Protein AF-0000000084916498 (afdb_homodimer)

pLDDT: mean 95.45, std 5.77, range [59.56, 98.94]

Nearest PDB structures (foldseek):
  6an0-assembly1_A-2  TM=9.843E-01  e=9.144E-62  Elizabethkingia anophelis NUHP1
  1kah-assembly1_A  TM=9.646E-01  e=1.782E-52  Escherichia coli
  5vlc-assembly2_D  TM=9.430E-01  e=2.969E-53  Medicago truncatula
  5vlc-assembly3_E  TM=9.272E-01  e=1.673E-51  Medicago truncatula
  4g09-assembly1_A-2  TM=9.533E-01  e=2.279E-47  Brucella suis 1330

Solvent-accessible surface area (backbone atoms only — not comparable to full-atom values): 42305 Å² total; per-residue (Å²): 98,47,77,42,77,53,71,55,76,87,48,41,71,65,72,60,59,70,82,71,75,89,60,71,72,54,52,58,56,43,51,52,52,37,53,44,26,68,74,50,24,56,62,38,39,52,51,51,39,30,68,76,46,60,32,87,70,95,63,50,63,66,49,73,66,59,40,55,53,21,45,70,67,46,53,67,70,52,53,53,27,50,50,52,19,47,52,11,30,46,51,46,40,60,63,64,68,77,75,75,42,74,42,70,45,44,76,46,26,39,35,35,40,43,74,37,38,30,48,34,33,31,38,41,40,52,43,68,93,38,49,45,28,53,56,42,47,58,50,35,39,35,32,49,74,43,54,34,73,39,34,36,35,30,26,29,34,40,73,87,63,43,64,60,34,58,40,45,36,37,31,59,74,36,62,52,68,44,47,32,55,32,40,60,48,51,34,50,34,32,34,52,64,25,35,91,82,44,63,54,34,35,32,41,37,68,67,62,57,72,61,33,31,51,31,50,59,54,36,44,79,69,74,25,40,60,72,68,70,62,54,53,56,44,35,33,37,39,34,33,84,78,45,56,37,61,54,52,23,28,43,46,42,31,51,15,49,75,31,54,55,13,38,34,35,39,39,24,63,33,70,69,51,54,59,48,21,53,51,34,35,61,61,55,46,73,72,37,92,53,31,75,34,23,54,50,4,42,59,62,17,39,38,37,32,27,91,44,72,66,60,46,50,52,48,45,39,70,44,4,33,23,29,35,36,42,21,48,95,58,47,66,61,51,62,76,68,61,68,24,39,13,36,38,23,37,40,84,54,21,50,68,48,38,36,56,51,41,50,20,61,56,63,58,48,14,19,82,40,31,14,49,58,38,42,30,60,51,40,64,73,33,40,27,48,27,39,38,34,40,29,37,78,63,13,38,66,71,47,35,64,36,35,34,50,52,27,50,74,30,66,36,54,40,37,21,45,40,43,49,57,56,56,55,71,74,103,98,47,77,41,76,53,71,55,76,86,48,40,72,66,72,59,59,70,81,70,76,88,60,69,73,54,51,57,56,43,51,52,52,38,52,42,26,66,73,50,23,57,62,39,39,51,52,50,39,30,68,76,47,60,32,86,71,94,63,50,64,64,49,73,64,59,41,54,54,21,45,71,67,47,53,68,70,53,52,53,27,51,49,52,18,46,52,12,30,46,53,47,39,59,64,63,68,77,74,74,42,74,42,70,45,44,75,46,26,38,36,33,38,42,74,37,38,30,48,35,32,32,37,39,40,54,43,68,92,39,50,45,30,55,56,42,48,58,49,34,40,34,32,49,73,44,54,34,72,40,36,37,35,29,26,28,34,40,74,86,63,44,66,60,33,56,41,46,37,37,31,58,74,36,62,51,69,44,45,34,55,32,40,59,47,52,36,50,33,32,35,52,63,24,34,91,82,45,63,54,34,34,31,41,37,68,68,61,56,73,61,33,30,50,32,52,59,54,37,44,77,69,74,26,40,60,71,68,69,62,55,52,58,45,37,34,39,40,34,34,84,78,44,54,38,61,55,53,22,28,43,46,42,31,51,15,49,74,31,52,55,13,37,33,34,39,40,24,64,34,72,69,53,54,59,50,21,52,53,36,34,61,60,55,46,73,72,38,93,54,29,74,34,24,55,48,4,40,58,62,17,40,37,37,31,30,90,45,72,68,61,46,49,53,49,44,38,71,45,5,34,22,29,34,35,42,20,48,94,59,47,66,62,52,62,74,66,61,68,25,38,14,35,38,22,36,41,85,54,23,50,67,48,40,35,54,51,42,49,20,61,57,62,59,47,16,19,81,39,32,14,48,58,37,40,30,60,52,38,66,75,34,40,28,49,27,38,39,35,40,29,36,79,63,13,39,65,70,46,36,64,37,34,34,50,51,26,49,73,30,66,35,56,40,37,21,45,40,43,48,57,56,56,56,70,73,103

Foldseek 3Di:
DAEAEADDPVCLVVVLDALDDDLVVLLVVLVVLLVCCLVPPPVSQQVVLCVPQVAHDPFFWQDPVLLVVLLVVDDPVVVVQQVLQLVLQLVQQLVVDDDKAWDDPDVQKIKIKDKAFFAFEEEEFEQPPDRQLLQLSLPLQLLVSRPHNAYEYEYAAHNVLGGRSSNSNSCVVSPHDIYTNGHFSSSLSCCLNPHPRHGHGQEYEYDDDSRVLSSNVVSVVRRHHYQARADQAEEEEEEEPQADLLLLLVLQLVSQLPFLSYEYEYEYQHPVSVVSNVVNNVVPLVPDPSSVSSVSRCVRYYYYHHNDPVVSLVSCQQSQHAEYEYAYPPQVVSVVSHDHYAYYFYHRVTGVVCCSHHNNHRSQTYHDNCSNPHYGDGSCSRMDMDMDMDGDLVRLVVCLVVQLVVCVVVVNVVSNVVSVVSVVVSD/DAEAEADDPVCLVVVLDALDDDLVVLLVVLVVLLVCCLVPPPVSQQVVLCVPQVAHDPFFWQDPVLLVVLLVVDDPVVVVQQVLQLVLQLVQQLVVDDDKAWDDPDVQKIKIKDKAFFAFEEEEFEQPPDRQLLQLSLPLQLLVSRPHNAYEYEYAAHNVLGGRSSNSNSCVVSPHDIYTNGHFSSSLSCCLNPHPRHGHGQEYEYDDDSRVLSSNVVSVVRRHHYQARADQAEEEEEEEPQADLLLLLVLQLVSQLPFLSYEYEYEYQHPVSVVSNVVNNVVVLVPDPSSVSSVSRCVRYYYYHHNDPVVSLVSCQQSQHAEYEYAYPPQVVSVVSHDHYAYYFYHRVTGPVCCSHHNNHRSQTYHDNCSNPHYGDGSCSRMDMDMDMDGDLVRLVVCLVVQLVVCVVVVNVVSNVVSVVSVVVSD

InterPro domains:
  IPR001692 Histidinol dehydrogenase, conserved site [PS00611] (226-258)
  IPR012131 Histidinol dehydrogenase [MF_01024] (1-424)
  IPR012131 Histidinol dehydrogenase [PF00815] (17-423)
  IPR012131 Histidinol dehydrogenase [PR00083] (30-54)
  IPR012131 Histidinol dehydrogenase [PR00083] (131-157)
  IPR012131 Histidinol dehydrogenase [PR00083] (166-192)
  IPR012131 Histidinol dehydrogenase [PR00083] (196-221)
  IPR012131 Histidinol dehydrogenase [PR00083] (226-247)
  IPR012131 Histidinol dehydrogenase [PR00083] (248-267)
  IPR012131 Histidinol dehydrogenase [PR00083] (316-341)
  IPR012131 Histidinol dehydrogenase [PR00083] (357-375)
  IPR012131 Histidinol dehydrogenase [PTHR21256] (7-425)
  IPR012131 Histidinol dehydrogenase [TIGR00069] (30-422)
  IPR012131 Histidinol dehydrogenase [cd06572] (26-415)
  IPR016161 Aldehyde/histidinol dehydrogenase [SSF53720] (9-423)
  IPR022695 Histidinol dehydrogenase, monofunctional [PIRSF000099] (7-424)

Structure (mmCIF, N/CA/C/O backbone):
data_AF-0000000084916498-model_v1
#
loop_
_entity.id
_entity.type
_entity.pdbx_description
1 polymer 'Histidinol dehydrogenase'
#
loop_
_atom_site.group_PDB
_atom_site.id
_atom_site.type_symbol
_atom_site.label_atom_id
_atom_site.label_alt_id
_atom_site.label_comp_id
_atom_site.label_asym_id
_atom_site.label_entity_id
_atom_site.label_seq_id
_atom_site.pdbx_PDB_ins_code
_atom_site.Cartn_x
_atom_site.Cartn_y
_atom_site.Cartn_z
_atom_site.occupancy
_atom_site.B_iso_or_equiv
_atom_site.auth_seq_id
_atom_site.auth_comp_id
_atom_site.auth_asym_id
_atom_site.auth_atom_id
_atom_site.pdbx_PDB_model_num
ATOM 1 N N . MET A 1 1 ? -12.195 -34.188 -2.164 1 85.5 1 MET A N 1
ATOM 2 C CA . MET A 1 1 ? -12.875 -33.094 -2.816 1 85.5 1 MET A CA 1
ATOM 3 C C . MET A 1 1 ? -14.32 -32.969 -2.342 1 85.5 1 MET A C 1
ATOM 5 O O . MET A 1 1 ? -15.062 -33.969 -2.377 1 85.5 1 MET A O 1
ATOM 9 N N . LYS A 1 2 ? -14.75 -31.906 -1.795 1 87.75 2 LYS A N 1
ATOM 10 C CA . LYS A 1 2 ? -16.109 -31.703 -1.299 1 87.75 2 LYS A CA 1
ATOM 11 C C . LYS A 1 2 ? -16.969 -31 -2.336 1 87.75 2 LYS A C 1
ATOM 13 O O . LYS A 1 2 ? -16.562 -29.984 -2.9 1 87.75 2 LYS A O 1
ATOM 18 N N . VAL A 1 3 ? -18.125 -31.594 -2.494 1 92.94 3 VAL A N 1
ATOM 19 C CA . VAL A 1 3 ? -19.047 -31.047 -3.488 1 92.94 3 VAL A CA 1
ATOM 20 C C . VAL A 1 3 ? -20.234 -30.375 -2.789 1 92.94 3 VAL A C 1
ATOM 22 O O . VAL A 1 3 ? -20.828 -30.953 -1.873 1 92.94 3 VAL A O 1
ATOM 25 N N . TYR A 1 4 ? -20.609 -29.219 -3.174 1 94 4 TYR A N 1
ATOM 26 C CA . TYR A 1 4 ? -21.734 -28.453 -2.641 1 94 4 TYR A CA 1
ATOM 27 C C . TYR A 1 4 ? -22.688 -28.047 -3.756 1 94 4 TYR A C 1
ATOM 29 O O . TYR A 1 4 ? -22.281 -27.391 -4.719 1 94 4 TYR A O 1
ATOM 37 N N . LEU A 1 5 ? -23.984 -28.406 -3.52 1 94.44 5 LEU A N 1
ATOM 38 C CA . LEU A 1 5 ? -24.984 -28.094 -4.523 1 94.44 5 LEU A CA 1
ATOM 39 C C . LEU A 1 5 ? -25.859 -26.938 -4.066 1 94.44 5 LEU A C 1
ATOM 41 O O . LEU A 1 5 ? -26.641 -27.078 -3.113 1 94.44 5 LEU A O 1
ATOM 45 N N . ASN A 1 6 ? -25.734 -25.859 -4.645 1 93.06 6 ASN A N 1
ATOM 46 C CA . ASN A 1 6 ? -26.5 -24.625 -4.453 1 93.06 6 ASN A CA 1
ATOM 47 C C . ASN A 1 6 ? -26.578 -24.25 -2.977 1 93.06 6 ASN A C 1
ATOM 49 O O . ASN A 1 6 ? -27.672 -24.047 -2.445 1 93.06 6 ASN A O 1
ATOM 53 N N . PRO A 1 7 ? -25.469 -24.109 -2.371 1 91.5 7 PRO A N 1
ATOM 54 C CA . PRO A 1 7 ? -25.469 -23.766 -0.948 1 91.5 7 PRO A CA 1
ATOM 55 C C . PRO A 1 7 ? -26.109 -22.406 -0.676 1 91.5 7 PRO A C 1
ATOM 57 O O . PRO A 1 7 ? -25.984 -21.484 -1.485 1 91.5 7 PRO A O 1
ATOM 60 N N . SER A 1 8 ? -26.766 -22.297 0.472 1 89.88 8 SER A N 1
ATOM 61 C CA . SER A 1 8 ? -27.344 -21.016 0.871 1 89.88 8 SER A CA 1
ATOM 62 C C . SER A 1 8 ? -26.281 -20.062 1.394 1 89.88 8 SER A C 1
ATOM 64 O O . SER A 1 8 ? -25.188 -20.5 1.765 1 89.88 8 SER A O 1
ATOM 66 N N . GLN A 1 9 ? -26.609 -18.812 1.449 1 88.12 9 GLN A N 1
ATOM 67 C CA . GLN A 1 9 ? -25.656 -17.797 1.901 1 88.12 9 GLN A CA 1
ATOM 68 C C . GLN A 1 9 ? -25.219 -18.047 3.342 1 88.12 9 GLN A C 1
ATOM 70 O O . GLN A 1 9 ? -24.109 -17.719 3.725 1 88.12 9 GLN A O 1
ATOM 75 N N . ASN A 1 10 ? -26.016 -18.594 4.07 1 86.69 10 ASN A N 1
ATOM 76 C CA . ASN A 1 10 ? -25.703 -18.906 5.461 1 86.69 10 ASN A CA 1
ATOM 77 C C . ASN A 1 10 ? -24.562 -19.922 5.566 1 86.69 10 ASN A C 1
ATOM 79 O O . ASN A 1 10 ? -23.891 -20 6.598 1 86.69 10 ASN A O 1
ATOM 83 N N . ASP A 1 11 ? -24.312 -20.641 4.422 1 87.88 11 ASP A N 1
ATOM 84 C CA . ASP A 1 11 ? -23.281 -21.688 4.41 1 87.88 11 ASP A CA 1
ATOM 85 C C . ASP A 1 11 ? -21.953 -21.125 3.945 1 87.88 11 ASP A C 1
ATOM 87 O O . ASP A 1 11 ? -20.922 -21.781 4.051 1 87.88 11 ASP A O 1
ATOM 91 N N . TRP A 1 12 ? -22.016 -19.953 3.533 1 89.25 12 TRP A N 1
ATOM 92 C CA . TRP A 1 12 ? -20.859 -19.422 2.824 1 89.25 12 TRP A CA 1
ATOM 93 C C . TRP A 1 12 ? -19.703 -19.188 3.783 1 89.25 12 TRP A C 1
ATOM 95 O O . TRP A 1 12 ? -18.531 -19.312 3.404 1 89.25 12 TRP A O 1
ATOM 105 N N . SER A 1 13 ? -20.031 -18.844 5.004 1 85.62 13 SER A N 1
ATOM 106 C CA . SER A 1 13 ? -18.969 -18.578 5.973 1 85.62 13 SER A CA 1
ATOM 107 C C . SER A 1 13 ? -18.016 -19.766 6.094 1 85.62 13 SER A C 1
ATOM 109 O O . SER A 1 13 ? -16.812 -19.578 6.211 1 85.62 13 SER A O 1
ATOM 111 N N . GLU A 1 14 ? -18.531 -20.906 5.996 1 85.75 14 GLU A N 1
ATOM 112 C CA . GLU A 1 14 ? -17.719 -22.109 6.062 1 85.75 14 GLU A CA 1
ATOM 113 C C . GLU A 1 14 ? -17.016 -22.391 4.734 1 85.75 14 GLU A C 1
ATOM 115 O O . GLU A 1 14 ? -15.852 -22.781 4.711 1 85.75 14 GLU A O 1
ATOM 120 N N . LEU A 1 15 ? -17.734 -22.172 3.695 1 87.25 15 LEU A N 1
ATOM 121 C CA . LEU A 1 15 ? -17.219 -22.469 2.357 1 87.25 15 LEU A CA 1
ATOM 122 C C . LEU A 1 15 ? -16.078 -21.531 2.002 1 87.25 15 LEU A C 1
ATOM 124 O O . LEU A 1 15 ? -15.219 -21.875 1.183 1 87.25 15 LEU A O 1
ATOM 128 N N . LEU A 1 16 ? -16.078 -20.453 2.652 1 85.5 16 LEU A N 1
ATOM 129 C CA . LEU A 1 16 ? -15.102 -19.422 2.336 1 85.5 16 LEU A CA 1
ATOM 130 C C . LEU A 1 16 ? -13.828 -19.594 3.146 1 85.5 16 LEU A C 1
ATOM 132 O O . LEU A 1 16 ? -12.82 -18.922 2.891 1 85.5 16 LEU A O 1
ATOM 136 N N . LYS A 1 17 ? -13.805 -20.5 4.09 1 82.56 17 LYS A N 1
ATOM 137 C CA . LYS A 1 17 ? -12.648 -20.688 4.965 1 82.56 17 LYS A CA 1
ATOM 138 C C . LYS A 1 17 ? -11.461 -21.25 4.188 1 82.56 17 LYS A C 1
ATOM 140 O O . LYS A 1 17 ? -11.641 -22.047 3.268 1 82.56 17 LYS A O 1
ATOM 145 N N . ARG A 1 18 ? -10.25 -20.797 4.52 1 84 18 ARG A N 1
ATOM 146 C CA . ARG A 1 18 ? -8.992 -21.312 3.988 1 84 18 ARG A CA 1
ATOM 147 C C . ARG A 1 18 ? -8.273 -22.172 5.02 1 84 18 ARG A C 1
ATOM 149 O O . ARG A 1 18 ? -8.531 -22.062 6.219 1 84 18 ARG A O 1
ATOM 156 N N . PRO A 1 19 ? -7.48 -23.094 4.516 1 72.31 19 PRO A N 1
ATOM 157 C CA . PRO A 1 19 ? -6.738 -23.938 5.457 1 72.31 19 PRO A CA 1
ATOM 158 C C . PRO A 1 19 ? -5.602 -23.188 6.148 1 72.31 19 PRO A C 1
ATOM 160 O O . PRO A 1 19 ? -4.59 -22.875 5.516 1 72.31 19 PRO A O 1
ATOM 163 N N . THR A 1 20 ? -5.961 -22.219 7.078 1 66.44 20 THR A N 1
ATOM 164 C CA . THR A 1 20 ? -4.906 -21.422 7.684 1 66.44 20 THR A CA 1
ATOM 165 C C . THR A 1 20 ? -4.469 -22.031 9.016 1 66.44 20 THR A C 1
ATOM 167 O O . THR A 1 20 ? -5.305 -22.438 9.82 1 66.44 20 THR A O 1
ATOM 170 N N . ASP A 1 21 ? -3.127 -22.406 9.094 1 59.59 21 ASP A N 1
ATOM 171 C CA . ASP A 1 21 ? -2.57 -22.891 10.352 1 59.59 21 ASP A CA 1
ATOM 172 C C . ASP A 1 21 ? -2.377 -21.75 11.344 1 59.59 21 ASP A C 1
ATOM 174 O O . ASP A 1 21 ? -2.293 -20.578 10.945 1 59.59 21 ASP A O 1
ATOM 178 N N . SER A 1 22 ? -2.445 -22.094 12.672 1 60.53 22 SER A N 1
ATOM 179 C CA . SER A 1 22 ? -2.256 -21.188 13.797 1 60.53 22 SER A CA 1
ATOM 180 C C . SER A 1 22 ? -0.899 -20.484 13.719 1 60.53 22 SER A C 1
ATOM 182 O O . SER A 1 22 ? 0.137 -21.156 13.625 1 60.53 22 SER A O 1
ATOM 184 N N . ILE A 1 23 ? -0.851 -19.141 13.391 1 63.12 23 ILE A N 1
ATOM 185 C CA . ILE A 1 23 ? 0.307 -18.281 13.18 1 63.12 23 ILE A CA 1
ATOM 186 C C . ILE A 1 23 ? 0.885 -17.859 14.531 1 63.12 23 ILE A C 1
ATOM 188 O O . ILE A 1 23 ? 2.055 -17.484 14.617 1 63.12 23 ILE A O 1
ATOM 192 N N . ALA A 1 24 ? 0.224 -18.016 15.664 1 60.81 24 ALA A N 1
ATOM 193 C CA . ALA A 1 24 ? 0.64 -17.375 16.906 1 60.81 24 ALA A CA 1
ATOM 194 C C . ALA A 1 24 ? 1.978 -17.938 17.391 1 60.81 24 ALA A C 1
ATOM 196 O O . ALA A 1 24 ? 2.855 -17.188 17.812 1 60.81 24 ALA A O 1
ATOM 197 N N . ASP A 1 25 ? 2.229 -19.125 17.281 1 76 25 ASP A N 1
ATOM 198 C CA . ASP A 1 25 ? 3.471 -19.734 17.75 1 76 25 ASP A CA 1
ATOM 199 C C . ASP A 1 25 ? 4.648 -19.328 16.859 1 76 25 ASP A C 1
ATOM 201 O O . ASP A 1 25 ? 5.766 -19.156 17.344 1 76 25 ASP A O 1
ATOM 205 N N . LEU A 1 26 ? 4.402 -18.938 15.711 1 86.75 26 LEU A N 1
ATOM 206 C CA . LEU A 1 26 ? 5.461 -18.578 14.766 1 86.75 26 LEU A CA 1
ATOM 207 C C . LEU A 1 26 ? 5.996 -17.188 15.047 1 86.75 26 LEU A C 1
ATOM 209 O O . LEU A 1 26 ? 7.184 -16.922 14.844 1 86.75 26 LEU A O 1
ATOM 213 N N . GLN A 1 27 ? 5.211 -16.328 15.68 1 87.44 27 GLN A N 1
ATOM 214 C CA . GLN A 1 27 ? 5.574 -14.938 15.922 1 87.44 27 GLN A CA 1
ATOM 215 C C . GLN A 1 27 ? 6.703 -14.828 16.938 1 87.44 27 GLN A C 1
ATOM 217 O O . GLN A 1 27 ? 7.621 -14.023 16.781 1 87.44 27 GLN A O 1
ATOM 222 N N . ASN A 1 28 ? 6.66 -15.609 17.906 1 89.44 28 ASN A N 1
ATOM 223 C CA . ASN A 1 28 ? 7.703 -15.578 18.922 1 89.44 28 ASN A CA 1
ATOM 224 C C . ASN A 1 28 ? 9.055 -15.992 18.359 1 89.44 28 ASN A C 1
ATOM 226 O O . ASN A 1 28 ? 10.07 -15.344 18.625 1 89.44 28 ASN A O 1
ATOM 230 N N . THR A 1 29 ? 8.977 -17.016 17.609 1 93.38 29 THR A N 1
ATOM 231 C CA . THR A 1 29 ? 10.203 -17.5 16.969 1 93.38 29 THR A CA 1
ATOM 232 C C . THR A 1 29 ? 10.805 -16.422 16.078 1 93.38 29 THR A C 1
ATOM 234 O O . THR A 1 29 ? 12 -16.156 16.141 1 93.38 29 THR A O 1
ATOM 237 N N . VAL A 1 30 ? 10.031 -15.812 15.289 1 95.62 30 VAL A N 1
ATOM 238 C CA . VAL A 1 30 ? 10.484 -14.797 14.344 1 95.62 30 VAL A CA 1
ATOM 239 C C . VAL A 1 30 ? 11.031 -13.594 15.102 1 95.62 30 VAL A C 1
ATOM 241 O O . VAL A 1 30 ? 12.109 -13.086 14.773 1 95.62 30 VAL A O 1
ATOM 244 N N . THR A 1 31 ? 10.352 -13.227 16.141 1 94 31 THR A N 1
ATOM 245 C CA . THR A 1 31 ? 10.758 -12.062 16.922 1 94 31 THR A CA 1
ATOM 246 C C . THR A 1 31 ? 12.109 -12.305 17.578 1 94 31 THR A C 1
ATOM 248 O O . THR A 1 31 ? 12.945 -11.398 17.625 1 94 31 THR A O 1
ATOM 251 N N . ASP A 1 32 ? 12.273 -13.484 18.047 1 96.12 32 ASP A N 1
ATOM 252 C CA . ASP A 1 32 ? 13.547 -13.828 18.688 1 96.12 32 ASP A CA 1
ATOM 253 C C . ASP A 1 32 ? 14.703 -13.742 17.688 1 96.12 32 ASP A C 1
ATOM 255 O O . ASP A 1 32 ? 15.766 -13.203 18 1 96.12 32 ASP A O 1
ATOM 259 N N . ILE A 1 33 ? 14.5 -14.273 16.562 1 97.56 33 ILE A N 1
ATOM 260 C CA . ILE A 1 33 ? 15.539 -14.266 15.539 1 97.56 33 ILE A CA 1
ATOM 261 C C . ILE A 1 33 ? 15.797 -12.828 15.078 1 97.56 33 ILE A C 1
ATOM 263 O O . ILE A 1 33 ? 16.953 -12.438 14.867 1 97.56 33 ILE A O 1
ATOM 267 N N . PHE A 1 34 ? 14.766 -12.023 14.945 1 98 34 PHE A N 1
ATOM 268 C CA . PHE A 1 34 ? 14.914 -10.617 14.602 1 98 34 PHE A CA 1
ATOM 269 C C . PHE A 1 34 ? 15.797 -9.898 15.617 1 98 34 PHE A C 1
ATOM 271 O O . PHE A 1 34 ? 16.719 -9.18 15.242 1 98 34 PHE A O 1
ATOM 278 N N . LYS A 1 35 ? 15.539 -10.133 16.859 1 97.25 35 LYS A N 1
ATOM 279 C CA . LYS A 1 35 ? 16.312 -9.492 17.922 1 97.25 35 LYS A CA 1
ATOM 280 C C . LYS A 1 35 ? 17.781 -9.875 17.828 1 97.25 35 LYS A C 1
ATOM 282 O O . LYS A 1 35 ? 18.656 -9.023 18 1 97.25 35 LYS A O 1
ATOM 287 N N . GLU A 1 36 ? 18 -11.078 17.594 1 98.12 36 GLU A N 1
ATOM 288 C CA . GLU A 1 36 ? 19.391 -11.531 17.516 1 98.12 36 GLU A CA 1
ATOM 289 C C . GLU A 1 36 ? 20.109 -10.914 16.312 1 98.12 36 GLU A C 1
ATOM 291 O O . GLU A 1 36 ? 21.266 -10.516 16.422 1 98.12 36 GLU A O 1
ATOM 296 N N . VAL A 1 37 ? 19.469 -10.844 15.164 1 98.44 37 VAL A N 1
ATOM 297 C CA . VAL A 1 37 ? 20.078 -10.25 13.977 1 98.44 37 VAL A CA 1
ATOM 298 C C . VAL A 1 37 ? 20.312 -8.758 14.211 1 98.44 37 VAL A C 1
ATOM 300 O O . VAL A 1 37 ? 21.344 -8.219 13.797 1 98.44 37 VAL A O 1
ATOM 303 N N . GLN A 1 38 ? 19.391 -8.094 14.836 1 97.62 38 GLN A N 1
ATOM 304 C CA . GLN A 1 38 ? 19.531 -6.676 15.156 1 97.62 38 GLN A CA 1
ATOM 305 C C . GLN A 1 38 ? 20.766 -6.438 16.031 1 97.62 38 GLN A C 1
ATOM 307 O O . GLN A 1 38 ? 21.484 -5.465 15.836 1 97.62 38 GLN A O 1
ATOM 312 N N . GLN A 1 39 ? 21.016 -7.363 16.906 1 97.69 39 GLN A N 1
ATOM 313 C CA . GLN A 1 39 ? 22.078 -7.199 17.891 1 97.69 39 GLN A CA 1
ATOM 314 C C . GLN A 1 39 ? 23.422 -7.664 17.344 1 97.69 39 GLN A C 1
ATOM 316 O O . GLN A 1 39 ? 24.453 -7.039 17.594 1 97.69 39 GLN A O 1
ATOM 321 N N . LYS A 1 40 ? 23.375 -8.828 16.578 1 98.19 40 LYS A N 1
ATOM 322 C CA . LYS A 1 40 ? 24.641 -9.5 16.266 1 98.19 40 LYS A CA 1
ATOM 323 C C . LYS A 1 40 ? 24.969 -9.398 14.781 1 98.19 40 LYS A C 1
ATOM 325 O O . LYS A 1 40 ? 26.031 -9.828 14.344 1 98.19 40 LYS A O 1
ATOM 330 N N . GLY A 1 41 ? 24.062 -8.977 13.93 1 97.69 41 GLY A N 1
ATOM 331 C CA . GLY A 1 41 ? 24.297 -8.727 12.523 1 97.69 41 GLY A CA 1
ATOM 332 C C . GLY A 1 41 ? 24.672 -9.977 11.75 1 97.69 41 GLY A C 1
ATOM 333 O O . GLY A 1 41 ? 23.969 -10.992 11.82 1 97.69 41 GLY A O 1
ATOM 334 N N . ASP A 1 42 ? 25.797 -9.961 11.125 1 98 42 ASP A N 1
ATOM 335 C CA . ASP A 1 42 ? 26.234 -11.031 10.242 1 98 42 ASP A CA 1
ATOM 336 C C . ASP A 1 42 ? 26.422 -12.336 11.008 1 98 42 ASP A C 1
ATOM 338 O O . ASP A 1 42 ? 26.156 -13.422 10.484 1 98 42 ASP A O 1
ATOM 342 N N . LYS A 1 43 ? 26.859 -12.203 12.25 1 97.88 43 LYS A N 1
ATOM 343 C CA . LYS A 1 43 ? 27.078 -13.406 13.047 1 97.88 43 LYS A CA 1
ATOM 344 C C . LYS A 1 43 ? 25.781 -14.195 13.227 1 97.88 43 LYS A C 1
ATOM 346 O O . LYS A 1 43 ? 25.781 -15.422 13.125 1 97.88 43 LYS A O 1
ATOM 351 N N . ALA A 1 44 ? 24.719 -13.484 13.469 1 98.25 44 ALA A N 1
ATOM 352 C CA . ALA A 1 44 ? 23.406 -14.133 13.617 1 98.25 44 ALA A CA 1
ATOM 353 C C . ALA A 1 44 ? 22.922 -14.695 12.281 1 98.25 44 ALA A C 1
ATOM 355 O O . ALA A 1 44 ? 22.391 -15.797 12.227 1 98.25 44 ALA A O 1
ATOM 356 N N . VAL A 1 45 ? 23.141 -13.977 11.211 1 98.38 45 VAL A N 1
ATOM 357 C CA . VAL A 1 45 ? 22.734 -14.414 9.883 1 98.38 45 VAL A CA 1
ATOM 358 C C . VAL A 1 45 ? 23.453 -15.719 9.531 1 98.38 45 VAL A C 1
ATOM 360 O O . VAL A 1 45 ? 22.812 -16.672 9.07 1 98.38 45 VAL A O 1
ATOM 363 N N . ASP A 1 46 ? 24.75 -15.773 9.844 1 97.62 46 ASP A N 1
ATOM 364 C CA . ASP A 1 46 ? 25.547 -16.969 9.578 1 97.62 46 ASP A CA 1
ATOM 365 C C . ASP A 1 46 ? 25.047 -18.156 10.398 1 97.62 46 ASP A C 1
ATOM 367 O O . ASP A 1 46 ? 24.906 -19.266 9.883 1 97.62 46 ASP A O 1
ATOM 371 N N . LYS A 1 47 ? 24.75 -17.891 11.617 1 97.62 47 LYS A N 1
ATOM 372 C CA . LYS A 1 47 ? 24.266 -18.922 12.531 1 97.62 47 LYS A CA 1
ATOM 373 C C . LYS A 1 47 ? 22.984 -19.562 11.992 1 97.62 47 LYS A C 1
ATOM 375 O O . LYS A 1 47 ? 22.906 -20.781 11.883 1 97.62 47 LYS A O 1
ATOM 380 N N . TYR A 1 48 ? 22.047 -18.766 11.609 1 97.62 48 TYR A N 1
ATOM 381 C CA . TYR A 1 48 ? 20.734 -19.297 11.227 1 97.62 48 TYR A CA 1
ATOM 382 C C . TYR A 1 48 ? 20.781 -19.859 9.812 1 97.62 48 TYR A C 1
ATOM 384 O O . TYR A 1 48 ? 20.016 -20.766 9.484 1 97.62 48 TYR A O 1
ATOM 392 N N . THR A 1 49 ? 21.688 -19.359 8.945 1 96.88 49 THR A N 1
ATOM 393 C CA . THR A 1 49 ? 21.891 -19.984 7.648 1 96.88 49 THR A CA 1
ATOM 394 C C . THR A 1 49 ? 22.422 -21.406 7.812 1 96.88 49 THR A C 1
ATOM 396 O O . THR A 1 49 ? 21.953 -22.328 7.145 1 96.88 49 THR A O 1
ATOM 399 N N . SER A 1 50 ? 23.391 -21.531 8.703 1 96.25 50 SER A N 1
ATOM 400 C CA . SER A 1 50 ? 23.922 -22.859 8.992 1 96.25 50 SER A CA 1
ATOM 401 C C . SER A 1 50 ? 22.844 -23.766 9.578 1 96.25 50 SER A C 1
ATOM 403 O O . SER A 1 50 ? 22.734 -24.938 9.211 1 96.25 50 SER A O 1
ATOM 405 N N . PHE A 1 51 ? 22.047 -23.234 10.414 1 95.81 51 PHE A N 1
ATOM 406 C CA . PHE A 1 51 ? 21.031 -24 11.125 1 95.81 51 PHE A CA 1
ATOM 407 C C . PHE A 1 51 ? 19.922 -24.422 10.18 1 95.81 51 PHE A C 1
ATOM 409 O O . PHE A 1 51 ? 19.516 -25.594 10.18 1 95.81 51 PHE A O 1
ATOM 416 N N . PHE A 1 52 ? 19.375 -23.547 9.352 1 93.75 52 PHE A N 1
ATOM 417 C CA . PHE A 1 52 ? 18.172 -23.828 8.555 1 93.75 52 PHE A CA 1
ATOM 418 C C . PHE A 1 52 ? 18.562 -24.438 7.211 1 93.75 52 PHE A C 1
ATOM 420 O O . PHE A 1 52 ? 17.844 -25.297 6.688 1 93.75 52 PHE A O 1
ATOM 427 N N . ASP A 1 53 ? 19.703 -24.031 6.641 1 92.62 53 ASP A N 1
ATOM 428 C CA . ASP A 1 53 ? 20.062 -24.453 5.297 1 92.62 53 ASP A CA 1
ATOM 429 C C . ASP A 1 53 ? 21.172 -25.516 5.34 1 92.62 53 ASP A C 1
ATOM 431 O O . ASP A 1 53 ? 21.484 -26.141 4.32 1 92.62 53 ASP A O 1
ATOM 435 N N . GLY A 1 54 ? 21.828 -25.703 6.445 1 93.12 54 GLY A N 1
ATOM 436 C CA . GLY A 1 54 ? 22.781 -26.781 6.656 1 93.12 54 GLY A CA 1
ATOM 437 C C . GLY A 1 54 ? 24.109 -26.547 5.98 1 93.12 54 GLY A C 1
ATOM 438 O O . GLY A 1 54 ? 24.766 -27.5 5.531 1 93.12 54 GLY A O 1
ATOM 439 N N . VAL A 1 55 ? 24.516 -25.312 5.84 1 94.31 55 VAL A N 1
ATOM 440 C CA . VAL A 1 55 ? 25.766 -25.016 5.16 1 94.31 55 VAL A CA 1
ATOM 441 C C . VAL A 1 55 ? 26.484 -23.859 5.867 1 94.31 55 VAL A C 1
ATOM 443 O O . VAL A 1 55 ? 25.828 -22.969 6.402 1 94.31 55 VAL A O 1
ATOM 446 N N . ILE A 1 56 ? 27.75 -23.922 5.961 1 94.56 56 ILE A N 1
ATOM 447 C CA . ILE A 1 56 ? 28.594 -22.828 6.457 1 94.56 56 ILE A CA 1
ATOM 448 C C . ILE A 1 56 ? 29.266 -22.125 5.285 1 94.56 56 ILE A C 1
ATOM 450 O O . ILE A 1 56 ? 29.938 -22.766 4.473 1 94.56 56 ILE A O 1
ATOM 454 N N . LEU A 1 57 ? 29.016 -20.844 5.199 1 94.44 57 LEU A N 1
ATOM 455 C CA . LEU A 1 57 ? 29.516 -20.094 4.062 1 94.44 57 LEU A CA 1
ATOM 456 C C . LEU A 1 57 ? 30.656 -19.172 4.484 1 94.44 57 LEU A C 1
ATOM 458 O O . LEU A 1 57 ? 30.625 -18.578 5.566 1 94.44 57 LEU A O 1
ATOM 462 N N . ASN A 1 58 ? 31.641 -19.078 3.66 1 91.19 58 ASN A N 1
ATOM 463 C CA . ASN A 1 58 ? 32.719 -18.109 3.891 1 91.19 58 ASN A CA 1
ATOM 464 C C . ASN A 1 58 ? 32.25 -16.688 3.584 1 91.19 58 ASN A C 1
ATOM 466 O O . ASN A 1 58 ? 32.719 -15.734 4.223 1 91.19 58 ASN A O 1
ATOM 470 N N . SER A 1 59 ? 31.469 -16.625 2.51 1 93.75 59 SER A N 1
ATOM 471 C CA . SER A 1 59 ? 30.891 -15.344 2.111 1 93.75 59 SER A CA 1
ATOM 472 C C . SER A 1 59 ? 29.438 -15.516 1.65 1 93.75 59 SER A C 1
ATOM 474 O O . SER A 1 59 ? 29.141 -16.422 0.879 1 93.75 59 SER A O 1
ATOM 476 N N . ILE A 1 60 ? 28.641 -14.625 2.137 1 96.38 60 ILE A N 1
ATOM 477 C CA . ILE A 1 60 ? 27.234 -14.75 1.788 1 96.38 60 ILE A CA 1
ATOM 478 C C . ILE A 1 60 ? 26.938 -13.961 0.516 1 96.38 60 ILE A C 1
ATOM 480 O O . ILE A 1 60 ? 25.906 -14.156 -0.122 1 96.38 60 ILE A O 1
ATOM 484 N N . GLU A 1 61 ? 27.75 -13.008 0.165 1 97.75 61 GLU A N 1
ATOM 485 C CA . GLU A 1 61 ? 27.547 -12.219 -1.047 1 97.75 61 GLU A CA 1
ATOM 486 C C . GLU A 1 61 ? 27.953 -13.008 -2.291 1 97.75 61 GLU A C 1
ATOM 488 O O . GLU A 1 61 ? 29.016 -13.633 -2.324 1 97.75 61 GLU A O 1
ATOM 493 N N . VAL A 1 62 ? 27.094 -13.094 -3.279 1 97.75 62 VAL A N 1
ATOM 494 C CA . VAL A 1 62 ? 27.391 -13.766 -4.539 1 97.75 62 VAL A CA 1
ATOM 495 C C . VAL A 1 62 ? 28.359 -12.914 -5.359 1 97.75 62 VAL A C 1
ATOM 497 O O . VAL A 1 62 ? 28.125 -11.727 -5.574 1 97.75 62 VAL A O 1
ATOM 500 N N . THR A 1 63 ? 29.422 -13.453 -5.879 1 96.38 63 THR A N 1
ATOM 501 C CA . THR A 1 63 ? 30.453 -12.727 -6.621 1 96.38 63 THR A CA 1
ATOM 502 C C . THR A 1 63 ? 30.125 -12.703 -8.109 1 96.38 63 THR A C 1
ATOM 504 O O . THR A 1 63 ? 29.281 -13.469 -8.578 1 96.38 63 THR A O 1
ATOM 507 N N . SER A 1 64 ? 30.828 -11.852 -8.797 1 96 64 SER A N 1
ATOM 508 C CA . SER A 1 64 ? 30.672 -11.781 -10.242 1 96 64 SER A CA 1
ATOM 509 C C . SER A 1 64 ? 31.109 -13.078 -10.914 1 96 64 SER A C 1
ATOM 511 O O . SER A 1 64 ? 30.531 -13.477 -11.938 1 96 64 SER A O 1
ATOM 513 N N . VAL A 1 65 ? 32.031 -13.703 -10.336 1 96.56 65 VAL A N 1
ATOM 514 C CA . VAL A 1 65 ? 32.531 -14.961 -10.875 1 96.56 65 VAL A CA 1
ATOM 515 C C . VAL A 1 65 ? 31.438 -16.031 -10.75 1 96.56 65 VAL A C 1
ATOM 517 O O . VAL A 1 65 ? 31.203 -16.797 -11.688 1 96.56 65 VAL A O 1
ATOM 520 N N . GLU A 1 66 ? 30.797 -16.109 -9.594 1 96.06 66 GLU A N 1
ATOM 521 C CA . GLU A 1 66 ? 29.719 -17.062 -9.383 1 96.06 66 GLU A CA 1
ATOM 522 C C . GLU A 1 66 ? 28.578 -16.812 -10.375 1 96.06 66 GLU A C 1
ATOM 524 O O . GLU A 1 66 ? 27.984 -17.766 -10.883 1 96.06 66 GLU A O 1
ATOM 529 N N . ILE A 1 67 ? 28.297 -15.609 -10.656 1 97.06 67 ILE A N 1
ATOM 530 C CA . ILE A 1 67 ? 27.219 -15.242 -11.578 1 97.06 67 ILE A CA 1
ATOM 531 C C . ILE A 1 67 ? 27.578 -15.711 -12.992 1 97.06 67 ILE A C 1
ATOM 533 O O . ILE A 1 67 ? 26.75 -16.328 -13.672 1 97.06 67 ILE A O 1
ATOM 537 N N . GLN A 1 68 ? 28.812 -15.461 -13.406 1 96.75 68 GLN A N 1
ATOM 538 C CA . GLN A 1 68 ? 29.234 -15.859 -14.742 1 96.75 68 GLN A CA 1
ATOM 539 C C . GLN A 1 68 ? 29.203 -17.375 -14.898 1 96.75 68 GLN A C 1
ATOM 541 O O . GLN A 1 68 ? 28.766 -17.891 -15.938 1 96.75 68 GLN A O 1
ATOM 546 N N . GLU A 1 69 ? 29.609 -18.031 -13.898 1 96.75 69 GLU A N 1
ATOM 547 C CA . GLU A 1 69 ? 29.562 -19.5 -13.922 1 96.75 69 GLU A CA 1
ATOM 548 C C . GLU A 1 69 ? 28.125 -20 -14.039 1 96.75 69 GLU A C 1
ATOM 550 O O . GLU A 1 69 ? 27.844 -20.938 -14.781 1 96.75 69 GLU A O 1
ATOM 555 N N . ALA A 1 70 ? 27.25 -19.422 -13.312 1 95 70 ALA A N 1
ATOM 556 C CA . ALA A 1 70 ? 25.828 -19.797 -13.336 1 95 70 ALA A CA 1
ATOM 557 C C . ALA A 1 70 ? 25.234 -19.578 -14.719 1 95 70 ALA A C 1
ATOM 559 O O . ALA A 1 70 ? 24.484 -20.422 -15.227 1 95 70 ALA A O 1
ATOM 560 N N . ILE A 1 71 ? 25.594 -18.516 -15.344 1 96.25 71 ILE A N 1
ATOM 561 C CA . ILE A 1 71 ? 25.078 -18.172 -16.672 1 96.25 71 ILE A CA 1
ATOM 562 C C . ILE A 1 71 ? 25.469 -19.266 -17.672 1 96.25 71 ILE A C 1
ATOM 564 O O . ILE A 1 71 ? 24.656 -19.688 -18.484 1 96.25 71 ILE A O 1
ATOM 568 N N . GLU A 1 72 ? 26.656 -19.719 -17.5 1 97.38 72 GLU A N 1
ATOM 569 C CA . GLU A 1 72 ? 27.156 -20.734 -18.422 1 97.38 72 GLU A CA 1
ATOM 570 C C . GLU A 1 72 ? 26.453 -22.062 -18.203 1 97.38 72 GLU A C 1
ATOM 572 O O . GLU A 1 72 ? 26.375 -22.891 -19.125 1 97.38 72 GLU A O 1
ATOM 577 N N . GLN A 1 73 ? 25.922 -22.281 -17.062 1 97.31 73 GLN A N 1
ATOM 578 C CA . GLN A 1 73 ? 25.297 -23.547 -16.719 1 97.31 73 GLN A CA 1
ATOM 579 C C . GLN A 1 73 ? 23.844 -23.594 -17.188 1 97.31 73 GLN A C 1
ATOM 581 O O . GLN A 1 73 ? 23.25 -24.656 -17.266 1 97.31 73 GLN A O 1
ATOM 586 N N . VAL A 1 74 ? 23.219 -22.531 -17.469 1 97.88 74 VAL A N 1
ATOM 587 C CA . VAL A 1 74 ? 21.812 -22.484 -17.875 1 97.88 74 VAL A CA 1
ATOM 588 C C . VAL A 1 74 ? 21.688 -22.891 -19.344 1 97.88 74 VAL A C 1
ATOM 590 O O . VAL A 1 74 ? 22.344 -22.328 -20.203 1 97.88 74 VAL A O 1
ATOM 593 N N . PRO A 1 75 ? 20.859 -23.891 -19.641 1 98.12 75 PRO A N 1
ATOM 594 C CA . PRO A 1 75 ? 20.672 -24.328 -21.031 1 98.12 75 PRO A CA 1
ATOM 595 C C . PRO A 1 75 ? 20.141 -23.203 -21.922 1 98.12 75 PRO A C 1
ATOM 597 O O . PRO A 1 75 ? 19.344 -22.375 -21.484 1 98.12 75 PRO A O 1
ATOM 600 N N . ILE A 1 76 ? 20.469 -23.234 -23.219 1 98.25 76 ILE A N 1
ATOM 601 C CA . ILE A 1 76 ? 20.125 -22.203 -24.188 1 98.25 76 ILE A CA 1
ATOM 602 C C . ILE A 1 76 ? 18.609 -22.109 -24.328 1 98.25 76 ILE A C 1
ATOM 604 O O . ILE A 1 76 ? 18.062 -21 -24.422 1 98.25 76 ILE A O 1
ATOM 608 N N . GLU A 1 77 ? 17.953 -23.234 -2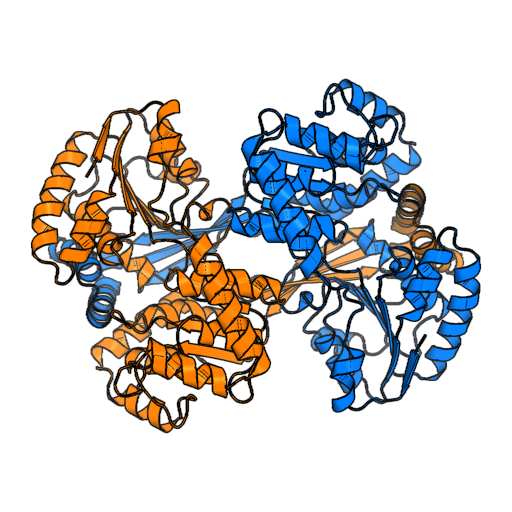4.328 1 98.31 77 GLU A N 1
ATOM 609 C CA . GLU A 1 77 ? 16.5 -23.234 -24.469 1 98.31 77 GLU A CA 1
ATOM 610 C C . GLU A 1 77 ? 15.828 -22.531 -23.312 1 98.31 77 GLU A C 1
ATOM 612 O O . GLU A 1 77 ? 14.836 -21.812 -23.5 1 98.31 77 GLU A O 1
ATOM 617 N N . LEU A 1 78 ? 16.359 -22.734 -22.125 1 98.56 78 LEU A N 1
ATOM 618 C CA . LEU A 1 78 ? 15.812 -22.062 -20.953 1 98.56 78 LEU A CA 1
ATOM 619 C C . LEU A 1 78 ? 16.109 -20.578 -20.984 1 98.56 78 LEU A C 1
ATOM 621 O O . LEU A 1 78 ? 15.242 -19.766 -20.641 1 98.56 78 LEU A O 1
ATOM 625 N N . LYS A 1 79 ? 17.312 -20.188 -21.422 1 98.56 79 LYS A N 1
ATOM 626 C CA . LYS A 1 79 ? 17.641 -18.766 -21.578 1 98.56 79 LYS A CA 1
ATOM 627 C C . LYS A 1 79 ? 16.656 -18.078 -22.516 1 98.56 79 LYS A C 1
ATOM 629 O O . LYS A 1 79 ? 16.141 -17 -22.203 1 98.56 79 LYS A O 1
ATOM 634 N N . GLU A 1 80 ? 16.359 -18.75 -23.609 1 98.56 80 GLU A N 1
ATOM 635 C CA . GLU A 1 80 ? 15.461 -18.188 -24.609 1 98.56 80 GLU A CA 1
ATOM 636 C C . GLU A 1 80 ? 14.047 -18.047 -24.047 1 98.56 80 GLU A C 1
ATOM 638 O O . GLU A 1 80 ? 13.375 -17.031 -24.281 1 98.56 80 GLU A O 1
ATOM 643 N N . ALA A 1 81 ? 13.609 -19.031 -23.312 1 98.81 81 ALA A N 1
ATOM 644 C CA . ALA A 1 81 ? 12.289 -18.984 -22.688 1 98.81 81 ALA A CA 1
ATOM 645 C C . ALA A 1 81 ? 12.195 -17.844 -21.688 1 98.81 81 ALA A C 1
ATOM 647 O O . ALA A 1 81 ? 11.219 -17.094 -21.688 1 98.81 81 ALA A O 1
ATOM 648 N N . ILE A 1 82 ? 13.211 -17.672 -20.875 1 98.75 82 ILE A N 1
ATOM 649 C CA . ILE A 1 82 ? 13.258 -16.625 -19.859 1 98.75 82 ILE A CA 1
ATOM 650 C C . ILE A 1 82 ? 13.266 -15.258 -20.531 1 98.75 82 ILE A C 1
ATOM 652 O O . ILE A 1 82 ? 12.602 -14.328 -20.062 1 98.75 82 ILE A O 1
ATOM 656 N N . GLN A 1 83 ? 13.984 -15.141 -21.625 1 98.62 83 GLN A N 1
ATOM 657 C CA . GLN A 1 83 ? 14.062 -13.867 -22.328 1 98.62 83 GLN A CA 1
ATOM 658 C C . GLN A 1 83 ? 12.711 -13.484 -22.938 1 98.62 83 GLN A C 1
ATOM 660 O O . GLN A 1 83 ? 12.336 -12.312 -22.938 1 98.62 83 GLN A O 1
ATOM 665 N N . LEU A 1 84 ? 12.023 -14.484 -23.453 1 98.69 84 LEU A N 1
ATOM 666 C CA . LEU A 1 84 ? 10.68 -14.219 -23.953 1 98.69 84 LEU A CA 1
ATOM 667 C C . LEU A 1 84 ? 9.766 -13.719 -22.844 1 98.69 84 LEU A C 1
ATOM 669 O O . LEU A 1 84 ? 9.055 -12.727 -23 1 98.69 84 LEU A O 1
ATOM 673 N N . ALA A 1 85 ? 9.781 -14.414 -21.703 1 98.81 85 ALA A N 1
ATOM 674 C CA . ALA A 1 85 ? 8.992 -14.016 -20.547 1 98.81 85 ALA A CA 1
ATOM 675 C C . ALA A 1 85 ? 9.367 -12.609 -20.094 1 98.81 85 ALA A C 1
ATOM 677 O O . ALA A 1 85 ? 8.492 -11.789 -19.812 1 98.81 85 ALA A O 1
ATOM 678 N N . GLN A 1 86 ? 10.695 -12.367 -20.047 1 98.69 86 GLN A N 1
ATOM 679 C CA . GLN A 1 86 ? 11.195 -11.062 -19.656 1 98.69 86 GLN A CA 1
ATOM 680 C C . GLN A 1 86 ? 10.625 -9.961 -20.531 1 98.69 86 GLN A C 1
ATOM 682 O O . GLN A 1 86 ? 10.172 -8.922 -20.047 1 98.69 86 GLN A O 1
ATOM 687 N N . SER A 1 87 ? 10.656 -10.188 -21.812 1 98.69 87 SER A N 1
ATOM 688 C CA . SER A 1 87 ? 10.172 -9.195 -22.781 1 98.69 87 SER A CA 1
ATOM 689 C C . SER A 1 87 ? 8.688 -8.906 -22.562 1 98.69 87 SER A C 1
ATOM 691 O O . SER A 1 87 ? 8.266 -7.75 -22.609 1 98.69 87 SER A O 1
ATOM 693 N N . ASN A 1 88 ? 7.891 -9.922 -22.391 1 98.88 88 ASN A N 1
ATOM 694 C CA . ASN A 1 88 ? 6.457 -9.766 -22.203 1 98.88 88 ASN A CA 1
ATOM 695 C C . ASN A 1 88 ? 6.148 -9.039 -20.891 1 98.88 88 ASN A C 1
ATOM 697 O O . ASN A 1 88 ? 5.305 -8.141 -20.859 1 98.88 88 ASN A O 1
ATOM 701 N N . ILE A 1 89 ? 6.832 -9.406 -19.812 1 98.81 89 ILE A N 1
ATOM 702 C CA . ILE A 1 89 ? 6.637 -8.797 -18.5 1 98.81 89 ILE A CA 1
ATOM 703 C C . ILE A 1 89 ? 7.027 -7.32 -18.562 1 98.81 89 ILE A C 1
ATOM 705 O O . ILE A 1 89 ? 6.316 -6.461 -18.031 1 98.81 89 ILE A O 1
ATOM 709 N N . GLU A 1 90 ? 8.141 -7.051 -19.219 1 98.75 90 GLU A N 1
ATOM 710 C CA . GLU A 1 90 ? 8.602 -5.672 -19.359 1 98.75 90 GLU A CA 1
ATOM 711 C C . GLU A 1 90 ? 7.586 -4.824 -20.125 1 98.75 90 GLU A C 1
ATOM 713 O O . GLU A 1 90 ? 7.273 -3.705 -19.719 1 98.75 90 GLU A O 1
ATOM 718 N N . LYS A 1 91 ? 7.07 -5.371 -21.172 1 98.75 91 LYS A N 1
ATOM 719 C CA . LYS A 1 91 ? 6.102 -4.66 -22.016 1 98.75 91 LYS A CA 1
ATOM 720 C C . LYS A 1 91 ? 4.848 -4.309 -21.219 1 98.75 91 LYS A C 1
ATOM 722 O O . LYS A 1 91 ? 4.367 -3.176 -21.281 1 98.75 91 LYS A O 1
ATOM 727 N N . PHE A 1 92 ? 4.348 -5.211 -20.5 1 98.81 92 PHE A N 1
ATOM 728 C CA . PHE A 1 92 ? 3.123 -5.008 -19.734 1 98.81 92 PHE A CA 1
ATOM 729 C C . PHE A 1 92 ? 3.342 -3.979 -18.625 1 98.81 92 PHE A C 1
ATOM 731 O O . PHE A 1 92 ? 2.523 -3.074 -18.453 1 98.81 92 PHE A O 1
ATOM 738 N N . HIS A 1 93 ? 4.406 -4.043 -17.875 1 98.69 93 HIS A N 1
ATOM 739 C CA . HIS A 1 93 ? 4.637 -3.17 -16.734 1 98.69 93 HIS A CA 1
ATOM 740 C C . HIS A 1 93 ? 5.059 -1.774 -17.172 1 98.69 93 HIS A C 1
ATOM 742 O O . HIS A 1 93 ? 4.738 -0.784 -16.516 1 98.69 93 HIS A O 1
ATOM 748 N N . GLN A 1 94 ? 5.789 -1.697 -18.281 1 98.56 94 GLN A N 1
ATOM 749 C CA . GLN A 1 94 ? 6.141 -0.396 -18.844 1 98.56 94 GLN A CA 1
ATOM 750 C C . GLN A 1 94 ? 4.891 0.407 -19.188 1 98.56 94 GLN A C 1
ATOM 752 O O . GLN A 1 94 ? 4.859 1.626 -19.016 1 98.56 94 GLN A O 1
ATOM 757 N N . ALA A 1 95 ? 3.896 -0.243 -19.672 1 98.25 95 ALA A N 1
ATOM 758 C CA . ALA A 1 95 ? 2.656 0.401 -20.094 1 98.25 95 ALA A CA 1
ATOM 759 C C . ALA A 1 95 ? 1.911 0.994 -18.906 1 98.25 95 ALA A C 1
ATOM 761 O O . ALA A 1 95 ? 1.013 1.821 -19.078 1 98.25 95 ALA A O 1
ATOM 762 N N . GLN A 1 96 ? 2.232 0.61 -17.688 1 97.75 96 GLN A N 1
ATOM 763 C CA . GLN A 1 96 ? 1.531 1.041 -16.484 1 97.75 96 GLN A CA 1
ATOM 764 C C . GLN A 1 96 ? 2.039 2.398 -16.016 1 97.75 96 GLN A C 1
ATOM 766 O O . GLN A 1 96 ? 1.471 2.992 -15.094 1 97.75 96 GLN A O 1
ATOM 771 N N . LYS A 1 97 ? 3.113 2.914 -16.562 1 96.81 97 LYS A N 1
ATOM 772 C CA . LYS A 1 97 ? 3.705 4.18 -16.156 1 96.81 97 LYS A CA 1
ATOM 773 C C . LYS A 1 97 ? 2.701 5.32 -16.266 1 96.81 97 LYS A C 1
ATOM 775 O O . LYS A 1 97 ? 1.983 5.426 -17.266 1 96.81 97 LYS A O 1
ATOM 780 N N . THR A 1 98 ? 2.619 6.113 -15.203 1 94.75 98 THR A N 1
ATOM 781 C CA . THR A 1 98 ? 1.743 7.277 -15.211 1 94.75 98 THR A CA 1
ATOM 782 C C . THR A 1 98 ? 2.559 8.57 -15.203 1 94.75 98 THR A C 1
ATOM 784 O O . THR A 1 98 ? 3.65 8.617 -14.633 1 94.75 98 THR A O 1
ATOM 787 N N . GLU A 1 99 ? 1.986 9.586 -15.789 1 94.06 99 GLU A N 1
ATOM 788 C CA . GLU A 1 99 ? 2.635 10.891 -15.852 1 94.06 99 GLU A CA 1
ATOM 789 C C . GLU A 1 99 ? 2.188 11.789 -14.703 1 94.06 99 GLU A C 1
ATOM 791 O O . GLU A 1 99 ? 1.207 11.484 -14.023 1 94.06 99 GLU A O 1
ATOM 796 N N . LYS A 1 100 ? 2.957 12.898 -14.57 1 95.69 100 LYS A N 1
ATOM 797 C CA . LYS A 1 100 ? 2.6 13.953 -13.625 1 95.69 100 LYS A CA 1
ATOM 798 C C . LYS A 1 100 ? 1.17 14.43 -13.852 1 95.69 100 LYS A C 1
ATOM 800 O O . LYS A 1 100 ? 0.742 14.602 -15 1 95.69 100 LYS A O 1
ATOM 805 N N . VAL A 1 101 ? 0.415 14.586 -12.719 1 96.81 101 VAL A N 1
ATOM 806 C CA . VAL A 1 101 ? -0.928 15.156 -12.75 1 96.81 101 VAL A CA 1
ATOM 807 C C . VAL A 1 101 ? -0.916 16.547 -12.117 1 96.81 101 VAL A C 1
ATOM 809 O O . VAL A 1 101 ? -0.592 16.688 -10.938 1 96.81 101 VAL A O 1
ATOM 812 N N . ALA A 1 102 ? -1.27 17.562 -12.859 1 98 102 ALA A N 1
ATOM 813 C CA . ALA A 1 102 ? -1.246 18.938 -12.375 1 98 102 ALA A CA 1
ATOM 814 C C . ALA A 1 102 ? -2.6 19.609 -12.578 1 98 102 ALA A C 1
ATOM 816 O O . ALA A 1 102 ? -3.242 19.422 -13.617 1 98 102 ALA A O 1
ATOM 817 N N . VAL A 1 103 ? -3.01 20.328 -11.547 1 98.38 103 VAL A N 1
ATOM 818 C CA . VAL A 1 103 ? -4.301 21.016 -11.594 1 98.38 103 VAL A CA 1
ATOM 819 C C . VAL A 1 103 ? -4.191 22.359 -10.898 1 98.38 103 VAL A C 1
ATOM 821 O O . VAL A 1 103 ? -3.482 22.5 -9.898 1 98.38 103 VAL A O 1
ATOM 824 N N . GLU A 1 104 ? -4.816 23.391 -11.477 1 98.88 104 GLU A N 1
ATOM 825 C CA . GLU A 1 104 ? -5.105 24.609 -10.727 1 98.88 104 GLU A CA 1
ATOM 826 C C . GLU A 1 104 ? -6.426 24.5 -9.977 1 98.88 104 GLU A C 1
ATOM 828 O O . GLU A 1 104 ? -7.5 24.641 -10.57 1 98.88 104 GLU A O 1
ATOM 833 N N . THR A 1 105 ? -6.383 24.266 -8.664 1 98.75 105 THR A N 1
ATOM 834 C CA . THR A 1 105 ? -7.58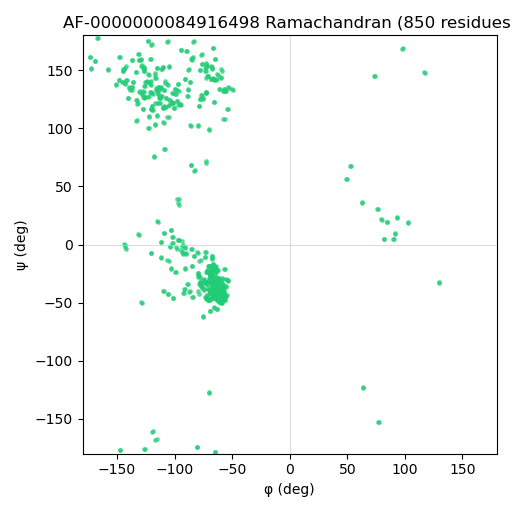2 23.969 -7.891 1 98.75 105 THR A CA 1
ATOM 835 C C . THR A 1 105 ? -8.398 25.234 -7.645 1 98.75 105 THR A C 1
ATOM 837 O O . THR A 1 105 ? -9.633 25.172 -7.582 1 98.75 105 THR A O 1
ATOM 840 N N . ALA A 1 106 ? -7.797 26.312 -7.426 1 98.56 106 ALA A N 1
ATOM 841 C CA . ALA A 1 106 ? -8.312 27.688 -7.387 1 98.56 106 ALA A CA 1
ATOM 842 C C . ALA A 1 106 ? -7.375 28.641 -8.109 1 98.56 106 ALA A C 1
ATOM 844 O O . ALA A 1 106 ? -6.199 28.328 -8.32 1 98.56 106 ALA A O 1
ATOM 845 N N . LYS A 1 107 ? -7.945 29.828 -8.539 1 98.56 107 LYS A N 1
ATOM 846 C CA . LYS A 1 107 ? -7.102 30.766 -9.258 1 98.56 107 LYS A CA 1
ATOM 847 C C . LYS A 1 107 ? -5.844 31.109 -8.461 1 98.56 107 LYS A C 1
ATOM 849 O O . LYS A 1 107 ? -5.93 31.594 -7.332 1 98.56 107 LYS A O 1
ATOM 854 N N . GLY A 1 108 ? -4.676 30.75 -9 1 98.81 108 GLY A N 1
ATOM 855 C CA . GLY A 1 108 ? -3.393 31.031 -8.375 1 98.81 108 GLY A CA 1
ATOM 856 C C . GLY A 1 108 ? -2.92 29.922 -7.457 1 98.81 108 GLY A C 1
ATOM 857 O O . GLY A 1 108 ? -1.907 30.062 -6.766 1 98.81 108 GLY A O 1
ATOM 858 N N . VAL A 1 109 ? -3.619 28.781 -7.355 1 98.88 109 VAL A N 1
ATOM 859 C CA . VAL A 1 109 ? -3.262 27.625 -6.531 1 98.88 109 VAL A CA 1
ATOM 860 C C . VAL A 1 109 ? -3.006 26.422 -7.422 1 98.88 109 VAL A C 1
ATOM 862 O O . VAL A 1 109 ? -3.947 25.781 -7.891 1 98.88 109 VAL A O 1
ATOM 865 N N . ILE A 1 110 ? -1.713 26.094 -7.609 1 98.81 110 ILE A N 1
ATOM 866 C CA . ILE A 1 110 ? -1.336 24.984 -8.469 1 98.81 110 ILE A CA 1
ATOM 867 C C . ILE A 1 110 ? -0.911 23.797 -7.617 1 98.81 110 ILE A C 1
ATOM 869 O O . ILE A 1 110 ? -0.033 23.906 -6.762 1 98.81 110 ILE A O 1
ATOM 873 N N . CYS A 1 111 ? -1.564 22.641 -7.832 1 98.81 111 CYS A N 1
ATOM 874 C CA . CYS A 1 111 ? -1.243 21.391 -7.164 1 98.81 111 CYS A CA 1
ATOM 875 C C . CYS A 1 111 ? -0.891 20.297 -8.18 1 98.81 111 CYS A C 1
ATOM 877 O O . CYS A 1 111 ? -1.489 20.234 -9.25 1 98.81 111 CYS A O 1
ATOM 879 N N . TRP A 1 112 ? 0.086 19.516 -7.863 1 98.56 112 TRP A N 1
ATOM 880 C CA . TRP A 1 112 ? 0.338 18.391 -8.742 1 98.56 112 TRP A CA 1
ATOM 881 C C . TRP A 1 112 ? 0.879 17.188 -7.965 1 98.56 112 TRP A C 1
ATOM 883 O O . TRP A 1 112 ? 1.223 17.328 -6.785 1 98.56 112 TRP A O 1
ATOM 893 N N . GLN A 1 113 ? 0.808 16.031 -8.508 1 98.31 113 GLN A N 1
ATOM 894 C CA . GLN A 1 113 ? 1.285 14.766 -7.965 1 98.31 113 GLN A CA 1
ATOM 895 C C . GLN A 1 113 ? 2.311 14.117 -8.891 1 98.31 113 GLN A C 1
ATOM 897 O O . GLN A 1 113 ? 2.139 14.125 -10.109 1 98.31 113 GLN A O 1
ATOM 902 N N . GLU A 1 114 ? 3.4 13.719 -8.297 1 97.31 114 GLU A N 1
ATOM 903 C CA . GLU A 1 114 ? 4.438 12.969 -9 1 97.31 114 GLU A CA 1
ATOM 904 C C . GLU A 1 114 ? 4.77 11.672 -8.258 1 97.31 114 GLU A C 1
ATOM 906 O O . GLU A 1 114 ? 4.609 11.586 -7.043 1 97.31 114 GLU A O 1
ATOM 911 N N . LYS A 1 115 ? 5.195 10.703 -9.055 1 97.19 115 LYS A N 1
ATOM 912 C CA . LYS A 1 115 ? 5.66 9.461 -8.445 1 97.19 115 LYS A CA 1
ATOM 913 C C . LYS A 1 115 ? 7.184 9.359 -8.5 1 97.19 115 LYS A C 1
ATOM 915 O O . LYS A 1 115 ? 7.801 9.758 -9.492 1 97.19 115 LYS A O 1
ATOM 920 N N . ARG A 1 116 ? 7.773 8.922 -7.43 1 97.75 116 ARG A N 1
ATOM 921 C CA . ARG A 1 116 ? 9.203 8.664 -7.309 1 97.75 116 ARG A CA 1
ATOM 922 C C . ARG A 1 116 ? 9.461 7.211 -6.914 1 97.75 116 ARG A C 1
ATOM 924 O O . ARG A 1 116 ? 8.672 6.613 -6.18 1 97.75 116 ARG A O 1
ATOM 931 N N . PRO A 1 117 ? 10.578 6.621 -7.41 1 98.19 117 PRO A N 1
ATOM 932 C CA . PRO A 1 117 ? 10.883 5.238 -7.031 1 98.19 117 PRO A CA 1
ATOM 933 C C . PRO A 1 117 ? 11.32 5.105 -5.574 1 98.19 117 PRO A C 1
ATOM 935 O O . PRO A 1 117 ? 11.883 6.043 -5.008 1 98.19 117 PRO A O 1
ATOM 938 N N . ILE A 1 118 ? 10.945 4.004 -4.945 1 98.44 118 ILE A N 1
ATOM 939 C CA . ILE A 1 118 ? 11.594 3.605 -3.699 1 98.44 118 ILE A CA 1
ATOM 940 C C . ILE A 1 118 ? 13.055 3.25 -3.969 1 98.44 118 ILE A C 1
ATOM 942 O O . ILE A 1 118 ? 13.344 2.338 -4.746 1 98.44 118 ILE A O 1
ATOM 946 N N . GLN A 1 119 ? 13.969 3.908 -3.303 1 97.81 119 GLN A N 1
ATOM 947 C CA . GLN A 1 119 ? 15.375 3.865 -3.709 1 97.81 119 GLN A CA 1
ATOM 948 C C . GLN A 1 119 ? 15.992 2.502 -3.41 1 97.81 119 GLN A C 1
ATOM 950 O O . GLN A 1 119 ? 16.703 1.945 -4.242 1 97.81 119 GLN A O 1
ATOM 955 N N . LYS A 1 120 ? 15.758 1.913 -2.279 1 98.12 120 LYS A N 1
ATOM 956 C CA . LYS A 1 120 ? 16.359 0.655 -1.85 1 98.12 120 LYS A CA 1
ATOM 957 C C . LYS A 1 120 ? 15.289 -0.4 -1.574 1 98.12 120 LYS A C 1
ATOM 959 O O . LYS A 1 120 ? 14.508 -0.268 -0.63 1 98.12 120 LYS A O 1
ATOM 964 N N . ILE A 1 121 ? 15.266 -1.473 -2.305 1 98.75 121 ILE A N 1
ATOM 965 C CA . ILE A 1 121 ? 14.258 -2.51 -2.086 1 98.75 121 ILE A CA 1
ATOM 966 C C . ILE A 1 121 ? 14.945 -3.863 -1.917 1 98.75 121 ILE A C 1
ATOM 968 O O . ILE A 1 121 ? 16.078 -4.059 -2.377 1 98.75 121 ILE A O 1
ATOM 972 N N . GLY A 1 122 ? 14.289 -4.734 -1.181 1 98.81 122 GLY A N 1
ATOM 973 C CA . GLY A 1 122 ? 14.727 -6.113 -0.999 1 98.81 122 GLY A CA 1
ATOM 974 C C . GLY A 1 122 ? 13.805 -7.121 -1.66 1 98.81 122 GLY A C 1
ATOM 975 O O . GLY A 1 122 ? 12.578 -6.988 -1.589 1 98.81 122 GLY A O 1
ATOM 976 N N . LEU A 1 123 ? 14.406 -8.07 -2.334 1 98.69 123 LEU A N 1
ATOM 977 C CA . LEU A 1 123 ? 13.664 -9.172 -2.953 1 98.69 123 LEU A CA 1
ATOM 978 C C . LEU A 1 123 ? 14 -10.5 -2.281 1 98.69 123 LEU A C 1
ATOM 980 O O . LEU A 1 123 ? 15.164 -10.898 -2.232 1 98.69 123 LEU A O 1
ATOM 984 N N . TYR A 1 124 ? 13.008 -11.141 -1.778 1 97.94 124 TYR A N 1
ATOM 985 C CA . TYR A 1 124 ? 13.172 -12.508 -1.295 1 97.94 124 TYR A CA 1
ATOM 986 C C . TYR A 1 124 ? 12.711 -13.516 -2.344 1 97.94 124 TYR A C 1
ATOM 988 O O . TYR A 1 124 ? 11.555 -13.5 -2.771 1 97.94 124 TYR A O 1
ATOM 996 N N . ILE A 1 125 ? 13.602 -14.398 -2.697 1 97.44 125 ILE A N 1
ATOM 997 C CA . ILE A 1 125 ? 13.328 -15.406 -3.713 1 97.44 125 ILE A CA 1
ATOM 998 C C . ILE A 1 125 ? 13.461 -16.797 -3.107 1 97.44 125 ILE A C 1
ATOM 1000 O O . ILE A 1 125 ? 14.555 -17.219 -2.713 1 97.44 125 ILE A O 1
ATOM 1004 N N . PRO A 1 126 ? 12.414 -17.516 -3.129 1 92.12 126 PRO A N 1
ATOM 1005 C CA . PRO A 1 126 ? 12.508 -18.875 -2.596 1 92.12 126 PRO A CA 1
ATOM 1006 C C . PRO A 1 126 ? 13.461 -19.766 -3.389 1 92.12 126 PRO A C 1
ATOM 1008 O O . PRO A 1 126 ? 13.562 -19.625 -4.609 1 92.12 126 PRO A O 1
ATOM 1011 N N . GLY A 1 127 ? 14.328 -20.734 -2.812 1 85.56 127 GLY A N 1
ATOM 1012 C CA . GLY A 1 127 ? 15.297 -21.625 -3.453 1 85.56 127 GLY A CA 1
ATOM 1013 C C . GLY A 1 127 ? 15.172 -23.062 -3.004 1 85.56 127 GLY A C 1
ATOM 1014 O O . GLY A 1 127 ? 15.977 -23.906 -3.4 1 85.56 127 GLY A O 1
ATOM 1015 N N . GLY A 1 128 ? 14.281 -23.438 -2.33 1 71.88 128 GLY A N 1
ATOM 1016 C CA . GLY A 1 128 ? 14.125 -24.797 -1.829 1 71.88 128 GLY A CA 1
ATOM 1017 C C . GLY A 1 128 ? 13.781 -25.797 -2.914 1 71.88 128 GLY A C 1
ATOM 1018 O O . GLY A 1 128 ? 14.469 -25.875 -3.932 1 71.88 128 GLY A O 1
ATOM 1019 N N . SER A 1 129 ? 12.773 -26.531 -2.74 1 68 129 SER A N 1
ATOM 1020 C CA . SER A 1 129 ? 12.344 -27.609 -3.629 1 68 129 SER A CA 1
ATOM 1021 C C . SER A 1 129 ? 11.992 -27.062 -5.012 1 68 129 SER A C 1
ATOM 1023 O O . SER A 1 129 ? 12.031 -27.812 -5.996 1 68 129 SER A O 1
ATOM 1025 N N . ALA A 1 130 ? 11.695 -25.812 -5.109 1 78.31 130 ALA A N 1
ATOM 1026 C CA . ALA A 1 130 ? 11.422 -25.172 -6.391 1 78.31 130 ALA A CA 1
ATOM 1027 C C . ALA A 1 130 ? 12.172 -23.844 -6.516 1 78.31 130 ALA A C 1
ATOM 1029 O O . ALA A 1 130 ? 11.844 -22.875 -5.836 1 78.31 130 ALA A O 1
ATOM 1030 N N . PRO A 1 131 ? 13.273 -23.891 -7.395 1 89.94 131 PRO A N 1
ATOM 1031 C CA . PRO A 1 131 ? 13.969 -22.625 -7.621 1 89.94 131 PRO A CA 1
ATOM 1032 C C . PRO A 1 131 ? 13.133 -21.641 -8.438 1 89.94 131 PRO A C 1
ATOM 1034 O O . PRO A 1 131 ? 13.211 -21.625 -9.672 1 89.94 131 PRO A O 1
ATOM 1037 N N . LEU A 1 132 ? 12.461 -20.672 -7.844 1 94.31 132 LEU A N 1
ATOM 1038 C CA . LEU A 1 132 ? 11.469 -19.828 -8.5 1 94.31 132 LEU A CA 1
ATOM 1039 C C . LEU A 1 132 ? 12.125 -18.641 -9.18 1 94.31 132 LEU A C 1
ATOM 1041 O O . LEU A 1 132 ? 11.875 -17.484 -8.812 1 94.31 132 LEU A O 1
ATOM 1045 N N . PHE A 1 133 ? 12.914 -18.953 -10.289 1 97.81 133 PHE A N 1
ATOM 1046 C CA . PHE A 1 133 ? 13.547 -17.875 -11.047 1 97.81 133 PHE A CA 1
ATOM 1047 C C . PHE A 1 133 ? 12.5 -17.016 -11.742 1 97.81 133 PHE A C 1
ATOM 1049 O O . PHE A 1 133 ? 12.773 -15.867 -12.094 1 97.81 133 PHE A O 1
ATOM 1056 N N . SER A 1 134 ? 11.25 -17.5 -11.961 1 98.19 134 SER A N 1
ATOM 1057 C CA . SER A 1 134 ? 10.164 -16.703 -12.516 1 98.19 134 SER A CA 1
ATOM 1058 C C . SER A 1 134 ? 9.805 -15.539 -11.594 1 98.19 134 SER A C 1
ATOM 1060 O O . SER A 1 134 ? 9.438 -14.453 -12.062 1 98.19 134 SER A O 1
ATOM 1062 N N . THR A 1 135 ? 9.914 -15.766 -10.273 1 97.56 135 THR A N 1
ATOM 1063 C CA . THR A 1 135 ? 9.625 -14.727 -9.297 1 97.56 135 THR A CA 1
ATOM 1064 C C . THR A 1 135 ? 10.656 -13.602 -9.375 1 97.56 135 THR A C 1
ATOM 1066 O O . THR A 1 135 ? 10.328 -12.438 -9.156 1 97.56 135 THR A O 1
ATOM 1069 N N . VAL A 1 136 ? 11.906 -13.945 -9.734 1 98.44 136 VAL A N 1
ATOM 1070 C CA . VAL A 1 136 ? 12.914 -12.914 -9.953 1 98.44 136 VAL A CA 1
ATOM 1071 C C . VAL A 1 136 ? 12.445 -11.953 -11.047 1 98.44 136 VAL A C 1
ATOM 1073 O O . VAL A 1 136 ? 12.508 -10.734 -10.883 1 98.44 136 VAL A O 1
ATOM 1076 N N . LEU A 1 137 ? 11.953 -12.539 -12.156 1 98.75 137 LEU A N 1
ATOM 1077 C CA . LEU A 1 137 ? 11.477 -11.727 -13.266 1 98.75 137 LEU A CA 1
ATOM 1078 C C . LEU A 1 137 ? 10.328 -10.82 -12.82 1 98.75 137 LEU A C 1
ATOM 1080 O O . LEU A 1 137 ? 10.344 -9.617 -13.086 1 98.75 137 LEU A O 1
ATOM 1084 N N . MET A 1 138 ? 9.383 -11.414 -12.094 1 98.62 138 MET A N 1
ATOM 1085 C CA . MET A 1 138 ? 8.156 -10.734 -11.711 1 98.62 138 MET A CA 1
ATOM 1086 C C . MET A 1 138 ? 8.445 -9.578 -10.758 1 98.62 138 MET A C 1
ATOM 1088 O O . MET A 1 138 ? 7.664 -8.625 -10.672 1 98.62 138 MET A O 1
ATOM 1092 N N . LEU A 1 139 ? 9.555 -9.586 -10.047 1 98.69 139 LEU A N 1
ATOM 1093 C CA . LEU A 1 139 ? 9.836 -8.57 -9.047 1 98.69 139 LEU A CA 1
ATOM 1094 C C . LEU A 1 139 ? 10.898 -7.594 -9.547 1 98.69 139 LEU A C 1
ATOM 1096 O O . LEU A 1 139 ? 10.727 -6.379 -9.438 1 98.69 139 LEU A O 1
ATOM 1100 N N . ALA A 1 140 ? 11.945 -8.062 -10.188 1 98.75 140 ALA A N 1
ATOM 1101 C CA . ALA A 1 140 ? 13.094 -7.23 -10.539 1 98.75 140 ALA A CA 1
ATOM 1102 C C . ALA A 1 140 ? 12.789 -6.371 -11.766 1 98.75 140 ALA A C 1
ATOM 1104 O O . ALA A 1 140 ? 13.281 -5.246 -11.875 1 98.75 140 ALA A O 1
ATOM 1105 N N . ILE A 1 141 ? 11.984 -6.855 -12.672 1 98.81 141 ILE A N 1
ATOM 1106 C CA . ILE A 1 141 ? 11.703 -6.113 -13.898 1 98.81 141 ILE A CA 1
ATOM 1107 C C . ILE A 1 141 ? 10.945 -4.832 -13.562 1 98.81 141 ILE A C 1
ATOM 1109 O O . ILE A 1 141 ? 11.383 -3.734 -13.914 1 98.81 141 ILE A O 1
ATOM 1113 N N . PRO A 1 142 ? 9.805 -4.938 -12.844 1 98.81 142 PRO A N 1
ATOM 1114 C CA . PRO A 1 142 ? 9.133 -3.678 -12.508 1 98.81 142 PRO A CA 1
ATOM 1115 C C . PRO A 1 142 ? 9.977 -2.785 -11.594 1 98.81 142 PRO A C 1
ATOM 1117 O O . PRO A 1 142 ? 9.883 -1.558 -11.672 1 98.81 142 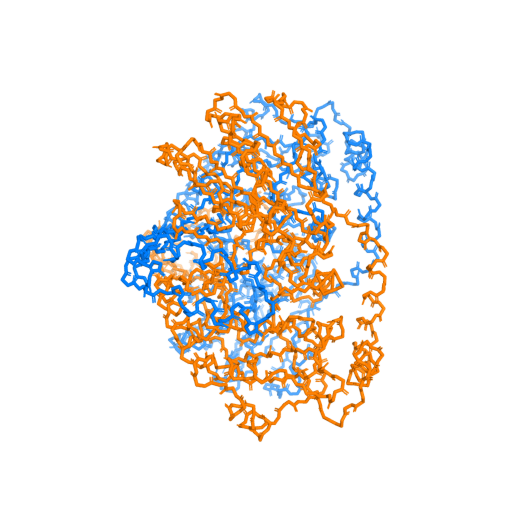PRO A O 1
ATOM 1120 N N . ALA A 1 143 ? 10.789 -3.348 -10.711 1 98.75 143 ALA A N 1
ATOM 1121 C CA . ALA A 1 143 ? 11.68 -2.551 -9.875 1 98.75 143 ALA A CA 1
ATOM 1122 C C . ALA A 1 143 ? 12.633 -1.71 -10.727 1 98.75 143 ALA A C 1
ATOM 1124 O O . ALA A 1 143 ? 12.797 -0.512 -10.484 1 98.75 143 ALA A O 1
ATOM 1125 N N . LYS A 1 144 ? 13.227 -2.371 -11.711 1 98.56 144 LYS A N 1
ATOM 1126 C CA . LYS A 1 144 ? 14.141 -1.683 -12.617 1 98.56 144 LYS A CA 1
ATOM 1127 C C . LYS A 1 144 ? 13.414 -0.608 -13.422 1 98.56 144 LYS A C 1
ATOM 1129 O O . LYS A 1 144 ? 13.891 0.521 -13.531 1 98.56 144 LYS A O 1
ATOM 1134 N N . LEU A 1 145 ? 12.258 -0.958 -13.969 1 98.56 145 LEU A N 1
ATOM 1135 C CA . LEU A 1 145 ? 11.445 -0.023 -14.742 1 98.56 145 LEU A CA 1
ATOM 1136 C C . LEU A 1 145 ? 11.07 1.195 -13.906 1 98.56 145 LEU A C 1
ATOM 1138 O O . LEU A 1 145 ? 11.031 2.316 -14.422 1 98.56 145 LEU A O 1
ATOM 1142 N N . ALA A 1 146 ? 10.766 1.014 -12.625 1 98.25 146 ALA A N 1
ATOM 1143 C CA . ALA A 1 146 ? 10.383 2.098 -11.727 1 98.25 146 ALA A CA 1
ATOM 1144 C C . ALA A 1 146 ? 11.562 3.025 -11.453 1 98.25 146 ALA A C 1
ATOM 1146 O O . ALA A 1 146 ? 11.367 4.199 -11.125 1 98.25 146 ALA A O 1
ATOM 1147 N N . GLY A 1 147 ? 12.789 2.496 -11.492 1 98.06 147 GLY A N 1
ATOM 1148 C CA . GLY A 1 147 ? 13.984 3.291 -11.258 1 98.06 147 GLY A CA 1
ATOM 1149 C C . GLY A 1 147 ? 14.57 3.08 -9.875 1 98.06 147 GLY A C 1
ATOM 1150 O O . GLY A 1 147 ? 15.281 3.947 -9.352 1 98.06 147 GLY A O 1
ATOM 1151 N N . CYS A 1 148 ? 14.234 1.985 -9.203 1 98.44 148 CYS A N 1
ATOM 1152 C CA . CYS A 1 148 ? 14.867 1.677 -7.93 1 98.44 148 CYS A CA 1
ATOM 1153 C C . CYS A 1 148 ? 16.375 1.599 -8.078 1 98.44 148 CYS A C 1
ATOM 1155 O O . CYS A 1 148 ? 16.891 0.913 -8.969 1 98.44 148 CYS A O 1
ATOM 1157 N N . LYS A 1 149 ? 17.062 2.209 -7.207 1 97.56 149 LYS A N 1
ATOM 1158 C CA . LYS A 1 149 ? 18.516 2.346 -7.359 1 97.56 149 LYS A CA 1
ATOM 1159 C C . LYS A 1 149 ? 19.25 1.11 -6.836 1 97.56 149 LYS A C 1
ATOM 1161 O O . LYS A 1 149 ? 20.188 0.626 -7.465 1 97.56 149 LYS A O 1
ATOM 1166 N N . GLU A 1 150 ? 18.844 0.653 -5.684 1 98.31 150 GLU A N 1
ATOM 1167 C CA . GLU A 1 150 ? 19.438 -0.524 -5.062 1 98.31 150 GLU A CA 1
ATOM 1168 C C . GLU A 1 150 ? 18.422 -1.661 -4.945 1 98.31 150 GLU A C 1
ATOM 1170 O O . GLU A 1 150 ? 17.469 -1.573 -4.164 1 98.31 150 GLU A O 1
ATOM 1175 N N . ILE A 1 151 ? 18.625 -2.703 -5.699 1 98.75 151 ILE A N 1
ATOM 1176 C CA . ILE A 1 151 ? 17.781 -3.895 -5.684 1 98.75 151 ILE A CA 1
ATOM 1177 C C . ILE A 1 151 ? 18.562 -5.062 -5.07 1 98.75 151 ILE A C 1
ATOM 1179 O O . ILE A 1 151 ? 19.438 -5.641 -5.715 1 98.75 151 ILE A O 1
ATOM 1183 N N . VAL A 1 152 ? 18.234 -5.434 -3.811 1 98.88 152 VAL A N 1
ATOM 1184 C CA . VAL A 1 152 ? 18.938 -6.453 -3.039 1 98.88 152 VAL A CA 1
ATOM 1185 C C . VAL A 1 152 ? 18.141 -7.754 -3.049 1 98.88 152 VAL A C 1
ATOM 1187 O O . VAL A 1 152 ? 16.984 -7.785 -2.623 1 98.88 152 VAL A O 1
ATOM 1190 N N . LEU A 1 153 ? 18.797 -8.797 -3.539 1 98.81 153 LEU A N 1
ATOM 1191 C CA . LEU A 1 153 ? 18.109 -10.078 -3.639 1 98.81 153 LEU A CA 1
ATOM 1192 C C . LEU A 1 153 ? 18.688 -11.086 -2.648 1 98.81 153 LEU A C 1
ATOM 1194 O O . LEU A 1 153 ? 19.906 -11.242 -2.568 1 98.81 153 LEU A O 1
ATOM 1198 N N . CYS A 1 154 ? 17.812 -11.688 -1.846 1 98.5 154 CYS A N 1
ATOM 1199 C CA . CYS A 1 154 ? 18.203 -12.781 -0.956 1 98.5 154 CYS A CA 1
ATOM 1200 C C . CYS A 1 154 ? 17.531 -14.086 -1.378 1 98.5 154 CYS A C 1
ATOM 1202 O O . CYS A 1 154 ? 16.344 -14.109 -1.703 1 98.5 154 CYS A O 1
ATOM 1204 N N . SER A 1 155 ? 18.266 -15.141 -1.439 1 97.94 155 SER A N 1
ATOM 1205 C CA . SER A 1 155 ? 17.797 -16.5 -1.717 1 97.94 155 SER A CA 1
ATOM 1206 C C . SER A 1 155 ? 18.594 -17.531 -0.936 1 97.94 155 SER A C 1
ATOM 1208 O O . SER A 1 155 ? 19.812 -17.391 -0.801 1 97.94 155 SER A O 1
ATOM 1210 N N . PRO A 1 156 ? 17.922 -18.547 -0.415 1 96.56 156 PRO A N 1
ATOM 1211 C CA . PRO A 1 156 ? 18.672 -19.547 0.36 1 96.56 156 PRO A CA 1
ATOM 1212 C C . PRO A 1 156 ? 19.656 -20.328 -0.489 1 96.56 156 PRO A C 1
ATOM 1214 O O . PRO A 1 156 ? 19.375 -20.656 -1.645 1 96.56 156 PRO A O 1
ATOM 1217 N N . PRO A 1 157 ? 20.859 -20.641 0.082 1 95.69 157 PRO A N 1
ATOM 1218 C CA . PRO A 1 157 ? 21.797 -21.531 -0.595 1 95.69 157 PRO A CA 1
ATOM 1219 C C . PRO A 1 157 ? 21.375 -23 -0.5 1 95.69 157 PRO A C 1
ATOM 1221 O O . PRO A 1 157 ? 20.609 -23.375 0.392 1 95.69 157 PRO A O 1
ATOM 1224 N N . ASN A 1 158 ? 21.859 -23.75 -1.498 1 93 158 ASN A N 1
ATOM 1225 C CA . ASN A 1 158 ? 21.703 -25.188 -1.367 1 93 158 ASN A CA 1
ATOM 1226 C C . ASN A 1 158 ? 22.766 -25.797 -0.457 1 93 158 ASN A C 1
ATOM 1228 O O . ASN A 1 158 ? 23.516 -25.062 0.193 1 93 158 ASN A O 1
ATOM 1232 N N . LYS A 1 159 ? 22.781 -27.125 -0.371 1 90.56 159 LYS A N 1
ATOM 1233 C CA . LYS A 1 159 ? 23.688 -27.828 0.538 1 90.56 159 LYS A CA 1
ATOM 1234 C C . LYS A 1 159 ? 25.156 -27.594 0.151 1 90.56 159 LYS A C 1
ATOM 1236 O O . LYS A 1 159 ? 26.047 -27.766 0.976 1 90.56 159 LYS A O 1
ATOM 1241 N N . GLU A 1 160 ? 25.375 -27.219 -1.073 1 92.19 160 GLU A N 1
ATOM 1242 C CA . GLU A 1 160 ? 26.734 -26.938 -1.543 1 92.19 160 GLU A CA 1
ATOM 1243 C C . GLU A 1 160 ? 27.078 -25.453 -1.391 1 92.19 160 GLU A C 1
ATOM 1245 O O . GLU A 1 160 ? 28.172 -25.031 -1.778 1 92.19 160 GLU A O 1
ATOM 1250 N N . GLY A 1 161 ? 26.125 -24.672 -0.89 1 93.94 161 GLY A N 1
ATOM 1251 C CA . GLY A 1 161 ? 26.359 -23.266 -0.663 1 93.94 161 GLY A CA 1
ATOM 1252 C C . GLY A 1 161 ? 26.141 -22.406 -1.903 1 93.94 161 GLY A C 1
ATOM 1253 O O . GLY A 1 161 ? 26.672 -21.297 -2 1 93.94 161 GLY A O 1
ATOM 1254 N N . LYS A 1 162 ? 25.438 -22.969 -2.809 1 94.12 162 LYS A N 1
ATOM 1255 C CA . LYS A 1 162 ? 25.234 -22.266 -4.074 1 94.12 162 LYS A CA 1
ATOM 1256 C C . LYS A 1 162 ? 23.766 -21.906 -4.273 1 94.12 162 LYS A C 1
ATOM 1258 O O . LYS A 1 162 ? 22.875 -22.547 -3.717 1 94.12 162 LYS A O 1
ATOM 1263 N N . ILE A 1 163 ? 23.5 -20.844 -5.004 1 95.88 163 ILE A N 1
ATOM 1264 C CA . ILE A 1 163 ? 22.172 -20.484 -5.477 1 95.88 163 ILE A CA 1
ATOM 1265 C C . ILE A 1 163 ? 21.922 -21.109 -6.852 1 95.88 163 ILE A C 1
ATOM 1267 O O . ILE A 1 163 ? 22.859 -21.219 -7.656 1 95.88 163 ILE A O 1
ATOM 1271 N N . ASN A 1 164 ? 20.734 -21.547 -7.094 1 96 164 ASN A N 1
ATOM 1272 C CA . ASN A 1 164 ? 20.375 -22.125 -8.383 1 96 164 ASN A CA 1
ATOM 1273 C C . ASN A 1 164 ? 20.812 -21.234 -9.539 1 96 164 ASN A C 1
ATOM 1275 O O . ASN A 1 164 ? 20.562 -20.016 -9.523 1 96 164 ASN A O 1
ATOM 1279 N N . PRO A 1 165 ? 21.438 -21.797 -10.562 1 96.94 165 PRO A N 1
ATOM 1280 C CA . PRO A 1 165 ? 21.969 -21.016 -11.672 1 96.94 165 PRO A CA 1
ATOM 1281 C C . PRO A 1 165 ? 20.906 -20.188 -12.383 1 96.94 165 PRO A C 1
ATOM 1283 O O . PRO A 1 165 ? 21.156 -19.047 -12.797 1 96.94 165 PRO A O 1
ATOM 1286 N N . ALA A 1 166 ? 19.719 -20.719 -12.547 1 97.62 166 ALA A N 1
ATOM 1287 C CA . ALA A 1 166 ? 18.641 -20.016 -13.242 1 97.62 166 ALA A CA 1
ATOM 1288 C C . ALA A 1 166 ? 18.25 -18.75 -12.484 1 97.62 166 ALA A C 1
ATOM 1290 O O . ALA A 1 166 ? 17.891 -17.734 -13.094 1 97.62 166 ALA A O 1
ATOM 1291 N N . ILE A 1 167 ? 18.297 -18.766 -11.133 1 98.06 167 ILE A N 1
ATOM 1292 C CA . ILE A 1 167 ? 18 -17.594 -10.312 1 98.06 167 ILE A CA 1
ATOM 1293 C C . ILE A 1 167 ? 19.062 -16.516 -10.539 1 98.06 167 ILE A C 1
ATOM 1295 O O . ILE A 1 167 ? 18.734 -15.352 -10.75 1 98.06 167 ILE A O 1
ATOM 1299 N N . LEU A 1 168 ? 20.312 -16.922 -10.547 1 98.12 168 LEU A N 1
ATOM 1300 C CA . LEU A 1 168 ? 21.406 -15.977 -10.758 1 98.12 168 LEU A CA 1
ATOM 1301 C C . LEU A 1 168 ? 21.359 -15.383 -12.156 1 98.12 168 LEU A C 1
ATOM 1303 O O . LEU A 1 168 ? 21.562 -14.188 -12.336 1 98.12 168 LEU A O 1
ATOM 1307 N N . TYR A 1 169 ? 21.047 -16.25 -13.172 1 98.31 169 TYR A N 1
ATOM 1308 C CA . TYR A 1 169 ? 20.906 -15.773 -14.539 1 98.31 169 TYR A CA 1
ATOM 1309 C C . TYR A 1 169 ? 19.797 -14.734 -14.648 1 98.31 169 TYR A C 1
ATOM 1311 O O . TYR A 1 169 ? 20.016 -13.641 -15.188 1 98.31 169 TYR A O 1
ATOM 1319 N N . ALA A 1 170 ? 18.594 -15.055 -14.078 1 98.44 170 ALA A N 1
ATOM 1320 C CA . ALA A 1 170 ? 17.453 -14.148 -14.125 1 98.44 170 ALA A CA 1
ATOM 1321 C C . ALA A 1 170 ? 17.75 -12.844 -13.391 1 98.44 170 ALA A C 1
ATOM 1323 O O . ALA A 1 170 ? 17.391 -11.758 -13.859 1 98.44 170 ALA A O 1
ATOM 1324 N N . ALA A 1 171 ? 18.438 -12.922 -12.234 1 98.25 171 ALA A N 1
ATOM 1325 C CA . ALA A 1 171 ? 18.781 -11.75 -11.438 1 98.25 171 ALA A CA 1
ATOM 1326 C C . ALA A 1 171 ? 19.688 -10.797 -12.219 1 98.25 171 ALA A C 1
ATOM 1328 O O . ALA A 1 171 ? 19.453 -9.586 -12.242 1 98.25 171 ALA A O 1
ATOM 1329 N N . GLN A 1 172 ? 20.656 -11.352 -12.836 1 97.31 172 GLN A N 1
ATOM 1330 C CA . GLN A 1 172 ? 21.578 -10.547 -13.641 1 97.31 172 GLN A CA 1
ATOM 1331 C C . GLN A 1 172 ? 20.844 -9.906 -14.82 1 97.31 172 GLN A C 1
ATOM 1333 O O . GLN A 1 172 ? 21.031 -8.727 -15.102 1 97.31 172 GLN A O 1
ATOM 1338 N N . LEU A 1 173 ? 20.047 -10.727 -15.469 1 97.44 173 LEU A N 1
ATOM 1339 C CA . LEU A 1 173 ? 19.297 -10.281 -16.641 1 97.44 173 LEU A CA 1
ATOM 1340 C C . LEU A 1 173 ? 18.406 -9.094 -16.297 1 97.44 173 LEU A C 1
ATOM 1342 O O . LEU A 1 173 ? 18.234 -8.188 -17.109 1 97.44 173 LEU A O 1
ATOM 1346 N N . CYS A 1 174 ? 17.891 -9.078 -15.078 1 97.88 174 CYS A N 1
ATOM 1347 C CA . CYS A 1 174 ? 16.828 -8.133 -14.727 1 97.88 174 CYS A CA 1
ATOM 1348 C C . CYS A 1 174 ? 17.391 -6.961 -13.922 1 97.88 174 CYS A C 1
ATOM 1350 O O . CYS A 1 174 ? 16.625 -6.098 -13.477 1 97.88 174 CYS A O 1
ATOM 1352 N N . GLY A 1 175 ? 18.641 -6.891 -13.656 1 96.19 175 GLY A N 1
ATOM 1353 C CA . GLY A 1 175 ? 19.281 -5.699 -13.117 1 96.19 175 GLY A CA 1
ATOM 1354 C C . GLY A 1 175 ? 19.359 -5.699 -11.602 1 96.19 175 GLY A C 1
ATOM 1355 O O . GLY A 1 175 ? 19.422 -4.641 -10.977 1 96.19 175 GLY A O 1
ATOM 1356 N N . VAL A 1 176 ? 19.328 -6.836 -10.953 1 98.44 176 VAL A N 1
ATOM 1357 C CA . VAL A 1 176 ? 19.562 -6.938 -9.523 1 98.44 176 VAL A CA 1
ATOM 1358 C C . VAL A 1 176 ? 20.969 -6.449 -9.188 1 98.44 176 VAL A C 1
ATOM 1360 O O . VAL A 1 176 ? 21.938 -6.82 -9.859 1 98.44 176 VAL A O 1
ATOM 1363 N N . THR A 1 177 ? 21.094 -5.617 -8.148 1 97.94 177 THR A N 1
ATOM 1364 C CA . THR A 1 177 ? 22.375 -4.961 -7.902 1 97.94 177 THR A CA 1
ATOM 1365 C C . THR A 1 177 ? 23.234 -5.793 -6.953 1 97.94 177 THR A C 1
ATOM 1367 O O . THR A 1 177 ? 24.453 -5.789 -7.062 1 97.94 177 THR A O 1
ATOM 1370 N N . LYS A 1 178 ? 22.625 -6.422 -5.949 1 98.25 178 LYS A N 1
ATOM 1371 C CA . LYS A 1 178 ? 23.328 -7.277 -4.988 1 98.25 178 LYS A CA 1
ATOM 1372 C C . LYS A 1 178 ? 22.531 -8.562 -4.73 1 98.25 178 LYS A C 1
ATOM 1374 O O . LYS A 1 178 ? 21.312 -8.539 -4.664 1 98.25 178 LYS A O 1
ATOM 1379 N N . ILE A 1 179 ? 23.266 -9.633 -4.633 1 98.62 179 ILE A N 1
ATOM 1380 C CA . ILE A 1 179 ? 22.641 -10.93 -4.371 1 98.62 179 ILE A CA 1
ATOM 1381 C C . ILE A 1 179 ? 23.312 -11.586 -3.166 1 98.62 179 ILE A C 1
ATOM 1383 O O . ILE A 1 179 ? 24.531 -11.648 -3.088 1 98.62 179 ILE A O 1
ATOM 1387 N N . PHE A 1 180 ? 22.484 -12.078 -2.242 1 98.62 180 PHE A N 1
ATOM 1388 C CA . PHE A 1 180 ? 23.016 -12.719 -1.043 1 98.62 180 PHE A CA 1
ATOM 1389 C C . PHE A 1 180 ? 22.438 -14.125 -0.886 1 98.62 180 PHE A C 1
ATOM 1391 O O . PHE A 1 180 ? 21.25 -14.344 -1.122 1 98.62 180 PHE A O 1
ATOM 1398 N N . LYS A 1 181 ? 23.375 -15.109 -0.444 1 97.69 181 LYS A N 1
ATOM 1399 C CA . LYS A 1 181 ? 23.016 -16.5 -0.201 1 97.69 181 LYS A CA 1
ATOM 1400 C C . LYS A 1 181 ? 22.406 -16.688 1.191 1 97.69 181 LYS A C 1
ATOM 1402 O O . LYS A 1 181 ? 22.969 -17.406 2.023 1 97.69 181 LYS A O 1
ATOM 1407 N N . VAL A 1 182 ? 21.234 -16.031 1.427 1 97.5 182 VAL A N 1
ATOM 1408 C CA . VAL A 1 182 ? 20.547 -16.078 2.715 1 97.5 182 VAL A CA 1
ATOM 1409 C C . VAL A 1 182 ? 19.047 -16.25 2.496 1 97.5 182 VAL A C 1
ATOM 1411 O O . VAL A 1 182 ? 18.469 -15.602 1.623 1 97.5 182 VAL A O 1
ATOM 1414 N N . GLY A 1 183 ? 18.438 -17.188 3.248 1 96.12 183 GLY A N 1
ATOM 1415 C CA . GLY A 1 183 ? 17 -17.391 3.178 1 96.12 183 GLY A CA 1
ATOM 1416 C C . GLY A 1 183 ? 16.312 -17.25 4.523 1 96.12 183 GLY A C 1
ATOM 1417 O O . GLY A 1 183 ? 16.938 -16.859 5.508 1 96.12 183 GLY A O 1
ATOM 1418 N N . GLY A 1 184 ? 15.008 -17.328 4.492 1 95.19 184 GLY A N 1
ATOM 1419 C CA . GLY A 1 184 ? 14.227 -17.484 5.707 1 95.19 184 GLY A CA 1
ATOM 1420 C C . GLY A 1 184 ? 14.078 -16.203 6.496 1 95.19 184 GLY A C 1
ATOM 1421 O O . GLY A 1 184 ? 14.094 -15.109 5.926 1 95.19 184 GLY A O 1
ATOM 1422 N N . ILE A 1 185 ? 13.898 -16.406 7.812 1 97.44 185 ILE A N 1
ATOM 1423 C CA . ILE A 1 185 ? 13.641 -15.32 8.75 1 97.44 185 ILE A CA 1
ATOM 1424 C C . ILE A 1 185 ? 14.867 -14.406 8.82 1 97.44 185 ILE A C 1
ATOM 1426 O O . ILE A 1 185 ? 14.727 -13.18 8.852 1 97.44 185 ILE A O 1
ATOM 1430 N N . GLN A 1 186 ? 16.016 -14.984 8.82 1 98.19 186 GLN A N 1
ATOM 1431 C CA . GLN A 1 186 ? 17.25 -14.219 8.977 1 98.19 186 GLN A CA 1
ATOM 1432 C C . GLN A 1 186 ? 17.484 -13.305 7.777 1 98.19 186 GLN A C 1
ATOM 1434 O O . GLN A 1 186 ? 18.078 -12.234 7.914 1 98.19 186 GLN A O 1
ATOM 1439 N N . ALA A 1 187 ? 17.094 -13.719 6.574 1 98.44 187 ALA A N 1
ATOM 1440 C CA . ALA A 1 187 ? 17.203 -12.852 5.41 1 98.44 187 ALA A CA 1
ATOM 1441 C C . ALA A 1 187 ? 16.312 -11.609 5.574 1 98.44 187 ALA A C 1
ATOM 1443 O O . ALA A 1 187 ? 16.781 -10.484 5.355 1 98.44 187 ALA A O 1
ATOM 1444 N N . ILE A 1 188 ? 15.078 -11.844 5.965 1 98.5 188 ILE A N 1
ATOM 1445 C CA . ILE A 1 188 ? 14.133 -10.75 6.141 1 98.5 188 ILE A CA 1
ATOM 1446 C C . ILE A 1 188 ? 14.625 -9.812 7.242 1 98.5 188 ILE A C 1
ATOM 1448 O O . ILE A 1 188 ? 14.562 -8.586 7.102 1 98.5 188 ILE A O 1
ATOM 1452 N N . ALA A 1 189 ? 15.109 -10.367 8.305 1 98.75 189 ALA A N 1
ATOM 1453 C CA . ALA A 1 189 ? 15.633 -9.578 9.414 1 98.75 189 ALA A CA 1
ATOM 1454 C C . ALA A 1 189 ? 16.828 -8.734 8.969 1 98.75 189 ALA A C 1
ATOM 1456 O O . ALA A 1 189 ? 16.922 -7.555 9.32 1 98.75 189 ALA A O 1
ATOM 1457 N N . ALA A 1 190 ? 17.719 -9.344 8.258 1 98.81 190 ALA A N 1
ATOM 1458 C CA . ALA A 1 190 ? 18.906 -8.641 7.781 1 98.81 190 ALA A CA 1
ATOM 1459 C C . ALA A 1 190 ? 18.531 -7.488 6.855 1 98.81 190 ALA A C 1
ATOM 1461 O O . ALA A 1 190 ? 19.094 -6.398 6.941 1 98.81 190 ALA A O 1
ATOM 1462 N N . LEU A 1 191 ? 17.562 -7.723 5.965 1 98.75 191 LEU A N 1
ATOM 1463 C CA . LEU A 1 191 ? 17.078 -6.672 5.082 1 98.75 191 LEU A CA 1
ATOM 1464 C C . LEU A 1 191 ? 16.406 -5.559 5.879 1 98.75 191 LEU A C 1
ATOM 1466 O O . LEU A 1 191 ? 16.422 -4.398 5.465 1 98.75 191 LEU A O 1
ATOM 1470 N N . THR A 1 192 ? 15.82 -5.879 6.98 1 98.38 192 THR A N 1
ATOM 1471 C CA . THR A 1 192 ? 15.078 -4.949 7.824 1 98.38 192 THR A CA 1
ATOM 1472 C C . THR A 1 192 ? 16.031 -4.02 8.578 1 98.38 192 THR A C 1
ATOM 1474 O O . THR A 1 192 ? 15.852 -2.801 8.562 1 98.38 192 THR A O 1
ATOM 1477 N N . PHE A 1 193 ? 17.094 -4.594 9.148 1 97.75 193 PHE A N 1
ATOM 1478 C CA . PHE A 1 193 ? 17.922 -3.832 10.07 1 97.75 193 PHE A CA 1
ATOM 1479 C C . PHE A 1 193 ? 19.219 -3.402 9.383 1 97.75 193 PHE A C 1
ATOM 1481 O O . PHE A 1 193 ? 19.891 -2.482 9.852 1 97.75 193 PHE A O 1
ATOM 1488 N N . GLY A 1 194 ? 19.547 -4.105 8.328 1 97.94 194 GLY A N 1
ATOM 1489 C CA . GLY A 1 194 ? 20.891 -3.992 7.816 1 97.94 194 GLY A CA 1
ATOM 1490 C C . GLY A 1 194 ? 21.922 -4.699 8.68 1 97.94 194 GLY A C 1
ATOM 1491 O O . GLY A 1 194 ? 21.719 -4.867 9.883 1 97.94 194 GLY A O 1
ATOM 1492 N N . THR A 1 195 ? 22.906 -5.242 8.055 1 97.88 195 THR A N 1
ATOM 1493 C CA . THR A 1 195 ? 24.109 -5.754 8.703 1 97.88 195 THR A CA 1
ATOM 1494 C C . THR A 1 195 ? 25.359 -5.141 8.078 1 97.88 195 THR A C 1
ATOM 1496 O O . THR A 1 195 ? 25.266 -4.195 7.289 1 97.88 195 THR A O 1
ATOM 1499 N N . LYS A 1 196 ? 26.484 -5.59 8.531 1 97.19 196 LYS A N 1
ATOM 1500 C CA . LYS A 1 196 ? 27.703 -5.105 7.895 1 97.19 196 LYS A CA 1
ATOM 1501 C C . LYS A 1 196 ? 27.719 -5.453 6.406 1 97.19 196 LYS A C 1
ATOM 1503 O O . LYS A 1 196 ? 28.203 -4.672 5.586 1 97.19 196 LYS A O 1
ATOM 1508 N N . THR A 1 197 ? 27.141 -6.574 6.027 1 97.94 197 THR A N 1
ATOM 1509 C CA . THR A 1 197 ? 27.219 -7.094 4.664 1 97.94 197 THR A CA 1
ATOM 1510 C C . THR A 1 197 ? 25.938 -6.789 3.896 1 97.94 197 THR A C 1
ATOM 1512 O O . THR A 1 197 ? 25.984 -6.359 2.742 1 97.94 197 THR A O 1
ATOM 1515 N N . ILE A 1 198 ? 24.797 -7.027 4.484 1 98.44 198 ILE A N 1
ATOM 1516 C CA . ILE A 1 198 ? 23.516 -6.852 3.832 1 98.44 198 ILE A CA 1
ATOM 1517 C C . ILE A 1 198 ? 22.938 -5.477 4.168 1 98.44 198 ILE A C 1
ATOM 1519 O O . ILE A 1 198 ? 22.719 -5.156 5.34 1 98.44 198 ILE A O 1
ATOM 1523 N N . PRO A 1 199 ? 22.688 -4.656 3.205 1 98.12 199 PRO A N 1
ATOM 1524 C CA . PRO A 1 199 ? 22.156 -3.32 3.486 1 98.12 199 PRO A CA 1
ATOM 1525 C C . PRO A 1 199 ? 20.688 -3.344 3.916 1 98.12 199 PRO A C 1
ATOM 1527 O O . PRO A 1 199 ? 19.938 -4.207 3.473 1 98.12 199 PRO A O 1
ATOM 1530 N N . GLN A 1 200 ? 20.359 -2.344 4.777 1 97.56 200 GLN A N 1
ATOM 1531 C CA . GLN A 1 200 ? 18.953 -2.105 5.086 1 97.56 200 GLN A CA 1
ATOM 1532 C C . GLN A 1 200 ? 18.203 -1.61 3.859 1 97.56 200 GLN A C 1
ATOM 1534 O O . GLN A 1 200 ? 18.734 -0.841 3.061 1 97.56 200 GLN A O 1
ATOM 1539 N N . VAL A 1 201 ? 16.984 -2.033 3.707 1 98.44 201 VAL A N 1
ATOM 1540 C CA . VAL A 1 201 ? 16.156 -1.586 2.59 1 98.44 201 VAL A CA 1
ATOM 1541 C C . VAL A 1 201 ? 14.906 -0.893 3.121 1 98.44 201 VAL A C 1
ATOM 1543 O O . VAL A 1 201 ? 14.672 -0.861 4.332 1 98.44 201 VAL A O 1
ATOM 1546 N N . SER A 1 202 ? 14.133 -0.275 2.217 1 97.94 202 SER A N 1
ATOM 1547 C CA . SER A 1 202 ? 12.945 0.468 2.617 1 97.94 202 SER A CA 1
ATOM 1548 C C . SER A 1 202 ? 11.68 -0.364 2.426 1 97.94 202 SER A C 1
ATOM 1550 O O . SER A 1 202 ? 10.664 -0.114 3.072 1 97.94 202 SER A O 1
ATOM 1552 N N . LYS A 1 203 ? 11.719 -1.309 1.577 1 98.38 203 LYS A N 1
ATOM 1553 C CA . LYS A 1 203 ? 10.562 -2.152 1.284 1 98.38 203 LYS A CA 1
ATOM 1554 C C . LYS A 1 203 ? 11 -3.547 0.84 1 98.38 203 LYS A C 1
ATOM 1556 O O . LYS A 1 203 ? 11.938 -3.686 0.05 1 98.38 203 LYS A O 1
ATOM 1561 N N . ILE A 1 204 ? 10.32 -4.594 1.335 1 98.56 204 ILE A N 1
ATOM 1562 C CA . ILE A 1 204 ? 10.672 -5.973 1.026 1 98.56 204 ILE A CA 1
ATOM 1563 C C . ILE A 1 204 ? 9.562 -6.617 0.201 1 98.56 204 ILE A C 1
ATOM 1565 O O . ILE A 1 204 ? 8.375 -6.438 0.497 1 98.56 204 ILE A O 1
ATOM 1569 N N . PHE A 1 205 ? 9.945 -7.352 -0.853 1 98.12 205 PHE A N 1
ATOM 1570 C CA . PHE A 1 205 ? 9.039 -8.055 -1.756 1 98.12 205 PHE A CA 1
ATOM 1571 C C . PHE A 1 205 ? 9.344 -9.547 -1.771 1 98.12 205 PHE A C 1
ATOM 1573 O O . PHE A 1 205 ? 10.469 -9.961 -1.493 1 98.12 205 PHE A O 1
ATOM 1580 N N . GLY A 1 206 ? 8.312 -10.273 -2.213 1 95.69 206 GLY A N 1
ATOM 1581 C CA . GLY A 1 206 ? 8.555 -11.672 -2.531 1 95.69 206 GLY A CA 1
ATOM 1582 C C . GLY A 1 206 ? 7.773 -12.633 -1.654 1 95.69 206 GLY A C 1
ATOM 1583 O O . GLY A 1 206 ? 7.566 -12.367 -0.468 1 95.69 206 GLY A O 1
ATOM 1584 N N . PRO A 1 207 ? 7.43 -13.742 -2.215 1 90.75 207 PRO A N 1
ATOM 1585 C CA . PRO A 1 207 ? 6.719 -14.781 -1.459 1 90.75 207 PRO A CA 1
ATOM 1586 C C . PRO A 1 207 ? 7.664 -15.695 -0.68 1 90.75 207 PRO A C 1
ATOM 1588 O O . PRO A 1 207 ? 8.875 -15.672 -0.91 1 90.75 207 PRO A O 1
ATOM 1591 N N . GLY A 1 208 ? 7.102 -16.375 0.316 1 87.12 208 GLY A N 1
ATOM 1592 C CA . GLY A 1 208 ? 7.82 -17.375 1.092 1 87.12 208 GLY A CA 1
ATOM 1593 C C . GLY A 1 208 ? 6.906 -18.234 1.943 1 87.12 208 GLY A C 1
ATOM 1594 O O . GLY A 1 208 ? 5.684 -18.156 1.834 1 87.12 208 GLY A O 1
ATOM 1595 N N . ASN A 1 209 ? 7.562 -19.172 2.607 1 84.5 209 ASN A N 1
ATOM 1596 C CA . ASN A 1 209 ? 6.781 -20 3.514 1 84.5 209 ASN A CA 1
ATOM 1597 C C . ASN A 1 209 ? 6.207 -19.188 4.668 1 84.5 209 ASN A C 1
ATOM 1599 O O . ASN A 1 209 ? 6.34 -17.953 4.695 1 84.5 209 ASN A O 1
ATOM 1603 N N . GLN A 1 210 ? 5.527 -19.828 5.527 1 85.5 210 GLN A N 1
ATOM 1604 C CA . GLN A 1 210 ? 4.82 -19.156 6.613 1 85.5 210 GLN A CA 1
ATOM 1605 C C . GLN A 1 210 ? 5.781 -18.328 7.469 1 85.5 210 GLN A C 1
ATOM 1607 O O . GLN A 1 210 ? 5.418 -17.266 7.969 1 85.5 210 GLN A O 1
ATOM 1612 N N . TYR A 1 211 ? 6.996 -18.828 7.648 1 90.62 211 TYR A N 1
ATOM 1613 C CA . TYR A 1 211 ? 7.984 -18.109 8.453 1 90.62 211 TYR A CA 1
ATOM 1614 C C . TYR A 1 211 ? 8.383 -16.797 7.801 1 90.62 211 TYR A C 1
ATOM 1616 O O . TYR A 1 211 ? 8.477 -15.766 8.469 1 90.62 211 TYR A O 1
ATOM 1624 N N . VAL A 1 212 ? 8.594 -16.844 6.508 1 93.12 212 VAL A N 1
ATOM 1625 C CA . VAL A 1 212 ? 8.961 -15.641 5.754 1 93.12 212 VAL A CA 1
ATOM 1626 C C . VAL A 1 212 ? 7.793 -14.656 5.773 1 93.12 212 VAL A C 1
ATOM 1628 O O . VAL A 1 212 ? 8 -13.445 5.93 1 93.12 212 VAL A O 1
ATOM 1631 N N . THR A 1 213 ? 6.605 -15.195 5.633 1 90.31 213 THR A N 1
ATOM 1632 C CA . THR A 1 213 ? 5.414 -14.352 5.641 1 90.31 213 THR A CA 1
ATOM 1633 C C . THR A 1 213 ? 5.289 -13.602 6.965 1 90.31 213 THR A C 1
ATOM 1635 O O . THR A 1 213 ? 5.105 -12.383 6.977 1 90.31 213 THR A O 1
ATOM 1638 N N . VAL A 1 214 ? 5.41 -14.297 8.039 1 91.06 214 VAL A N 1
ATOM 1639 C CA . VAL A 1 214 ? 5.312 -13.68 9.359 1 91.06 214 VAL A CA 1
ATOM 1640 C C . VAL A 1 214 ? 6.473 -12.703 9.562 1 91.06 214 VAL A C 1
ATOM 1642 O O . VAL A 1 214 ? 6.289 -11.625 10.125 1 91.06 214 VAL A O 1
ATOM 1645 N N . ALA A 1 215 ? 7.625 -13.117 9.125 1 95.56 215 ALA A N 1
ATOM 1646 C CA . ALA A 1 215 ? 8.797 -12.242 9.234 1 95.56 215 ALA A CA 1
ATOM 1647 C C . ALA A 1 215 ? 8.555 -10.914 8.523 1 95.56 215 ALA A C 1
ATOM 1649 O O . ALA A 1 215 ? 8.891 -9.852 9.055 1 95.56 215 ALA A O 1
ATOM 1650 N N . LYS A 1 216 ? 8.039 -10.977 7.324 1 94.94 216 LYS A N 1
ATOM 1651 C CA . LYS A 1 216 ? 7.723 -9.758 6.582 1 94.94 216 LYS A CA 1
ATOM 1652 C C . LYS A 1 216 ? 6.711 -8.898 7.336 1 94.94 216 LYS A C 1
ATOM 1654 O O . LYS A 1 216 ? 6.84 -7.676 7.383 1 94.94 216 LYS A O 1
ATOM 1659 N N . GLN A 1 217 ? 5.738 -9.477 7.914 1 90.69 217 GLN A N 1
ATOM 1660 C CA . GLN A 1 217 ? 4.75 -8.734 8.695 1 90.69 217 GLN A CA 1
ATOM 1661 C C . GLN A 1 217 ? 5.395 -8.047 9.891 1 90.69 217 GLN A C 1
ATOM 1663 O O . GLN A 1 217 ? 5.098 -6.883 10.18 1 90.69 217 GLN A O 1
ATOM 1668 N N . ILE A 1 218 ? 6.285 -8.766 10.531 1 91.88 218 ILE A N 1
ATOM 1669 C CA . ILE A 1 218 ? 6.957 -8.211 11.703 1 91.88 218 ILE A CA 1
ATOM 1670 C C . ILE A 1 218 ? 7.883 -7.07 11.273 1 91.88 218 ILE A C 1
ATOM 1672 O O . ILE A 1 218 ? 8.016 -6.074 11.992 1 91.88 218 ILE A O 1
ATOM 1676 N N . ALA A 1 219 ? 8.484 -7.199 10.117 1 95 219 ALA A N 1
ATOM 1677 C CA . ALA A 1 219 ? 9.383 -6.164 9.602 1 95 219 ALA A CA 1
ATOM 1678 C C . ALA A 1 219 ? 8.68 -4.809 9.547 1 95 219 ALA A C 1
ATOM 1680 O O . ALA A 1 219 ? 9.312 -3.77 9.742 1 95 219 ALA A O 1
ATOM 1681 N N . THR A 1 220 ? 7.352 -4.809 9.344 1 90.81 220 THR A N 1
ATOM 1682 C CA . THR A 1 220 ? 6.598 -3.564 9.219 1 90.81 220 THR A CA 1
ATOM 1683 C C . THR A 1 220 ? 6.598 -2.803 10.547 1 90.81 220 THR A C 1
ATOM 1685 O O . THR A 1 220 ? 6.398 -1.586 10.562 1 90.81 220 THR A O 1
ATOM 1688 N N . ASN A 1 221 ? 6.832 -3.492 11.625 1 85.94 221 ASN A N 1
ATOM 1689 C CA . ASN A 1 221 ? 6.902 -2.855 12.93 1 85.94 221 ASN A CA 1
ATOM 1690 C C . ASN A 1 221 ? 8.188 -2.053 13.102 1 85.94 221 ASN A C 1
ATOM 1692 O O . ASN A 1 221 ? 8.328 -1.279 14.047 1 85.94 221 ASN A O 1
ATOM 1696 N N . TYR A 1 222 ? 9.07 -2.242 12.188 1 89.94 222 TYR A N 1
ATOM 1697 C CA . TYR A 1 222 ? 10.375 -1.588 12.289 1 89.94 222 TYR A CA 1
ATOM 1698 C C . TYR A 1 222 ? 10.57 -0.576 11.172 1 89.94 222 TYR A C 1
ATOM 1700 O O . TYR A 1 222 ? 11.703 -0.28 10.781 1 89.94 222 TYR A O 1
ATOM 1708 N N . GLY A 1 223 ? 9.555 -0.132 10.555 1 88 223 GLY A N 1
ATOM 1709 C CA . GLY A 1 223 ? 9.609 0.955 9.586 1 88 223 GLY A CA 1
ATOM 1710 C C . GLY A 1 223 ? 9.82 0.48 8.164 1 88 223 GLY A C 1
ATOM 1711 O O . GLY A 1 223 ? 10.07 1.287 7.266 1 88 223 GLY A O 1
ATOM 1712 N N . ILE A 1 224 ? 9.734 -0.795 7.965 1 94.5 224 ILE A N 1
ATOM 1713 C CA . ILE A 1 224 ? 9.914 -1.375 6.637 1 94.5 224 ILE A CA 1
ATOM 1714 C C . ILE A 1 224 ? 8.547 -1.665 6.012 1 94.5 224 ILE A C 1
ATOM 1716 O O . ILE A 1 224 ? 7.645 -2.166 6.684 1 94.5 224 ILE A O 1
ATOM 1720 N N . ALA A 1 225 ? 8.375 -1.274 4.742 1 95.69 225 ALA A N 1
ATOM 1721 C CA . ALA A 1 225 ? 7.172 -1.662 4.016 1 95.69 225 ALA A CA 1
ATOM 1722 C C . ALA A 1 225 ? 7.328 -3.045 3.389 1 95.69 225 ALA A C 1
ATOM 1724 O O . ALA A 1 225 ? 8.445 -3.547 3.252 1 95.69 225 ALA A O 1
ATOM 1725 N N . ILE A 1 226 ? 6.223 -3.664 3.096 1 95.69 226 ILE A N 1
ATOM 1726 C CA . ILE A 1 226 ? 6.223 -4.926 2.363 1 95.69 226 ILE A CA 1
ATOM 1727 C C . ILE A 1 226 ? 5.223 -4.855 1.213 1 95.69 226 ILE A C 1
ATOM 1729 O O . ILE A 1 226 ? 4.383 -3.953 1.164 1 95.69 226 ILE A O 1
ATOM 1733 N N . ASP A 1 227 ? 5.348 -5.766 0.289 1 94.12 227 ASP A N 1
ATOM 1734 C CA . ASP A 1 227 ? 4.426 -5.797 -0.842 1 94.12 227 ASP A CA 1
ATOM 1735 C C . ASP A 1 227 ? 3.025 -6.211 -0.397 1 94.12 227 ASP A C 1
ATOM 1737 O O . ASP A 1 227 ? 2.059 -5.48 -0.622 1 94.12 227 ASP A O 1
ATOM 1741 N N . MET A 1 228 ? 2.859 -7.281 0.183 1 89.38 228 MET A N 1
ATOM 1742 C CA . MET A 1 228 ? 1.585 -7.77 0.701 1 89.38 228 MET A CA 1
ATOM 1743 C C . MET A 1 228 ? 1.789 -8.992 1.585 1 89.38 228 MET A C 1
ATOM 1745 O O . MET A 1 228 ? 2.824 -9.656 1.504 1 89.38 228 MET A O 1
ATOM 1749 N N . PRO A 1 229 ? 0.788 -9.164 2.418 1 82.31 229 PRO A N 1
ATOM 1750 C CA . PRO A 1 229 ? 0.857 -10.438 3.148 1 82.31 229 PRO A CA 1
ATOM 1751 C C . PRO A 1 229 ? 0.547 -11.641 2.266 1 82.31 229 PRO A C 1
ATOM 1753 O O . PRO A 1 229 ? -0.201 -11.523 1.291 1 82.31 229 PRO A O 1
ATOM 1756 N N . ALA A 1 230 ? 1.32 -12.703 2.654 1 74.38 230 ALA A N 1
ATOM 1757 C CA . ALA A 1 230 ? 1.11 -13.883 1.825 1 74.38 230 ALA A CA 1
ATOM 1758 C C . ALA A 1 230 ? 0.526 -15.031 2.646 1 74.38 230 ALA A C 1
ATOM 1760 O O . ALA A 1 230 ? 0.825 -15.164 3.834 1 74.38 230 ALA A O 1
ATOM 1761 N N . GLY A 1 231 ? -0.473 -15.695 2.139 1 75.56 231 GLY A N 1
ATOM 1762 C CA . GLY A 1 231 ? -0.977 -16.969 2.615 1 75.56 231 GLY A CA 1
ATOM 1763 C C . GLY A 1 231 ? -0.838 -18.094 1.594 1 75.56 231 GLY A C 1
ATOM 1764 O O . GLY A 1 231 ? -0.021 -18 0.675 1 75.56 231 GLY A O 1
ATOM 1765 N N . PRO A 1 232 ? -1.444 -19.109 1.857 1 80.44 232 PRO A N 1
ATOM 1766 C CA . PRO A 1 232 ? -1.388 -20.203 0.884 1 80.44 232 PRO A CA 1
ATOM 1767 C C . PRO A 1 232 ? -1.941 -19.812 -0.482 1 80.44 232 PRO A C 1
ATOM 1769 O O . PRO A 1 232 ? -2.871 -19 -0.565 1 80.44 232 PRO A O 1
ATOM 1772 N N . SER A 1 233 ? -1.33 -20.344 -1.456 1 87.19 233 SER A N 1
ATOM 1773 C CA . SER A 1 233 ? -1.763 -20.031 -2.814 1 87.19 233 SER A CA 1
ATOM 1774 C C . SER A 1 233 ? -3.145 -20.609 -3.1 1 87.19 233 SER A C 1
ATOM 1776 O O . SER A 1 233 ? -3.527 -21.625 -2.525 1 87.19 233 SER A O 1
ATOM 1778 N N . GLU A 1 234 ? -3.857 -19.938 -4.02 1 93.12 234 GLU A N 1
ATOM 1779 C CA . GLU A 1 234 ? -5.23 -20.328 -4.316 1 93.12 234 GLU A CA 1
ATOM 1780 C C . GLU A 1 234 ? -5.559 -20.125 -5.793 1 93.12 234 GLU A C 1
ATOM 1782 O O . GLU A 1 234 ? -4.98 -19.266 -6.449 1 93.12 234 GLU A O 1
ATOM 1787 N N . LEU A 1 235 ? -6.445 -20.984 -6.223 1 97.56 235 LEU A N 1
ATOM 1788 C CA . LEU A 1 235 ? -7.023 -20.844 -7.555 1 97.56 235 LEU A CA 1
ATOM 1789 C C . LEU A 1 235 ? -8.508 -21.188 -7.543 1 97.56 235 LEU A C 1
ATOM 1791 O O . LEU A 1 235 ? -8.906 -22.219 -6.988 1 97.56 235 LEU A O 1
ATOM 1795 N N . LEU A 1 236 ? -9.305 -20.281 -8.039 1 98.5 236 LEU A N 1
ATOM 1796 C CA . LEU A 1 236 ? -10.719 -20.531 -8.258 1 98.5 236 LEU A CA 1
ATOM 1797 C C . LEU A 1 236 ? -11.047 -20.547 -9.75 1 98.5 236 LEU A C 1
ATOM 1799 O O . LEU A 1 236 ? -10.656 -19.625 -10.477 1 98.5 236 LEU A O 1
ATOM 1803 N N . VAL A 1 237 ? -11.672 -21.625 -10.203 1 98.81 237 VAL A N 1
ATOM 1804 C CA . VAL A 1 237 ? -12.164 -21.703 -11.57 1 98.81 237 VAL A CA 1
ATOM 1805 C C . VAL A 1 237 ? -13.688 -21.547 -11.586 1 98.81 237 VAL A C 1
ATOM 1807 O O . VAL A 1 237 ? -14.398 -22.281 -10.906 1 98.81 237 VAL A O 1
ATOM 1810 N N . LEU A 1 238 ? -14.125 -20.531 -12.273 1 98.88 238 LEU A N 1
ATOM 1811 C CA . LEU A 1 238 ? -15.547 -20.344 -12.562 1 98.88 238 LEU A CA 1
ATOM 1812 C C . LEU A 1 238 ? -15.867 -20.797 -13.984 1 98.88 238 LEU A C 1
ATOM 1814 O O . LEU A 1 238 ? -15.352 -20.219 -14.953 1 98.88 238 LEU A O 1
ATOM 1818 N N . ALA A 1 239 ? -16.703 -21.797 -14.125 1 98.62 239 ALA A N 1
ATOM 1819 C CA . ALA A 1 239 ? -16.875 -22.391 -15.453 1 98.62 239 ALA A CA 1
ATOM 1820 C C . ALA A 1 239 ? -18.328 -22.812 -15.688 1 98.62 239 ALA A C 1
ATOM 1822 O O . ALA A 1 239 ? -19.047 -23.125 -14.734 1 98.62 239 ALA A O 1
ATOM 1823 N N . ASP A 1 240 ? -18.766 -22.797 -16.984 1 98.06 240 ASP A N 1
ATOM 1824 C CA . ASP A 1 240 ? -20.047 -23.375 -17.391 1 98.06 240 ASP A CA 1
ATOM 1825 C C . ASP A 1 240 ? -19.828 -24.5 -18.406 1 98.06 240 ASP A C 1
ATOM 1827 O O . ASP A 1 240 ? -18.766 -25.094 -18.453 1 98.06 240 ASP A O 1
ATOM 1831 N N . GLU A 1 241 ? -20.828 -24.828 -19.109 1 96.69 241 GLU A N 1
ATOM 1832 C CA . GLU A 1 241 ? -20.828 -26.016 -19.969 1 96.69 241 GLU A CA 1
ATOM 1833 C C . GLU A 1 241 ? -19.844 -25.844 -21.125 1 96.69 241 GLU A C 1
ATOM 1835 O O . GLU A 1 241 ? -19.516 -26.812 -21.812 1 96.69 241 GLU A O 1
ATOM 1840 N N . THR A 1 242 ? -19.359 -24.688 -21.359 1 97.94 242 THR A N 1
ATOM 1841 C CA . THR A 1 242 ? -18.469 -24.438 -22.484 1 97.94 242 THR A CA 1
ATOM 1842 C C . THR A 1 242 ? -17.016 -24.766 -22.109 1 97.94 242 THR A C 1
ATOM 1844 O O . THR A 1 242 ? -16.141 -24.766 -22.969 1 97.94 242 THR A O 1
ATOM 1847 N N . ALA A 1 243 ? -16.734 -25.141 -20.844 1 98.19 243 ALA A N 1
ATOM 1848 C CA . ALA A 1 243 ? -15.383 -25.375 -20.359 1 98.19 243 ALA A CA 1
ATOM 1849 C C . ALA A 1 243 ? -14.945 -26.812 -20.641 1 98.19 243 ALA A C 1
ATOM 1851 O O . ALA A 1 243 ? -15.758 -27.734 -20.578 1 98.19 243 ALA A O 1
ATOM 1852 N N . ASN A 1 244 ? -13.688 -26.969 -21.047 1 98.44 244 ASN A N 1
ATOM 1853 C CA . ASN A 1 244 ? -13.078 -28.281 -21.188 1 98.44 244 ASN A CA 1
ATOM 1854 C C . ASN A 1 244 ? -12.641 -28.844 -19.828 1 98.44 244 ASN A C 1
ATOM 1856 O O . ASN A 1 244 ? -11.758 -28.297 -19.172 1 98.44 244 ASN A O 1
ATOM 1860 N N . ALA A 1 245 ? -13.195 -29.969 -19.438 1 98.56 245 ALA A N 1
ATOM 1861 C CA . ALA A 1 245 ? -12.977 -30.562 -18.125 1 98.56 245 ALA A CA 1
ATOM 1862 C C . ALA A 1 245 ? -11.5 -30.891 -17.906 1 98.56 245 ALA A C 1
ATOM 1864 O O . ALA A 1 245 ? -10.977 -30.734 -16.797 1 98.56 245 ALA A O 1
ATOM 1865 N N . SER A 1 246 ? -10.875 -31.359 -18.969 1 98.62 246 SER A N 1
ATOM 1866 C CA . SER A 1 246 ? -9.461 -31.703 -18.859 1 98.62 246 SER A CA 1
ATOM 1867 C C . SER A 1 246 ? -8.609 -30.469 -18.578 1 98.62 246 SER A C 1
ATOM 1869 O O . SER A 1 246 ? -7.652 -30.531 -17.797 1 98.62 246 SER A O 1
ATOM 1871 N N . TYR A 1 247 ? -8.961 -29.344 -19.203 1 98.75 247 TYR A N 1
ATOM 1872 C CA . TYR A 1 247 ? -8.258 -28.078 -18.969 1 98.75 247 TYR A CA 1
ATOM 1873 C C . TYR A 1 247 ? -8.453 -27.625 -17.531 1 98.75 247 TYR A C 1
ATOM 1875 O O . TYR A 1 247 ? -7.484 -27.266 -16.844 1 98.75 247 TYR A O 1
ATOM 1883 N N . ILE A 1 248 ? -9.68 -27.672 -17.031 1 98.69 248 ILE A N 1
ATOM 1884 C CA . ILE A 1 248 ? -9.992 -27.234 -15.664 1 98.69 248 ILE A CA 1
ATOM 1885 C C . ILE A 1 248 ? -9.211 -28.094 -14.664 1 98.69 248 ILE A C 1
ATOM 1887 O O . ILE A 1 248 ? -8.602 -27.547 -13.734 1 98.69 248 ILE A O 1
ATOM 1891 N N . ALA A 1 249 ? -9.211 -29.391 -14.891 1 98.56 249 ALA A N 1
ATOM 1892 C CA . ALA A 1 249 ? -8.5 -30.297 -13.992 1 98.56 249 ALA A CA 1
ATOM 1893 C C . ALA A 1 249 ? -7.016 -29.953 -13.93 1 98.56 249 ALA A C 1
ATOM 1895 O O . ALA A 1 249 ? -6.426 -29.922 -12.844 1 98.56 249 ALA A O 1
ATOM 1896 N N . SER A 1 250 ? -6.445 -29.766 -15.078 1 98.62 250 SER A N 1
ATOM 1897 C CA . SER A 1 250 ? -5.023 -29.453 -15.125 1 98.62 250 SER A CA 1
ATOM 1898 C C . SER A 1 250 ? -4.727 -28.125 -14.43 1 98.62 250 SER A C 1
ATOM 1900 O O . SER A 1 250 ? -3.691 -27.969 -13.781 1 98.62 250 SER A O 1
ATOM 1902 N N . ASP A 1 251 ? -5.594 -27.141 -14.594 1 98.62 251 ASP A N 1
ATOM 1903 C CA . ASP A 1 251 ? -5.426 -25.859 -13.922 1 98.62 251 ASP A CA 1
ATOM 1904 C C . ASP A 1 251 ? -5.5 -26.016 -12.406 1 98.62 251 ASP A C 1
ATOM 1906 O O . ASP A 1 251 ? -4.672 -25.469 -11.672 1 98.62 251 ASP A O 1
ATOM 1910 N N . LEU A 1 252 ? -6.492 -26.734 -11.914 1 98.31 252 LEU A N 1
ATOM 1911 C CA . LEU A 1 252 ? -6.625 -26.969 -10.484 1 98.31 252 LEU A CA 1
ATOM 1912 C C . LEU A 1 252 ? -5.383 -27.672 -9.938 1 98.31 252 LEU A C 1
ATOM 1914 O O . LEU A 1 252 ? -4.859 -27.281 -8.891 1 98.31 252 LEU A O 1
ATOM 1918 N N . LEU A 1 253 ? -4.855 -28.594 -10.672 1 98.12 253 LEU A N 1
ATOM 1919 C CA . LEU A 1 253 ? -3.693 -29.375 -10.234 1 98.12 253 LEU A CA 1
ATOM 1920 C C . LEU A 1 253 ? -2.434 -28.516 -10.266 1 98.12 253 LEU A C 1
ATOM 1922 O O . LEU A 1 253 ? -1.528 -28.703 -9.445 1 98.12 253 LEU A O 1
ATOM 1926 N N . SER A 1 254 ? -2.346 -27.562 -11.211 1 97.69 254 SER A N 1
ATOM 1927 C CA . SER A 1 254 ? -1.195 -26.672 -11.273 1 97.69 254 SER A CA 1
ATOM 1928 C C . SER A 1 254 ? -1.034 -25.891 -9.969 1 97.69 254 SER A C 1
ATOM 1930 O O . SER A 1 254 ? 0.082 -25.734 -9.469 1 97.69 254 SER A O 1
ATOM 1932 N N . GLN A 1 255 ? -2.127 -25.453 -9.375 1 96 255 GLN A N 1
ATOM 1933 C CA . GLN A 1 255 ? -2.051 -24.734 -8.102 1 96 255 GLN A CA 1
ATOM 1934 C C . GLN A 1 255 ? -1.851 -25.703 -6.941 1 96 255 GLN A C 1
ATOM 1936 O O . GLN A 1 255 ? -1.116 -25.406 -5.996 1 96 255 GLN A O 1
ATOM 1941 N N . ALA A 1 256 ? -2.404 -26.844 -7.031 1 94.94 256 ALA A N 1
ATOM 1942 C CA . ALA A 1 256 ? -2.373 -27.828 -5.949 1 94.94 256 ALA A CA 1
ATOM 1943 C C . ALA A 1 256 ? -0.958 -28.359 -5.73 1 94.94 256 ALA A C 1
ATOM 1945 O O . ALA A 1 256 ? -0.624 -28.812 -4.633 1 94.94 256 ALA A O 1
ATOM 1946 N N . GLU A 1 257 ? -0.146 -28.312 -6.723 1 94.44 257 GLU A N 1
ATOM 1947 C CA . GLU A 1 257 ? 1.181 -28.906 -6.59 1 94.44 257 GLU A CA 1
ATOM 1948 C C . GLU A 1 257 ? 2.127 -27.984 -5.828 1 94.44 257 GLU A C 1
ATOM 1950 O O . GLU A 1 257 ? 3.254 -28.359 -5.504 1 94.44 257 GLU A O 1
ATOM 1955 N N . HIS A 1 258 ? 1.688 -26.75 -5.523 1 89.69 258 HIS A N 1
ATOM 1956 C CA . HIS A 1 258 ? 2.539 -25.797 -4.832 1 89.69 258 HIS A CA 1
ATOM 1957 C C . HIS A 1 258 ? 2.791 -26.219 -3.389 1 89.69 258 HIS A C 1
ATOM 1959 O O . HIS A 1 258 ? 3.9 -26.062 -2.875 1 89.69 258 HIS A O 1
ATOM 1965 N N . GLY A 1 259 ? 1.79 -26.672 -2.783 1 87.5 259 GLY A N 1
ATOM 1966 C CA . GLY A 1 259 ? 1.881 -27.062 -1.384 1 87.5 259 GLY A CA 1
ATOM 1967 C C . GLY A 1 259 ? 0.628 -27.734 -0.869 1 87.5 259 GLY A C 1
ATOM 1968 O O . GLY A 1 259 ? -0.459 -27.547 -1.417 1 87.5 259 GLY A O 1
ATOM 1969 N N . ALA A 1 260 ? 0.838 -28.422 0.22 1 87.56 260 ALA A N 1
ATOM 1970 C CA . ALA A 1 260 ? -0.27 -29.172 0.801 1 87.56 260 ALA A CA 1
ATOM 1971 C C . ALA A 1 260 ? -1.348 -28.234 1.339 1 87.56 260 ALA A C 1
ATOM 1973 O O . ALA A 1 260 ? -2.508 -28.625 1.479 1 87.56 260 ALA A O 1
ATOM 1974 N N . ASP A 1 261 ? -0.985 -27 1.562 1 86.31 261 ASP A N 1
ATOM 1975 C CA . ASP A 1 261 ? -1.923 -26.047 2.141 1 86.31 261 ASP A CA 1
ATOM 1976 C C . ASP A 1 261 ? -2.588 -25.203 1.055 1 86.31 261 ASP A C 1
ATOM 1978 O O . ASP A 1 261 ? -3.404 -24.328 1.354 1 86.31 261 ASP A O 1
ATOM 1982 N N . SER A 1 262 ? -2.309 -25.469 -0.18 1 89.81 262 SER A N 1
ATOM 1983 C CA . SER A 1 262 ? -2.969 -24.766 -1.269 1 89.81 262 SER A CA 1
ATOM 1984 C C . SER A 1 262 ? -4.449 -25.109 -1.342 1 89.81 262 SER A C 1
ATOM 1986 O O . SER A 1 262 ? -4.855 -26.203 -0.923 1 89.81 262 SER A O 1
ATOM 1988 N N . GLN A 1 263 ? -5.23 -24.234 -1.829 1 92.25 263 GLN A N 1
ATOM 1989 C CA . GLN A 1 263 ? -6.66 -24.484 -1.973 1 92.25 263 GLN A CA 1
ATOM 1990 C C . GLN A 1 263 ? -7.129 -24.188 -3.395 1 92.25 263 GLN A C 1
ATOM 1992 O O . GLN A 1 263 ? -6.836 -23.125 -3.947 1 92.25 263 GLN A O 1
ATOM 1997 N N . VAL A 1 264 ? -7.816 -25.141 -3.918 1 96.31 264 VAL A N 1
ATOM 1998 C CA . VAL A 1 264 ? -8.391 -24.969 -5.25 1 96.31 264 VAL A CA 1
ATOM 1999 C C . VAL A 1 264 ? -9.906 -25.141 -5.184 1 96.31 264 VAL A C 1
ATOM 2001 O O . VAL A 1 264 ? -10.414 -25.984 -4.434 1 96.31 264 VAL A O 1
ATOM 2004 N N . VAL A 1 265 ? -10.633 -24.266 -5.898 1 97.44 265 VAL A N 1
ATOM 2005 C CA . VAL A 1 265 ? -12.094 -24.219 -5.859 1 97.44 265 VAL A CA 1
ATOM 2006 C C . VAL A 1 265 ? -12.648 -24.203 -7.281 1 97.44 265 VAL A C 1
ATOM 2008 O O . VAL A 1 265 ? -12.125 -23.5 -8.156 1 97.44 265 VAL A O 1
ATOM 2011 N N . LEU A 1 266 ? -13.609 -25.047 -7.555 1 98.44 266 LEU A N 1
ATOM 2012 C CA . LEU A 1 266 ? -14.391 -25 -8.789 1 98.44 266 LEU A CA 1
ATOM 2013 C C . LEU A 1 266 ? -15.805 -24.5 -8.523 1 98.44 266 LEU A C 1
ATOM 2015 O O . LEU A 1 266 ? -16.516 -25.062 -7.695 1 98.44 266 LEU A O 1
ATOM 2019 N N . VAL A 1 267 ? -16.172 -23.406 -9.109 1 98.5 267 VAL A N 1
ATOM 2020 C CA . VAL A 1 267 ? -17.531 -22.875 -9.117 1 98.5 267 VAL A CA 1
ATOM 2021 C C . VAL A 1 267 ? -18.141 -23.047 -10.508 1 98.5 267 VAL A C 1
ATOM 2023 O O . VAL A 1 267 ? -17.562 -22.625 -11.5 1 98.5 267 VAL A O 1
ATOM 2026 N N . THR A 1 268 ? -19.312 -23.672 -10.594 1 98.38 268 THR A N 1
ATOM 2027 C CA . THR A 1 268 ? -19.891 -23.953 -11.914 1 98.38 268 THR A CA 1
ATOM 2028 C C . THR A 1 268 ? -21.406 -23.797 -11.891 1 98.38 268 THR A C 1
ATOM 2030 O O . THR A 1 268 ? -22.031 -23.906 -10.836 1 98.38 268 THR A O 1
ATOM 2033 N N . THR A 1 269 ? -21.938 -23.453 -13.07 1 97.44 269 THR A N 1
ATOM 2034 C CA . THR A 1 269 ? -23.391 -23.422 -13.266 1 97.44 269 THR A CA 1
ATOM 2035 C C . THR A 1 269 ? -23.844 -24.672 -14.016 1 97.44 269 THR A C 1
ATOM 2037 O O . THR A 1 269 ? -25 -24.75 -14.445 1 97.44 269 THR A O 1
ATOM 2040 N N . ASP A 1 270 ? -22.984 -25.609 -14.258 1 96.5 270 ASP A N 1
ATOM 2041 C CA . ASP A 1 270 ? -23.266 -26.906 -14.859 1 96.5 270 ASP A CA 1
ATOM 2042 C C . ASP A 1 270 ? -22.828 -28.047 -13.938 1 96.5 270 ASP A C 1
ATOM 2044 O O . ASP A 1 270 ? -21.641 -28.391 -13.891 1 96.5 270 ASP A O 1
ATOM 2048 N N . SER A 1 271 ? -23.781 -28.734 -13.398 1 95.06 271 SER A N 1
ATOM 2049 C CA . SER A 1 271 ? -23.484 -29.766 -12.406 1 95.06 271 SER A CA 1
ATOM 2050 C C . SER A 1 271 ? -22.75 -30.953 -13.039 1 95.06 271 SER A C 1
ATOM 2052 O O . SER A 1 271 ? -21.984 -31.641 -12.367 1 95.06 271 SER A O 1
ATOM 2054 N N . ASN A 1 272 ? -22.906 -31.219 -14.281 1 96.25 272 ASN A N 1
ATOM 2055 C CA . ASN A 1 272 ? -22.25 -32.344 -14.969 1 96.25 272 ASN A CA 1
ATOM 2056 C C . ASN A 1 272 ? -20.734 -32.094 -15.07 1 96.25 272 ASN A C 1
ATOM 2058 O O . ASN A 1 272 ? -19.969 -33.062 -15.164 1 96.25 272 ASN A O 1
ATOM 2062 N N . LEU A 1 273 ? -20.406 -30.891 -15.109 1 97.38 273 LEU A N 1
ATOM 2063 C CA . LEU A 1 273 ? -19 -30.547 -15.219 1 97.38 273 LEU A CA 1
ATOM 2064 C C . LEU A 1 273 ? -18.219 -31.047 -14.008 1 97.38 273 LEU A C 1
ATOM 2066 O O . LEU A 1 273 ? -17.031 -31.375 -14.109 1 97.38 273 LEU A O 1
ATOM 2070 N N . ILE A 1 274 ? -18.812 -31.094 -12.844 1 97.56 274 ILE A N 1
ATOM 2071 C CA . ILE A 1 274 ? -18.141 -31.469 -11.602 1 97.56 274 ILE A CA 1
ATOM 2072 C C . ILE A 1 274 ? -17.594 -32.875 -11.711 1 97.56 274 ILE A C 1
ATOM 2074 O O . ILE A 1 274 ? -16.406 -33.125 -11.477 1 97.56 274 ILE A O 1
ATOM 2078 N N . SER A 1 275 ? -18.438 -33.781 -12.141 1 97 275 SER A N 1
ATOM 2079 C CA . SER A 1 275 ? -18.016 -35.188 -12.258 1 97 275 SER A CA 1
ATOM 2080 C C . SER A 1 275 ? -16.938 -35.344 -13.312 1 97 275 SER A C 1
ATOM 2082 O O . SER A 1 275 ? -15.992 -36.125 -13.133 1 97 275 SER A O 1
ATOM 2084 N N . ALA A 1 276 ? -17.141 -34.688 -14.414 1 97.94 276 ALA A N 1
ATOM 2085 C CA . ALA A 1 276 ? -16.156 -34.75 -15.484 1 97.94 276 ALA A CA 1
ATOM 2086 C C . ALA A 1 276 ? -14.797 -34.25 -15.008 1 97.94 276 ALA A C 1
ATOM 2088 O O . ALA A 1 276 ? -13.766 -34.875 -15.305 1 97.94 276 ALA A O 1
ATOM 2089 N N . VAL A 1 277 ? -14.75 -33.188 -14.281 1 98.31 277 VAL A N 1
ATOM 2090 C CA . VAL A 1 277 ? -13.508 -32.594 -13.781 1 98.31 277 VAL A CA 1
ATOM 2091 C C . VAL A 1 277 ? -12.883 -33.531 -12.75 1 98.31 277 VAL A C 1
ATOM 2093 O O . VAL A 1 277 ? -11.672 -33.75 -12.75 1 98.31 277 VAL A O 1
ATOM 2096 N N . GLN A 1 278 ? -13.695 -34.125 -11.859 1 97.44 278 GLN A N 1
ATOM 2097 C CA . GLN A 1 278 ? -13.203 -35.062 -10.859 1 97.44 278 GLN A CA 1
ATOM 2098 C C . GLN A 1 278 ? -12.5 -36.25 -11.508 1 97.44 278 GLN A C 1
ATOM 2100 O O . GLN A 1 278 ? -11.438 -36.656 -11.055 1 97.44 278 GLN A O 1
ATOM 2105 N N . GLN A 1 279 ? -13.078 -36.75 -12.547 1 97.81 279 GLN A N 1
ATOM 2106 C CA . GLN A 1 279 ? -12.484 -37.875 -13.266 1 97.81 279 GLN A CA 1
ATOM 2107 C C . GLN A 1 279 ? -11.141 -37.5 -13.875 1 97.81 279 GLN A C 1
ATOM 2109 O O . GLN A 1 279 ? -10.18 -38.25 -13.797 1 97.81 279 GLN A O 1
ATOM 2114 N N . GLU A 1 280 ? -11.133 -36.375 -14.477 1 98.31 280 GLU A N 1
ATOM 2115 C CA . GLU A 1 280 ? -9.898 -35.875 -15.086 1 98.31 280 GLU A CA 1
ATOM 2116 C C . GLU A 1 280 ? -8.82 -35.656 -14.031 1 98.31 280 GLU A C 1
ATOM 2118 O O . GLU A 1 280 ? -7.637 -35.906 -14.281 1 98.31 280 GLU A O 1
ATOM 2123 N N . ILE A 1 281 ? -9.156 -35.125 -12.836 1 98.06 281 ILE A N 1
ATOM 2124 C CA . ILE A 1 281 ? -8.203 -34.906 -11.758 1 98.06 281 ILE A CA 1
ATOM 2125 C C . ILE A 1 281 ? -7.574 -36.25 -11.359 1 98.06 281 ILE A C 1
ATOM 2127 O O . ILE A 1 281 ? -6.352 -36.344 -11.211 1 98.06 281 ILE A O 1
ATOM 2131 N N . GLU A 1 282 ? -8.375 -37.25 -11.25 1 96.94 282 GLU A N 1
ATOM 2132 C CA . GLU A 1 282 ? -7.887 -38.594 -10.867 1 96.94 282 GLU A CA 1
ATOM 2133 C C . GLU A 1 282 ? -6.895 -39.125 -11.891 1 96.94 282 GLU A C 1
ATOM 2135 O O . GLU A 1 282 ? -5.887 -39.75 -11.523 1 96.94 282 GLU A O 1
ATOM 2140 N N . LEU A 1 283 ? -7.176 -38.906 -13.086 1 97.75 283 LEU A N 1
ATOM 2141 C CA . LEU A 1 283 ? -6.328 -39.375 -14.172 1 97.75 283 LEU A CA 1
ATOM 2142 C C . LEU A 1 283 ? -5.008 -38.625 -14.211 1 97.75 283 LEU A C 1
ATOM 2144 O O . LEU A 1 283 ? -3.938 -39.219 -14.297 1 97.75 283 LEU A O 1
ATOM 2148 N N . GLN A 1 284 ? -5.047 -37.344 -14.141 1 98.12 284 GLN A N 1
ATOM 2149 C CA . GLN A 1 284 ? -3.891 -36.5 -14.352 1 98.12 284 GLN A CA 1
ATOM 2150 C C . GLN A 1 284 ? -2.98 -36.5 -13.125 1 98.12 284 GLN A C 1
ATOM 2152 O O . GLN A 1 284 ? -1.757 -36.406 -13.258 1 98.12 284 GLN A O 1
ATOM 2157 N N . ILE A 1 285 ? -3.545 -36.562 -11.906 1 97.69 285 ILE A N 1
ATOM 2158 C CA . ILE A 1 285 ? -2.777 -36.406 -10.672 1 97.69 285 ILE A CA 1
ATOM 2159 C C . ILE A 1 285 ? -1.794 -37.594 -10.547 1 97.69 285 ILE A C 1
ATOM 2161 O O . ILE A 1 285 ? -0.695 -37.406 -10.016 1 97.69 285 ILE A O 1
ATOM 2165 N N . LYS A 1 286 ? -2.102 -38.75 -11.102 1 96.75 286 LYS A N 1
ATOM 2166 C CA . LYS A 1 286 ? -1.292 -39.938 -11.008 1 96.75 286 LYS A CA 1
ATOM 2167 C C . LYS A 1 286 ? 0.023 -39.781 -11.766 1 96.75 286 LYS A C 1
ATOM 2169 O O . LYS A 1 286 ? 1 -40.5 -11.477 1 96.75 286 LYS A O 1
ATOM 2174 N N . LYS A 1 287 ? 0.088 -38.875 -12.625 1 96.44 287 LYS A N 1
ATOM 2175 C CA . LYS A 1 287 ? 1.248 -38.719 -13.5 1 96.44 287 LYS A CA 1
ATOM 2176 C C . LYS A 1 287 ? 2.186 -37.625 -12.969 1 96.44 287 LYS A C 1
ATOM 2178 O O . LYS A 1 287 ? 3.268 -37.438 -13.516 1 96.44 287 LYS A O 1
ATOM 2183 N N . LEU A 1 288 ? 1.84 -37 -11.914 1 96.5 288 LEU A N 1
ATOM 2184 C CA . LEU A 1 288 ? 2.607 -35.875 -11.422 1 96.5 288 LEU A CA 1
ATOM 2185 C C . LEU A 1 288 ? 3.715 -36.312 -10.477 1 96.5 288 LEU A C 1
ATOM 2187 O O . LEU A 1 288 ? 3.482 -37.156 -9.602 1 96.5 288 LEU A O 1
ATOM 2191 N N . PRO A 1 289 ? 4.953 -35.781 -10.672 1 94.44 289 PRO A N 1
ATOM 2192 C CA . PRO A 1 289 ? 6.023 -36.062 -9.719 1 94.44 289 PRO A CA 1
ATOM 2193 C C . PRO A 1 289 ? 5.68 -35.656 -8.297 1 94.44 289 PRO A C 1
ATOM 2195 O O . PRO A 1 289 ? 6.078 -36.312 -7.336 1 94.44 289 PRO A O 1
ATOM 2198 N N . ARG A 1 290 ? 4.938 -34.531 -8.109 1 93.38 290 ARG A N 1
ATOM 2199 C CA . ARG A 1 290 ? 4.574 -34 -6.797 1 93.38 290 ARG A CA 1
ATOM 2200 C C . ARG A 1 290 ? 3.174 -34.469 -6.398 1 93.38 290 ARG A C 1
ATOM 2202 O O . ARG A 1 290 ? 2.438 -33.719 -5.754 1 93.38 290 ARG A O 1
ATOM 2209 N N . LYS A 1 291 ? 2.85 -35.594 -6.777 1 94.88 291 LYS A N 1
ATOM 2210 C CA . LYS A 1 291 ? 1.511 -36.156 -6.566 1 94.88 291 LYS A CA 1
ATOM 2211 C C . LYS A 1 291 ? 1.157 -36.188 -5.082 1 94.88 291 LYS A C 1
ATOM 2213 O O . LYS A 1 291 ? 0.017 -35.906 -4.703 1 94.88 291 LYS A O 1
ATOM 2218 N N . SER A 1 292 ? 2.084 -36.5 -4.219 1 95 292 SER A N 1
ATOM 2219 C CA . SER A 1 292 ? 1.802 -36.594 -2.791 1 95 292 SER A CA 1
ATOM 2220 C C . SER A 1 292 ? 1.342 -35.25 -2.23 1 95 292 SER A C 1
ATOM 2222 O O . SER A 1 292 ? 0.427 -35.188 -1.405 1 95 292 SER A O 1
ATOM 2224 N N . ILE A 1 293 ? 1.942 -34.219 -2.713 1 92.81 293 ILE A N 1
ATOM 2225 C CA . ILE A 1 293 ? 1.586 -32.875 -2.287 1 92.81 293 ILE A CA 1
ATOM 2226 C C . ILE A 1 293 ? 0.232 -32.469 -2.877 1 92.81 293 ILE A C 1
ATOM 2228 O O . ILE A 1 293 ? -0.654 -32 -2.16 1 92.81 293 ILE A O 1
ATOM 2232 N N . ALA A 1 294 ? 0.073 -32.719 -4.125 1 95.25 294 ALA A N 1
ATOM 2233 C CA . ALA A 1 294 ? -1.152 -32.344 -4.824 1 95.25 294 ALA A CA 1
ATOM 2234 C C . ALA A 1 294 ? -2.359 -33.062 -4.258 1 95.25 294 ALA A C 1
ATOM 2236 O O . ALA A 1 294 ? -3.443 -32.5 -4.125 1 95.25 294 ALA A O 1
ATOM 2237 N N . GLU A 1 295 ? -2.123 -34.344 -3.898 1 95.88 295 GLU A N 1
ATOM 2238 C CA . GLU A 1 295 ? -3.205 -35.156 -3.34 1 95.88 295 GLU A CA 1
ATOM 2239 C C . GLU A 1 295 ? -3.678 -34.594 -2.004 1 95.88 295 GLU A C 1
ATOM 2241 O O . GLU A 1 295 ? -4.879 -34.594 -1.716 1 95.88 295 GLU A O 1
ATOM 2246 N N . LYS A 1 296 ? -2.773 -34.156 -1.245 1 93.44 296 LYS A N 1
ATOM 2247 C CA . LYS A 1 296 ? -3.129 -33.531 0.034 1 93.44 296 LYS A CA 1
ATOM 2248 C C . LYS A 1 296 ? -3.881 -32.219 -0.172 1 93.44 296 LYS A C 1
ATOM 2250 O O . LYS A 1 296 ? -4.871 -31.953 0.513 1 93.44 296 LYS A O 1
ATOM 2255 N N . ALA A 1 297 ? -3.438 -31.422 -1.11 1 92 297 ALA A N 1
ATOM 2256 C CA . ALA A 1 297 ? -4.074 -30.141 -1.397 1 92 297 ALA A CA 1
ATOM 2257 C C . ALA A 1 297 ? -5.5 -30.344 -1.903 1 92 297 ALA A C 1
ATOM 2259 O O . ALA A 1 297 ? -6.402 -29.578 -1.548 1 92 297 ALA A O 1
ATOM 2260 N N . ILE A 1 298 ? -5.684 -31.328 -2.67 1 93.75 298 ILE A N 1
ATOM 2261 C CA . ILE A 1 298 ? -6.965 -31.578 -3.316 1 93.75 298 ILE A CA 1
ATOM 2262 C C . ILE A 1 298 ? -8 -31.969 -2.268 1 93.75 298 ILE A C 1
ATOM 2264 O O . ILE A 1 298 ? -9.203 -31.766 -2.461 1 93.75 298 ILE A O 1
ATOM 2268 N N . LEU A 1 299 ? -7.543 -32.5 -1.122 1 89.19 299 LEU A N 1
ATOM 2269 C CA . LEU A 1 299 ? -8.453 -32.844 -0.037 1 89.19 299 LEU A CA 1
ATOM 2270 C C . LEU A 1 299 ? -9.141 -31.594 0.504 1 89.19 299 LEU A C 1
ATOM 2272 O O . LEU A 1 299 ? -10.242 -31.672 1.06 1 89.19 299 LEU A O 1
ATOM 2276 N N . ASN A 1 300 ? -8.547 -30.469 0.304 1 85.62 300 ASN A N 1
ATOM 2277 C CA . ASN A 1 300 ? -9.086 -29.203 0.761 1 85.62 300 ASN A CA 1
ATOM 2278 C C . ASN A 1 300 ? -9.867 -28.5 -0.343 1 85.62 300 ASN A C 1
ATOM 2280 O O . ASN A 1 300 ? -10.328 -27.375 -0.159 1 85.62 300 ASN A O 1
ATOM 2284 N N . SER A 1 301 ? -10.016 -29.109 -1.476 1 91.75 301 SER A N 1
ATOM 2285 C CA . SER A 1 301 ? -10.672 -28.484 -2.623 1 91.75 301 SER A CA 1
ATOM 2286 C C . SER A 1 301 ? -12.188 -28.5 -2.467 1 91.75 301 SER A C 1
ATOM 2288 O O . SER A 1 301 ? -12.734 -29.344 -1.761 1 91.75 301 SER A O 1
ATOM 2290 N N . ARG A 1 302 ? -12.844 -27.516 -3.035 1 95 302 ARG A N 1
ATOM 2291 C CA . ARG A 1 302 ? -14.289 -27.375 -3.012 1 95 302 ARG A CA 1
ATOM 2292 C C . ARG A 1 302 ? -14.852 -27.219 -4.422 1 95 302 ARG A C 1
ATOM 2294 O O . ARG A 1 302 ? -14.359 -26.391 -5.199 1 95 302 ARG A O 1
ATOM 2301 N N . PHE A 1 303 ? -15.789 -28.062 -4.727 1 97.25 303 PHE A N 1
ATOM 2302 C CA . PHE A 1 303 ? -16.531 -27.953 -5.977 1 97.25 303 PHE A CA 1
ATOM 2303 C C . PHE A 1 303 ? -17.969 -27.516 -5.711 1 97.25 303 PHE A C 1
ATOM 2305 O O . PHE A 1 303 ? -18.734 -28.25 -5.07 1 97.25 303 PHE A O 1
ATOM 2312 N N . ILE A 1 304 ? -18.328 -26.375 -6.215 1 97.81 304 ILE A N 1
ATOM 2313 C CA . ILE A 1 304 ? -19.594 -25.75 -5.84 1 97.81 304 ILE A CA 1
ATOM 2314 C C . ILE A 1 304 ? -20.438 -25.5 -7.09 1 97.81 304 ILE A C 1
ATOM 2316 O O . ILE A 1 304 ? -19.969 -24.891 -8.047 1 97.81 304 ILE A O 1
ATOM 2320 N N . TYR A 1 305 ? -21.656 -25.969 -7.074 1 97.75 305 TYR A N 1
ATOM 2321 C CA . TYR A 1 305 ? -22.641 -25.719 -8.125 1 97.75 305 TYR A CA 1
ATOM 2322 C C . TYR A 1 305 ? -23.625 -24.641 -7.691 1 97.75 305 TYR A C 1
ATOM 2324 O O . TYR A 1 305 ? -24.156 -24.688 -6.574 1 97.75 305 TYR A O 1
ATOM 2332 N N . PHE A 1 306 ? -23.828 -23.656 -8.539 1 97.38 306 PHE A N 1
ATOM 2333 C CA . PHE A 1 306 ? -24.891 -22.672 -8.367 1 97.38 306 PHE A CA 1
ATOM 2334 C C . PHE A 1 306 ? -25.875 -22.75 -9.516 1 97.38 306 PHE A C 1
ATOM 2336 O O . PHE A 1 306 ? -25.484 -22.906 -10.672 1 97.38 306 PHE A O 1
ATOM 2343 N N . LYS A 1 307 ? -27.188 -22.469 -9.258 1 95.75 307 LYS A N 1
ATOM 2344 C CA . LYS A 1 307 ? -28.234 -22.531 -10.273 1 95.75 307 LYS A CA 1
ATOM 2345 C C . LYS A 1 307 ? -28.172 -21.312 -11.195 1 95.75 307 LYS A C 1
ATOM 2347 O O . LYS A 1 307 ? -28.547 -21.406 -12.367 1 95.75 307 LYS A O 1
ATOM 2352 N N . ASP A 1 308 ? -27.734 -20.188 -10.672 1 95.56 308 ASP A N 1
ATOM 2353 C CA . ASP A 1 308 ? -27.719 -18.969 -11.469 1 95.56 308 ASP A CA 1
ATOM 2354 C C . ASP A 1 308 ? -26.344 -18.297 -11.406 1 95.56 308 ASP A C 1
ATOM 2356 O O . ASP A 1 308 ? -25.625 -18.438 -10.422 1 95.56 308 ASP A O 1
ATOM 2360 N N . LYS A 1 309 ? -26.062 -17.516 -12.516 1 97.38 309 LYS A N 1
ATOM 2361 C CA . LYS A 1 309 ? -24.75 -16.859 -12.648 1 97.38 309 LYS A CA 1
ATOM 2362 C C . LYS A 1 309 ? -24.594 -15.742 -11.617 1 97.38 309 LYS A C 1
ATOM 2364 O O . LYS A 1 309 ? -23.469 -15.422 -11.219 1 97.38 309 LYS A O 1
ATOM 2369 N N . GLU A 1 310 ? -25.656 -15.102 -11.141 1 97.69 310 GLU A N 1
ATOM 2370 C CA . GLU A 1 310 ? -25.594 -14.031 -10.156 1 97.69 310 GLU A CA 1
ATOM 2371 C C . GLU A 1 310 ? -25.047 -14.547 -8.82 1 97.69 310 GLU A C 1
ATOM 2373 O O . GLU A 1 310 ? -24.172 -13.922 -8.227 1 97.69 310 GLU A O 1
ATOM 2378 N N . SER A 1 311 ? -25.531 -15.711 -8.367 1 97.25 311 SER A N 1
ATOM 2379 C CA . SER A 1 311 ? -25.062 -16.312 -7.121 1 97.25 311 SER A CA 1
ATOM 2380 C C . SER A 1 311 ? -23.609 -16.734 -7.223 1 97.25 311 SER A C 1
ATOM 2382 O O . SER A 1 311 ? -22.828 -16.562 -6.277 1 97.25 311 SER A O 1
ATOM 2384 N N . ALA A 1 312 ? -23.266 -17.328 -8.352 1 97.69 312 ALA A N 1
ATOM 2385 C CA . ALA A 1 312 ? -21.875 -17.719 -8.586 1 97.69 312 ALA A CA 1
ATOM 2386 C C . ALA A 1 312 ? -20.938 -16.516 -8.477 1 97.69 312 ALA A C 1
ATOM 2388 O O . ALA A 1 312 ? -19.906 -16.578 -7.809 1 97.69 312 ALA A O 1
ATOM 2389 N N . MET A 1 313 ? -21.344 -15.398 -9.141 1 97.94 313 MET A N 1
ATOM 2390 C CA . MET A 1 313 ? -20.516 -14.188 -9.148 1 97.94 313 MET A CA 1
ATOM 2391 C C . MET A 1 313 ? -20.406 -13.609 -7.742 1 97.94 313 MET A C 1
ATOM 2393 O O . MET A 1 313 ? -19.328 -13.148 -7.348 1 97.94 313 MET A O 1
ATOM 2397 N N . GLU A 1 314 ? -21.484 -13.594 -6.996 1 97.31 314 GLU A N 1
ATOM 2398 C CA . GLU A 1 314 ? -21.469 -13.102 -5.621 1 97.31 314 GLU A CA 1
ATOM 2399 C C . GLU A 1 314 ? -20.5 -13.914 -4.766 1 97.31 314 GLU A C 1
ATOM 2401 O O . GLU A 1 314 ? -19.75 -13.352 -3.965 1 97.31 314 GLU A O 1
ATOM 2406 N N . PHE A 1 315 ? -20.531 -15.211 -4.941 1 97.31 315 PHE A N 1
ATOM 2407 C CA . PHE A 1 315 ? -19.641 -16.094 -4.195 1 97.31 315 PHE A CA 1
ATOM 2408 C C . PHE A 1 315 ? -18.188 -15.797 -4.531 1 97.31 315 PHE A C 1
ATOM 2410 O O . PHE A 1 315 ? -17.344 -15.719 -3.637 1 97.31 315 PHE A O 1
ATOM 2417 N N . VAL A 1 316 ? -17.906 -15.664 -5.789 1 98 316 VAL A N 1
ATOM 2418 C CA . VAL A 1 316 ? -16.547 -15.375 -6.238 1 98 316 VAL A CA 1
ATOM 2419 C C . VAL A 1 316 ? -16.062 -14.07 -5.613 1 98 316 VAL A C 1
ATOM 2421 O O . VAL A 1 316 ? -14.938 -14.008 -5.105 1 98 316 VAL A O 1
ATOM 2424 N N . ASN A 1 317 ? -16.875 -13.062 -5.645 1 97.75 317 ASN A N 1
ATOM 2425 C CA . ASN A 1 317 ? -16.5 -11.773 -5.074 1 97.75 317 ASN A CA 1
ATOM 2426 C C . ASN A 1 317 ? -16.25 -11.875 -3.574 1 97.75 317 ASN A C 1
ATOM 2428 O O . ASN A 1 317 ? -15.352 -11.211 -3.049 1 97.75 317 ASN A O 1
ATOM 2432 N N . GLU A 1 318 ? -17.031 -12.688 -2.914 1 96.06 318 GLU A N 1
ATOM 2433 C CA . GLU A 1 318 ? -16.828 -12.875 -1.48 1 96.06 318 GLU A CA 1
ATOM 2434 C C . GLU A 1 318 ? -15.562 -13.664 -1.198 1 96.06 318 GLU A C 1
ATOM 2436 O O . GLU A 1 318 ? -14.852 -13.383 -0.23 1 96.06 318 GLU A O 1
ATOM 2441 N N . TYR A 1 319 ? -15.281 -14.641 -2.029 1 96.12 319 TYR A N 1
ATOM 2442 C CA . TYR A 1 319 ? -14.078 -15.453 -1.882 1 96.12 319 TYR A CA 1
ATOM 2443 C C . TYR A 1 319 ? -12.82 -14.633 -2.143 1 96.12 319 TYR A C 1
ATOM 2445 O O . TYR A 1 319 ? -11.797 -14.836 -1.494 1 96.12 319 TYR A O 1
ATOM 2453 N N . ALA A 1 320 ? -12.891 -13.672 -3.131 1 96.62 320 ALA A N 1
ATOM 2454 C CA . ALA A 1 320 ? -11.781 -12.797 -3.494 1 96.62 320 ALA A CA 1
ATOM 2455 C C . ALA A 1 320 ? -10.516 -13.609 -3.791 1 96.62 320 ALA A C 1
ATOM 2457 O O . ALA A 1 320 ? -9.508 -13.469 -3.105 1 96.62 320 ALA A O 1
ATOM 2458 N N . PRO A 1 321 ? -10.578 -14.344 -4.852 1 97 321 PRO A N 1
ATOM 2459 C CA . PRO A 1 321 ? -9.484 -15.289 -5.117 1 97 321 PRO A CA 1
ATOM 2460 C C . PRO A 1 321 ? -8.195 -14.594 -5.539 1 97 321 PRO A C 1
ATOM 2462 O O . PRO A 1 321 ? -8.234 -13.5 -6.105 1 97 321 PRO A O 1
ATOM 2465 N N . GLU A 1 322 ? -7.016 -15.289 -5.262 1 96.62 322 GLU A N 1
ATOM 2466 C CA . GLU A 1 322 ? -5.715 -14.898 -5.793 1 96.62 322 GLU A CA 1
ATOM 2467 C C . GLU A 1 322 ? -5.688 -15 -7.316 1 96.62 322 GLU A C 1
ATOM 2469 O O . GLU A 1 322 ? -5.41 -14.016 -8 1 96.62 322 GLU A O 1
ATOM 2474 N N . HIS A 1 323 ? -6.016 -16.172 -7.762 1 98.25 323 HIS A N 1
ATOM 2475 C CA . HIS A 1 323 ? -6.168 -16.453 -9.18 1 98.25 323 HIS A CA 1
ATOM 2476 C C . HIS A 1 323 ? -7.609 -16.828 -9.516 1 98.25 323 HIS A C 1
ATOM 2478 O O . HIS A 1 323 ? -8.211 -17.672 -8.844 1 98.25 323 HIS A O 1
ATOM 2484 N N . LEU A 1 324 ? -8.164 -16.234 -10.586 1 98.81 324 LEU A N 1
ATOM 2485 C CA . LEU A 1 324 ? -9.508 -16.547 -11.055 1 98.81 324 LEU A CA 1
ATOM 2486 C C . LEU A 1 324 ? -9.508 -16.891 -12.539 1 98.81 324 LEU A C 1
ATOM 2488 O O . LEU A 1 324 ? -9.125 -16.047 -13.367 1 98.81 324 LEU A O 1
ATOM 2492 N N . ILE A 1 325 ? -9.867 -18.094 -12.859 1 98.94 325 ILE A N 1
ATOM 2493 C CA . ILE A 1 325 ? -10.102 -18.469 -14.25 1 98.94 325 ILE A CA 1
ATOM 2494 C C . ILE A 1 325 ? -11.594 -18.438 -14.547 1 98.94 325 ILE A C 1
ATOM 2496 O O . ILE A 1 325 ? -12.391 -19.016 -13.805 1 98.94 325 ILE A O 1
ATOM 2500 N N . ILE A 1 326 ? -11.969 -17.766 -15.617 1 98.88 326 ILE A N 1
ATOM 2501 C CA . ILE A 1 326 ? -13.367 -17.719 -16.031 1 98.88 326 ILE A CA 1
ATOM 2502 C C . ILE A 1 326 ? -13.5 -18.328 -17.438 1 98.88 326 ILE A C 1
ATOM 2504 O O . ILE A 1 326 ? -12.93 -17.812 -18.391 1 98.88 326 ILE A O 1
ATOM 2508 N N . VAL A 1 327 ? -14.211 -19.406 -17.516 1 98.69 327 VAL A N 1
ATOM 2509 C CA . VAL A 1 327 ? -14.57 -20.016 -18.797 1 98.69 327 VAL A CA 1
ATOM 2510 C C . VAL A 1 327 ? -16.094 -20.125 -18.906 1 98.69 327 VAL A C 1
ATOM 2512 O O . VAL A 1 327 ? -16.688 -21.078 -18.391 1 98.69 327 VAL A O 1
ATOM 2515 N N . SER A 1 328 ? -16.672 -19.203 -19.625 1 98.19 328 SER A N 1
ATOM 2516 C CA . SER A 1 328 ? -18.125 -19.125 -19.703 1 98.19 328 SER A CA 1
ATOM 2517 C C . SER A 1 328 ? -18.578 -18.391 -20.953 1 98.19 328 SER A C 1
ATOM 2519 O O . SER A 1 328 ? -17.891 -17.5 -21.453 1 98.19 328 SER A O 1
ATOM 2521 N N . LYS A 1 329 ? -19.781 -18.766 -21.453 1 97.25 329 LYS A N 1
ATOM 2522 C CA . LYS A 1 329 ? -20.406 -18.016 -22.547 1 97.25 329 LYS A CA 1
ATOM 2523 C C . LYS A 1 329 ? -20.875 -16.641 -22.094 1 97.25 329 LYS A C 1
ATOM 2525 O O . LYS A 1 329 ? -21.109 -15.75 -22.906 1 97.25 329 LYS A O 1
ATOM 2530 N N . GLU A 1 330 ? -21.031 -16.453 -20.703 1 97.12 330 GLU A N 1
ATOM 2531 C CA . GLU A 1 330 ? -21.453 -15.188 -20.094 1 97.12 330 GLU A CA 1
ATOM 2532 C C . GLU A 1 330 ? -20.25 -14.367 -19.625 1 97.12 330 GLU A C 1
ATOM 2534 O O . GLU A 1 330 ? -20.281 -13.781 -18.531 1 97.12 330 GLU A O 1
ATOM 2539 N N . GLU A 1 331 ? -19.203 -14.375 -20.391 1 97.56 331 GLU A N 1
ATOM 2540 C CA . GLU A 1 331 ? -17.938 -13.75 -20 1 97.56 331 GLU A CA 1
ATOM 2541 C C . GLU A 1 331 ? -18.141 -12.273 -19.656 1 97.56 331 GLU A C 1
ATOM 2543 O O . GLU A 1 331 ? -17.641 -11.797 -18.625 1 97.56 331 GLU A O 1
ATOM 2548 N N . ASP A 1 332 ? -18.906 -11.531 -20.438 1 97.69 332 ASP A N 1
ATOM 2549 C CA . ASP A 1 332 ? -19.109 -10.102 -20.234 1 97.69 332 ASP A CA 1
ATOM 2550 C C . ASP A 1 332 ? -19.812 -9.836 -18.891 1 97.69 332 ASP A C 1
ATOM 2552 O O . ASP A 1 332 ? -19.469 -8.875 -18.188 1 97.69 332 ASP A O 1
ATOM 2556 N N . PHE A 1 333 ? -20.812 -10.672 -18.594 1 97.94 333 PHE A N 1
ATOM 2557 C CA . PHE A 1 333 ? -21.516 -10.523 -17.328 1 97.94 333 PHE A CA 1
ATOM 2558 C C . PHE A 1 333 ? -20.547 -10.617 -16.156 1 97.94 333 PHE A C 1
ATOM 2560 O O . PHE A 1 333 ? -20.578 -9.789 -15.242 1 97.94 333 PHE A O 1
ATOM 2567 N N . TYR A 1 334 ? -19.703 -11.609 -16.172 1 98.25 334 TYR A N 1
ATOM 2568 C CA . TYR A 1 334 ? -18.797 -11.844 -15.055 1 98.25 334 TYR A CA 1
ATOM 2569 C C . TYR A 1 334 ? -17.75 -10.734 -14.953 1 98.25 334 TYR A C 1
ATOM 2571 O O . TYR A 1 334 ? -17.422 -10.273 -13.859 1 98.25 334 TYR A O 1
ATOM 2579 N N . LEU A 1 335 ? -17.25 -10.273 -16.094 1 97.69 335 LEU A N 1
ATOM 2580 C CA . LEU A 1 335 ? -16.266 -9.195 -16.109 1 97.69 335 LEU A CA 1
ATOM 2581 C C . LEU A 1 335 ? -16.859 -7.906 -15.547 1 97.69 335 LEU A C 1
ATOM 2583 O O . LEU A 1 335 ? -16.219 -7.203 -14.766 1 97.69 335 LEU A O 1
ATOM 2587 N N . ASP A 1 336 ? -18.094 -7.605 -15.922 1 96.75 336 ASP A N 1
ATOM 2588 C CA . ASP A 1 336 ? -18.75 -6.363 -15.531 1 96.75 336 ASP A CA 1
ATOM 2589 C C . ASP A 1 336 ? -19.094 -6.363 -14.047 1 96.75 336 ASP A C 1
ATOM 2591 O O . ASP A 1 336 ? -19.203 -5.305 -13.43 1 96.75 336 ASP A O 1
ATOM 2595 N N . ASN A 1 337 ? -19.219 -7.559 -13.477 1 97.88 337 ASN A N 1
ATOM 2596 C CA . ASN A 1 337 ? -19.688 -7.641 -12.102 1 97.88 337 ASN A CA 1
ATOM 2597 C C . ASN A 1 337 ? -18.594 -8.117 -11.156 1 97.88 337 ASN A C 1
ATOM 2599 O O . ASN A 1 337 ? -18.844 -8.32 -9.961 1 97.88 337 ASN A O 1
ATOM 2603 N N . LEU A 1 338 ? -17.422 -8.328 -11.68 1 98.25 338 LEU A N 1
ATOM 2604 C CA . LEU A 1 338 ? -16.297 -8.758 -10.859 1 98.25 338 LEU A CA 1
ATOM 2605 C C . LEU A 1 338 ? -15.742 -7.602 -10.031 1 98.25 338 LEU A C 1
ATOM 2607 O O . LEU A 1 338 ? -15.391 -6.555 -10.578 1 98.25 338 LEU A O 1
ATOM 2611 N N . GLN A 1 339 ? -15.656 -7.809 -8.688 1 97.56 339 GLN A N 1
ATOM 2612 C CA . GLN A 1 339 ? -15.172 -6.781 -7.773 1 97.56 339 GLN A CA 1
ATOM 2613 C C . GLN A 1 339 ? -13.805 -7.148 -7.211 1 97.56 339 GLN A C 1
ATOM 2615 O O . GLN A 1 339 ? -12.938 -6.281 -7.055 1 97.56 339 GLN A O 1
ATOM 2620 N N . ASN A 1 340 ? -13.617 -8.414 -6.898 1 97.75 340 ASN A N 1
ATOM 2621 C CA . ASN A 1 340 ? -12.43 -8.82 -6.152 1 97.75 340 ASN A CA 1
ATOM 2622 C C . ASN A 1 340 ? -11.75 -10.023 -6.789 1 97.75 340 ASN A C 1
ATOM 2624 O O . ASN A 1 340 ? -12.336 -11.109 -6.859 1 97.75 340 ASN A O 1
ATOM 2628 N N . ALA A 1 341 ? -10.531 -9.898 -7.156 1 97.94 341 ALA A N 1
ATOM 2629 C CA . ALA A 1 341 ? -9.617 -10.938 -7.617 1 97.94 341 ALA A CA 1
ATOM 2630 C C . ALA A 1 341 ? -8.203 -10.391 -7.789 1 97.94 341 ALA A C 1
ATOM 2632 O O . ALA A 1 341 ? -8.016 -9.18 -7.957 1 97.94 341 ALA A O 1
ATOM 2633 N N . GLY A 1 342 ? -7.215 -11.234 -7.625 1 97.12 342 GLY A N 1
ATOM 2634 C CA . GLY A 1 342 ? -5.855 -10.812 -7.914 1 97.12 342 GLY A CA 1
ATOM 2635 C C . GLY A 1 342 ? -5.555 -10.727 -9.398 1 97.12 342 GLY A C 1
ATOM 2636 O O . GLY A 1 342 ? -5.281 -9.648 -9.922 1 97.12 342 GLY A O 1
ATOM 2637 N N . SER A 1 343 ? -5.648 -11.836 -10.055 1 98.44 343 SER A N 1
ATOM 2638 C CA . SER A 1 343 ? -5.441 -11.945 -11.492 1 98.44 343 SER A CA 1
ATOM 2639 C C . SER A 1 343 ? -6.504 -12.836 -12.141 1 98.44 343 SER A C 1
ATOM 2641 O O . SER A 1 343 ? -6.844 -13.891 -11.609 1 98.44 343 SER A O 1
ATOM 2643 N N . VAL A 1 344 ? -7.031 -12.352 -13.297 1 98.81 344 VAL A N 1
ATOM 2644 C CA . VAL A 1 344 ? -8.156 -13.023 -13.945 1 98.81 344 VAL A CA 1
ATOM 2645 C C . VAL A 1 344 ? -7.711 -13.578 -15.297 1 98.81 344 VAL A C 1
ATOM 2647 O O . VAL A 1 344 ? -7.105 -12.867 -16.094 1 98.81 344 VAL A O 1
ATOM 2650 N N . PHE A 1 345 ? -7.988 -14.812 -15.547 1 98.94 345 PHE A N 1
ATOM 2651 C CA . PHE A 1 345 ? -7.676 -15.531 -16.766 1 98.94 345 PHE A CA 1
ATOM 2652 C C . PHE A 1 345 ? -8.953 -15.906 -17.516 1 98.94 345 PHE A C 1
ATOM 2654 O O . PHE A 1 345 ? -9.812 -16.594 -16.969 1 98.94 345 PHE A O 1
ATOM 2661 N N . LEU A 1 346 ? -9.023 -15.516 -18.812 1 98.81 346 LEU A N 1
ATOM 2662 C CA . LEU A 1 346 ? -10.305 -15.609 -19.5 1 98.81 346 LEU A CA 1
ATOM 2663 C C . LEU A 1 346 ? -10.242 -16.609 -20.641 1 98.81 346 LEU A C 1
ATOM 2665 O O . LEU A 1 346 ? -9.406 -16.484 -21.547 1 98.81 346 LEU A O 1
ATOM 2669 N N . GLY A 1 347 ? -11.125 -17.641 -20.594 1 98.56 347 GLY A N 1
ATOM 2670 C CA . GLY A 1 347 ? -11.289 -18.547 -21.703 1 98.56 347 GLY A CA 1
ATOM 2671 C C . GLY A 1 347 ? -10.5 -19.844 -21.531 1 98.56 347 GLY A C 1
ATOM 2672 O O . GLY A 1 347 ? -9.609 -19.922 -20.688 1 98.56 347 GLY A O 1
ATOM 2673 N N . ASN A 1 348 ? -10.781 -20.797 -22.391 1 98.56 348 ASN A N 1
ATOM 2674 C CA . ASN A 1 348 ? -10.219 -22.141 -22.312 1 98.56 348 ASN A CA 1
ATOM 2675 C C . ASN A 1 348 ? -8.711 -22.125 -22.562 1 98.56 348 ASN A C 1
ATOM 2677 O O . ASN A 1 348 ? -7.988 -22.969 -22.016 1 98.56 348 ASN A O 1
ATOM 2681 N N . TYR A 1 349 ? -8.172 -21.188 -23.219 1 98.69 349 TYR A N 1
ATOM 2682 C CA . TYR A 1 349 ? -6.777 -21.234 -23.641 1 98.69 349 TYR A CA 1
ATOM 2683 C C . TYR A 1 349 ? -5.91 -20.344 -22.75 1 98.69 349 TYR A C 1
ATOM 2685 O O . TYR A 1 349 ? -4.781 -20.016 -23.125 1 98.69 349 TYR A O 1
ATOM 2693 N N . THR A 1 350 ? -6.461 -19.906 -21.656 1 98.75 350 THR A N 1
ATOM 2694 C CA . THR A 1 350 ? -5.742 -18.984 -20.766 1 98.75 350 THR A CA 1
ATOM 2695 C C . THR A 1 350 ? -5.539 -19.625 -19.391 1 98.75 350 THR A C 1
ATOM 2697 O O . THR A 1 350 ? -6.145 -19.188 -18.406 1 98.75 350 THR A O 1
ATOM 2700 N N . PRO A 1 351 ? -4.594 -20.562 -19.281 1 98.69 351 PRO A N 1
ATOM 2701 C CA . PRO A 1 351 ? -4.32 -21.188 -17.984 1 98.69 351 PRO A CA 1
ATOM 2702 C C . PRO A 1 351 ? -3.586 -20.234 -17.031 1 98.69 351 PRO A C 1
ATOM 2704 O O . PRO A 1 351 ? -2.916 -19.297 -17.469 1 98.69 351 PRO A O 1
ATOM 2707 N N . GLU A 1 352 ? -3.727 -20.453 -15.711 1 98.44 352 GLU A N 1
ATOM 2708 C CA . GLU A 1 352 ? -2.992 -19.703 -14.703 1 98.44 352 GLU A CA 1
ATOM 2709 C C . GLU A 1 352 ? -1.489 -19.75 -14.969 1 98.44 352 GLU A C 1
ATOM 2711 O O . GLU A 1 352 ? -0.783 -18.766 -14.719 1 98.44 352 GLU A O 1
ATOM 2716 N N . SER A 1 353 ? -0.958 -20.828 -15.555 1 98.62 353 SER A N 1
ATOM 2717 C CA . SER A 1 353 ? 0.458 -21 -15.859 1 98.62 353 SER A CA 1
ATOM 2718 C C . SER A 1 353 ? 0.963 -19.922 -16.797 1 98.62 353 SER A C 1
ATOM 2720 O O . SER A 1 353 ? 2.143 -19.562 -16.766 1 98.62 353 SER A O 1
ATOM 2722 N N . ALA A 1 354 ? 0.102 -19.453 -17.625 1 98.75 354 ALA A N 1
ATOM 2723 C CA . ALA A 1 354 ? 0.518 -18.391 -18.516 1 98.75 354 ALA A CA 1
ATOM 2724 C C . ALA A 1 354 ? 0.883 -17.125 -17.734 1 98.75 354 ALA A C 1
ATOM 2726 O O . ALA A 1 354 ? 1.902 -16.484 -18.016 1 98.75 354 ALA A O 1
ATOM 2727 N N . GLY A 1 355 ? 0.096 -16.781 -16.75 1 98.31 355 GLY A N 1
ATOM 2728 C CA . GLY A 1 355 ? 0.377 -15.633 -15.898 1 98.31 355 GLY A CA 1
ATOM 2729 C C . GLY A 1 355 ? 1.573 -15.836 -14.992 1 98.31 355 GLY A C 1
ATOM 2730 O O . GLY A 1 355 ? 2.293 -14.883 -14.68 1 98.31 355 GLY A O 1
ATOM 2731 N N . ASP A 1 356 ? 1.812 -17.016 -14.633 1 97.81 356 ASP A N 1
ATOM 2732 C CA . ASP A 1 356 ? 2.92 -17.344 -13.742 1 97.81 356 ASP A CA 1
ATOM 2733 C C . ASP A 1 356 ? 4.262 -17.188 -14.453 1 97.81 356 ASP A C 1
ATOM 2735 O O . ASP A 1 356 ? 5.285 -16.938 -13.812 1 97.81 356 ASP A O 1
ATOM 2739 N N . TYR A 1 357 ? 4.176 -17.281 -15.805 1 98.44 357 TYR A N 1
ATOM 2740 C CA . TYR A 1 357 ? 5.48 -17.406 -16.453 1 98.44 357 TYR A CA 1
ATOM 2741 C C . TYR A 1 357 ? 5.641 -16.391 -17.562 1 98.44 357 TYR A C 1
ATOM 2743 O O . TYR A 1 357 ? 6.629 -15.648 -17.609 1 98.44 357 TYR A O 1
ATOM 2751 N N . ALA A 1 358 ? 4.594 -16.312 -18.5 1 98.44 358 ALA A N 1
ATOM 2752 C CA . ALA A 1 358 ? 5.113 -15.727 -19.734 1 98.44 358 ALA A CA 1
ATOM 2753 C C . ALA A 1 358 ? 4.082 -14.797 -20.375 1 98.44 358 ALA A C 1
ATOM 2755 O O . ALA A 1 358 ? 4.355 -14.18 -21.406 1 98.44 358 ALA A O 1
ATOM 2756 N N . SER A 1 359 ? 2.863 -14.672 -19.844 1 98.62 359 SER A N 1
ATOM 2757 C CA . SER A 1 359 ? 1.869 -13.828 -20.5 1 98.62 359 SER A CA 1
ATOM 2758 C C . SER A 1 359 ? 2.211 -12.352 -20.344 1 98.62 359 SER A C 1
ATOM 2760 O O . SER A 1 359 ? 1.904 -11.539 -21.219 1 98.62 359 SER A O 1
ATOM 2762 N N . GLY A 1 360 ? 2.775 -12 -19.234 1 98.56 360 GLY A N 1
ATOM 2763 C CA . GLY A 1 360 ? 3.135 -10.617 -18.984 1 98.56 360 GLY A CA 1
ATOM 2764 C C . GLY A 1 360 ? 2.645 -10.109 -17.656 1 98.56 360 GLY A C 1
ATOM 2765 O O . GLY A 1 360 ? 3.281 -9.242 -17.031 1 98.56 360 GLY A O 1
ATOM 2766 N N . THR A 1 361 ? 1.532 -10.578 -17.188 1 98.44 361 THR A N 1
ATOM 2767 C CA . THR A 1 361 ? 0.992 -10.148 -15.914 1 98.44 361 THR A CA 1
ATOM 2768 C C . THR A 1 361 ? 1.89 -10.602 -14.766 1 98.44 361 THR A C 1
ATOM 2770 O O . THR A 1 361 ? 2.852 -11.344 -14.977 1 98.44 361 THR A O 1
ATOM 2773 N N . ASN A 1 362 ? 1.652 -10.102 -13.594 1 98.38 362 ASN A N 1
ATOM 2774 C CA . ASN A 1 362 ? 2.469 -10.422 -12.422 1 98.38 362 ASN A CA 1
ATOM 2775 C C . ASN A 1 362 ? 1.844 -11.531 -11.586 1 98.38 362 ASN A C 1
ATOM 2777 O O . ASN A 1 362 ? 0.63 -11.547 -11.383 1 98.38 362 ASN A O 1
ATOM 2781 N N . HIS A 1 363 ? 2.67 -12.445 -11.117 1 97 363 HIS A N 1
ATOM 2782 C CA . HIS A 1 363 ? 2.082 -13.586 -10.422 1 97 363 HIS A CA 1
ATOM 2783 C C . HIS A 1 363 ? 2.25 -13.453 -8.914 1 97 363 HIS A C 1
ATOM 2785 O O . HIS A 1 363 ? 1.949 -14.391 -8.164 1 97 363 HIS A O 1
ATOM 2791 N N . THR A 1 364 ? 2.918 -12.375 -8.414 1 95.81 364 THR A N 1
ATOM 2792 C CA . THR A 1 364 ? 2.916 -12.062 -6.988 1 95.81 364 THR A CA 1
ATOM 2793 C C . THR A 1 364 ? 1.622 -11.352 -6.594 1 95.81 364 THR A C 1
ATOM 2795 O O . THR A 1 364 ? 1.476 -10.148 -6.809 1 95.81 364 THR A O 1
ATOM 2798 N N . LEU A 1 365 ? 0.724 -12.078 -5.977 1 96.06 365 LEU A N 1
ATOM 2799 C CA . LEU A 1 365 ? -0.664 -11.664 -5.809 1 96.06 365 LEU A CA 1
ATOM 2800 C C . LEU A 1 365 ? -1.111 -11.836 -4.363 1 96.06 365 LEU A C 1
ATOM 2802 O O . LEU A 1 365 ? -0.498 -12.586 -3.602 1 96.06 365 LEU A O 1
ATOM 2806 N N . PRO A 1 366 ? -2.166 -11.094 -4.016 1 92.94 366 PRO A N 1
ATOM 2807 C CA . PRO A 1 366 ? -2.709 -11.258 -2.666 1 92.94 366 PRO A CA 1
ATOM 2808 C C . PRO A 1 366 ? -3.467 -12.57 -2.49 1 92.94 366 PRO A C 1
ATOM 2810 O O . PRO A 1 366 ? -4.355 -12.891 -3.287 1 92.94 366 PRO A O 1
ATOM 2813 N N . THR A 1 367 ? -3.16 -13.289 -1.461 1 90.56 367 THR A N 1
ATOM 2814 C CA . THR A 1 367 ? -3.826 -14.547 -1.125 1 90.56 367 THR A CA 1
ATOM 2815 C C . THR A 1 367 ? -4.766 -14.359 0.062 1 90.56 367 THR A C 1
ATOM 2817 O O . THR A 1 367 ? -4.914 -13.242 0.573 1 90.56 367 THR A O 1
ATOM 2820 N N . ASN A 1 368 ? -5.508 -15.352 0.421 1 88.5 368 ASN A N 1
ATOM 2821 C CA . ASN A 1 368 ? -6.27 -15.414 1.663 1 88.5 368 ASN A CA 1
ATOM 2822 C C . ASN A 1 368 ? -7.328 -14.312 1.722 1 88.5 368 ASN A C 1
ATOM 2824 O O . ASN A 1 368 ? -7.539 -13.703 2.771 1 88.5 368 ASN A O 1
ATOM 2828 N N . GLY A 1 369 ? -7.914 -14.008 0.587 1 91.81 369 GLY A N 1
ATOM 2829 C CA . GLY A 1 369 ? -8.977 -13.023 0.545 1 91.81 369 GLY A CA 1
ATOM 2830 C C . GLY A 1 369 ? -8.461 -11.594 0.509 1 91.81 369 GLY A C 1
ATOM 2831 O O . GLY A 1 369 ? -9.25 -10.648 0.446 1 91.81 369 GLY A O 1
ATOM 2832 N N . TYR A 1 370 ? -7.129 -11.422 0.423 1 92.56 370 TYR A N 1
ATOM 2833 C CA . TYR A 1 370 ? -6.512 -10.102 0.477 1 92.56 370 TYR A CA 1
ATOM 2834 C C . TYR A 1 370 ? -6.754 -9.328 -0.817 1 92.56 370 TYR A C 1
ATOM 2836 O O . TYR A 1 370 ? -6.523 -8.117 -0.879 1 92.56 370 TYR A O 1
ATOM 2844 N N . ALA A 1 371 ? -7.324 -9.992 -1.771 1 94.94 371 ALA A N 1
ATOM 2845 C CA . ALA A 1 371 ? -7.684 -9.297 -3.002 1 94.94 371 ALA A CA 1
ATOM 2846 C C . ALA A 1 371 ? -8.797 -8.289 -2.754 1 94.94 371 ALA A C 1
ATOM 2848 O O . ALA A 1 371 ? -9.094 -7.453 -3.615 1 94.94 371 ALA A O 1
ATOM 2849 N N . LYS A 1 372 ? -9.398 -8.305 -1.605 1 96 372 LYS A N 1
ATOM 2850 C CA . LYS A 1 372 ? -10.406 -7.32 -1.235 1 96 372 LYS A CA 1
ATOM 2851 C C . LYS A 1 372 ? -9.773 -5.965 -0.949 1 96 372 LYS A C 1
ATOM 2853 O O . LYS A 1 372 ? -10.438 -4.93 -1.043 1 96 372 LYS A O 1
ATOM 2858 N N . ASN A 1 373 ? -8.477 -6.043 -0.604 1 95.88 373 ASN A N 1
ATOM 2859 C CA . ASN A 1 373 ? -7.957 -4.781 -0.094 1 95.88 373 ASN A CA 1
ATOM 2860 C C . ASN A 1 373 ? -6.508 -4.559 -0.518 1 95.88 373 ASN A C 1
ATOM 2862 O O . ASN A 1 373 ? -5.91 -3.533 -0.188 1 95.88 373 ASN A O 1
ATOM 2866 N N . TYR A 1 374 ? -5.898 -5.488 -1.271 1 95.31 374 TYR A N 1
ATOM 2867 C CA . TYR A 1 374 ? -4.535 -5.34 -1.774 1 95.31 374 TYR A CA 1
ATOM 2868 C C . TYR A 1 374 ? -4.488 -5.551 -3.283 1 95.31 374 TYR A C 1
ATOM 2870 O O . TYR A 1 374 ? -5.262 -6.336 -3.832 1 95.31 374 TYR A O 1
ATOM 2878 N N . SER A 1 375 ? -3.574 -4.871 -3.873 1 96.19 375 SER A N 1
ATOM 2879 C CA . SER A 1 375 ? -3.232 -5.109 -5.273 1 96.19 375 SER A CA 1
ATOM 2880 C C . SER A 1 375 ? -2.172 -6.195 -5.402 1 96.19 375 SER A C 1
ATOM 2882 O O . SER A 1 375 ? -1.362 -6.395 -4.492 1 96.19 375 SER A O 1
ATOM 2884 N N . GLY A 1 376 ? -2.23 -6.875 -6.508 1 96 376 GLY A N 1
ATOM 2885 C CA . GLY A 1 376 ? -1.023 -7.602 -6.875 1 96 376 GLY A CA 1
ATOM 2886 C C . GLY A 1 376 ? 0.149 -6.688 -7.184 1 96 376 GLY A C 1
ATOM 2887 O O . GLY A 1 376 ? -0.035 -5.5 -7.449 1 96 376 GLY A O 1
ATOM 2888 N N . VAL A 1 377 ? 1.333 -7.27 -7.109 1 97.75 377 VAL A N 1
ATOM 2889 C CA . VAL A 1 377 ? 2.518 -6.484 -7.438 1 97.75 377 VAL A CA 1
ATOM 2890 C C . VAL A 1 377 ? 2.377 -5.895 -8.844 1 97.75 377 VAL A C 1
ATOM 2892 O O . VAL A 1 377 ? 1.931 -6.582 -9.766 1 97.75 377 VAL A O 1
ATOM 2895 N N . ASN A 1 378 ? 2.627 -4.66 -9.039 1 97.88 378 ASN A N 1
ATOM 2896 C CA . ASN A 1 378 ? 2.635 -3.889 -10.273 1 97.88 378 ASN A CA 1
ATOM 2897 C C . ASN A 1 378 ? 3.682 -2.779 -10.234 1 97.88 378 ASN A C 1
ATOM 2899 O O . ASN A 1 378 ? 4.492 -2.717 -9.312 1 97.88 378 ASN A O 1
ATOM 2903 N N . LEU A 1 379 ? 3.76 -1.954 -11.25 1 98.44 379 LEU A N 1
ATOM 2904 C CA . LEU A 1 379 ? 4.801 -0.938 -11.336 1 98.44 379 LEU A CA 1
ATOM 2905 C C . LEU A 1 379 ? 4.746 -0.001 -10.133 1 98.44 379 LEU A C 1
ATOM 2907 O O . LEU A 1 379 ? 5.781 0.337 -9.555 1 98.44 379 LEU A O 1
ATOM 2911 N N . ASP A 1 380 ? 3.57 0.395 -9.695 1 97.44 380 ASP A N 1
ATOM 2912 C CA . ASP A 1 380 ? 3.393 1.354 -8.609 1 97.44 380 ASP A CA 1
ATOM 2913 C C . ASP A 1 380 ? 3.844 0.764 -7.273 1 97.44 380 ASP A C 1
ATOM 2915 O O . ASP A 1 380 ? 4.105 1.5 -6.32 1 97.44 380 ASP A O 1
ATOM 2919 N N . SER A 1 381 ? 3.9 -0.569 -7.199 1 97.94 381 SER A N 1
ATOM 2920 C CA . SER A 1 381 ? 4.387 -1.21 -5.98 1 97.94 381 SER A CA 1
ATOM 2921 C C . SER A 1 381 ? 5.789 -0.728 -5.621 1 97.94 381 SER A C 1
ATOM 2923 O O . SER A 1 381 ? 6.191 -0.789 -4.461 1 97.94 381 SER A O 1
ATOM 2925 N N . PHE A 1 382 ? 6.508 -0.192 -6.605 1 98.56 382 PHE A N 1
ATOM 2926 C CA . PHE A 1 382 ? 7.906 0.18 -6.43 1 98.56 382 PHE A CA 1
ATOM 2927 C C . PHE A 1 382 ? 8.07 1.695 -6.414 1 98.56 382 PHE A C 1
ATOM 2929 O O . PHE A 1 382 ? 9.188 2.207 -6.465 1 98.56 382 PHE A O 1
ATOM 2936 N N . MET A 1 383 ? 6.98 2.41 -6.352 1 98 383 MET A N 1
ATOM 2937 C CA . MET A 1 383 ? 6.98 3.867 -6.43 1 98 383 MET A CA 1
ATOM 2938 C C . MET A 1 383 ? 6.18 4.477 -5.281 1 98 383 MET A C 1
ATOM 2940 O O . MET A 1 383 ? 5.395 3.781 -4.633 1 98 383 MET A O 1
ATOM 2944 N N . LYS A 1 384 ? 6.438 5.727 -4.992 1 96.94 384 LYS A N 1
ATOM 2945 C CA . LYS A 1 384 ? 5.645 6.508 -4.047 1 96.94 384 LYS A CA 1
ATOM 2946 C C . LYS A 1 384 ? 5.109 7.781 -4.699 1 96.94 384 LYS A C 1
ATOM 2948 O O . LYS A 1 384 ? 5.805 8.422 -5.492 1 96.94 384 LYS A O 1
ATOM 2953 N N . ALA A 1 385 ? 3.891 8.094 -4.363 1 97.06 385 ALA A N 1
ATOM 2954 C CA . ALA A 1 385 ? 3.281 9.328 -4.844 1 97.06 385 ALA A CA 1
ATOM 2955 C C . ALA A 1 385 ? 3.568 10.484 -3.891 1 97.06 385 ALA A C 1
ATOM 2957 O O . ALA A 1 385 ? 3.379 10.367 -2.678 1 97.06 385 ALA A O 1
ATOM 2958 N N . MET A 1 386 ? 4.066 11.547 -4.434 1 97.38 386 MET A N 1
ATOM 2959 C CA . MET A 1 386 ? 4.352 12.789 -3.725 1 97.38 386 MET A CA 1
ATOM 2960 C C . MET A 1 386 ? 3.5 13.93 -4.266 1 97.38 386 MET A C 1
ATOM 2962 O O . MET A 1 386 ? 3.254 14.016 -5.473 1 97.38 386 MET A O 1
ATOM 2966 N N . THR A 1 387 ? 3.078 14.789 -3.371 1 98.31 387 THR A N 1
ATOM 2967 C CA . THR A 1 387 ? 2.291 15.93 -3.838 1 98.31 387 THR A CA 1
ATOM 2968 C C . THR A 1 387 ? 3.086 17.219 -3.709 1 98.31 387 THR A C 1
ATOM 2970 O O . THR A 1 387 ? 3.979 17.328 -2.865 1 98.31 387 THR A O 1
ATOM 2973 N N . PHE A 1 388 ? 2.738 18.109 -4.555 1 98.69 388 PHE A N 1
ATOM 2974 C CA . PHE A 1 388 ? 3.332 19.438 -4.617 1 98.69 388 PHE A CA 1
ATOM 2975 C C . PHE A 1 388 ? 2.254 20.516 -4.727 1 98.69 388 PHE A C 1
ATOM 2977 O O . PHE A 1 388 ? 1.19 20.266 -5.301 1 98.69 388 PHE A O 1
ATOM 2984 N N . GLN A 1 389 ? 2.553 21.625 -4.172 1 98.75 389 GLN A N 1
ATOM 2985 C CA . GLN A 1 389 ? 1.686 22.781 -4.367 1 98.75 389 GLN A CA 1
ATOM 2986 C C . GLN A 1 389 ? 2.486 24.078 -4.352 1 98.75 389 GLN A C 1
ATOM 2988 O O . GLN A 1 389 ? 3.482 24.188 -3.631 1 98.75 389 GLN A O 1
ATOM 2993 N N . LYS A 1 390 ? 2.123 24.953 -5.176 1 98.75 390 LYS A N 1
ATOM 2994 C CA . LYS A 1 390 ? 2.68 26.297 -5.301 1 98.75 390 LYS A CA 1
ATOM 2995 C C . LYS A 1 390 ? 1.572 27.344 -5.395 1 98.75 390 LYS A C 1
ATOM 2997 O O . LYS A 1 390 ? 0.727 27.281 -6.289 1 98.75 390 LYS A O 1
ATOM 3002 N N . ILE A 1 391 ? 1.626 28.312 -4.484 1 98.88 391 ILE A N 1
ATOM 3003 C CA . ILE A 1 391 ? 0.562 29.297 -4.371 1 98.88 391 ILE A CA 1
ATOM 3004 C C . ILE A 1 391 ? 1.13 30.688 -4.613 1 98.88 391 ILE A C 1
ATOM 3006 O O . ILE A 1 391 ? 2.139 31.078 -4.012 1 98.88 391 ILE A O 1
ATOM 3010 N N . SER A 1 392 ? 0.479 31.453 -5.5 1 98.56 392 SER A N 1
ATOM 3011 C CA . SER A 1 392 ? 0.851 32.844 -5.785 1 98.56 392 SER A CA 1
ATOM 3012 C C . SER A 1 392 ? 0.239 33.781 -4.766 1 98.56 392 SER A C 1
ATOM 3014 O O . SER A 1 392 ? -0.532 33.375 -3.9 1 98.56 392 SER A O 1
ATOM 3016 N N . LYS A 1 393 ? 0.632 35.094 -4.895 1 98.38 393 LYS A N 1
ATOM 3017 C CA . LYS A 1 393 ? -0.001 36.125 -4.082 1 98.38 393 LYS A CA 1
ATOM 3018 C C . LYS A 1 393 ? -1.516 36.125 -4.27 1 98.38 393 LYS A C 1
ATOM 3020 O O . LYS A 1 393 ? -2.268 36.156 -3.291 1 98.38 393 LYS A O 1
ATOM 3025 N N . GLU A 1 394 ? -1.927 36 -5.496 1 98.31 394 GLU A N 1
ATOM 3026 C CA . GLU A 1 394 ? -3.355 35.938 -5.793 1 98.31 394 GLU A CA 1
ATOM 3027 C C . GLU A 1 394 ? -3.982 34.656 -5.207 1 98.31 394 GLU A C 1
ATOM 3029 O O . GLU A 1 394 ? -5.098 34.719 -4.688 1 98.31 394 GLU A O 1
ATOM 3034 N N . GLY A 1 395 ? -3.289 33.594 -5.293 1 98.62 395 GLY A N 1
ATOM 3035 C CA . GLY A 1 395 ? -3.791 32.312 -4.789 1 98.62 395 GLY A CA 1
ATOM 3036 C C . GLY A 1 395 ? -4.074 32.344 -3.301 1 98.62 395 GLY A C 1
ATOM 3037 O O . GLY A 1 395 ? -5.133 31.875 -2.859 1 98.62 395 GLY A O 1
ATOM 3038 N N . ILE A 1 396 ? -3.117 32.844 -2.527 1 98.56 396 ILE A N 1
ATOM 3039 C CA . ILE A 1 396 ? -3.295 32.844 -1.079 1 98.56 396 ILE A CA 1
ATOM 3040 C C . ILE A 1 396 ? -4.418 33.812 -0.689 1 98.56 396 ILE A C 1
ATOM 3042 O O . ILE A 1 396 ? -5.117 33.562 0.302 1 98.56 396 ILE A O 1
ATOM 3046 N N . GLN A 1 397 ? -4.652 34.812 -1.463 1 98.25 397 GLN A N 1
ATOM 3047 C CA . GLN A 1 397 ? -5.785 35.719 -1.232 1 98.25 397 GLN A CA 1
ATOM 3048 C C . GLN A 1 397 ? -7.109 35 -1.496 1 98.25 397 GLN A C 1
ATOM 3050 O O . GLN A 1 397 ? -8.109 35.281 -0.834 1 98.25 397 GLN A O 1
ATOM 3055 N N . ASN A 1 398 ? -7.113 34.094 -2.418 1 98.25 398 ASN A N 1
ATOM 3056 C CA . ASN A 1 398 ? -8.336 33.438 -2.84 1 98.25 398 ASN A CA 1
ATOM 3057 C C . ASN A 1 398 ? -8.742 32.344 -1.854 1 98.25 398 ASN A C 1
ATOM 3059 O O . ASN A 1 398 ? -9.93 32.062 -1.678 1 98.25 398 ASN A O 1
ATOM 3063 N N . ILE A 1 399 ? -7.758 31.703 -1.107 1 98.69 399 ILE A N 1
ATOM 3064 C CA . ILE A 1 399 ? -8.148 30.578 -0.278 1 98.69 399 ILE A CA 1
ATOM 3065 C C . ILE A 1 399 ? -7.816 30.859 1.184 1 98.69 399 ILE A C 1
ATOM 3067 O O . ILE A 1 399 ? -8.219 30.109 2.078 1 98.69 399 ILE A O 1
ATOM 3071 N N . GLY A 1 400 ? -7.121 31.969 1.449 1 98.69 400 GLY A N 1
ATOM 3072 C CA . GLY A 1 400 ? -6.582 32.25 2.77 1 98.69 400 GLY A CA 1
ATOM 3073 C C . GLY A 1 400 ? -7.656 32.406 3.834 1 98.69 400 GLY A C 1
ATOM 3074 O O . GLY A 1 400 ? -7.543 31.812 4.914 1 98.69 400 GLY A O 1
ATOM 3075 N N . LYS A 1 401 ? -8.711 33.125 3.549 1 98.44 401 LYS A N 1
ATOM 3076 C CA . LYS A 1 401 ? -9.781 33.344 4.52 1 98.44 401 LYS A CA 1
ATOM 3077 C C . LYS A 1 401 ? -10.43 32.031 4.922 1 98.44 401 LYS A C 1
ATOM 3079 O O . LYS A 1 401 ? -10.75 31.828 6.094 1 98.44 401 LYS A O 1
ATOM 3084 N N . ALA A 1 402 ? -10.641 31.203 3.961 1 98.69 402 ALA A N 1
ATOM 3085 C CA . ALA A 1 402 ? -11.211 29.891 4.25 1 98.69 402 ALA A CA 1
ATOM 3086 C C . ALA A 1 402 ? -10.312 29.094 5.195 1 98.69 402 ALA A C 1
ATOM 3088 O O . ALA A 1 402 ? -10.797 28.469 6.137 1 98.69 402 ALA A O 1
ATOM 3089 N N . ILE A 1 403 ? -9.008 29.141 4.957 1 98.81 403 ILE A N 1
ATOM 3090 C CA . ILE A 1 403 ? -8.039 28.438 5.797 1 98.81 403 ILE A CA 1
ATOM 3091 C C . ILE A 1 403 ? -8.094 28.984 7.219 1 98.81 403 ILE A C 1
ATOM 3093 O O . ILE A 1 403 ? -8.125 28.219 8.188 1 98.81 403 ILE A O 1
ATOM 3097 N N . GLU A 1 404 ? -8.164 30.297 7.328 1 98.75 404 GLU A N 1
ATOM 3098 C CA . GLU A 1 404 ? -8.227 30.922 8.641 1 98.75 404 GLU A CA 1
ATOM 3099 C C . GLU A 1 404 ? -9.453 30.469 9.422 1 98.75 404 GLU A C 1
ATOM 3101 O O . GLU A 1 404 ? -9.352 30.109 10.602 1 98.75 404 GLU A O 1
ATOM 3106 N N . ILE A 1 405 ? -10.586 30.453 8.766 1 98.69 405 ILE A N 1
ATOM 3107 C CA . ILE A 1 405 ? -11.852 30.078 9.398 1 98.69 405 ILE A CA 1
ATOM 3108 C C . ILE A 1 405 ? -11.797 28.625 9.852 1 98.69 405 ILE A C 1
ATOM 3110 O O . ILE A 1 405 ? -12.164 28.312 10.984 1 98.69 405 ILE A O 1
ATOM 3114 N N . MET A 1 406 ? -11.32 27.766 9.023 1 98.62 406 MET A N 1
ATOM 3115 C CA . MET A 1 406 ? -11.281 26.328 9.328 1 98.62 406 MET A CA 1
ATOM 3116 C C . MET A 1 406 ? -10.266 26.047 10.438 1 98.62 406 MET A C 1
ATOM 3118 O O . MET A 1 406 ? -10.555 25.281 11.359 1 98.62 406 MET A O 1
ATOM 3122 N N . ALA A 1 407 ? -9.062 26.625 10.336 1 98.25 407 ALA A N 1
ATOM 3123 C CA . ALA A 1 407 ? -8.039 26.422 11.359 1 98.25 407 ALA A CA 1
ATOM 3124 C C . ALA A 1 407 ? -8.531 26.891 12.727 1 98.25 407 ALA A C 1
ATOM 3126 O O . ALA A 1 407 ? -8.312 26.219 13.734 1 98.25 407 ALA A O 1
ATOM 3127 N N . GLU A 1 408 ? -9.203 28.031 12.734 1 97 408 GLU A N 1
ATOM 3128 C CA . GLU A 1 408 ? -9.766 28.547 13.977 1 97 408 GLU A CA 1
ATOM 3129 C C . GLU A 1 408 ? -10.812 27.594 14.555 1 97 408 GLU A C 1
ATOM 3131 O O . GLU A 1 408 ? -10.852 27.375 15.766 1 97 408 GLU A O 1
ATOM 3136 N N . ALA A 1 409 ? -11.625 27.094 13.719 1 96.44 409 ALA A N 1
ATOM 3137 C CA . ALA A 1 409 ? -12.688 26.188 14.148 1 96.44 409 ALA A CA 1
ATOM 3138 C C . ALA A 1 409 ? -12.109 24.906 14.742 1 96.44 409 ALA A C 1
ATOM 3140 O O . ALA A 1 409 ? -12.727 24.281 15.602 1 96.44 409 ALA A O 1
ATOM 3141 N N . GLU A 1 410 ? -10.914 24.5 14.32 1 96.38 410 GLU A N 1
ATOM 3142 C CA . GLU A 1 410 ? -10.273 23.297 14.844 1 96.38 410 GLU A CA 1
ATOM 3143 C C . GLU A 1 410 ? -9.383 23.625 16.047 1 96.38 410 GLU A C 1
ATOM 3145 O O . GLU A 1 410 ? -8.727 22.75 16.594 1 96.38 410 GLU A O 1
ATOM 3150 N N . GLY A 1 411 ? -9.297 24.922 16.375 1 94.56 411 GLY A N 1
ATOM 3151 C CA . GLY A 1 411 ? -8.508 25.344 17.516 1 94.56 411 GLY A CA 1
ATOM 3152 C C . GLY A 1 411 ? -7.016 25.406 17.234 1 94.56 411 GLY A C 1
ATOM 3153 O O . GLY A 1 411 ? -6.195 25.312 18.141 1 94.56 411 GLY A O 1
ATOM 3154 N N . LEU A 1 412 ? -6.637 25.516 16.016 1 96.19 412 LEU A N 1
ATOM 3155 C CA . LEU A 1 412 ? -5.23 25.547 15.609 1 96.19 412 LEU A CA 1
ATOM 3156 C C . LEU A 1 412 ? -4.828 26.938 15.148 1 96.19 412 LEU A C 1
ATOM 3158 O O . LEU A 1 412 ? -4.672 27.172 13.945 1 96.19 412 LEU A O 1
ATOM 3162 N N . GLN A 1 413 ? -4.527 27.75 16.125 1 97.38 413 GLN A N 1
ATOM 3163 C CA . GLN A 1 413 ? -4.332 29.188 15.898 1 97.38 413 GLN A CA 1
ATOM 3164 C C . GLN A 1 413 ? -2.998 29.453 15.203 1 97.38 413 GLN A C 1
ATOM 3166 O O . GLN A 1 413 ? -2.867 30.406 14.445 1 97.38 413 GLN A O 1
ATOM 3171 N N . ALA A 1 414 ? -1.987 28.578 15.461 1 97.81 414 ALA A N 1
ATOM 3172 C CA . ALA A 1 414 ? -0.728 28.766 14.742 1 97.81 414 ALA A CA 1
ATOM 3173 C C . ALA A 1 414 ? -0.906 28.531 13.25 1 97.81 414 ALA A C 1
ATOM 3175 O O . ALA A 1 414 ? -0.3 29.219 12.43 1 97.81 414 ALA A O 1
ATOM 3176 N N . HIS A 1 415 ? -1.715 27.562 12.906 1 98.19 415 HIS A N 1
ATOM 3177 C CA . HIS A 1 415 ? -2.059 27.359 11.5 1 98.19 415 HIS A CA 1
ATOM 3178 C C . HIS A 1 415 ? -2.734 28.594 10.914 1 98.19 415 HIS A C 1
ATOM 3180 O O . HIS A 1 415 ? -2.398 29.016 9.805 1 98.19 415 HIS A O 1
ATOM 3186 N N . LYS A 1 416 ? -3.689 29.141 11.641 1 98.56 416 LYS A N 1
ATOM 3187 C CA . LYS A 1 416 ? -4.355 30.375 11.211 1 98.56 416 LYS A CA 1
ATOM 3188 C C . LYS A 1 416 ? -3.35 31.5 11.016 1 98.56 416 LYS A C 1
ATOM 3190 O O . LYS A 1 416 ? -3.375 32.188 10 1 98.56 416 LYS A O 1
ATOM 3195 N N . ASN A 1 417 ? -2.477 31.641 11.945 1 98.5 417 ASN A N 1
ATOM 3196 C CA . ASN A 1 417 ? -1.513 32.75 11.938 1 98.5 417 ASN A CA 1
ATOM 3197 C C . ASN A 1 417 ? -0.58 32.656 10.727 1 98.5 417 ASN A C 1
ATOM 3199 O O . ASN A 1 417 ? -0.156 33.688 10.195 1 98.5 417 ASN A O 1
ATOM 3203 N N . ALA A 1 418 ? -0.21 31.422 10.297 1 98.56 418 ALA A N 1
ATOM 3204 C CA . ALA A 1 418 ? 0.667 31.219 9.148 1 98.56 418 ALA A CA 1
ATOM 3205 C C . ALA A 1 418 ? 0.077 31.844 7.891 1 98.56 418 ALA A C 1
ATOM 3207 O O . ALA A 1 418 ? 0.813 32.312 7.012 1 98.56 418 ALA A O 1
ATOM 3208 N N . VAL A 1 419 ? -1.2 31.922 7.824 1 98.69 419 VAL A N 1
ATOM 3209 C CA . VAL A 1 419 ? -1.886 32.5 6.68 1 98.69 419 VAL A CA 1
ATOM 3210 C C . VAL A 1 419 ? -2.141 34 6.93 1 98.69 419 VAL A C 1
ATOM 3212 O O . VAL A 1 419 ? -1.919 34.812 6.047 1 98.69 419 VAL A O 1
ATOM 3215 N N . THR A 1 420 ? -2.531 34.312 8.141 1 98.44 420 THR A N 1
ATOM 3216 C CA . THR A 1 420 ? -2.855 35.688 8.5 1 98.44 420 THR A CA 1
ATOM 3217 C C . THR A 1 420 ? -1.673 36.594 8.234 1 98.44 420 THR A C 1
ATOM 3219 O O . THR A 1 420 ? -1.846 37.719 7.699 1 98.44 420 THR A O 1
ATOM 3222 N N . LEU A 1 421 ? -0.498 36.219 8.633 1 98.06 421 LEU A N 1
ATOM 3223 C CA . LEU A 1 421 ? 0.706 37.031 8.438 1 98.06 421 LEU A CA 1
ATOM 3224 C C . LEU A 1 421 ? 0.912 37.344 6.965 1 98.06 421 LEU A C 1
ATOM 3226 O O . LEU A 1 421 ? 1.235 38.5 6.621 1 98.06 421 LEU A O 1
ATOM 3230 N N . ARG A 1 422 ? 0.753 36.375 6.129 1 98.44 422 ARG A N 1
ATOM 3231 C CA . ARG A 1 422 ? 0.966 36.531 4.695 1 98.44 422 ARG A CA 1
ATOM 3232 C C . ARG A 1 422 ? -0.096 37.438 4.09 1 98.44 422 ARG A C 1
ATOM 3234 O O . ARG A 1 422 ? 0.213 38.312 3.256 1 98.44 422 ARG A O 1
ATOM 3241 N N . LEU A 1 423 ? -1.341 37.281 4.484 1 98.25 423 LEU A N 1
ATOM 3242 C CA . LEU A 1 423 ? -2.414 38.125 3.984 1 98.25 423 LEU A CA 1
ATOM 3243 C C . LEU A 1 423 ? -2.207 39.562 4.414 1 98.25 423 LEU A C 1
ATOM 3245 O O . LEU A 1 423 ? -2.449 40.5 3.637 1 98.25 423 LEU A O 1
ATOM 3249 N N . LYS A 1 424 ? -1.783 39.781 5.621 1 97.75 424 LYS A N 1
ATOM 3250 C CA . LYS A 1 424 ? -1.525 41.125 6.137 1 97.75 424 LYS A CA 1
ATOM 3251 C C . LYS A 1 424 ? -0.444 41.844 5.324 1 97.75 424 LYS A C 1
ATOM 3253 O O . LYS A 1 424 ? -0.519 43.031 5.098 1 97.75 424 LYS A O 1
ATOM 3258 N N . ASP A 1 425 ? 0.52 41.062 4.93 1 96.94 425 ASP A N 1
ATOM 3259 C CA . ASP A 1 425 ? 1.641 41.625 4.18 1 96.94 425 ASP A CA 1
ATOM 3260 C C . ASP A 1 425 ? 1.211 42.031 2.771 1 96.94 425 ASP A C 1
ATOM 3262 O O . ASP A 1 425 ? 1.928 42.75 2.086 1 96.94 425 ASP A O 1
ATOM 3266 N N . LEU A 1 426 ? 0.104 41.531 2.287 1 95.56 426 LEU A N 1
ATOM 3267 C CA . LEU A 1 426 ? -0.361 41.812 0.933 1 95.56 426 LEU A CA 1
ATOM 3268 C C . LEU A 1 426 ? -1.342 42.969 0.929 1 95.56 426 LEU A C 1
ATOM 3270 O O . LEU A 1 426 ? -1.706 43.5 -0.135 1 95.56 426 LEU A O 1
ATOM 3274 N N . VAL A 1 427 ? -1.78 43.562 1.992 1 88 427 VAL A N 1
ATOM 3275 C CA . VAL A 1 427 ? -2.611 44.75 2.082 1 88 427 VAL A CA 1
ATOM 3276 C C . VAL A 1 427 ? -1.734 45.969 2.373 1 88 427 VAL A C 1
ATOM 3278 O O . VAL A 1 427 ? -0.735 45.875 3.09 1 88 427 VAL A O 1
ATOM 3281 N N . MET B 1 1 ? 15.75 24.938 21.125 1 85.75 1 MET B N 1
ATOM 3282 C CA . MET B 1 1 ? 16.094 24.797 19.719 1 85.75 1 MET B CA 1
ATOM 3283 C C . MET B 1 1 ? 17.578 24.547 19.531 1 85.75 1 MET B C 1
ATOM 3285 O O . MET B 1 1 ? 18.406 25.312 20.062 1 85.75 1 MET B O 1
ATOM 3289 N N . LYS B 1 2 ? 18 23.5 18.906 1 87.94 2 LYS B N 1
ATOM 3290 C CA . LYS B 1 2 ? 19.406 23.172 18.703 1 87.94 2 LYS B CA 1
ATOM 3291 C C . LYS B 1 2 ? 19.859 23.609 17.312 1 87.94 2 LYS B C 1
ATOM 3293 O O . LYS B 1 2 ? 19.188 23.328 16.312 1 87.94 2 LYS B O 1
ATOM 3298 N N . VAL B 1 3 ? 21 24.25 17.359 1 93.06 3 VAL B N 1
ATOM 3299 C CA . VAL B 1 3 ? 21.547 24.766 16.109 1 93.06 3 VAL B CA 1
ATOM 3300 C C . VAL B 1 3 ? 22.781 23.953 15.703 1 93.06 3 VAL B C 1
ATOM 3302 O O . VAL B 1 3 ? 23.656 23.719 16.531 1 93.06 3 VAL B O 1
ATOM 3305 N N . TYR B 1 4 ? 22.875 23.547 14.5 1 94.12 4 TYR B N 1
ATOM 3306 C CA . TYR B 1 4 ? 24 22.812 13.953 1 94.12 4 TYR B CA 1
ATOM 3307 C C . TYR B 1 4 ? 24.562 23.5 12.719 1 94.12 4 TYR B C 1
ATOM 3309 O O . TYR B 1 4 ? 23.844 23.75 11.75 1 94.12 4 TYR B O 1
ATOM 3317 N N . LEU B 1 5 ? 25.906 23.734 12.789 1 94.5 5 LEU B N 1
ATOM 3318 C CA . LEU B 1 5 ? 26.562 24.406 11.68 1 94.5 5 LEU B CA 1
ATOM 3319 C C . LEU B 1 5 ? 27.375 23.438 10.844 1 94.5 5 LEU B C 1
ATOM 3321 O O . LEU B 1 5 ? 28.375 22.906 11.305 1 94.5 5 LEU B O 1
ATOM 3325 N N . ASN B 1 6 ? 26.969 23.172 9.719 1 93.19 6 ASN B N 1
ATOM 3326 C CA . ASN B 1 6 ? 27.578 22.328 8.695 1 93.19 6 ASN B CA 1
ATOM 3327 C C . ASN B 1 6 ? 28.016 20.969 9.266 1 93.19 6 ASN B C 1
ATOM 3329 O O . ASN B 1 6 ? 29.172 20.594 9.148 1 93.19 6 ASN B O 1
ATOM 3333 N N . PRO B 1 7 ? 27.109 20.297 9.82 1 91.69 7 PRO B N 1
ATOM 3334 C CA . PRO B 1 7 ? 27.453 19 10.406 1 91.69 7 PRO B CA 1
ATOM 3335 C C . PRO B 1 7 ? 27.953 18 9.375 1 91.69 7 PRO B C 1
ATOM 3337 O O . PRO B 1 7 ? 27.5 18 8.227 1 91.69 7 PRO B O 1
ATOM 3340 N N . SER B 1 8 ? 28.891 17.141 9.805 1 90.12 8 SER B N 1
ATOM 3341 C CA . SER B 1 8 ? 29.375 16.094 8.922 1 90.12 8 SER B CA 1
ATOM 3342 C C . SER B 1 8 ? 28.375 14.953 8.805 1 90.12 8 SER B C 1
ATOM 3344 O O . SER B 1 8 ? 27.469 14.82 9.641 1 90.12 8 SER B O 1
ATOM 3346 N N . GLN B 1 9 ? 28.547 14.141 7.809 1 88.44 9 GLN B N 1
ATOM 3347 C CA . GLN B 1 9 ? 27.641 13.031 7.562 1 88.44 9 GLN B CA 1
ATOM 3348 C C . GLN B 1 9 ? 27.641 12.055 8.734 1 88.44 9 GLN B C 1
ATOM 3350 O O . GLN B 1 9 ? 26.625 11.406 9.008 1 88.44 9 GLN B O 1
ATOM 3355 N N . ASN B 1 10 ? 28.641 11.961 9.383 1 87 10 ASN B N 1
ATOM 3356 C CA . ASN B 1 10 ? 28.75 11.07 10.531 1 87 10 ASN B CA 1
ATOM 3357 C C . ASN B 1 10 ? 27.812 11.492 11.656 1 87 10 ASN B C 1
ATOM 3359 O O . ASN B 1 10 ? 27.469 10.68 12.516 1 87 10 ASN B O 1
ATOM 3363 N N . ASP B 1 11 ? 27.375 12.789 11.586 1 88.06 11 ASP B N 1
ATOM 3364 C CA . ASP B 1 11 ? 26.531 13.336 12.641 1 88.06 11 ASP B CA 1
ATOM 3365 C C . ASP B 1 11 ? 25.047 13.156 12.289 1 88.06 11 ASP B C 1
ATOM 3367 O O . ASP B 1 11 ? 24.172 13.375 13.133 1 88.06 11 ASP B O 1
ATOM 3371 N N . TRP B 1 12 ? 24.859 12.734 11.141 1 89.56 12 TRP B N 1
ATOM 3372 C CA . TRP B 1 12 ? 23.5 12.781 10.633 1 89.56 12 TRP B CA 1
ATOM 3373 C C . TRP B 1 12 ? 22.609 11.75 11.328 1 89.56 12 TRP B C 1
ATOM 3375 O O . TRP B 1 12 ? 21.422 11.977 11.508 1 89.56 12 TRP B O 1
ATOM 3385 N N . SER B 1 13 ? 23.219 10.656 11.719 1 85.94 13 SER B N 1
ATOM 3386 C CA . SER B 1 13 ? 22.438 9.617 12.383 1 85.94 13 SER B CA 1
ATOM 3387 C C . SER B 1 13 ? 21.703 10.172 13.602 1 85.94 13 SER B C 1
ATOM 3389 O O . SER B 1 13 ? 20.547 9.805 13.859 1 85.94 13 SER B O 1
ATOM 3391 N N . GLU B 1 14 ? 22.297 11.039 14.266 1 86 14 GLU B N 1
ATOM 3392 C CA . GLU B 1 14 ? 21.703 11.672 15.438 1 86 14 GLU B CA 1
ATOM 3393 C C . GLU B 1 14 ? 20.703 12.758 15.031 1 86 14 GLU B C 1
ATOM 3395 O O . GLU B 1 14 ? 19.641 12.883 15.633 1 86 14 GLU B O 1
ATOM 3400 N N . LEU B 1 15 ? 21.078 13.5 14.07 1 87.44 15 LEU B N 1
ATOM 3401 C CA . LEU B 1 15 ? 20.266 14.625 13.625 1 87.44 15 LEU B CA 1
ATOM 3402 C C . LEU B 1 15 ? 18.953 14.148 13.008 1 87.44 15 LEU B C 1
ATOM 3404 O O . LEU B 1 15 ? 17.969 14.883 13.016 1 87.44 15 LEU B O 1
ATOM 3408 N N . LEU B 1 16 ? 19 12.969 12.594 1 85.69 16 LEU B N 1
ATOM 3409 C CA . LEU B 1 16 ? 17.859 12.414 11.875 1 85.69 16 LEU B CA 1
ATOM 3410 C C . LEU B 1 16 ? 16.875 11.75 12.836 1 85.69 16 LEU B C 1
ATOM 3412 O O . LEU B 1 16 ? 15.773 11.383 12.438 1 85.69 16 LEU B O 1
ATOM 3416 N N . LYS B 1 17 ? 17.219 11.609 14.086 1 82.75 17 LYS B N 1
ATOM 3417 C CA . LYS B 1 17 ? 16.375 10.922 15.062 1 82.75 17 LYS B CA 1
ATOM 3418 C C . LYS B 1 17 ? 15.109 11.719 15.336 1 82.75 17 LYS B C 1
ATOM 3420 O O . LYS B 1 17 ? 15.133 12.953 15.344 1 82.75 17 LYS B O 1
ATOM 3425 N N . ARG B 1 18 ? 13.984 11.023 15.508 1 84.25 18 ARG B N 1
ATOM 3426 C CA . ARG B 1 18 ? 12.703 11.602 15.914 1 84.25 18 ARG B CA 1
ATOM 3427 C C . ARG B 1 18 ? 12.398 11.281 17.375 1 84.25 18 ARG B C 1
ATOM 3429 O O . ARG B 1 18 ? 12.945 10.336 17.938 1 84.25 18 ARG B O 1
ATOM 3436 N N . PRO B 1 19 ? 11.609 12.172 17.969 1 72.62 19 PRO B N 1
ATOM 3437 C CA . PRO B 1 19 ? 11.25 11.906 19.359 1 72.62 19 PRO B CA 1
ATOM 3438 C C . PRO B 1 19 ? 10.25 10.758 19.5 1 72.62 19 PRO B C 1
ATOM 3440 O O . PRO B 1 19 ? 9.078 10.906 19.141 1 72.62 19 PRO B O 1
ATOM 3443 N N . THR B 1 20 ? 10.727 9.484 19.266 1 67.06 20 THR B N 1
ATOM 3444 C CA . THR B 1 20 ? 9.773 8.375 19.312 1 67.06 20 THR B CA 1
ATOM 3445 C C . THR B 1 20 ? 9.805 7.695 20.672 1 67.06 20 THR B C 1
ATOM 3447 O O . THR B 1 20 ? 10.875 7.465 21.234 1 67.06 20 THR B O 1
ATOM 3450 N N . ASP B 1 21 ? 8.602 7.707 21.375 1 59.56 21 ASP B N 1
ATOM 3451 C CA . ASP B 1 21 ? 8.484 6.984 22.641 1 59.56 21 ASP B CA 1
ATOM 3452 C C . ASP B 1 21 ? 8.43 5.477 22.406 1 59.56 21 ASP B C 1
ATOM 3454 O O . ASP B 1 21 ? 8.102 5.023 21.312 1 59.56 21 ASP B O 1
ATOM 3458 N N . SER B 1 22 ? 8.898 4.699 23.453 1 60.72 22 SER B N 1
ATOM 3459 C CA . SER B 1 22 ? 8.914 3.24 23.469 1 60.72 22 SER B CA 1
ATOM 3460 C C . SER B 1 22 ? 7.52 2.668 23.266 1 60.72 22 SER B C 1
ATOM 3462 O O . SER B 1 22 ? 6.586 3.012 24 1 60.72 22 SER B O 1
ATOM 3464 N N . ILE B 1 23 ? 7.211 2.059 22.047 1 63.12 23 ILE B N 1
ATOM 3465 C CA . ILE B 1 23 ? 5.945 1.509 21.578 1 63.12 23 ILE B CA 1
ATOM 3466 C C . ILE B 1 23 ? 5.703 0.145 22.219 1 63.12 23 ILE B C 1
ATOM 3468 O O . ILE B 1 23 ? 4.566 -0.32 22.297 1 63.12 23 ILE B O 1
ATOM 3472 N N . ALA B 1 24 ? 6.648 -0.509 22.859 1 60.72 24 ALA B N 1
ATOM 3473 C CA . ALA B 1 24 ? 6.508 -1.913 23.234 1 60.72 24 ALA B CA 1
ATOM 3474 C C . ALA B 1 24 ? 5.43 -2.09 24.297 1 60.72 24 ALA B C 1
ATOM 3476 O O . ALA B 1 24 ? 4.613 -3.01 24.219 1 60.72 24 ALA B O 1
ATOM 3477 N N . ASP B 1 25 ? 5.332 -1.281 25.188 1 75.94 25 ASP B N 1
ATOM 3478 C CA . ASP B 1 25 ? 4.348 -1.401 26.266 1 75.94 25 ASP B CA 1
ATOM 3479 C C . ASP B 1 25 ? 2.938 -1.138 25.734 1 75.94 25 ASP B C 1
ATOM 3481 O O . ASP B 1 25 ? 1.975 -1.755 26.203 1 75.94 25 ASP B O 1
ATOM 3485 N N . LEU B 1 26 ? 2.803 -0.491 24.688 1 86.62 26 LEU B N 1
ATOM 3486 C CA . LEU B 1 26 ? 1.498 -0.139 24.141 1 86.62 26 LEU B CA 1
ATOM 3487 C C . LEU B 1 26 ? 0.883 -1.323 23.406 1 86.62 26 LEU B C 1
ATOM 3489 O O . LEU B 1 26 ? -0.338 -1.495 23.406 1 86.62 26 LEU B O 1
ATOM 3493 N N . GLN B 1 27 ? 1.692 -2.248 22.922 1 87.44 27 GLN B N 1
ATOM 3494 C CA . GLN B 1 27 ? 1.231 -3.373 22.109 1 87.44 27 GLN B CA 1
ATOM 3495 C C . GLN B 1 27 ? 0.416 -4.355 22.953 1 87.44 27 GLN B C 1
ATOM 3497 O O . GLN B 1 27 ? -0.605 -4.871 22.484 1 87.44 27 GLN B O 1
ATOM 3502 N N . ASN B 1 28 ? 0.808 -4.582 24.094 1 89.44 28 ASN B N 1
ATOM 3503 C CA . ASN B 1 28 ? 0.083 -5.508 24.969 1 89.44 28 ASN B CA 1
ATOM 3504 C C . ASN B 1 28 ? -1.311 -4.984 25.297 1 89.44 28 ASN B C 1
ATOM 3506 O O . ASN B 1 28 ? -2.287 -5.734 25.25 1 89.44 28 ASN B O 1
ATOM 3510 N N . THR B 1 29 ? -1.304 -3.752 25.609 1 93.38 29 THR B N 1
ATOM 3511 C CA . THR B 1 29 ? -2.58 -3.121 25.938 1 93.38 29 THR B CA 1
ATOM 3512 C C . THR B 1 29 ? -3.535 -3.201 24.75 1 93.38 29 THR B C 1
ATOM 3514 O O . THR B 1 29 ? -4.695 -3.586 24.906 1 93.38 29 THR B O 1
ATOM 3517 N N . VAL B 1 30 ? -3.086 -2.895 23.609 1 95.69 30 VAL B N 1
ATOM 3518 C CA . VAL B 1 30 ? -3.902 -2.887 22.406 1 95.69 30 VAL B CA 1
ATOM 3519 C C . VAL B 1 30 ? -4.379 -4.305 22.094 1 95.69 30 VAL B C 1
ATOM 3521 O O . VAL B 1 30 ? -5.555 -4.52 21.797 1 95.69 30 VAL B O 1
ATOM 3524 N N . THR B 1 31 ? -3.492 -5.23 22.234 1 94.06 31 THR B N 1
ATOM 3525 C CA . THR B 1 31 ? -3.818 -6.621 21.938 1 94.06 31 THR B CA 1
ATOM 3526 C C . THR B 1 31 ? -4.902 -7.141 22.875 1 94.06 31 THR B C 1
ATOM 3528 O O . THR B 1 31 ? -5.805 -7.863 22.438 1 94.06 31 THR B O 1
ATOM 3531 N N . ASP B 1 32 ? -4.789 -6.766 24.094 1 96.12 32 ASP B N 1
ATOM 3532 C CA . ASP B 1 32 ? -5.789 -7.188 25.078 1 96.12 32 ASP B CA 1
ATOM 3533 C C . ASP B 1 32 ? -7.168 -6.633 24.719 1 96.12 32 ASP B C 1
ATOM 3535 O O . ASP B 1 32 ? -8.164 -7.352 24.797 1 96.12 32 ASP B O 1
ATOM 3539 N N . ILE B 1 33 ? -7.211 -5.418 24.406 1 97.62 33 ILE B N 1
ATOM 3540 C CA . ILE B 1 33 ? -8.477 -4.777 24.062 1 97.62 33 ILE B CA 1
ATOM 3541 C C . ILE B 1 33 ? -9.031 -5.387 22.781 1 97.62 33 ILE B C 1
ATOM 3543 O O . ILE B 1 33 ? -10.234 -5.621 22.672 1 97.62 33 ILE B O 1
ATOM 3547 N N . PHE B 1 34 ? -8.188 -5.664 21.812 1 98 34 PHE B N 1
ATOM 3548 C CA . PHE B 1 34 ? -8.602 -6.328 20.578 1 98 34 PHE B CA 1
ATOM 3549 C C . PHE B 1 34 ? -9.266 -7.664 20.875 1 98 34 PHE B C 1
ATOM 3551 O O . PHE B 1 34 ? -10.344 -7.961 20.359 1 98 34 PHE B O 1
ATOM 3558 N N . LYS B 1 35 ? -8.648 -8.422 21.719 1 97.25 35 LYS B N 1
ATOM 3559 C CA . LYS B 1 35 ? -9.18 -9.734 22.078 1 97.25 35 LYS B CA 1
ATOM 3560 C C . LYS B 1 35 ? -10.57 -9.609 22.703 1 97.25 35 LYS B C 1
ATOM 3562 O O . LYS B 1 35 ? -11.461 -10.398 22.406 1 97.25 35 LYS B O 1
ATOM 3567 N N . GLU B 1 36 ? -10.68 -8.695 23.531 1 98.12 36 GLU B N 1
ATOM 3568 C CA . GLU B 1 36 ? -11.969 -8.523 24.203 1 98.12 36 GLU B CA 1
ATOM 3569 C C . GLU B 1 36 ? -13.047 -8.102 23.219 1 98.12 36 GLU B C 1
ATOM 3571 O O . GLU B 1 36 ? -14.18 -8.586 23.281 1 98.12 36 GLU B O 1
ATOM 3576 N N . VAL B 1 37 ? -12.766 -7.191 22.312 1 98.44 37 VAL B N 1
ATOM 3577 C CA . VAL B 1 37 ? -13.742 -6.754 21.312 1 98.44 37 VAL B CA 1
ATOM 3578 C C . VAL B 1 37 ? -14.102 -7.918 20.391 1 98.44 37 VAL B C 1
ATOM 3580 O O . VAL B 1 37 ? -15.258 -8.086 20.016 1 98.44 37 VAL B O 1
ATOM 3583 N N . GLN B 1 38 ? -13.125 -8.695 20 1 97.62 38 GLN B N 1
ATOM 3584 C CA . GLN B 1 38 ? -13.359 -9.867 19.172 1 97.62 38 GLN B CA 1
ATOM 3585 C C . GLN B 1 38 ? -14.328 -10.844 19.844 1 97.62 38 GLN B C 1
ATOM 3587 O O . GLN B 1 38 ? -15.195 -11.414 19.188 1 97.62 38 GLN B O 1
ATOM 3592 N N . GLN B 1 39 ? -14.211 -10.945 21.125 1 97.69 39 GLN B N 1
ATOM 3593 C CA . GLN B 1 39 ? -14.984 -11.938 21.875 1 97.69 39 GLN B CA 1
ATOM 3594 C C . GLN B 1 39 ? -16.359 -11.383 22.266 1 97.69 39 GLN B C 1
ATOM 3596 O O . GLN B 1 39 ? -17.359 -12.109 22.219 1 97.69 39 GLN B O 1
ATOM 3601 N N . LYS B 1 40 ? -16.375 -10.055 22.688 1 98.19 40 LYS B N 1
ATOM 3602 C CA . LYS B 1 40 ? -17.578 -9.555 23.344 1 98.19 40 LYS B CA 1
ATOM 3603 C C . LYS B 1 40 ? -18.297 -8.531 22.469 1 98.19 40 LYS B C 1
ATOM 3605 O O . LYS B 1 40 ? -19.391 -8.07 22.828 1 98.19 40 LYS B O 1
ATOM 3610 N N . GLY B 1 41 ? -17.719 -8.055 21.406 1 97.69 41 GLY B N 1
ATOM 3611 C CA . GLY B 1 41 ? -18.359 -7.176 20.438 1 97.69 41 GLY B CA 1
ATOM 3612 C C . GLY B 1 41 ? -18.766 -5.836 21.031 1 97.69 41 GLY B C 1
ATOM 3613 O O . GLY B 1 41 ? -17.953 -5.152 21.641 1 97.69 41 GLY B O 1
ATOM 3614 N N . ASP B 1 42 ? -20 -5.512 20.938 1 98 42 ASP B N 1
ATOM 3615 C CA . ASP B 1 42 ? -20.531 -4.215 21.344 1 98 42 ASP B CA 1
ATOM 3616 C C . ASP B 1 42 ? -20.328 -3.982 22.844 1 98 42 ASP B C 1
ATOM 3618 O O . ASP B 1 42 ? -20.078 -2.855 23.266 1 98 42 ASP B O 1
ATOM 3622 N N . LYS B 1 43 ? -20.438 -5.059 23.594 1 97.88 43 LYS B N 1
ATOM 3623 C CA . LYS B 1 43 ? -20.266 -4.918 25.047 1 97.88 43 LYS B CA 1
ATOM 3624 C C . LYS B 1 43 ? -18.891 -4.387 25.391 1 97.88 43 LYS B C 1
ATOM 3626 O O . LYS B 1 43 ? -18.75 -3.523 26.266 1 97.88 43 LYS B O 1
ATOM 3631 N N . ALA B 1 44 ? -17.891 -4.891 24.719 1 98.25 44 ALA B N 1
ATOM 3632 C CA . ALA B 1 44 ? -16.531 -4.422 24.938 1 98.25 44 ALA B CA 1
ATOM 3633 C C . ALA B 1 44 ? -16.359 -2.99 24.438 1 98.25 44 ALA B C 1
ATOM 3635 O O . ALA B 1 44 ? -15.711 -2.172 25.094 1 98.25 44 ALA B O 1
ATOM 3636 N N . VAL B 1 45 ? -16.953 -2.666 23.312 1 98.38 45 VAL B N 1
ATOM 3637 C CA . VAL B 1 45 ? -16.859 -1.326 22.75 1 98.38 45 VAL B CA 1
ATOM 3638 C C . VAL B 1 45 ? -17.469 -0.314 23.719 1 98.38 45 VAL B C 1
ATOM 3640 O O . VAL B 1 45 ? -16.875 0.728 24 1 98.38 45 VAL B O 1
ATOM 3643 N N . ASP B 1 46 ? -18.609 -0.675 24.312 1 97.62 46 ASP B N 1
ATOM 3644 C CA . ASP B 1 46 ? -19.281 0.196 25.266 1 97.62 46 ASP B CA 1
ATOM 3645 C C . ASP B 1 46 ? -18.438 0.397 26.516 1 97.62 46 ASP B C 1
ATOM 3647 O O . ASP B 1 46 ? -18.312 1.518 27.016 1 97.62 46 ASP B O 1
ATOM 3651 N N . LYS B 1 47 ? -17.859 -0.667 26.953 1 97.56 47 LYS B N 1
ATOM 3652 C CA . LYS B 1 47 ? -17.016 -0.63 28.141 1 97.56 47 LYS B CA 1
ATOM 3653 C C . LYS B 1 47 ? -15.867 0.348 27.969 1 97.56 47 LYS B C 1
ATOM 3655 O O . LYS B 1 47 ? -15.656 1.229 28.797 1 97.56 47 LYS B O 1
ATOM 3660 N N . TYR B 1 48 ? -15.164 0.244 26.891 1 97.56 48 TYR B N 1
ATOM 3661 C CA . TYR B 1 48 ? -13.953 1.04 26.703 1 97.56 48 TYR B CA 1
ATOM 3662 C C . TYR B 1 48 ? -14.297 2.471 26.297 1 97.56 48 TYR B C 1
ATOM 3664 O O . TYR B 1 48 ? -13.539 3.4 26.594 1 97.56 48 TYR B O 1
ATOM 3672 N N . THR B 1 49 ? -15.477 2.684 25.641 1 96.88 49 THR B N 1
ATOM 3673 C CA . THR B 1 49 ? -15.938 4.047 25.406 1 96.88 49 THR B CA 1
ATOM 3674 C C . THR B 1 49 ? -16.219 4.762 26.719 1 96.88 49 THR B C 1
ATOM 3676 O O . THR B 1 49 ? -15.844 5.922 26.891 1 96.88 49 THR B O 1
ATOM 3679 N N . SER B 1 50 ? -16.875 4.047 27.609 1 96.25 50 SER B N 1
ATOM 3680 C CA . SER B 1 50 ? -17.125 4.613 28.922 1 96.25 50 SER B CA 1
ATOM 3681 C C . SER B 1 50 ? -15.828 4.891 29.672 1 96.25 50 SER B C 1
ATOM 3683 O O . SER B 1 50 ? -15.688 5.934 30.312 1 96.25 50 SER B O 1
ATOM 3685 N N . PHE B 1 51 ? -14.922 4.027 29.547 1 95.81 51 PHE B N 1
ATOM 3686 C CA . PHE B 1 51 ? -13.664 4.109 30.266 1 95.81 51 PHE B CA 1
ATOM 3687 C C . PHE B 1 51 ? -12.797 5.242 29.734 1 95.81 51 PHE B C 1
ATOM 3689 O O . PHE B 1 51 ? -12.266 6.047 30.5 1 95.81 51 PHE B O 1
ATOM 3696 N N . PHE B 1 52 ? -12.609 5.371 28.422 1 93.69 52 PHE B N 1
ATOM 3697 C CA . PHE B 1 52 ? -11.656 6.301 27.828 1 93.69 52 PHE B CA 1
ATOM 3698 C C . PHE B 1 52 ? -12.297 7.66 27.594 1 93.69 52 PHE B C 1
ATOM 3700 O O . PHE B 1 52 ? -11.648 8.695 27.734 1 93.69 52 PHE B O 1
ATOM 3707 N N . ASP B 1 53 ? -13.609 7.684 27.266 1 92.56 53 ASP B N 1
ATOM 3708 C CA . ASP B 1 53 ? -14.258 8.938 26.891 1 92.56 53 ASP B CA 1
ATOM 3709 C C . ASP B 1 53 ? -15.172 9.438 28 1 92.56 53 ASP B C 1
ATOM 3711 O O . ASP B 1 53 ? -15.664 10.562 27.953 1 92.56 53 ASP B O 1
ATOM 3715 N N . GLY B 1 54 ? -15.477 8.641 28.969 1 93.12 54 GLY B N 1
ATOM 3716 C CA . GLY B 1 54 ? -16.188 9.055 30.172 1 93.12 54 GLY B CA 1
ATOM 3717 C C . GLY B 1 54 ? -17.672 9.242 29.938 1 93.12 54 GLY B C 1
ATOM 3718 O O . GLY B 1 54 ? -18.297 10.102 30.562 1 93.12 54 GLY B O 1
ATOM 3719 N N . VAL B 1 55 ? -18.25 8.5 29.031 1 94.25 55 VAL B N 1
ATOM 3720 C CA . VAL B 1 55 ? -19.672 8.664 28.75 1 94.25 55 VAL B CA 1
ATOM 3721 C C . VAL B 1 55 ? -20.297 7.297 28.484 1 94.25 55 VAL B C 1
ATOM 3723 O O . VAL B 1 55 ? -19.656 6.398 27.938 1 94.25 55 VAL B O 1
ATOM 3726 N N . ILE B 1 56 ? -21.469 7.102 28.938 1 94.56 56 ILE B N 1
ATOM 3727 C CA . ILE B 1 56 ? -22.281 5.922 28.641 1 94.56 56 ILE B CA 1
ATOM 3728 C C . ILE B 1 56 ? -23.328 6.262 27.578 1 94.56 56 ILE B C 1
ATOM 3730 O O . ILE B 1 56 ? -24.125 7.191 27.766 1 94.56 56 ILE B O 1
ATOM 3734 N N . LEU B 1 57 ? -23.281 5.543 26.5 1 94.44 57 LEU B N 1
ATOM 3735 C CA . LEU B 1 57 ? -24.156 5.852 25.375 1 94.44 57 LEU B CA 1
ATOM 3736 C C . LEU B 1 57 ? -25.25 4.793 25.234 1 94.44 57 LEU B C 1
ATOM 3738 O O . LEU B 1 57 ? -25 3.602 25.422 1 94.44 57 LEU B O 1
ATOM 3742 N N . ASN B 1 58 ? -26.422 5.234 24.953 1 91.19 58 ASN B N 1
ATOM 3743 C CA . ASN B 1 58 ? -27.5 4.301 24.656 1 91.19 58 ASN B CA 1
ATOM 3744 C C . ASN B 1 58 ? -27.344 3.684 23.266 1 91.19 58 ASN B C 1
ATOM 3746 O O . ASN B 1 58 ? -27.719 2.535 23.047 1 91.19 58 ASN B O 1
ATOM 3750 N N . SER B 1 59 ? -26.891 4.555 22.359 1 93.75 59 SER B N 1
ATOM 3751 C CA . SER B 1 59 ? -26.609 4.117 21 1 93.75 59 SER B CA 1
ATOM 3752 C C . SER B 1 59 ? -25.328 4.762 20.469 1 93.75 59 SER B C 1
ATOM 3754 O O . SER B 1 59 ? -25.125 5.969 20.625 1 93.75 59 SER B O 1
ATOM 3756 N N . ILE B 1 60 ? -24.547 3.924 19.859 1 96.38 60 ILE B N 1
ATOM 3757 C CA . ILE B 1 60 ? -23.281 4.449 19.375 1 96.38 60 ILE B CA 1
ATOM 3758 C C . ILE B 1 60 ? -23.453 4.938 17.938 1 96.38 60 ILE B C 1
ATOM 3760 O O . ILE B 1 60 ? -22.609 5.68 17.422 1 96.38 60 ILE B O 1
ATOM 3764 N N . GLU B 1 61 ? -24.453 4.492 17.219 1 97.75 61 GLU B N 1
ATOM 3765 C CA . GLU B 1 61 ? -24.672 4.926 15.852 1 97.75 61 GLU B CA 1
ATOM 3766 C C . GLU B 1 61 ? -25.297 6.324 15.812 1 97.75 61 GLU B C 1
ATOM 3768 O O . GLU B 1 61 ? -26.234 6.617 16.547 1 97.75 61 GLU B O 1
ATOM 3773 N N . VAL B 1 62 ? -24.734 7.234 15.055 1 97.75 62 VAL B N 1
ATOM 3774 C CA . VAL B 1 62 ? -25.266 8.578 14.883 1 97.75 62 VAL B CA 1
ATOM 3775 C C . VAL B 1 62 ? -26.516 8.531 14.016 1 97.75 62 VAL B C 1
ATOM 3777 O O . VAL B 1 62 ? -26.5 7.961 12.922 1 97.75 62 VAL B O 1
ATOM 3780 N N . THR B 1 63 ? -27.594 9.133 14.406 1 96.44 63 THR B N 1
ATOM 3781 C CA . THR B 1 63 ? -28.875 9.102 13.695 1 96.44 63 THR B CA 1
ATOM 3782 C C . THR B 1 63 ? -28.969 10.242 12.688 1 96.44 63 THR B C 1
ATOM 3784 O O . THR B 1 63 ? -28.188 11.203 12.758 1 96.44 63 THR B O 1
ATOM 3787 N N . SER B 1 64 ? -29.938 10.125 11.828 1 96 64 SER B N 1
ATOM 3788 C CA . SER B 1 64 ? -30.188 11.195 10.859 1 96 64 SER B CA 1
ATOM 3789 C C . SER B 1 64 ? -30.609 12.484 11.555 1 96 64 SER B C 1
ATOM 3791 O O . SER B 1 64 ? -30.297 13.578 11.094 1 96 64 SER B O 1
ATOM 3793 N N . VAL B 1 65 ? -31.25 12.336 12.617 1 96.56 65 VAL B N 1
ATOM 3794 C CA . VAL B 1 65 ? -31.703 13.492 13.383 1 96.56 65 VAL B CA 1
ATOM 3795 C C . VAL B 1 65 ? -30.5 14.227 13.977 1 96.56 65 VAL B C 1
ATOM 3797 O O . VAL B 1 65 ? -30.422 15.453 13.922 1 96.56 65 VAL B O 1
ATOM 3800 N N . GLU B 1 66 ? -29.578 13.469 14.555 1 96.06 66 GLU B N 1
ATOM 3801 C CA . GLU B 1 66 ? -28.359 14.062 15.102 1 96.06 66 GLU B CA 1
ATOM 3802 C C . GLU B 1 66 ? -27.578 14.797 14.023 1 96.06 66 GLU B C 1
ATOM 3804 O O . GLU B 1 66 ? -27.016 15.867 14.281 1 96.06 66 GLU B O 1
ATOM 3809 N N . ILE B 1 67 ? -27.531 14.266 12.859 1 97.12 67 ILE B N 1
ATOM 3810 C CA . ILE B 1 67 ? -26.797 14.867 11.75 1 97.12 67 ILE B CA 1
ATOM 3811 C C . ILE B 1 67 ? -27.469 16.188 11.352 1 97.12 67 ILE B C 1
ATOM 3813 O O . ILE B 1 67 ? -26.781 17.203 11.188 1 97.12 67 ILE B O 1
ATOM 3817 N N . GLN B 1 68 ? -28.781 16.172 11.242 1 96.81 68 GLN B N 1
ATOM 3818 C CA . GLN B 1 68 ? -29.5 17.391 10.867 1 96.81 68 GLN B CA 1
ATOM 3819 C C . GLN B 1 68 ? -29.312 18.484 11.906 1 96.81 68 GLN B C 1
ATOM 3821 O O . GLN B 1 68 ? -29.125 19.656 11.547 1 96.81 68 GLN B O 1
ATOM 3826 N N . GLU B 1 69 ? -29.359 18.125 13.117 1 96.75 69 GLU B N 1
ATOM 3827 C CA . GLU B 1 69 ? -29.125 19.078 14.188 1 96.75 69 GLU B CA 1
ATOM 3828 C C . GLU B 1 69 ? -27.719 19.672 14.109 1 96.75 69 GLU B C 1
ATOM 3830 O O . GLU B 1 69 ? -27.531 20.875 14.305 1 96.75 69 GLU B O 1
ATOM 3835 N N . ALA B 1 70 ? -26.766 18.859 13.875 1 95 70 ALA B N 1
ATOM 3836 C CA . ALA B 1 70 ? -25.375 19.297 13.766 1 95 70 ALA B CA 1
ATOM 3837 C C . ALA B 1 70 ? -25.203 20.281 12.609 1 95 70 ALA B C 1
ATOM 3839 O O . ALA B 1 70 ? -24.516 21.297 12.75 1 95 70 ALA B O 1
ATOM 3840 N N . ILE B 1 71 ? -25.844 20.016 11.523 1 96.25 71 ILE B N 1
ATOM 3841 C CA . ILE B 1 71 ? -25.75 20.875 10.344 1 96.25 71 ILE B CA 1
ATOM 3842 C C . ILE B 1 71 ? -26.266 22.266 10.672 1 96.25 71 ILE B C 1
ATOM 3844 O O . ILE B 1 71 ? -25.641 23.266 10.281 1 96.25 71 ILE B O 1
ATOM 3848 N N . GLU B 1 72 ? -27.281 22.297 11.414 1 97.38 72 GLU B N 1
ATOM 3849 C CA . GLU B 1 72 ? -27.891 23.578 11.773 1 97.38 72 GLU B CA 1
ATOM 3850 C C . GLU B 1 72 ? -26.984 24.359 12.719 1 97.38 72 GLU B C 1
ATOM 3852 O O . GLU B 1 72 ? -27.047 25.594 12.773 1 97.38 72 GLU B O 1
ATOM 3857 N N . GLN B 1 73 ? -26.156 23.703 13.422 1 97.31 73 GLN B N 1
ATOM 3858 C CA . GLN B 1 73 ? -25.297 24.344 14.422 1 97.31 73 GLN B CA 1
ATOM 3859 C C . GLN B 1 73 ? -24.031 24.906 13.789 1 97.31 73 GLN B C 1
ATOM 3861 O O . GLN B 1 73 ? -23.359 25.734 14.391 1 97.31 73 GLN B O 1
ATOM 3866 N N . VAL B 1 74 ? -23.641 24.516 12.656 1 97.88 74 VAL B N 1
ATOM 3867 C CA . VAL B 1 74 ? -22.406 24.969 12.008 1 97.88 74 VAL B CA 1
ATOM 3868 C C . VAL B 1 74 ? -22.625 26.359 11.406 1 97.88 74 VAL B C 1
ATOM 3870 O O . VAL B 1 74 ? -23.562 26.562 10.633 1 97.88 74 VAL B O 1
ATOM 3873 N N . PRO B 1 75 ? -21.797 27.328 11.758 1 98.19 75 PRO B N 1
ATOM 3874 C CA . PRO B 1 75 ? -21.922 28.672 11.203 1 98.19 75 PRO B CA 1
ATOM 3875 C C . PRO B 1 75 ? -21.797 28.703 9.688 1 98.19 75 PRO B C 1
ATOM 3877 O O . PRO B 1 75 ? -21.016 27.938 9.109 1 98.19 75 PRO B O 1
ATOM 3880 N N . ILE B 1 76 ? -22.469 29.656 9.023 1 98.25 76 ILE B N 1
ATOM 3881 C CA . ILE B 1 76 ? -22.531 29.766 7.574 1 98.25 76 ILE B CA 1
ATOM 3882 C C . ILE B 1 76 ? -21.141 30 7.008 1 98.25 76 ILE B C 1
ATOM 3884 O O . ILE B 1 76 ? -20.766 29.438 5.973 1 98.25 76 ILE B O 1
ATOM 3888 N N . GLU B 1 77 ? -20.359 30.828 7.688 1 98.31 77 GLU B N 1
ATOM 3889 C CA . GLU B 1 77 ? -19.016 31.125 7.211 1 98.31 77 GLU B CA 1
ATOM 3890 C C . GLU B 1 77 ? -18.141 29.859 7.184 1 98.31 77 GLU B C 1
ATOM 3892 O O . GLU B 1 77 ? -17.344 29.688 6.27 1 98.31 77 GLU B O 1
ATOM 3897 N N . LEU B 1 78 ? -18.312 29.031 8.195 1 98.56 78 LEU B N 1
ATOM 3898 C CA . LEU B 1 78 ? -17.562 27.781 8.242 1 98.56 78 LEU B CA 1
ATOM 3899 C C . LEU B 1 78 ? -18.031 26.812 7.164 1 98.56 78 LEU B C 1
ATOM 3901 O O . LEU B 1 78 ? -17.234 26.141 6.527 1 98.56 78 LEU B O 1
ATOM 3905 N N . LYS B 1 79 ? -19.359 26.75 6.934 1 98.56 79 LYS B N 1
ATOM 3906 C CA . LYS B 1 79 ? -19.891 25.922 5.863 1 98.56 79 LYS B CA 1
ATOM 3907 C C . LYS B 1 79 ? -19.297 26.312 4.516 1 98.56 79 LYS B C 1
ATOM 3909 O O . LYS B 1 79 ? -18.859 25.438 3.746 1 98.56 79 LYS B O 1
ATOM 3914 N N . GLU B 1 80 ? -19.219 27.594 4.293 1 98.56 80 GLU B N 1
ATOM 3915 C CA . GLU B 1 80 ? -18.703 28.094 3.027 1 98.56 80 GLU B CA 1
ATOM 3916 C C . GLU B 1 80 ? -17.219 27.766 2.875 1 98.56 80 GLU B C 1
ATOM 3918 O O . GLU B 1 80 ? -16.766 27.391 1.791 1 98.56 80 GLU B O 1
ATOM 3923 N N . ALA B 1 81 ? -16.484 27.906 3.945 1 98.81 81 ALA B N 1
ATOM 3924 C CA . ALA B 1 81 ? -15.055 27.578 3.93 1 98.81 81 ALA B CA 1
ATOM 3925 C C . ALA B 1 81 ? -14.844 26.094 3.637 1 98.81 81 ALA B C 1
ATOM 3927 O O . ALA B 1 81 ? -14 25.734 2.807 1 98.81 81 ALA B O 1
ATOM 3928 N N . ILE B 1 82 ? -15.617 25.234 4.27 1 98.75 82 ILE B N 1
ATOM 3929 C CA . ILE B 1 82 ? -15.523 23.797 4.102 1 98.75 82 ILE B CA 1
ATOM 3930 C C . ILE B 1 82 ? -15.891 23.422 2.666 1 98.75 82 ILE B C 1
ATOM 3932 O O . ILE B 1 82 ? -15.242 22.562 2.062 1 98.75 82 ILE B O 1
ATOM 3936 N N . GLN B 1 83 ? -16.875 24.078 2.111 1 98.62 83 GLN B N 1
ATOM 3937 C CA . GLN B 1 83 ? -17.312 23.797 0.749 1 98.62 83 GLN B CA 1
ATOM 3938 C C . GLN B 1 83 ? -16.234 24.172 -0.261 1 98.62 83 GLN B C 1
ATOM 3940 O O . GLN B 1 83 ? -16.016 23.469 -1.252 1 98.62 83 GLN B O 1
ATOM 3945 N N . LEU B 1 84 ? -15.578 25.297 -0.003 1 98.69 84 LEU B N 1
ATOM 3946 C CA . LEU B 1 84 ? -14.461 25.672 -0.864 1 98.69 84 LEU B CA 1
ATOM 3947 C C . LEU B 1 84 ? -13.359 24.625 -0.813 1 98.69 84 LEU B C 1
ATOM 3949 O O . LEU B 1 84 ? -12.844 24.203 -1.854 1 98.69 84 LEU B O 1
ATOM 3953 N N . ALA B 1 85 ? -12.977 24.219 0.384 1 98.81 85 ALA B N 1
ATOM 3954 C CA . ALA B 1 85 ? -11.961 23.188 0.564 1 98.81 85 ALA B CA 1
ATOM 3955 C C . ALA B 1 85 ? -12.375 21.891 -0.125 1 98.81 85 ALA B C 1
ATOM 3957 O O . ALA B 1 85 ? -11.57 21.25 -0.813 1 98.81 85 ALA B O 1
ATOM 3958 N N . GLN B 1 86 ? -13.664 21.531 0.076 1 98.69 86 GLN B N 1
ATOM 3959 C CA . GLN B 1 86 ? -14.203 20.328 -0.541 1 98.69 86 GLN B CA 1
ATOM 3960 C C . GLN B 1 86 ? -14.031 20.359 -2.057 1 98.69 86 GLN B C 1
ATOM 3962 O O . GLN B 1 86 ? -13.602 19.375 -2.662 1 98.69 86 GLN B O 1
ATOM 3967 N N . SER B 1 87 ? -14.391 21.469 -2.641 1 98.69 87 SER B N 1
ATOM 3968 C CA . SER B 1 87 ? -14.305 21.609 -4.09 1 98.69 87 SER B CA 1
ATOM 3969 C C . SER B 1 87 ? -12.867 21.469 -4.578 1 98.69 87 SER B C 1
ATOM 3971 O O . SER B 1 87 ? -12.617 20.797 -5.59 1 98.69 87 SER B O 1
ATOM 3973 N N . ASN B 1 88 ? -11.93 22.094 -3.924 1 98.88 88 ASN B N 1
ATOM 3974 C CA . ASN B 1 88 ? -10.523 22.016 -4.309 1 98.88 88 ASN B CA 1
ATOM 3975 C C . ASN B 1 88 ? -9.969 20.609 -4.16 1 98.88 88 ASN B C 1
ATOM 3977 O O . ASN B 1 88 ? -9.273 20.109 -5.047 1 98.88 88 ASN B O 1
ATOM 3981 N N . ILE B 1 89 ? -10.289 19.938 -3.059 1 98.81 89 ILE B N 1
ATOM 3982 C CA . ILE B 1 89 ? -9.828 18.578 -2.789 1 98.81 89 ILE B CA 1
ATOM 3983 C C . ILE B 1 89 ? -10.406 17.625 -3.83 1 98.81 89 ILE B C 1
ATOM 3985 O O . ILE B 1 89 ? -9.688 16.766 -4.355 1 98.81 89 ILE B O 1
ATOM 3989 N N . GLU B 1 90 ? -11.68 17.812 -4.129 1 98.75 90 GLU B N 1
ATOM 3990 C CA . GLU B 1 90 ? -12.328 16.969 -5.133 1 98.75 90 GLU B CA 1
ATOM 3991 C C . GLU B 1 90 ? -11.672 17.141 -6.5 1 98.75 90 GLU B C 1
ATOM 3993 O O . GLU B 1 90 ? -11.406 16.141 -7.188 1 98.75 90 GLU B O 1
ATOM 3998 N N . LYS B 1 91 ? -11.398 18.344 -6.859 1 98.81 91 LYS B N 1
ATOM 3999 C CA . LYS B 1 91 ? -10.789 18.641 -8.156 1 98.81 91 LYS B CA 1
ATOM 4000 C C . LYS B 1 91 ? -9.422 17.984 -8.281 1 98.81 91 LYS B C 1
ATOM 4002 O O . LYS B 1 91 ? -9.117 17.359 -9.305 1 98.81 91 LYS B O 1
ATOM 4007 N N . PHE B 1 92 ? -8.633 18.078 -7.305 1 98.81 92 PHE B N 1
ATOM 4008 C CA . PHE B 1 92 ? -7.285 17.531 -7.324 1 98.81 92 PHE B CA 1
ATOM 4009 C C . PHE B 1 92 ? -7.328 16 -7.387 1 98.81 92 PHE B C 1
ATOM 4011 O O . PHE B 1 92 ? -6.617 15.391 -8.18 1 98.81 92 PHE B O 1
ATOM 4018 N N . HIS B 1 93 ? -8.133 15.336 -6.605 1 98.75 93 HIS B N 1
ATOM 4019 C CA . HIS B 1 93 ? -8.156 13.883 -6.516 1 98.75 93 HIS B CA 1
ATOM 4020 C C . HIS B 1 93 ? -8.852 13.266 -7.727 1 98.75 93 HIS B C 1
ATOM 4022 O O . HIS B 1 93 ? -8.492 12.172 -8.164 1 98.75 93 HIS B O 1
ATOM 4028 N N . GLN B 1 94 ? -9.859 13.961 -8.242 1 98.56 94 GLN B N 1
ATOM 4029 C CA . GLN B 1 94 ? -10.508 13.5 -9.461 1 98.56 94 GLN B CA 1
ATOM 4030 C C . GLN B 1 94 ? -9.516 13.406 -10.617 1 98.56 94 GLN B C 1
ATOM 4032 O O . GLN B 1 94 ? -9.594 12.492 -11.438 1 98.56 94 GLN B O 1
ATOM 4037 N N . ALA B 1 95 ? -8.617 14.32 -10.68 1 98.25 95 ALA B N 1
ATOM 4038 C CA . ALA B 1 95 ? -7.629 14.383 -11.758 1 98.25 95 ALA B CA 1
ATOM 4039 C C . ALA B 1 95 ? -6.672 13.195 -11.688 1 98.25 95 ALA B C 1
ATOM 4041 O O . ALA B 1 95 ? -5.969 12.906 -12.656 1 98.25 95 ALA B O 1
ATOM 4042 N N . GLN B 1 96 ? -6.594 12.484 -10.586 1 97.75 96 GLN B N 1
ATOM 4043 C CA . GLN B 1 96 ? -5.656 11.383 -10.375 1 97.75 96 GLN B CA 1
ATOM 4044 C C . GLN B 1 96 ? -6.184 10.086 -10.977 1 97.75 96 GLN B C 1
ATOM 4046 O O . GLN B 1 96 ? -5.469 9.086 -11.031 1 97.75 96 GLN B O 1
ATOM 4051 N N . LYS B 1 97 ? -7.426 10.039 -11.406 1 96.88 97 LYS B N 1
ATOM 4052 C CA . LYS B 1 97 ? -8.039 8.828 -11.953 1 96.88 97 LYS B CA 1
ATOM 4053 C C . LYS B 1 97 ? -7.262 8.312 -13.156 1 96.88 97 LYS B C 1
ATOM 4055 O O . LYS B 1 97 ? -6.871 9.086 -14.031 1 96.88 97 LYS B O 1
ATOM 4060 N N . THR B 1 98 ? -6.988 7.012 -13.141 1 94.75 98 THR B N 1
ATOM 4061 C CA . THR B 1 98 ? -6.301 6.379 -14.258 1 94.75 98 THR B CA 1
ATOM 4062 C C . THR B 1 98 ? -7.242 5.445 -15.008 1 94.75 98 THR B C 1
ATOM 4064 O O . THR B 1 98 ? -8.133 4.84 -14.414 1 94.75 98 THR B O 1
ATOM 4067 N N . GLU B 1 99 ? -6.984 5.297 -16.281 1 94.06 99 GLU B N 1
ATOM 4068 C CA . GLU B 1 99 ? -7.789 4.426 -17.141 1 94.06 99 GLU B CA 1
ATOM 4069 C C . GLU B 1 99 ? -7.168 3.037 -17.25 1 94.06 99 GLU B C 1
ATOM 4071 O O . GLU B 1 99 ? -6.012 2.838 -16.875 1 94.06 99 GLU B O 1
ATOM 4076 N N . LYS B 1 100 ? -8.008 2.125 -17.797 1 95.75 100 LYS B N 1
ATOM 4077 C CA . LYS B 1 100 ? -7.551 0.781 -18.141 1 95.75 100 LYS B CA 1
ATOM 4078 C C . LYS B 1 100 ? -6.305 0.829 -19.016 1 95.75 100 LYS B C 1
ATOM 4080 O O . LYS B 1 100 ? -6.223 1.644 -19.938 1 95.75 100 LYS B O 1
ATOM 4085 N N . VAL B 1 101 ? -5.301 -0.026 -18.672 1 96.88 101 VAL B N 1
ATOM 4086 C CA . VAL B 1 101 ? -4.098 -0.195 -19.484 1 96.88 101 VAL B CA 1
ATOM 4087 C C . VAL B 1 101 ? -4.109 -1.568 -20.141 1 96.88 101 VAL B C 1
ATOM 4089 O O . VAL B 1 101 ? -4.113 -2.596 -19.469 1 96.88 101 VAL B O 1
ATOM 4092 N N . ALA B 1 102 ? -4.117 -1.614 -21.438 1 98 102 ALA B N 1
ATOM 4093 C CA . ALA B 1 102 ? -4.18 -2.865 -22.188 1 98 102 ALA B CA 1
ATOM 4094 C C . ALA B 1 102 ? -3.025 -2.973 -23.188 1 98 102 ALA B C 1
ATOM 4096 O O . ALA B 1 102 ? -2.67 -1.989 -23.844 1 98 102 ALA B O 1
ATOM 4097 N N . VAL B 1 103 ? -2.443 -4.156 -23.234 1 98.38 103 VAL B N 1
ATOM 4098 C CA . VAL B 1 103 ? -1.31 -4.398 -24.109 1 98.38 103 VAL B CA 1
ATOM 4099 C C . VAL B 1 103 ? -1.398 -5.809 -24.688 1 98.38 103 VAL B C 1
ATOM 4101 O O . VAL B 1 103 ? -1.823 -6.742 -24.016 1 98.38 103 VAL B O 1
ATOM 4104 N N . GLU B 1 104 ? -1.09 -5.957 -25.984 1 98.88 104 GLU B N 1
ATOM 4105 C CA . GLU B 1 104 ? -0.77 -7.27 -26.547 1 98.88 104 GLU B CA 1
ATOM 4106 C C . GLU B 1 104 ? 0.709 -7.598 -26.359 1 98.88 104 GLU B C 1
ATOM 4108 O O . GLU B 1 104 ? 1.557 -7.098 -27.109 1 98.88 104 GLU B O 1
ATOM 4113 N N . THR B 1 105 ? 1.046 -8.43 -25.391 1 98.75 105 THR B N 1
ATOM 4114 C CA . THR B 1 105 ? 2.436 -8.672 -25.016 1 98.75 105 THR B CA 1
ATOM 4115 C C . THR B 1 105 ? 3.123 -9.57 -26.047 1 98.75 105 THR B C 1
ATOM 4117 O O . THR B 1 105 ? 4.32 -9.422 -26.297 1 98.75 105 THR B O 1
ATOM 4120 N N . ALA B 1 106 ? 2.465 -10.508 -26.578 1 98.56 106 ALA B N 1
ATOM 4121 C CA . ALA B 1 106 ? 2.793 -11.352 -27.734 1 98.56 106 ALA B CA 1
ATOM 4122 C C . ALA B 1 106 ? 1.582 -11.531 -28.641 1 98.56 106 ALA B C 1
ATOM 4124 O O . ALA B 1 106 ? 0.442 -11.328 -28.219 1 98.56 106 ALA B O 1
ATOM 4125 N N . LYS B 1 107 ? 1.877 -11.898 -29.938 1 98.5 107 LYS B N 1
ATOM 4126 C CA . LYS B 1 107 ? 0.759 -12.07 -30.859 1 98.5 107 LYS B CA 1
ATOM 4127 C C . LYS B 1 107 ? -0.27 -13.047 -30.297 1 98.5 107 LYS B C 1
ATOM 4129 O O . LYS B 1 107 ? 0.055 -14.203 -30.016 1 98.5 107 LYS B O 1
ATOM 4134 N N . GLY B 1 108 ? -1.489 -12.578 -30.047 1 98.81 108 GLY B N 1
ATOM 4135 C CA . GLY B 1 108 ? -2.58 -13.391 -29.531 1 98.81 108 GLY B CA 1
ATOM 4136 C C . GLY B 1 108 ? -2.646 -13.438 -28.016 1 98.81 108 GLY B C 1
ATOM 4137 O O . GLY B 1 108 ? -3.443 -14.18 -27.453 1 98.81 108 GLY B O 1
ATOM 4138 N N . VAL B 1 109 ? -1.811 -12.688 -27.281 1 98.88 109 VAL B N 1
ATOM 4139 C CA . VAL B 1 109 ? -1.783 -12.617 -25.828 1 98.88 109 VAL B CA 1
ATOM 4140 C C . VAL B 1 109 ? -2.113 -11.195 -25.375 1 98.88 109 VAL B C 1
ATOM 4142 O O . VAL B 1 109 ? -1.259 -10.305 -25.422 1 98.88 109 VAL B O 1
ATOM 4145 N N . ILE B 1 110 ? -3.354 -11.016 -24.906 1 98.81 110 ILE B N 1
ATOM 4146 C CA . ILE B 1 110 ? -3.805 -9.695 -24.469 1 98.81 110 ILE B CA 1
ATOM 4147 C C . ILE B 1 110 ? -3.832 -9.633 -22.953 1 98.81 110 ILE B C 1
ATOM 4149 O O . ILE B 1 110 ? -4.457 -10.469 -22.297 1 98.81 110 ILE B O 1
ATOM 4153 N N . CYS B 1 111 ? -3.119 -8.656 -22.375 1 98.81 111 CYS B N 1
ATOM 4154 C CA . CYS B 1 111 ? -3.09 -8.391 -20.938 1 98.81 111 CYS B CA 1
ATOM 4155 C C . CYS B 1 111 ? -3.562 -6.977 -20.641 1 98.81 111 CYS B C 1
ATOM 4157 O O . CYS B 1 111 ? -3.268 -6.043 -21.391 1 98.81 111 CYS B O 1
ATOM 4159 N N . TRP B 1 112 ? -4.312 -6.828 -19.594 1 98.56 112 TRP B N 1
ATOM 4160 C CA . TRP B 1 112 ? -4.645 -5.465 -19.203 1 98.56 112 TRP B CA 1
ATOM 4161 C C . TRP B 1 112 ? -4.805 -5.359 -17.688 1 98.56 112 TRP B C 1
ATOM 4163 O O . TRP B 1 112 ? -4.836 -6.375 -16.984 1 98.56 112 TRP B O 1
ATOM 4173 N N . GLN B 1 113 ? -4.734 -4.195 -17.141 1 98.25 113 GLN B N 1
ATOM 4174 C CA . GLN B 1 113 ? -4.883 -3.852 -15.734 1 98.25 113 GLN B CA 1
ATOM 4175 C C . GLN B 1 113 ? -6.031 -2.867 -15.531 1 98.25 113 GLN B C 1
ATOM 4177 O O . GLN B 1 113 ? -6.195 -1.927 -16.312 1 98.25 113 GLN B O 1
ATOM 4182 N N . GLU B 1 114 ? -6.855 -3.195 -14.586 1 97.31 114 GLU B N 1
ATOM 4183 C CA . GLU B 1 114 ? -7.941 -2.316 -14.156 1 97.31 114 GLU B CA 1
ATOM 4184 C C . GLU B 1 114 ? -7.898 -2.084 -12.648 1 97.31 114 GLU B C 1
ATOM 4186 O O . GLU B 1 114 ? -7.402 -2.928 -11.898 1 97.31 114 GLU B O 1
ATOM 4191 N N . LYS B 1 115 ? -8.406 -0.929 -12.266 1 97.12 115 LYS B N 1
ATOM 4192 C CA . LYS B 1 115 ? -8.531 -0.647 -10.836 1 97.12 115 LYS B CA 1
ATOM 4193 C C . LYS B 1 115 ? -9.984 -0.725 -10.383 1 97.12 115 LYS B C 1
ATOM 4195 O O . LYS B 1 115 ? -10.891 -0.307 -11.109 1 97.12 115 LYS B O 1
ATOM 4200 N N . ARG B 1 116 ? -10.195 -1.311 -9.25 1 97.75 116 ARG B N 1
ATOM 4201 C CA . ARG B 1 116 ? -11.5 -1.414 -8.602 1 97.75 116 ARG B CA 1
ATOM 4202 C C . ARG B 1 116 ? -11.453 -0.82 -7.195 1 97.75 116 ARG B C 1
ATOM 4204 O O . ARG B 1 116 ? -10.43 -0.889 -6.52 1 97.75 116 ARG B O 1
ATOM 4211 N N . PRO B 1 117 ? -12.578 -0.21 -6.75 1 98.19 117 PRO B N 1
ATOM 4212 C CA . PRO B 1 117 ? -12.594 0.357 -5.398 1 98.19 117 PRO B CA 1
ATOM 4213 C C . PRO B 1 117 ? -12.602 -0.713 -4.312 1 98.19 117 PRO B C 1
ATOM 4215 O O . PRO B 1 117 ? -13.125 -1.812 -4.527 1 98.19 117 PRO B O 1
ATOM 4218 N N . ILE B 1 118 ? -11.938 -0.442 -3.205 1 98.44 118 ILE B N 1
ATOM 4219 C CA . ILE B 1 118 ? -12.172 -1.207 -1.985 1 98.44 118 ILE B CA 1
ATOM 4220 C C . ILE B 1 118 ? -13.594 -0.957 -1.483 1 98.44 118 ILE B C 1
ATOM 4222 O O . ILE B 1 118 ? -13.961 0.181 -1.177 1 98.44 118 ILE B O 1
ATOM 4226 N N . GLN B 1 119 ? -14.375 -1.983 -1.34 1 97.75 119 GLN B N 1
ATOM 4227 C CA . GLN B 1 119 ? -15.812 -1.825 -1.173 1 97.75 119 GLN B CA 1
ATOM 4228 C C . GLN B 1 119 ? -16.156 -1.256 0.203 1 97.75 119 GLN B C 1
ATOM 4230 O O . GLN B 1 119 ? -16.984 -0.363 0.322 1 97.75 119 GLN B O 1
ATOM 4235 N N . LYS B 1 120 ? -15.547 -1.712 1.261 1 98.12 120 LYS B N 1
ATOM 4236 C CA . LYS B 1 120 ? -15.852 -1.308 2.631 1 98.12 120 LYS B CA 1
ATOM 4237 C C . LYS B 1 120 ? -14.617 -0.704 3.307 1 98.12 120 LYS B C 1
ATOM 4239 O O . LYS B 1 120 ? -13.633 -1.401 3.553 1 98.12 120 LYS B O 1
ATOM 4244 N N . ILE B 1 121 ? -14.656 0.545 3.672 1 98.75 121 ILE B N 1
ATOM 4245 C CA . ILE B 1 121 ? -13.508 1.171 4.32 1 98.75 121 ILE B CA 1
ATOM 4246 C C . ILE B 1 121 ? -13.945 1.823 5.629 1 98.75 121 ILE B C 1
ATOM 4248 O O . ILE B 1 121 ? -15.117 2.152 5.805 1 98.75 121 ILE B O 1
ATOM 4252 N N . GLY B 1 122 ? -13.008 1.909 6.551 1 98.81 122 GLY B N 1
ATOM 4253 C CA . GLY B 1 122 ? -13.195 2.6 7.816 1 98.81 122 GLY B CA 1
ATOM 4254 C C . GLY B 1 122 ? -12.367 3.863 7.938 1 98.81 122 GLY B C 1
ATOM 4255 O O . GLY B 1 122 ? -11.195 3.883 7.551 1 98.81 122 GLY B O 1
ATOM 4256 N N . LEU B 1 123 ? -13 4.906 8.414 1 98.69 123 LEU B N 1
ATOM 4257 C CA . LEU B 1 123 ? -12.32 6.172 8.68 1 98.69 123 LEU B CA 1
ATOM 4258 C C . LEU B 1 123 ? -12.281 6.473 10.172 1 98.69 123 LEU B C 1
ATOM 4260 O O . LEU B 1 123 ? -13.328 6.539 10.82 1 98.69 123 LEU B O 1
ATOM 4264 N N . TYR B 1 124 ? -11.117 6.637 10.695 1 97.94 124 TYR B N 1
ATOM 4265 C CA . TYR B 1 124 ? -10.969 7.129 12.062 1 97.94 124 TYR B CA 1
ATOM 4266 C C . TYR B 1 124 ? -10.688 8.625 12.078 1 97.94 124 TYR B C 1
ATOM 4268 O O . TYR B 1 124 ? -9.695 9.086 11.5 1 97.94 124 TYR B O 1
ATOM 4276 N N . ILE B 1 125 ? -11.523 9.344 12.766 1 97.44 125 ILE B N 1
ATOM 4277 C CA . ILE B 1 125 ? -11.398 10.797 12.844 1 97.44 125 ILE B CA 1
ATOM 4278 C C . ILE B 1 125 ? -11.188 11.219 14.297 1 97.44 125 ILE B C 1
ATOM 4280 O O . ILE B 1 125 ? -12.078 11.047 15.133 1 97.44 125 ILE B O 1
ATOM 4284 N N . PRO B 1 126 ? -10.102 11.82 14.547 1 92 126 PRO B N 1
ATOM 4285 C CA . PRO B 1 126 ? -9.867 12.281 15.922 1 92 126 PRO B CA 1
ATOM 4286 C C . PRO B 1 126 ? -10.883 13.328 16.375 1 92 126 PRO B C 1
ATOM 4288 O O . PRO B 1 126 ? -11.32 14.156 15.57 1 92 126 PRO B O 1
ATOM 4291 N N . GLY B 1 127 ? -11.422 13.414 17.672 1 85.38 127 GLY B N 1
ATOM 4292 C CA . GLY B 1 127 ? -12.398 14.344 18.219 1 85.38 127 GLY B CA 1
ATOM 4293 C C . GLY B 1 127 ? -11.977 14.945 19.547 1 85.38 127 GLY B C 1
ATOM 4294 O O . GLY B 1 127 ? -12.742 15.68 20.172 1 85.38 127 GLY B O 1
ATOM 4295 N N . GLY B 1 128 ? -10.898 14.789 19.984 1 71.75 128 GLY B N 1
ATOM 4296 C CA . GLY B 1 128 ? -10.445 15.297 21.281 1 71.75 128 GLY B CA 1
ATOM 4297 C C . GLY B 1 128 ? -10.289 16.812 21.297 1 71.75 128 GLY B C 1
ATOM 4298 O O . GLY B 1 128 ? -11.219 17.531 20.938 1 71.75 128 GLY B O 1
ATOM 4299 N N . SER B 1 129 ? -9.188 17.281 21.672 1 67.88 129 SER B N 1
ATOM 4300 C CA . SER B 1 129 ? -8.898 18.703 21.844 1 67.88 129 SER B CA 1
ATOM 4301 C C . SER B 1 129 ? -9.008 19.453 20.516 1 67.88 129 SER B C 1
ATOM 4303 O O . SER B 1 129 ? -9.219 20.672 20.5 1 67.88 129 SER B O 1
ATOM 4305 N N . ALA B 1 130 ? -8.898 18.766 19.438 1 78.44 130 ALA B N 1
ATOM 4306 C CA . ALA B 1 130 ? -9.07 19.359 18.109 1 78.44 130 ALA B CA 1
ATOM 4307 C C . ALA B 1 130 ? -9.992 18.5 17.234 1 78.44 130 ALA B C 1
ATOM 4309 O O . ALA B 1 130 ? -9.617 17.406 16.828 1 78.44 130 ALA B O 1
ATOM 4310 N N . PRO B 1 131 ? -11.281 19.062 17.031 1 90 131 PRO B N 1
ATOM 4311 C CA . PRO B 1 131 ? -12.164 18.328 16.125 1 90 131 PRO B CA 1
ATOM 4312 C C . PRO B 1 131 ? -11.711 18.406 14.672 1 90 131 PRO B C 1
ATOM 4314 O O . PRO B 1 131 ? -12.133 19.297 13.938 1 90 131 PRO B O 1
ATOM 4317 N N . LEU B 1 132 ? -11.023 17.422 14.125 1 94.31 132 LEU B N 1
ATOM 4318 C CA . LEU B 1 132 ? -10.352 17.5 12.828 1 94.31 132 LEU B CA 1
ATOM 4319 C C . LEU B 1 132 ? -11.312 17.156 11.703 1 94.31 132 LEU B C 1
ATOM 4321 O O . LEU B 1 132 ? -11.125 16.172 10.984 1 94.31 132 LEU B O 1
ATOM 4325 N N . PHE B 1 133 ? -12.328 18.094 11.484 1 97.81 133 PHE B N 1
ATOM 4326 C CA . PHE B 1 133 ? -13.266 17.906 10.391 1 97.81 133 PHE B CA 1
ATOM 4327 C C . PHE B 1 133 ? -12.562 18 9.039 1 97.81 133 PHE B C 1
ATOM 4329 O O . PHE B 1 133 ? -13.062 17.5 8.031 1 97.81 133 PHE B O 1
ATOM 4336 N N . SER B 1 134 ? -11.367 18.641 8.938 1 98.19 134 SER B N 1
ATOM 4337 C CA . SER B 1 134 ? -10.578 18.688 7.707 1 98.19 134 SER B CA 1
ATOM 4338 C C . SER B 1 134 ? -10.133 17.281 7.285 1 98.19 134 SER B C 1
ATOM 4340 O O . SER B 1 134 ? -10.047 16.984 6.09 1 98.19 134 SER B O 1
ATOM 4342 N N . THR B 1 135 ? -9.859 16.422 8.281 1 97.56 135 THR B N 1
ATOM 4343 C CA . THR B 1 135 ? -9.453 15.055 8 1 97.56 135 THR B CA 1
ATOM 4344 C C . THR B 1 135 ? -10.602 14.258 7.383 1 97.56 135 THR B C 1
ATOM 4346 O O . THR B 1 135 ? -10.375 13.383 6.543 1 97.56 135 THR B O 1
ATOM 4349 N N . VAL B 1 136 ? -11.852 14.594 7.77 1 98.44 136 VAL B N 1
ATOM 4350 C CA . VAL B 1 136 ? -13 13.961 7.129 1 98.44 136 VAL B CA 1
ATOM 4351 C C . VAL B 1 136 ? -12.969 14.234 5.625 1 98.44 136 VAL B C 1
ATOM 4353 O O . VAL B 1 136 ? -13.133 13.32 4.82 1 98.44 136 VAL B O 1
ATOM 4356 N N . LEU B 1 137 ? -12.719 15.508 5.273 1 98.75 137 LEU B N 1
ATOM 4357 C CA . LEU B 1 137 ? -12.664 15.891 3.863 1 98.75 137 LEU B CA 1
ATOM 4358 C C . LEU B 1 137 ? -11.57 15.117 3.135 1 98.75 137 LEU B C 1
ATOM 4360 O O . LEU B 1 137 ? -11.812 14.539 2.074 1 98.75 137 LEU B O 1
ATOM 4364 N N . MET B 1 138 ? -10.406 15.07 3.76 1 98.62 138 MET B N 1
ATOM 4365 C CA . MET B 1 138 ? -9.211 14.5 3.143 1 98.62 138 MET B CA 1
ATOM 4366 C C . MET B 1 138 ? -9.383 13 2.918 1 98.62 138 MET B C 1
ATOM 4368 O O . MET B 1 138 ? -8.727 12.422 2.049 1 98.62 138 MET B O 1
ATOM 4372 N N . LEU B 1 139 ? -10.25 12.336 3.645 1 98.69 139 LEU B N 1
ATOM 4373 C CA . LEU B 1 139 ? -10.375 10.883 3.551 1 98.69 139 LEU B CA 1
ATOM 4374 C C . LEU B 1 139 ? -11.648 10.5 2.797 1 98.69 139 LEU B C 1
ATOM 4376 O O . LEU B 1 139 ? -11.609 9.664 1.893 1 98.69 139 LEU B O 1
ATOM 4380 N N . ALA B 1 140 ? -12.766 11.156 3.059 1 98.81 140 ALA B N 1
ATOM 4381 C CA . ALA B 1 140 ? -14.062 10.734 2.525 1 98.81 140 ALA B CA 1
ATOM 4382 C C . ALA B 1 140 ? -14.211 11.148 1.064 1 98.81 140 ALA B C 1
ATOM 4384 O O . ALA B 1 140 ? -14.852 10.453 0.277 1 98.81 140 ALA B O 1
ATOM 4385 N N . ILE B 1 141 ? -13.625 12.25 0.666 1 98.81 141 ILE B N 1
ATOM 4386 C CA . ILE B 1 141 ? -13.781 12.734 -0.702 1 98.81 141 ILE B CA 1
ATOM 4387 C C . ILE B 1 141 ? -13.125 11.758 -1.672 1 98.81 141 ILE B C 1
ATOM 4389 O O . ILE B 1 141 ? -13.773 11.258 -2.598 1 98.81 141 ILE B O 1
ATOM 4393 N N . PRO B 1 142 ? -11.828 11.422 -1.472 1 98.81 142 PRO B N 1
ATOM 4394 C CA . PRO B 1 142 ? -11.258 10.438 -2.402 1 98.81 142 PRO B CA 1
ATOM 4395 C C . PRO B 1 142 ? -11.93 9.07 -2.305 1 98.81 142 PRO B C 1
ATOM 4397 O O . PRO B 1 142 ? -12.016 8.352 -3.301 1 98.81 142 PRO B O 1
ATOM 4400 N N . ALA B 1 143 ? -12.398 8.664 -1.132 1 98.75 143 ALA B N 1
ATOM 4401 C CA . ALA B 1 143 ? -13.125 7.406 -0.995 1 98.75 143 ALA B CA 1
ATOM 4402 C C . ALA B 1 143 ? -14.367 7.387 -1.883 1 98.75 143 ALA B C 1
ATOM 4404 O O . ALA B 1 143 ? -14.609 6.414 -2.6 1 98.75 143 ALA B O 1
ATOM 4405 N N . LYS B 1 144 ? -15.117 8.484 -1.812 1 98.56 144 LYS B N 1
ATOM 4406 C CA . LYS B 1 144 ? -16.328 8.609 -2.629 1 98.56 144 LYS B CA 1
ATOM 4407 C C . LYS B 1 144 ? -15.977 8.609 -4.117 1 98.56 144 LYS B C 1
ATOM 4409 O O . LYS B 1 144 ? -16.609 7.914 -4.906 1 98.56 144 LYS B O 1
ATOM 4414 N N . LEU B 1 145 ? -14.977 9.398 -4.492 1 98.56 145 LEU B N 1
ATOM 4415 C CA . LEU B 1 145 ? -14.531 9.484 -5.879 1 98.56 145 LEU B CA 1
ATOM 4416 C C . LEU B 1 145 ? -14.102 8.117 -6.398 1 98.56 145 LEU B C 1
ATOM 4418 O O . LEU B 1 145 ? -14.344 7.789 -7.562 1 98.56 145 LEU B O 1
ATOM 4422 N N . ALA B 1 146 ? -13.445 7.309 -5.582 1 98.25 146 ALA B N 1
ATOM 4423 C CA . ALA B 1 146 ? -12.977 5.98 -5.965 1 98.25 146 ALA B CA 1
ATOM 4424 C C . ALA B 1 146 ? -14.148 5.023 -6.184 1 98.25 146 ALA B C 1
ATOM 4426 O O . ALA B 1 146 ? -14.031 4.047 -6.926 1 98.25 146 ALA B O 1
ATOM 4427 N N . GLY B 1 147 ? -15.258 5.25 -5.484 1 98.06 147 GLY B N 1
ATOM 4428 C CA . GLY B 1 147 ? -16.438 4.406 -5.621 1 98.06 147 GLY B CA 1
ATOM 4429 C C . GLY B 1 147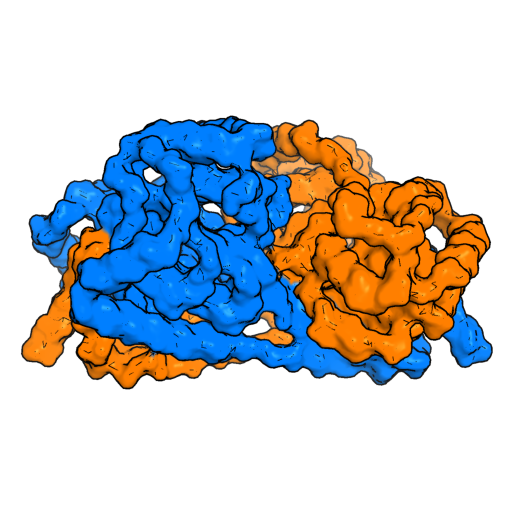 ? -16.609 3.426 -4.477 1 98.06 147 GLY B C 1
ATOM 4430 O O . GLY B 1 147 ? -17.25 2.389 -4.633 1 98.06 147 GLY B O 1
ATOM 4431 N N . CYS B 1 148 ? -15.961 3.662 -3.346 1 98.44 148 CYS B N 1
ATOM 4432 C CA . CYS B 1 148 ? -16.188 2.818 -2.178 1 98.44 148 CYS B CA 1
ATOM 4433 C C . CYS B 1 148 ? -17.672 2.791 -1.803 1 98.44 148 CYS B C 1
ATOM 4435 O O . CYS B 1 148 ? -18.297 3.842 -1.682 1 98.44 148 CYS B O 1
ATOM 4437 N N . LYS B 1 149 ? -18.156 1.662 -1.561 1 97.56 149 LYS B N 1
ATOM 4438 C CA . LYS B 1 149 ? -19.594 1.508 -1.367 1 97.56 149 LYS B CA 1
ATOM 4439 C C . LYS B 1 149 ? -20 1.81 0.076 1 97.56 149 LYS B C 1
ATOM 4441 O O . LYS B 1 149 ? -21 2.473 0.323 1 97.56 149 LYS B O 1
ATOM 4446 N N . GLU B 1 150 ? -19.25 1.274 1.006 1 98.31 150 GLU B N 1
ATOM 4447 C CA . GLU B 1 150 ? -19.5 1.482 2.428 1 98.31 150 GLU B CA 1
ATOM 4448 C C . GLU B 1 150 ? -18.359 2.252 3.086 1 98.31 150 GLU B C 1
ATOM 4450 O O . GLU B 1 150 ? -17.25 1.727 3.232 1 98.31 150 GLU B O 1
ATOM 4455 N N . ILE B 1 151 ? -18.609 3.471 3.473 1 98.75 151 ILE B N 1
ATOM 4456 C CA . ILE B 1 151 ? -17.656 4.332 4.156 1 98.75 151 ILE B CA 1
ATOM 4457 C C . ILE B 1 151 ? -18.078 4.52 5.613 1 98.75 151 ILE B C 1
ATOM 4459 O O . ILE B 1 151 ? -19.016 5.266 5.902 1 98.75 151 ILE B O 1
ATOM 4463 N N . VAL B 1 152 ? -17.391 3.85 6.566 1 98.88 152 VAL B N 1
ATOM 4464 C CA . VAL B 1 152 ? -17.719 3.828 7.988 1 98.88 152 VAL B CA 1
ATOM 4465 C C . VAL B 1 152 ? -16.797 4.773 8.75 1 98.88 152 VAL B C 1
ATOM 4467 O O . VAL B 1 152 ? -15.578 4.621 8.719 1 98.88 152 VAL B O 1
ATOM 4470 N N . LEU B 1 153 ? -17.422 5.727 9.422 1 98.81 153 LEU B N 1
ATOM 4471 C CA . LEU B 1 153 ? -16.625 6.715 10.148 1 98.81 153 LEU B CA 1
ATOM 4472 C C . LEU B 1 153 ? -16.797 6.535 11.656 1 98.81 153 LEU B C 1
ATOM 4474 O O . LEU B 1 153 ? -17.922 6.422 12.148 1 98.81 153 LEU B O 1
ATOM 4478 N N . CYS B 1 154 ? -15.664 6.426 12.359 1 98.5 154 CYS B N 1
ATOM 4479 C CA . CYS B 1 154 ? -15.648 6.406 13.82 1 98.5 154 CYS B CA 1
ATOM 4480 C C . CYS B 1 154 ? -14.961 7.648 14.375 1 98.5 154 CYS B C 1
ATOM 4482 O O . CYS B 1 154 ? -13.914 8.062 13.875 1 98.5 154 CYS B O 1
ATOM 4484 N N . SER B 1 155 ? -15.531 8.281 15.328 1 97.94 155 SER B N 1
ATOM 4485 C CA . SER B 1 155 ? -14.984 9.414 16.062 1 97.94 155 SER B CA 1
ATOM 4486 C C . SER B 1 155 ? -15.414 9.391 17.531 1 97.94 155 SER B C 1
ATOM 4488 O O . SER B 1 155 ? -16.562 9.047 17.844 1 97.94 155 SER B O 1
ATOM 4490 N N . PRO B 1 156 ? -14.508 9.734 18.422 1 96.56 156 PRO B N 1
ATOM 4491 C CA . PRO B 1 156 ? -14.875 9.695 19.844 1 96.56 156 PRO B CA 1
ATOM 4492 C C . PRO B 1 156 ? -15.953 10.719 20.203 1 96.56 156 PRO B C 1
ATOM 4494 O O . PRO B 1 156 ? -15.953 11.836 19.672 1 96.56 156 PRO B O 1
ATOM 4497 N N . PRO B 1 157 ? -16.906 10.328 21.094 1 95.69 157 PRO B N 1
ATOM 4498 C CA . PRO B 1 157 ? -17.859 11.297 21.609 1 95.69 157 PRO B CA 1
ATOM 4499 C C . PRO B 1 157 ? -17.25 12.227 22.672 1 95.69 157 PRO B C 1
ATOM 4501 O O . PRO B 1 157 ? -16.234 11.883 23.281 1 95.69 157 PRO B O 1
ATOM 4504 N N . ASN B 1 158 ? -17.891 13.398 22.766 1 92.94 158 ASN B N 1
ATOM 4505 C CA . ASN B 1 158 ? -17.531 14.25 23.891 1 92.94 158 ASN B CA 1
ATOM 4506 C C . ASN B 1 158 ? -18.219 13.812 25.172 1 92.94 158 ASN B C 1
ATOM 4508 O O . ASN B 1 158 ? -18.859 12.75 25.219 1 92.94 158 ASN B O 1
ATOM 4512 N N . LYS B 1 159 ? -18.047 14.602 26.234 1 90.56 159 LYS B N 1
ATOM 4513 C CA . LYS B 1 159 ? -18.578 14.242 27.562 1 90.56 159 LYS B CA 1
ATOM 4514 C C . LYS B 1 159 ? -20.094 14.203 27.547 1 90.56 159 LYS B C 1
ATOM 4516 O O . LYS B 1 159 ? -20.719 13.578 28.406 1 90.56 159 LYS B O 1
ATOM 4521 N N . GLU B 1 160 ? -20.703 14.844 26.578 1 92.19 160 GLU B N 1
ATOM 4522 C CA . GLU B 1 160 ? -22.156 14.844 26.453 1 92.19 160 GLU B CA 1
ATOM 4523 C C . GLU B 1 160 ? -22.641 13.734 25.531 1 92.19 160 GLU B C 1
ATOM 4525 O O . GLU B 1 160 ? -23.828 13.609 25.266 1 92.19 160 GLU B O 1
ATOM 4530 N N . GLY B 1 161 ? -21.672 12.977 24.969 1 93.94 161 GLY B N 1
ATOM 4531 C CA . GLY B 1 161 ? -22.016 11.867 24.094 1 93.94 161 GLY B CA 1
ATOM 4532 C C . GLY B 1 161 ? -22.25 12.289 22.656 1 93.94 161 GLY B C 1
ATOM 4533 O O . GLY B 1 161 ? -22.922 11.578 21.906 1 93.94 161 GLY B O 1
ATOM 4534 N N . LYS B 1 162 ? -21.75 13.43 22.344 1 94.19 162 LYS B N 1
ATOM 4535 C CA . LYS B 1 162 ? -22 13.961 21.016 1 94.19 162 LYS B CA 1
ATOM 4536 C C . LYS B 1 162 ? -20.688 14.07 20.219 1 94.19 162 LYS B C 1
ATOM 4538 O O . LYS B 1 162 ? -19.609 14.172 20.797 1 94.19 162 LYS B O 1
ATOM 4543 N N . ILE B 1 163 ? -20.781 13.969 18.906 1 95.88 163 ILE B N 1
ATOM 4544 C CA . ILE B 1 163 ? -19.688 14.266 18 1 95.88 163 ILE B CA 1
ATOM 4545 C C . ILE B 1 163 ? -19.75 15.734 17.578 1 95.88 163 ILE B C 1
ATOM 4547 O O . ILE B 1 163 ? -20.828 16.312 17.453 1 95.88 163 ILE B O 1
ATOM 4551 N N . ASN B 1 164 ? -18.609 16.359 17.438 1 96 164 ASN B N 1
ATOM 4552 C CA . ASN B 1 164 ? -18.547 17.75 17.016 1 96 164 ASN B CA 1
ATOM 4553 C C . ASN B 1 164 ? -19.391 17.984 15.758 1 96 164 ASN B C 1
ATOM 4555 O O . ASN B 1 164 ? -19.297 17.234 14.789 1 96 164 ASN B O 1
ATOM 4559 N N . PRO B 1 165 ? -20.188 19.047 15.758 1 96.94 165 PRO B N 1
ATOM 4560 C CA . PRO B 1 165 ? -21.094 19.312 14.633 1 96.94 165 PRO B CA 1
ATOM 4561 C C . PRO B 1 165 ? -20.359 19.453 13.305 1 96.94 165 PRO B C 1
ATOM 4563 O O . PRO B 1 165 ? -20.859 19.016 12.266 1 96.94 165 PRO B O 1
ATOM 4566 N N . ALA B 1 166 ? -19.203 20.078 13.297 1 97.62 166 ALA B N 1
ATOM 4567 C CA . ALA B 1 166 ? -18.469 20.281 12.062 1 97.62 166 ALA B CA 1
ATOM 4568 C C . ALA B 1 166 ? -18.047 18.938 11.445 1 97.62 166 ALA B C 1
ATOM 4570 O O . ALA B 1 166 ? -17.984 18.812 10.227 1 97.62 166 ALA B O 1
ATOM 4571 N N . ILE B 1 167 ? -17.719 17.938 12.281 1 98.06 167 ILE B N 1
ATOM 4572 C CA . ILE B 1 167 ? -17.375 16.609 11.805 1 98.06 167 ILE B CA 1
ATOM 4573 C C . ILE B 1 167 ? -18.578 15.945 11.148 1 98.06 167 ILE B C 1
ATOM 4575 O O . ILE B 1 167 ? -18.469 15.398 10.047 1 98.06 167 ILE B O 1
ATOM 4579 N N . LEU B 1 168 ? -19.719 16.047 11.781 1 98.12 168 LEU B N 1
ATOM 4580 C CA . LEU B 1 168 ? -20.938 15.461 11.234 1 98.12 168 LEU B CA 1
ATOM 4581 C C . LEU B 1 168 ? -21.344 16.141 9.938 1 98.12 168 LEU B C 1
ATOM 4583 O O . LEU B 1 168 ? -21.75 15.484 8.977 1 98.12 168 LEU B O 1
ATOM 4587 N N . TYR B 1 169 ? -21.219 17.5 9.906 1 98.31 169 TYR B N 1
ATOM 4588 C CA . TYR B 1 169 ? -21.516 18.25 8.688 1 98.31 169 TYR B CA 1
ATOM 4589 C C . TYR B 1 169 ? -20.609 17.797 7.539 1 98.31 169 TYR B C 1
ATOM 4591 O O . TYR B 1 169 ? -21.094 17.484 6.449 1 98.31 169 TYR B O 1
ATOM 4599 N N . ALA B 1 170 ? -19.25 17.75 7.793 1 98.44 170 ALA B N 1
ATOM 4600 C CA . ALA B 1 170 ? -18.297 17.344 6.773 1 98.44 170 ALA B CA 1
ATOM 4601 C C . ALA B 1 170 ? -18.562 15.906 6.309 1 98.44 170 ALA B C 1
ATOM 4603 O O . ALA B 1 170 ? -18.469 15.609 5.113 1 98.44 170 ALA B O 1
ATOM 4604 N N . ALA B 1 171 ? -18.891 15 7.246 1 98.25 171 ALA B N 1
ATOM 4605 C CA . ALA B 1 171 ? -19.156 13.594 6.926 1 98.25 171 ALA B CA 1
ATOM 4606 C C . ALA B 1 171 ? -20.344 13.469 5.984 1 98.25 171 ALA B C 1
ATOM 4608 O O . ALA B 1 171 ? -20.281 12.734 4.992 1 98.25 171 ALA B O 1
ATOM 4609 N N . GLN B 1 172 ? -21.375 14.164 6.293 1 97.31 172 GLN B N 1
ATOM 4610 C CA . GLN B 1 172 ? -22.562 14.141 5.449 1 97.31 172 GLN B CA 1
ATOM 4611 C C . GLN B 1 172 ? -22.266 14.711 4.066 1 97.31 172 GLN B C 1
ATOM 4613 O O . GLN B 1 172 ? -22.672 14.141 3.053 1 97.31 172 GLN B O 1
ATOM 4618 N N . LEU B 1 173 ? -21.578 15.828 4.082 1 97.44 173 LEU B N 1
ATOM 4619 C CA . LEU B 1 173 ? -21.234 16.516 2.846 1 97.44 173 LEU B CA 1
ATOM 4620 C C . LEU B 1 173 ? -20.438 15.602 1.919 1 97.44 173 LEU B C 1
ATOM 4622 O O . LEU B 1 173 ? -20.594 15.656 0.697 1 97.44 173 LEU B O 1
ATOM 4626 N N . CYS B 1 174 ? -19.609 14.742 2.488 1 97.88 174 CYS B N 1
ATOM 4627 C CA . CYS B 1 174 ? -18.641 14.008 1.698 1 97.88 174 CYS B CA 1
ATOM 4628 C C . CYS B 1 174 ? -19.109 12.578 1.447 1 97.88 174 CYS B C 1
ATOM 4630 O O . CYS B 1 174 ? -18.375 11.773 0.861 1 97.88 174 CYS B O 1
ATOM 4632 N N . GLY B 1 175 ? -20.25 12.18 1.893 1 96.19 175 GLY B N 1
ATOM 4633 C CA . GLY B 1 175 ? -20.859 10.922 1.487 1 96.19 175 GLY B CA 1
ATOM 4634 C C . GLY B 1 175 ? -20.531 9.766 2.412 1 96.19 175 GLY B C 1
ATOM 4635 O O . GLY B 1 175 ? -20.562 8.609 2 1 96.19 175 GLY B O 1
ATOM 4636 N N . VAL B 1 176 ? -20.172 10.016 3.648 1 98.38 176 VAL B N 1
ATOM 4637 C CA . VAL B 1 176 ? -20 8.961 4.645 1 98.38 176 VAL B CA 1
ATOM 4638 C C . VAL B 1 176 ? -21.312 8.219 4.855 1 98.38 176 VAL B C 1
ATOM 4640 O O . VAL B 1 176 ? -22.375 8.844 5 1 98.38 176 VAL B O 1
ATOM 4643 N N . THR B 1 177 ? -21.25 6.883 4.879 1 97.94 177 THR B N 1
ATOM 4644 C CA . THR B 1 177 ? -22.484 6.105 4.875 1 97.94 177 THR B CA 1
ATOM 4645 C C . THR B 1 177 ? -22.953 5.816 6.301 1 97.94 177 THR B C 1
ATOM 4647 O O . THR B 1 177 ? -24.156 5.75 6.57 1 97.94 177 THR B O 1
ATOM 4650 N N . LYS B 1 178 ? -22.031 5.535 7.215 1 98.25 178 LYS B N 1
ATOM 4651 C CA . LYS B 1 178 ? -22.328 5.27 8.617 1 98.25 178 LYS B CA 1
ATOM 4652 C C . LYS B 1 178 ? -21.344 6 9.531 1 98.25 178 LYS B C 1
ATOM 4654 O O . LYS B 1 178 ? -20.141 6.094 9.227 1 98.25 178 LYS B O 1
ATOM 4659 N N . ILE B 1 179 ? -21.875 6.523 10.602 1 98.62 179 ILE B N 1
ATOM 4660 C CA . ILE B 1 179 ? -21.047 7.234 11.57 1 98.62 179 ILE B CA 1
ATOM 4661 C C . ILE B 1 179 ? -21.266 6.664 12.961 1 98.62 179 ILE B C 1
ATOM 4663 O O . ILE B 1 179 ? -22.422 6.488 13.383 1 98.62 179 ILE B O 1
ATOM 4667 N N . PHE B 1 180 ? -20.172 6.375 13.664 1 98.62 180 PHE B N 1
ATOM 4668 C CA . PHE B 1 180 ? -20.281 5.816 15.008 1 98.62 180 PHE B CA 1
ATOM 4669 C C . PHE B 1 180 ? -19.5 6.672 16.016 1 98.62 180 PHE B C 1
ATOM 4671 O O . PHE B 1 180 ? -18.406 7.141 15.719 1 98.62 180 PHE B O 1
ATOM 4678 N N . LYS B 1 181 ? -20.156 6.852 17.266 1 97.69 181 LYS B N 1
ATOM 4679 C CA . LYS B 1 181 ? -19.562 7.609 18.375 1 97.69 181 LYS B CA 1
ATOM 4680 C C . LYS B 1 181 ? -18.594 6.746 19.172 1 97.69 181 LYS B C 1
ATOM 4682 O O . LYS B 1 181 ? -18.812 6.5 20.359 1 97.69 181 LYS B O 1
ATOM 4687 N N . VAL B 1 182 ? -17.484 6.301 18.516 1 97.5 182 VAL B N 1
ATOM 4688 C CA . VAL B 1 182 ? -16.484 5.445 19.141 1 97.5 182 VAL B CA 1
ATOM 4689 C C . VAL B 1 182 ? -15.086 5.91 18.734 1 97.5 182 VAL B C 1
ATOM 4691 O O . VAL B 1 182 ? -14.852 6.238 17.562 1 97.5 182 VAL B O 1
ATOM 4694 N N . GLY B 1 183 ? -14.18 6.027 19.734 1 96.06 183 GLY B N 1
ATOM 4695 C CA . GLY B 1 183 ? -12.797 6.391 19.453 1 96.06 183 GLY B CA 1
ATOM 4696 C C . GLY B 1 183 ? -11.797 5.367 19.969 1 96.06 183 GLY B C 1
ATOM 4697 O O . GLY B 1 183 ? -12.188 4.293 20.438 1 96.06 183 GLY B O 1
ATOM 4698 N N . GLY B 1 184 ? -10.547 5.609 19.656 1 95.12 184 GLY B N 1
ATOM 4699 C CA . GLY B 1 184 ? -9.461 4.891 20.281 1 95.12 184 GLY B CA 1
ATOM 4700 C C . GLY B 1 184 ? -9.266 3.488 19.75 1 95.12 184 GLY B C 1
ATOM 4701 O O . GLY B 1 184 ? -9.578 3.219 18.578 1 95.12 184 GLY B O 1
ATOM 4702 N N . ILE B 1 185 ? -8.711 2.643 20.625 1 97.38 185 ILE B N 1
ATOM 4703 C CA . ILE B 1 185 ? -8.359 1.269 20.297 1 97.38 185 ILE B CA 1
ATOM 4704 C C . ILE B 1 185 ? -9.625 0.474 19.984 1 97.38 185 ILE B C 1
ATOM 4706 O O . ILE B 1 185 ? -9.648 -0.314 19.031 1 97.38 185 ILE B O 1
ATOM 4710 N N . GLN B 1 186 ? -10.648 0.708 20.734 1 98.19 186 GLN B N 1
ATOM 4711 C CA . GLN B 1 186 ? -11.883 -0.061 20.578 1 98.19 186 GLN B CA 1
ATOM 4712 C C . GLN B 1 186 ? -12.539 0.228 19.234 1 98.19 186 GLN B C 1
ATOM 4714 O O . GLN B 1 186 ? -13.211 -0.636 18.656 1 98.19 186 GLN B O 1
ATOM 4719 N N . ALA B 1 187 ? -12.445 1.455 18.734 1 98.44 187 ALA B N 1
ATOM 4720 C CA . ALA B 1 187 ? -12.969 1.765 17.406 1 98.44 187 ALA B CA 1
ATOM 4721 C C . ALA B 1 187 ? -12.242 0.957 16.328 1 98.44 187 ALA B C 1
ATOM 4723 O O . ALA B 1 187 ? -12.883 0.34 15.469 1 98.44 187 ALA B O 1
ATOM 4724 N N . ILE B 1 188 ? -10.93 0.962 16.391 1 98.5 188 ILE B N 1
ATOM 4725 C CA . ILE B 1 188 ? -10.117 0.246 15.414 1 98.5 188 ILE B CA 1
ATOM 4726 C C . ILE B 1 188 ? -10.414 -1.251 15.5 1 98.5 188 ILE B C 1
ATOM 4728 O O . ILE B 1 188 ? -10.539 -1.923 14.477 1 98.5 188 ILE B O 1
ATOM 4732 N N . ALA B 1 189 ? -10.508 -1.753 16.688 1 98.75 189 ALA B N 1
ATOM 4733 C CA . ALA B 1 189 ? -10.812 -3.168 16.891 1 98.75 189 ALA B CA 1
ATOM 4734 C C . ALA B 1 189 ? -12.18 -3.523 16.312 1 98.75 189 ALA B C 1
ATOM 4736 O O . ALA B 1 189 ? -12.336 -4.555 15.656 1 98.75 189 ALA B O 1
ATOM 4737 N N . ALA B 1 190 ? -13.156 -2.705 16.594 1 98.81 190 ALA B N 1
ATOM 4738 C CA . ALA B 1 190 ? -14.508 -2.947 16.094 1 98.81 190 ALA B CA 1
ATOM 4739 C C . ALA B 1 190 ? -14.531 -2.938 14.57 1 98.81 190 ALA B C 1
ATOM 4741 O O . ALA B 1 190 ? -15.195 -3.777 13.953 1 98.81 190 ALA B O 1
ATOM 4742 N N . LEU B 1 191 ? -13.844 -1.994 13.953 1 98.81 191 LEU B N 1
ATOM 4743 C CA . LEU B 1 191 ? -13.742 -1.938 12.5 1 98.81 191 LEU B CA 1
ATOM 4744 C C . LEU B 1 191 ? -13.031 -3.174 11.953 1 98.81 191 LEU B C 1
ATOM 4746 O O . LEU B 1 191 ? -13.312 -3.611 10.836 1 98.81 191 LEU B O 1
ATOM 4750 N N . THR B 1 192 ? -12.117 -3.721 12.695 1 98.38 192 THR B N 1
ATOM 4751 C CA . THR B 1 192 ? -11.305 -4.859 12.297 1 98.38 192 THR B CA 1
ATOM 4752 C C . THR B 1 192 ? -12.125 -6.145 12.297 1 98.38 192 THR B C 1
ATOM 4754 O O . THR B 1 192 ? -12.117 -6.895 11.32 1 98.38 192 THR B O 1
ATOM 4757 N N . PHE B 1 193 ? -12.914 -6.344 13.359 1 97.75 193 PHE B N 1
ATOM 4758 C CA . PHE B 1 193 ? -13.562 -7.633 13.555 1 97.75 193 PHE B CA 1
ATOM 4759 C C . PHE B 1 193 ? -15.039 -7.562 13.172 1 97.75 193 PHE B C 1
ATOM 4761 O O . PHE B 1 193 ? -15.672 -8.586 12.945 1 97.75 193 PHE B O 1
ATOM 4768 N N . GLY B 1 194 ? -15.539 -6.355 13.156 1 97.94 194 GLY B N 1
ATOM 4769 C CA . GLY B 1 194 ? -16.984 -6.215 13.133 1 97.94 194 GLY B CA 1
ATOM 4770 C C . GLY B 1 194 ? -17.641 -6.547 14.453 1 97.94 194 GLY B C 1
ATOM 4771 O O . GLY B 1 194 ? -17.109 -7.32 15.25 1 97.94 194 GLY B O 1
ATOM 4772 N N . THR B 1 195 ? -18.672 -5.844 14.758 1 97.88 195 THR B N 1
ATOM 4773 C CA . THR B 1 195 ? -19.578 -6.16 15.859 1 97.88 195 THR B CA 1
ATOM 4774 C C . THR B 1 195 ? -21.016 -6.242 15.359 1 97.88 195 THR B C 1
ATOM 4776 O O . THR B 1 195 ? -21.266 -6.25 14.148 1 97.88 195 THR B O 1
ATOM 4779 N N . LYS B 1 196 ? -21.922 -6.445 16.281 1 97.19 196 LYS B N 1
ATOM 4780 C CA . LYS B 1 196 ? -23.328 -6.426 15.859 1 97.19 196 LYS B CA 1
ATOM 4781 C C . LYS B 1 196 ? -23.703 -5.086 15.242 1 97.19 196 LYS B C 1
ATOM 4783 O O . LYS B 1 196 ? -24.484 -5.031 14.289 1 97.19 196 LYS B O 1
ATOM 4788 N N . THR B 1 197 ? -23.094 -3.996 15.703 1 97.94 197 THR B N 1
ATOM 4789 C CA . THR B 1 197 ? -23.469 -2.645 15.305 1 97.94 197 THR B CA 1
ATOM 4790 C C . THR B 1 197 ? -22.5 -2.098 14.266 1 97.94 197 THR B C 1
ATOM 4792 O O . THR B 1 197 ? -22.906 -1.506 13.266 1 97.94 197 THR B O 1
ATOM 4795 N N . ILE B 1 198 ? -21.234 -2.252 14.492 1 98.44 198 ILE B N 1
ATOM 4796 C CA . ILE B 1 198 ? -20.188 -1.703 13.617 1 98.44 198 ILE B CA 1
ATOM 4797 C C . ILE B 1 198 ? -19.734 -2.768 12.625 1 98.44 198 ILE B C 1
ATOM 4799 O O . ILE B 1 198 ? -19.25 -3.832 13.023 1 98.44 198 ILE B O 1
ATOM 4803 N N . PRO B 1 199 ? -19.859 -2.52 11.359 1 98.12 199 PRO B N 1
ATOM 4804 C CA . PRO B 1 199 ? -19.453 -3.521 10.375 1 98.12 199 PRO B CA 1
ATOM 4805 C C . PRO B 1 199 ? -17.938 -3.648 10.258 1 98.12 199 PRO B C 1
ATOM 4807 O O . PRO B 1 199 ? -17.219 -2.666 10.445 1 98.12 199 PRO B O 1
ATOM 4810 N N . GLN B 1 200 ? -17.516 -4.906 9.922 1 97.56 200 GLN B N 1
ATOM 4811 C CA . GLN B 1 200 ? -16.125 -5.117 9.555 1 97.56 200 GLN B CA 1
ATOM 4812 C C . GLN B 1 200 ? -15.781 -4.41 8.242 1 97.56 200 GLN B C 1
ATOM 4814 O O . GLN B 1 200 ? -16.609 -4.363 7.328 1 97.56 200 GLN B O 1
ATOM 4819 N N . VAL B 1 201 ? -14.617 -3.869 8.141 1 98.44 201 VAL B N 1
ATOM 4820 C CA . VAL B 1 201 ? -14.188 -3.207 6.918 1 98.44 201 VAL B CA 1
ATOM 4821 C C . VAL B 1 201 ? -12.938 -3.895 6.371 1 98.44 201 VAL B C 1
ATOM 4823 O O . VAL B 1 201 ? -12.391 -4.801 7.008 1 98.44 201 VAL B O 1
ATOM 4826 N N . SER B 1 202 ? -12.508 -3.508 5.164 1 97.94 202 SER B N 1
ATOM 4827 C CA . SER B 1 202 ? -11.359 -4.137 4.523 1 97.94 202 SER B CA 1
ATOM 4828 C C . SER B 1 202 ? -10.102 -3.297 4.699 1 97.94 202 SER B C 1
ATOM 4830 O O . SER B 1 202 ? -8.984 -3.816 4.625 1 97.94 202 SER B O 1
ATOM 4832 N N . LYS B 1 203 ? -10.242 -2.059 4.914 1 98.38 203 LYS B N 1
ATOM 4833 C CA . LYS B 1 203 ? -9.109 -1.146 5.07 1 98.38 203 LYS B CA 1
ATOM 4834 C C . LYS B 1 203 ? -9.469 0.027 5.977 1 98.38 203 LYS B C 1
ATOM 4836 O O . LYS B 1 203 ? -10.562 0.593 5.863 1 98.38 203 LYS B O 1
ATOM 4841 N N . ILE B 1 204 ? -8.562 0.419 6.875 1 98.56 204 ILE B N 1
ATOM 4842 C CA . ILE B 1 204 ? -8.805 1.494 7.832 1 98.56 204 ILE B CA 1
ATOM 4843 C C . ILE B 1 204 ? -7.879 2.672 7.531 1 98.56 204 ILE B C 1
ATOM 4845 O O . ILE B 1 204 ? -6.691 2.484 7.254 1 98.56 204 ILE B O 1
ATOM 4849 N N . PHE B 1 205 ? -8.438 3.893 7.551 1 98.12 205 PHE B N 1
ATOM 4850 C CA . PHE B 1 205 ? -7.723 5.141 7.301 1 98.12 205 PHE B CA 1
ATOM 4851 C C . PHE B 1 205 ? -7.824 6.074 8.5 1 98.12 205 PHE B C 1
ATOM 4853 O O . PHE B 1 205 ? -8.773 5.984 9.281 1 98.12 205 PHE B O 1
ATOM 4860 N N . GLY B 1 206 ? -6.863 7.004 8.508 1 95.69 206 GLY B N 1
ATOM 4861 C CA . GLY B 1 206 ? -7.012 8.109 9.445 1 95.69 206 GLY B CA 1
ATOM 4862 C C . GLY B 1 206 ? -5.906 8.164 10.484 1 95.69 206 GLY B C 1
ATOM 4863 O O . GLY B 1 206 ? -5.43 7.121 10.945 1 95.69 206 GLY B O 1
ATOM 4864 N N . PRO B 1 207 ? -5.574 9.352 10.891 1 90.69 207 PRO B N 1
ATOM 4865 C CA . PRO B 1 207 ? -4.562 9.531 11.938 1 90.69 207 PRO B CA 1
ATOM 4866 C C . PRO B 1 207 ? -5.141 9.406 13.344 1 90.69 207 PRO B C 1
ATOM 4868 O O . PRO B 1 207 ? -6.363 9.414 13.516 1 90.69 207 PRO B O 1
ATOM 4871 N N . GLY B 1 208 ? -4.258 9.164 14.305 1 87.06 208 GLY B N 1
ATOM 4872 C CA . GLY B 1 208 ? -4.609 9.125 15.719 1 87.06 208 GLY B CA 1
ATOM 4873 C C . GLY B 1 208 ? -3.398 9.141 16.641 1 87.06 208 GLY B C 1
ATOM 4874 O O . GLY B 1 208 ? -2.27 9.328 16.172 1 87.06 208 GLY B O 1
ATOM 4875 N N . ASN B 1 209 ? -3.717 9.156 17.906 1 84.44 209 ASN B N 1
ATOM 4876 C CA . ASN B 1 209 ? -2.619 9.102 18.859 1 84.44 209 ASN B CA 1
ATOM 4877 C C . ASN B 1 209 ? -1.863 7.777 18.781 1 84.44 209 ASN B C 1
ATOM 4879 O O . ASN B 1 209 ? -2.139 6.957 17.906 1 84.44 209 ASN B O 1
ATOM 4883 N N . GLN B 1 210 ? -0.903 7.617 19.594 1 85.5 210 GLN B N 1
ATOM 4884 C CA . GLN B 1 210 ? -0.025 6.453 19.531 1 85.5 210 GLN B CA 1
ATOM 4885 C C . GLN B 1 210 ? -0.818 5.16 19.688 1 85.5 210 GLN B C 1
ATOM 4887 O O . GLN B 1 210 ? -0.47 4.141 19.094 1 85.5 210 GLN B O 1
ATOM 4892 N N . TYR B 1 211 ? -1.862 5.191 20.5 1 90.56 211 TYR B N 1
ATOM 4893 C CA . TYR B 1 211 ? -2.678 4 20.719 1 90.56 211 TYR B CA 1
ATOM 4894 C C . TYR B 1 211 ? -3.402 3.602 19.438 1 90.56 211 TYR B C 1
ATOM 4896 O O . TYR B 1 211 ? -3.449 2.422 19.078 1 90.56 211 TYR B O 1
ATOM 4904 N N . VAL B 1 212 ? -3.951 4.574 18.75 1 93.06 212 VAL B N 1
ATOM 4905 C CA . VAL B 1 212 ? -4.652 4.328 17.5 1 93.06 212 VAL B CA 1
ATOM 4906 C C . VAL B 1 212 ? -3.666 3.828 16.438 1 93.06 212 VAL B C 1
ATOM 4908 O O . VAL B 1 212 ? -3.977 2.91 15.68 1 93.06 212 VAL B O 1
ATOM 4911 N N . THR B 1 213 ? -2.496 4.43 16.453 1 90.25 213 THR B N 1
ATOM 4912 C CA . THR B 1 213 ? -1.47 4.035 15.492 1 90.25 213 THR B CA 1
ATOM 4913 C C . THR B 1 213 ? -1.092 2.566 15.68 1 90.25 213 THR B C 1
ATOM 4915 O O . THR B 1 213 ? -1.071 1.797 14.719 1 90.25 213 THR B O 1
ATOM 4918 N N . VAL B 1 214 ? -0.822 2.189 16.875 1 91.06 214 VAL B N 1
ATOM 4919 C CA . VAL B 1 214 ? -0.454 0.809 17.172 1 91.06 214 VAL B CA 1
ATOM 4920 C C . VAL B 1 214 ? -1.629 -0.117 16.875 1 91.06 214 VAL B C 1
ATOM 4922 O O . VAL B 1 214 ? -1.442 -1.216 16.344 1 91.06 214 VAL B O 1
ATOM 4925 N N . ALA B 1 215 ? -2.799 0.323 17.234 1 95.5 215 ALA B N 1
ATOM 4926 C CA . ALA B 1 215 ? -3.994 -0.467 16.953 1 95.5 215 ALA B CA 1
ATOM 4927 C C . ALA B 1 215 ? -4.129 -0.751 15.461 1 95.5 215 ALA B C 1
ATOM 4929 O O . ALA B 1 215 ? -4.445 -1.875 15.062 1 95.5 215 ALA B O 1
ATOM 4930 N N . LYS B 1 216 ? -3.949 0.264 14.648 1 94.88 216 LYS B N 1
ATOM 4931 C CA . LYS B 1 216 ? -4.004 0.083 13.203 1 94.88 216 LYS B CA 1
ATOM 4932 C C . LYS B 1 216 ? -2.947 -0.91 12.734 1 94.88 216 LYS B C 1
ATOM 4934 O O . LYS B 1 216 ? -3.215 -1.747 11.867 1 94.88 216 LYS B O 1
ATOM 4939 N N . GLN B 1 217 ? -1.79 -0.854 13.25 1 90.69 217 GLN B N 1
ATOM 4940 C CA . GLN B 1 217 ? -0.732 -1.792 12.891 1 90.69 217 GLN B CA 1
ATOM 4941 C C . GLN B 1 217 ? -1.119 -3.223 13.258 1 90.69 217 GLN B C 1
ATOM 4943 O O . GLN B 1 217 ? -0.908 -4.148 12.469 1 90.69 217 GLN B O 1
ATOM 4948 N N . ILE B 1 218 ? -1.696 -3.355 14.422 1 91.94 218 ILE B N 1
ATOM 4949 C CA . ILE B 1 218 ? -2.098 -4.68 14.883 1 91.94 218 ILE B CA 1
ATOM 4950 C C . ILE B 1 218 ? -3.238 -5.207 14.016 1 91.94 218 ILE B C 1
ATOM 4952 O O . ILE B 1 218 ? -3.305 -6.402 13.727 1 91.94 218 ILE B O 1
ATOM 4956 N N . ALA B 1 219 ? -4.117 -4.324 13.586 1 95 219 ALA B N 1
ATOM 4957 C CA . ALA B 1 219 ? -5.242 -4.711 12.734 1 95 219 ALA B CA 1
ATOM 4958 C C . ALA B 1 219 ? -4.762 -5.449 11.492 1 95 219 ALA B C 1
ATOM 4960 O O . ALA B 1 219 ? -5.445 -6.348 10.992 1 95 219 ALA B O 1
ATOM 4961 N N . THR B 1 220 ? -3.553 -5.133 11.008 1 90.75 220 THR B N 1
ATOM 4962 C CA . THR B 1 220 ? -3.023 -5.742 9.797 1 90.75 220 THR B CA 1
ATOM 4963 C C . THR B 1 220 ? -2.766 -7.234 10.008 1 90.75 220 THR B C 1
ATOM 4965 O O . THR B 1 220 ? -2.729 -8.008 9.047 1 90.75 220 THR B O 1
ATOM 4968 N N . ASN B 1 221 ? -2.609 -7.625 11.242 1 86 221 ASN B N 1
ATOM 4969 C CA . ASN B 1 221 ? -2.408 -9.039 11.555 1 86 221 ASN B CA 1
ATOM 4970 C C . ASN B 1 221 ? -3.695 -9.836 11.398 1 86 221 ASN B C 1
ATOM 4972 O O . ASN B 1 221 ? -3.672 -11.07 11.414 1 86 221 ASN B O 1
ATOM 4976 N N . TYR B 1 222 ? -4.758 -9.148 11.234 1 89.94 222 TYR B N 1
ATOM 4977 C CA . TYR B 1 222 ? -6.055 -9.812 11.156 1 89.94 222 TYR B CA 1
ATOM 4978 C C . TYR B 1 222 ? -6.676 -9.633 9.781 1 89.94 222 TYR B C 1
ATOM 4980 O O . TYR B 1 222 ? -7.902 -9.664 9.633 1 89.94 222 TYR B O 1
ATOM 4988 N N . GLY B 1 223 ? -5.93 -9.328 8.797 1 88.06 223 GLY B N 1
ATOM 4989 C CA . GLY B 1 223 ? -6.383 -9.305 7.414 1 88.06 223 GLY B CA 1
ATOM 4990 C C . GLY B 1 223 ? -6.902 -7.953 6.98 1 88.06 223 GLY B C 1
ATOM 4991 O O . GLY B 1 223 ? -7.484 -7.82 5.898 1 88.06 223 GLY B O 1
ATOM 4992 N N . ILE B 1 224 ? -6.703 -6.965 7.797 1 94.5 224 ILE B N 1
ATOM 4993 C CA . ILE B 1 224 ? -7.152 -5.613 7.488 1 94.5 224 ILE B CA 1
ATOM 4994 C C . ILE B 1 224 ? -5.984 -4.785 6.969 1 94.5 224 ILE B C 1
ATOM 4996 O O . ILE B 1 224 ? -4.875 -4.859 7.504 1 94.5 224 ILE B O 1
ATOM 5000 N N . ALA B 1 225 ? -6.215 -4.047 5.875 1 95.69 225 ALA B N 1
ATOM 5001 C CA . ALA B 1 225 ? -5.207 -3.1 5.414 1 95.69 225 ALA B CA 1
ATOM 5002 C C . ALA B 1 225 ? -5.348 -1.758 6.125 1 95.69 225 ALA B C 1
ATOM 5004 O O . ALA B 1 225 ? -6.387 -1.472 6.727 1 95.69 225 ALA B O 1
ATOM 5005 N N . ILE B 1 226 ? -4.297 -0.991 6.117 1 95.69 226 ILE B N 1
ATOM 5006 C CA . ILE B 1 226 ? -4.336 0.372 6.637 1 95.69 226 ILE B CA 1
ATOM 5007 C C . ILE B 1 226 ? -3.695 1.326 5.633 1 95.69 226 ILE B C 1
ATOM 5009 O O . ILE B 1 226 ? -3.02 0.891 4.695 1 95.69 226 ILE B O 1
ATOM 5013 N N . ASP B 1 227 ? -3.941 2.594 5.801 1 94.19 227 ASP B N 1
ATOM 5014 C CA . ASP B 1 227 ? -3.355 3.586 4.906 1 94.19 227 ASP B CA 1
ATOM 5015 C C . ASP B 1 227 ? -1.847 3.691 5.113 1 94.19 227 ASP B C 1
ATOM 5017 O O . ASP B 1 227 ? -1.071 3.508 4.176 1 94.19 227 ASP B O 1
ATOM 5021 N N . MET B 1 228 ? -1.409 3.967 6.234 1 89.38 228 MET B N 1
ATOM 5022 C CA . MET B 1 228 ? 0.008 4.051 6.578 1 89.38 228 MET B CA 1
ATOM 5023 C C . MET B 1 228 ? 0.199 4.152 8.086 1 89.38 228 MET B C 1
ATOM 5025 O O . MET B 1 228 ? -0.729 4.512 8.812 1 89.38 228 MET B O 1
ATOM 5029 N N . PRO B 1 229 ? 1.4 3.77 8.453 1 82.38 229 PRO B N 1
ATOM 5030 C CA . PRO B 1 229 ? 1.686 4.027 9.867 1 82.38 229 PRO B CA 1
ATOM 5031 C C . PRO B 1 229 ? 1.904 5.512 10.164 1 82.38 229 PRO B C 1
ATOM 5033 O O . PRO B 1 229 ? 2.361 6.254 9.297 1 82.38 229 PRO B O 1
ATOM 5036 N N . ALA B 1 230 ? 1.382 5.805 11.383 1 74.44 230 ALA B N 1
ATOM 5037 C CA . ALA B 1 230 ? 1.518 7.219 11.719 1 74.44 230 ALA B CA 1
ATOM 5038 C C . ALA B 1 230 ? 2.428 7.41 12.93 1 74.44 230 ALA B C 1
ATOM 5040 O O . ALA B 1 230 ? 2.441 6.582 13.844 1 74.44 230 ALA B O 1
ATOM 5041 N N . GLY B 1 231 ? 3.357 8.328 12.859 1 75.38 231 GLY B N 1
ATOM 5042 C CA . GLY B 1 231 ? 4.125 8.852 13.977 1 75.38 231 GLY B CA 1
ATOM 5043 C C . GLY B 1 231 ? 3.867 10.32 14.242 1 75.38 231 GLY B C 1
ATOM 5044 O O . GLY B 1 231 ? 2.828 10.852 13.852 1 75.38 231 GLY B O 1
ATOM 5045 N N . PRO B 1 232 ? 4.656 10.859 15.008 1 80.12 232 PRO B N 1
ATOM 5046 C CA . PRO B 1 232 ? 4.488 12.297 15.266 1 80.12 232 PRO B CA 1
ATOM 5047 C C . PRO B 1 232 ? 4.594 13.141 14 1 80.12 232 PRO B C 1
ATOM 5049 O O . PRO B 1 232 ? 5.352 12.797 13.086 1 80.12 232 PRO B O 1
ATOM 5052 N N . SER B 1 233 ? 3.805 14.141 13.984 1 87.25 233 SER B N 1
ATOM 5053 C CA . SER B 1 233 ? 3.812 15.023 12.82 1 87.25 233 SER B CA 1
ATOM 5054 C C . SER B 1 233 ? 5.129 15.789 12.711 1 87.25 233 SER B C 1
ATOM 5056 O O . SER B 1 233 ? 5.777 16.062 13.727 1 87.25 233 SER B O 1
ATOM 5058 N N . GLU B 1 234 ? 5.488 16.125 11.469 1 93.25 234 GLU B N 1
ATOM 5059 C CA . GLU B 1 234 ? 6.77 16.781 11.227 1 93.25 234 GLU B CA 1
ATOM 5060 C C . GLU B 1 234 ? 6.664 17.797 10.102 1 93.25 234 GLU B C 1
ATOM 5062 O O . GLU B 1 234 ? 5.82 17.672 9.211 1 93.25 234 GLU B O 1
ATOM 5067 N N . LEU B 1 235 ? 7.5 18.797 10.258 1 97.62 235 LEU B N 1
ATOM 5068 C CA . LEU B 1 235 ? 7.676 19.781 9.203 1 97.62 235 LEU B CA 1
ATOM 5069 C C . LEU B 1 235 ? 9.141 20.188 9.07 1 97.62 235 LEU B C 1
ATOM 5071 O O . LEU B 1 235 ? 9.805 20.469 10.07 1 97.62 235 LEU B O 1
ATOM 5075 N N . LEU B 1 236 ? 9.664 20.078 7.871 1 98.5 236 LEU B N 1
ATOM 5076 C CA . LEU B 1 236 ? 10.992 20.578 7.551 1 98.5 236 LEU B CA 1
ATOM 5077 C C . LEU B 1 236 ? 10.898 21.75 6.578 1 98.5 236 LEU B C 1
ATOM 5079 O O . LEU B 1 236 ? 10.219 21.672 5.555 1 98.5 236 LEU B O 1
ATOM 5083 N N . VAL B 1 237 ? 11.508 22.859 6.953 1 98.81 237 VAL B N 1
ATOM 5084 C CA . VAL B 1 237 ? 11.617 24.016 6.062 1 98.81 237 VAL B CA 1
ATOM 5085 C C . VAL B 1 237 ? 13.047 24.109 5.527 1 98.81 237 VAL B C 1
ATOM 5087 O O . VAL B 1 237 ? 14.008 24.172 6.301 1 98.81 237 VAL B O 1
ATOM 5090 N N . LEU B 1 238 ? 13.164 24.031 4.238 1 98.88 238 LEU B N 1
ATOM 5091 C CA . LEU B 1 238 ? 14.414 24.312 3.543 1 98.88 238 LEU B CA 1
ATOM 5092 C C . LEU B 1 238 ? 14.398 25.719 2.939 1 98.88 238 LEU B C 1
ATOM 5094 O O . LEU B 1 238 ? 13.578 26.016 2.068 1 98.88 238 LEU B O 1
ATOM 5098 N N . ALA B 1 239 ? 15.297 26.578 3.391 1 98.62 239 ALA B N 1
ATOM 5099 C CA . ALA B 1 239 ? 15.172 27.969 2.996 1 98.62 239 ALA B CA 1
ATOM 5100 C C . ALA B 1 239 ? 16.547 28.609 2.803 1 98.62 239 ALA B C 1
ATOM 5102 O O . ALA B 1 239 ? 17.531 28.188 3.418 1 98.62 239 ALA B O 1
ATOM 5103 N N . ASP B 1 240 ? 16.625 29.625 1.892 1 98.06 240 ASP B N 1
ATOM 5104 C CA . ASP B 1 240 ? 17.812 30.469 1.742 1 98.06 240 ASP B CA 1
ATOM 5105 C C . ASP B 1 240 ? 17.484 31.938 2.043 1 98.06 240 ASP B C 1
ATOM 5107 O O . ASP B 1 240 ? 16.516 32.219 2.756 1 98.06 240 ASP B O 1
ATOM 5111 N N . GLU B 1 241 ? 18.281 32.812 1.604 1 96.69 241 GLU B N 1
ATOM 5112 C CA . GLU B 1 241 ? 18.188 34.219 1.988 1 96.69 241 GLU B CA 1
ATOM 5113 C C . GLU B 1 241 ? 16.93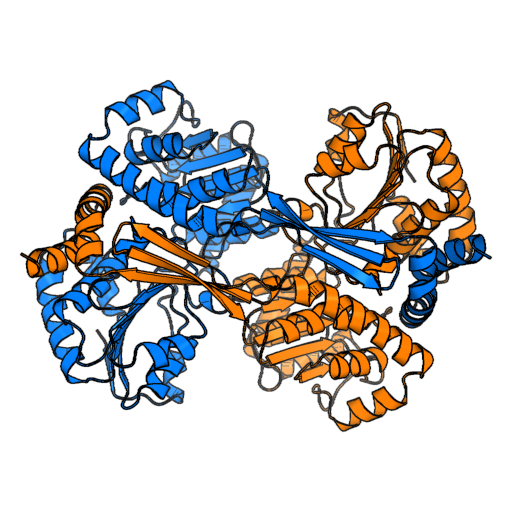8 34.844 1.427 1 96.69 241 GLU B C 1
ATOM 5115 O O . GLU B 1 241 ? 16.547 35.938 1.845 1 96.69 241 GLU B O 1
ATOM 5120 N N . THR B 1 242 ? 16.25 34.219 0.549 1 97.94 242 THR B N 1
ATOM 5121 C CA . THR B 1 242 ? 15.062 34.812 -0.072 1 97.94 242 THR B CA 1
ATOM 5122 C C . THR B 1 242 ? 13.828 34.562 0.787 1 97.94 242 THR B C 1
ATOM 5124 O O . THR B 1 242 ? 12.758 35.094 0.517 1 97.94 242 THR B O 1
ATOM 5127 N N . ALA B 1 243 ? 13.945 33.812 1.89 1 98.25 243 ALA B N 1
ATOM 5128 C CA . ALA B 1 243 ? 12.812 33.406 2.721 1 98.25 243 ALA B CA 1
ATOM 5129 C C . ALA B 1 243 ? 12.5 34.5 3.76 1 98.25 243 ALA B C 1
ATOM 5131 O O . ALA B 1 243 ? 13.414 35.125 4.285 1 98.25 243 ALA B O 1
ATOM 5132 N N . ASN B 1 244 ? 11.211 34.75 3.98 1 98.44 244 ASN B N 1
ATOM 5133 C CA . ASN B 1 244 ? 10.75 35.625 5.055 1 98.44 244 ASN B CA 1
ATOM 5134 C C . ASN B 1 244 ? 10.773 34.906 6.402 1 98.44 244 ASN B C 1
ATOM 5136 O O . ASN B 1 244 ? 10.031 33.938 6.617 1 98.44 244 ASN B O 1
ATOM 5140 N N . ALA B 1 245 ? 11.547 35.406 7.332 1 98.56 245 ALA B N 1
ATOM 5141 C CA . ALA B 1 245 ? 11.766 34.75 8.617 1 98.56 245 ALA B CA 1
ATOM 5142 C C . ALA B 1 245 ? 10.461 34.625 9.391 1 98.56 245 ALA B C 1
ATOM 5144 O O . ALA B 1 245 ? 10.234 33.625 10.086 1 98.56 245 ALA B O 1
ATOM 5145 N N . SER B 1 246 ? 9.641 35.625 9.281 1 98.62 246 SER B N 1
ATOM 5146 C CA . SER B 1 246 ? 8.367 35.594 9.992 1 98.62 246 SER B CA 1
ATOM 5147 C C . SER B 1 246 ? 7.473 34.469 9.461 1 98.62 246 SER B C 1
ATOM 5149 O O . SER B 1 246 ? 6.766 33.812 10.227 1 98.62 246 SER B O 1
ATOM 5151 N N . TYR B 1 247 ? 7.496 34.281 8.148 1 98.75 247 TYR B N 1
ATOM 5152 C CA . TYR B 1 247 ? 6.73 33.188 7.527 1 98.75 247 TYR B CA 1
ATOM 5153 C C . TYR B 1 247 ? 7.234 31.844 7.984 1 98.75 247 TYR B C 1
ATOM 5155 O O . TYR B 1 247 ? 6.445 30.984 8.375 1 98.75 247 TYR B O 1
ATOM 5163 N N . ILE B 1 248 ? 8.555 31.641 7.988 1 98.69 248 ILE B N 1
ATOM 5164 C CA . ILE B 1 248 ? 9.156 30.375 8.391 1 98.69 248 ILE B CA 1
ATOM 5165 C C . ILE B 1 248 ? 8.789 30.062 9.836 1 98.69 248 ILE B C 1
ATOM 5167 O O . ILE B 1 248 ? 8.391 28.938 10.156 1 98.69 248 ILE B O 1
ATOM 5171 N N . ALA B 1 249 ? 8.883 31.078 10.68 1 98.56 249 ALA B N 1
ATOM 5172 C CA . ALA B 1 249 ? 8.562 30.891 12.094 1 98.56 249 ALA B CA 1
ATOM 5173 C C . ALA B 1 249 ? 7.117 30.438 12.273 1 98.56 249 ALA B C 1
ATOM 5175 O O . ALA B 1 249 ? 6.84 29.516 13.055 1 98.56 249 ALA B O 1
ATOM 5176 N N . SER B 1 250 ? 6.238 31.109 11.594 1 98.62 250 SER B N 1
ATOM 5177 C CA . SER B 1 250 ? 4.824 30.766 11.711 1 98.62 250 SER B CA 1
ATOM 5178 C C . SER B 1 250 ? 4.562 29.344 11.203 1 98.62 250 SER B C 1
ATOM 5180 O O . SER B 1 250 ? 3.729 28.625 11.758 1 98.62 250 SER B O 1
ATOM 5182 N N . ASP B 1 251 ? 5.223 28.953 10.133 1 98.62 251 ASP B N 1
ATOM 5183 C CA . ASP B 1 251 ? 5.078 27.594 9.609 1 98.62 251 ASP B CA 1
ATOM 5184 C C . ASP B 1 251 ? 5.574 26.562 10.617 1 98.62 251 ASP B C 1
ATOM 5186 O O . ASP B 1 251 ? 4.91 25.547 10.852 1 98.62 251 ASP B O 1
ATOM 5190 N N . LEU B 1 252 ? 6.75 26.766 11.18 1 98.31 252 LEU B N 1
ATOM 5191 C CA . LEU B 1 252 ? 7.289 25.859 12.188 1 98.31 252 LEU B CA 1
ATOM 5192 C C . LEU B 1 252 ? 6.336 25.734 13.375 1 98.31 252 LEU B C 1
ATOM 5194 O O . LEU B 1 252 ? 6.07 24.625 13.844 1 98.31 252 LEU B O 1
ATOM 5198 N N . LEU B 1 253 ? 5.754 26.828 13.781 1 98.12 253 LEU B N 1
ATOM 5199 C CA . LEU B 1 253 ? 4.859 26.844 14.93 1 98.12 253 LEU B CA 1
ATOM 5200 C C . LEU B 1 253 ? 3.535 26.156 14.602 1 98.12 253 LEU B C 1
ATOM 5202 O O . LEU B 1 253 ? 2.914 25.547 15.469 1 98.12 253 LEU B O 1
ATOM 5206 N N . SER B 1 254 ? 3.078 26.266 13.344 1 97.69 254 SER B N 1
ATOM 5207 C CA . SER B 1 254 ? 1.852 25.578 12.938 1 97.69 254 SER B CA 1
ATOM 5208 C C . SER B 1 254 ? 1.948 24.078 13.172 1 97.69 254 SER B C 1
ATOM 5210 O O . SER B 1 254 ? 0.998 23.453 13.648 1 97.69 254 SER B O 1
ATOM 5212 N N . GLN B 1 255 ? 3.092 23.484 12.898 1 96 255 GLN B N 1
ATOM 5213 C CA . GLN B 1 255 ? 3.27 22.047 13.141 1 96 255 GLN B CA 1
ATOM 5214 C C . GLN B 1 255 ? 3.512 21.766 14.617 1 96 255 GLN B C 1
ATOM 5216 O O . GLN B 1 255 ? 3.023 20.766 15.156 1 96 255 GLN B O 1
ATOM 5221 N N . ALA B 1 256 ? 4.168 22.641 15.289 1 94.94 256 ALA B N 1
ATOM 5222 C CA . ALA B 1 256 ? 4.547 22.453 16.688 1 94.94 256 ALA B CA 1
ATOM 5223 C C . ALA B 1 256 ? 3.322 22.453 17.594 1 94.94 256 ALA B C 1
ATOM 5225 O O . ALA B 1 256 ? 3.35 21.859 18.672 1 94.94 256 ALA B O 1
ATOM 5226 N N . GLU B 1 257 ? 2.271 23.062 17.172 1 94.44 257 GLU B N 1
ATOM 52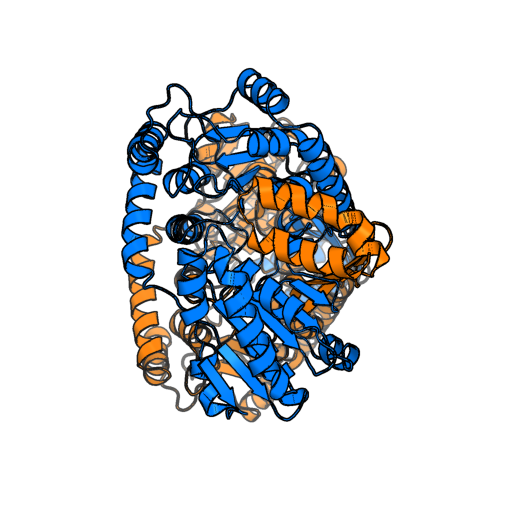27 C CA . GLU B 1 257 ? 1.114 23.188 18.062 1 94.44 257 GLU B CA 1
ATOM 5228 C C . GLU B 1 257 ? 0.295 21.891 18.062 1 94.44 257 GLU B C 1
ATOM 5230 O O . GLU B 1 257 ? -0.646 21.75 18.844 1 94.44 257 GLU B O 1
ATOM 5235 N N . HIS B 1 258 ? 0.645 20.938 17.203 1 89.75 258 HIS B N 1
ATOM 5236 C CA . HIS B 1 258 ? -0.106 19.688 17.109 1 89.75 258 HIS B CA 1
ATOM 5237 C C . HIS B 1 258 ? 0.092 18.828 18.359 1 89.75 258 HIS B C 1
ATOM 5239 O O . HIS B 1 258 ? -0.85 18.203 18.844 1 89.75 258 HIS B O 1
ATOM 5245 N N . GLY B 1 259 ? 1.266 18.797 18.812 1 87.56 259 GLY B N 1
ATOM 5246 C CA . GLY B 1 259 ? 1.6 17.984 19.969 1 87.56 259 GLY B CA 1
ATOM 5247 C C . GLY B 1 259 ? 3.021 18.188 20.453 1 87.56 259 GLY B C 1
ATOM 5248 O O . GLY B 1 259 ? 3.891 18.609 19.688 1 87.56 259 GLY B O 1
ATOM 5249 N N . ALA B 1 260 ? 3.197 17.781 21.672 1 87.75 260 ALA B N 1
ATOM 5250 C CA . ALA B 1 260 ? 4.508 17.969 22.297 1 87.75 260 ALA B CA 1
ATOM 5251 C C . ALA B 1 260 ? 5.562 17.094 21.625 1 87.75 260 ALA B C 1
ATOM 5253 O O . ALA B 1 260 ? 6.758 17.375 21.703 1 87.75 260 ALA B O 1
ATOM 5254 N N . ASP B 1 261 ? 5.125 16.078 20.906 1 86.44 261 ASP B N 1
ATOM 5255 C CA . ASP B 1 261 ? 6.051 15.141 20.281 1 86.44 261 ASP B CA 1
ATOM 5256 C C . ASP B 1 261 ? 6.293 15.508 18.828 1 86.44 261 ASP B C 1
ATOM 5258 O O . ASP B 1 261 ? 7.035 14.82 18.125 1 86.44 261 ASP B O 1
ATOM 5262 N N . SER B 1 262 ? 5.73 16.594 18.375 1 89.88 262 SER B N 1
ATOM 5263 C CA . SER B 1 262 ? 5.984 17.031 17 1 89.88 262 SER B CA 1
ATOM 5264 C C . SER B 1 262 ? 7.426 17.5 16.828 1 89.88 262 SER B C 1
ATOM 5266 O O . SER B 1 262 ? 8.07 17.922 17.797 1 89.88 262 SER B O 1
ATOM 5268 N N . GLN B 1 263 ? 7.93 17.406 15.656 1 92.31 263 GLN B N 1
ATOM 5269 C CA . GLN B 1 263 ? 9.289 17.859 15.375 1 92.31 263 GLN B CA 1
ATOM 5270 C C . GLN B 1 263 ? 9.32 18.797 14.18 1 92.31 263 GLN B C 1
ATOM 5272 O O . GLN B 1 263 ? 8.766 18.5 13.125 1 92.31 263 GLN B O 1
ATOM 5277 N N . VAL B 1 264 ? 9.945 19.891 14.398 1 96.31 264 VAL B N 1
ATOM 5278 C CA . VAL B 1 264 ? 10.117 20.859 13.32 1 96.31 264 VAL B CA 1
ATOM 5279 C C . VAL B 1 264 ? 11.602 21.109 13.078 1 96.31 264 VAL B C 1
ATOM 5281 O O . VAL B 1 264 ? 12.391 21.156 14.023 1 96.31 264 VAL B O 1
ATOM 5284 N N . VAL B 1 265 ? 12 21.172 11.805 1 97.5 265 VAL B N 1
ATOM 5285 C CA . VAL B 1 265 ? 13.398 21.297 11.398 1 97.5 265 VAL B CA 1
ATOM 5286 C C . VAL B 1 265 ? 13.547 22.438 10.391 1 97.5 265 VAL B C 1
ATOM 5288 O O . VAL B 1 265 ? 12.727 22.594 9.484 1 97.5 265 VAL B O 1
ATOM 5291 N N . LEU B 1 266 ? 14.5 23.297 10.602 1 98.44 266 LEU B N 1
ATOM 5292 C CA . LEU B 1 266 ? 14.906 24.297 9.617 1 98.44 266 LEU B CA 1
ATOM 5293 C C . LEU B 1 266 ? 16.266 23.953 9.023 1 98.44 266 LEU B C 1
ATOM 5295 O O . LEU B 1 266 ? 17.25 23.781 9.758 1 98.44 266 LEU B O 1
ATOM 5299 N N . VAL B 1 267 ? 16.328 23.734 7.75 1 98.5 267 VAL B N 1
ATOM 5300 C CA . VAL B 1 267 ? 17.562 23.578 6.984 1 98.5 267 VAL B CA 1
ATOM 5301 C C . VAL B 1 267 ? 17.797 24.812 6.117 1 98.5 267 VAL B C 1
ATOM 5303 O O . VAL B 1 267 ? 16.906 25.219 5.359 1 98.5 267 VAL B O 1
ATOM 5306 N N . THR B 1 268 ? 18.969 25.438 6.23 1 98.38 268 THR B N 1
ATOM 5307 C CA . THR B 1 268 ? 19.188 26.688 5.496 1 98.38 268 THR B CA 1
ATOM 5308 C C . THR B 1 268 ? 20.625 26.75 4.984 1 98.38 268 THR B C 1
ATOM 5310 O O . THR B 1 268 ? 21.516 26.109 5.531 1 98.38 268 THR B O 1
ATOM 5313 N N . THR B 1 269 ? 20.781 27.5 3.887 1 97.44 269 THR B N 1
ATOM 5314 C CA . THR B 1 269 ? 22.109 27.812 3.367 1 97.44 269 THR B CA 1
ATOM 5315 C C . THR B 1 269 ? 22.516 29.234 3.73 1 97.44 269 THR B C 1
ATOM 5317 O O . THR B 1 269 ? 23.516 29.75 3.229 1 97.44 269 THR B O 1
ATOM 5320 N N . ASP B 1 270 ? 21.734 29.922 4.527 1 96.5 270 ASP B N 1
ATOM 5321 C CA . ASP B 1 270 ? 22.016 31.25 5.07 1 96.5 270 ASP B CA 1
ATOM 5322 C C . ASP B 1 270 ? 21.984 31.234 6.598 1 96.5 270 ASP B C 1
ATOM 5324 O O . ASP B 1 270 ? 20.906 31.266 7.203 1 96.5 270 ASP B O 1
ATOM 5328 N N . SER B 1 271 ? 23.125 31.391 7.191 1 95 271 SER B N 1
ATOM 5329 C CA . SER B 1 271 ? 23.234 31.25 8.641 1 95 271 SER B CA 1
ATOM 5330 C C . SER B 1 271 ? 22.516 32.406 9.352 1 95 271 SER B C 1
ATOM 5332 O O . SER B 1 271 ? 22.047 32.25 10.477 1 95 271 SER B O 1
ATOM 5334 N N . ASN B 1 272 ? 22.359 33.531 8.766 1 96.25 272 ASN B N 1
ATOM 5335 C CA . ASN B 1 272 ? 21.688 34.688 9.367 1 96.25 272 ASN B CA 1
ATOM 5336 C C . ASN B 1 272 ? 20.188 34.438 9.547 1 96.25 272 ASN B C 1
ATOM 5338 O O . ASN B 1 272 ? 19.547 35 10.414 1 96.25 272 ASN B O 1
ATOM 5342 N N . LEU B 1 273 ? 19.719 33.625 8.695 1 97.38 273 LEU B N 1
ATOM 5343 C CA . LEU B 1 273 ? 18.297 33.312 8.742 1 97.38 273 LEU B CA 1
ATOM 5344 C C . LEU B 1 273 ? 17.938 32.594 10.047 1 97.38 273 LEU B C 1
ATOM 5346 O O . LEU B 1 273 ? 16.828 32.75 10.555 1 97.38 273 LEU B O 1
ATOM 5350 N N . ILE B 1 274 ? 18.812 31.828 10.617 1 97.56 274 ILE B N 1
ATOM 5351 C CA . ILE B 1 274 ? 18.562 31.047 11.82 1 97.56 274 ILE B CA 1
ATOM 5352 C C . ILE B 1 274 ? 18.188 31.969 12.977 1 97.56 274 ILE B C 1
ATOM 5354 O O . ILE B 1 274 ? 17.156 31.797 13.609 1 97.56 274 ILE B O 1
ATOM 5358 N N . SER B 1 275 ? 19 33 13.18 1 97 275 SER B N 1
ATOM 5359 C CA . SER B 1 275 ? 18.75 33.906 14.273 1 97 275 SER B CA 1
ATOM 5360 C C . SER B 1 275 ? 17.438 34.688 14.055 1 97 275 SER B C 1
ATOM 5362 O O . SER B 1 275 ? 16.688 34.906 15.008 1 97 275 SER B O 1
ATOM 5364 N N . ALA B 1 276 ? 17.266 35.125 12.844 1 97.94 276 ALA B N 1
ATOM 5365 C CA . ALA B 1 276 ? 16.047 35.844 12.516 1 97.94 276 ALA B CA 1
ATOM 5366 C C . ALA B 1 276 ? 14.805 35 12.797 1 97.94 276 ALA B C 1
ATOM 5368 O O . ALA B 1 276 ? 13.82 35.5 13.367 1 97.94 276 ALA B O 1
ATOM 5369 N N . VAL B 1 277 ? 14.828 33.75 12.43 1 98.31 277 VAL B N 1
ATOM 5370 C CA . VAL B 1 277 ? 13.703 32.844 12.625 1 98.31 277 VAL B CA 1
ATOM 5371 C C . VAL B 1 277 ? 13.5 32.594 14.117 1 98.31 277 VAL B C 1
ATOM 5373 O O . VAL B 1 277 ? 12.367 32.562 14.602 1 98.31 277 VAL B O 1
ATOM 5376 N N . GLN B 1 278 ? 14.586 32.406 14.867 1 97.44 278 GLN B N 1
ATOM 5377 C CA . GLN B 1 278 ? 14.492 32.156 16.312 1 97.44 278 GLN B CA 1
ATOM 5378 C C . GLN B 1 278 ? 13.797 33.344 17 1 97.44 278 GLN B C 1
ATOM 5380 O O . GLN B 1 278 ? 12.961 33.125 17.875 1 97.44 278 GLN B O 1
ATOM 5385 N N . GLN B 1 279 ? 14.141 34.531 16.609 1 97.81 279 GLN B N 1
ATOM 5386 C CA . GLN B 1 279 ? 13.523 35.719 17.188 1 97.81 279 GLN B CA 1
ATOM 5387 C C . GLN B 1 279 ? 12.031 35.75 16.891 1 97.81 279 GLN B C 1
ATOM 5389 O O . GLN B 1 279 ? 11.227 36.062 17.781 1 97.81 279 GLN B O 1
ATOM 5394 N N . GLU B 1 280 ? 11.711 35.5 15.688 1 98.25 280 GLU B N 1
ATOM 5395 C CA . GLU B 1 280 ? 10.305 35.5 15.289 1 98.25 280 GLU B CA 1
ATOM 5396 C C . GLU B 1 280 ? 9.531 34.406 16.031 1 98.25 280 GLU B C 1
ATOM 5398 O O . GLU B 1 280 ? 8.359 34.594 16.391 1 98.25 280 GLU B O 1
ATOM 5403 N N . ILE B 1 281 ? 10.117 33.188 16.25 1 98.06 281 ILE B N 1
ATOM 5404 C CA . ILE B 1 281 ? 9.461 32.125 17 1 98.06 281 ILE B CA 1
ATOM 5405 C C . ILE B 1 281 ? 9.133 32.594 18.406 1 98.06 281 ILE B C 1
ATOM 5407 O O . ILE B 1 281 ? 8.023 32.406 18.906 1 98.06 281 ILE B O 1
ATOM 5411 N N . GLU B 1 282 ? 10.062 33.281 19.031 1 96.94 282 GLU B N 1
ATOM 5412 C CA . GLU B 1 282 ? 9.859 33.781 20.406 1 96.94 282 GLU B CA 1
ATOM 5413 C C . GLU B 1 282 ? 8.711 34.75 20.469 1 96.94 282 GLU B C 1
ATOM 5415 O O . GLU B 1 282 ? 7.926 34.75 21.422 1 96.94 282 GLU B O 1
ATOM 5420 N N . LEU B 1 283 ? 8.633 35.562 19.5 1 97.75 283 LEU B N 1
ATOM 5421 C CA . LEU B 1 283 ? 7.59 36.562 19.453 1 97.75 283 LEU B CA 1
ATOM 5422 C C . LEU B 1 283 ? 6.223 35.938 19.203 1 97.75 283 LEU B C 1
ATOM 5424 O O . LEU B 1 283 ? 5.254 36.281 19.891 1 97.75 283 LEU B O 1
ATOM 5428 N N . GLN B 1 284 ? 6.121 35.094 18.266 1 98.06 284 GLN B N 1
ATOM 5429 C CA . GLN B 1 284 ? 4.848 34.562 17.797 1 98.06 284 GLN B CA 1
ATOM 5430 C C . GLN B 1 284 ? 4.309 33.5 18.781 1 98.06 284 GLN B C 1
ATOM 5432 O O . GLN B 1 284 ? 3.094 33.406 18.969 1 98.06 284 GLN B O 1
ATOM 5437 N N . ILE B 1 285 ? 5.184 32.688 19.406 1 97.75 285 ILE B N 1
ATOM 5438 C CA . ILE B 1 285 ? 4.766 31.578 20.234 1 97.75 285 ILE B CA 1
ATOM 5439 C C . ILE B 1 285 ? 4.008 32.094 21.453 1 97.75 285 ILE B C 1
ATOM 5441 O O . ILE B 1 285 ? 3.08 31.453 21.953 1 97.75 285 ILE B O 1
ATOM 5445 N N . LYS B 1 286 ? 4.305 33.312 21.922 1 96.75 286 LYS B N 1
ATOM 5446 C CA . LYS B 1 286 ? 3.711 33.906 23.125 1 96.75 286 LYS B CA 1
ATOM 5447 C C . LYS B 1 286 ? 2.232 34.219 22.906 1 96.75 286 LYS B C 1
ATOM 5449 O O . LYS B 1 286 ? 1.466 34.312 23.859 1 96.75 286 LYS B O 1
ATOM 5454 N N . LYS B 1 287 ? 1.815 34.281 21.719 1 96.44 287 LYS B N 1
ATOM 5455 C CA . LYS B 1 287 ? 0.453 34.688 21.375 1 96.44 287 LYS B CA 1
ATOM 5456 C C . LYS B 1 287 ? -0.437 33.469 21.141 1 96.44 287 LYS B C 1
ATOM 5458 O O . LYS B 1 287 ? -1.646 33.625 20.938 1 96.44 287 LYS B O 1
ATOM 5463 N N . LEU B 1 288 ? 0.095 32.312 21.188 1 96.5 288 LEU B N 1
ATOM 5464 C CA . LEU B 1 288 ? -0.651 31.125 20.828 1 96.5 288 LEU B CA 1
ATOM 5465 C C . LEU B 1 288 ? -1.399 30.562 22.031 1 96.5 288 LEU B C 1
ATOM 5467 O O . LEU B 1 288 ? -0.835 30.453 23.125 1 96.5 288 LEU B O 1
ATOM 5471 N N . PRO B 1 289 ? -2.693 30.203 21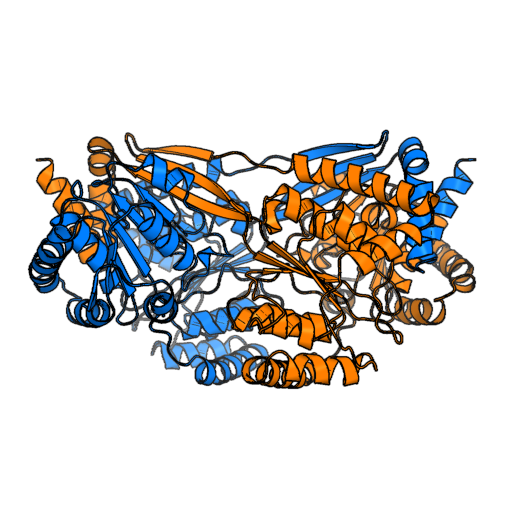.844 1 94.44 289 PRO B N 1
ATOM 5472 C CA . PRO B 1 289 ? -3.424 29.531 22.922 1 94.44 289 PRO B CA 1
ATOM 5473 C C . PRO B 1 289 ? -2.77 28.234 23.359 1 94.44 289 PRO B C 1
ATOM 5475 O O . PRO B 1 289 ? -2.812 27.875 24.547 1 94.44 289 PRO B O 1
ATOM 5478 N N . ARG B 1 290 ? -2.162 27.469 22.406 1 93.38 290 ARG B N 1
ATOM 5479 C CA . ARG B 1 290 ? -1.533 26.188 22.703 1 93.38 290 ARG B CA 1
ATOM 5480 C C . ARG B 1 290 ? -0.031 26.359 22.906 1 93.38 290 ARG B C 1
ATOM 5482 O O . ARG B 1 290 ? 0.75 25.469 22.531 1 93.38 290 ARG B O 1
ATOM 5489 N N . LYS B 1 291 ? 0.333 27.422 23.469 1 94.88 291 LYS B N 1
ATOM 5490 C CA . LYS B 1 291 ? 1.737 27.781 23.641 1 94.88 291 LYS B CA 1
ATOM 5491 C C . LYS B 1 291 ? 2.475 26.719 24.453 1 94.88 291 LYS B C 1
ATOM 5493 O O . LYS B 1 291 ? 3.631 26.391 24.172 1 94.88 291 LYS B O 1
ATOM 5498 N N . SER B 1 292 ? 1.854 26.156 25.469 1 95.06 292 SER B N 1
ATOM 5499 C CA . SER B 1 292 ? 2.518 25.172 26.328 1 95.06 292 SER B CA 1
ATOM 5500 C C . SER B 1 292 ? 2.934 23.953 25.516 1 95.06 292 SER B C 1
ATOM 5502 O O . SER B 1 292 ? 4.02 23.406 25.719 1 95.06 292 SER B O 1
ATOM 5504 N N . ILE B 1 293 ? 2.1 23.562 24.594 1 92.81 293 ILE B N 1
ATOM 5505 C CA . ILE B 1 293 ? 2.381 22.422 23.734 1 92.81 293 ILE B CA 1
ATOM 5506 C C . ILE B 1 293 ? 3.467 22.781 22.719 1 92.81 293 ILE B C 1
ATOM 5508 O O . ILE B 1 293 ? 4.445 22.047 22.562 1 92.81 293 ILE B O 1
ATOM 5512 N N . ALA B 1 294 ? 3.316 23.906 22.109 1 95.25 294 ALA B N 1
ATOM 5513 C CA . ALA B 1 294 ? 4.25 24.344 21.078 1 95.25 294 ALA B CA 1
ATOM 5514 C C . ALA B 1 294 ? 5.648 24.531 21.656 1 95.25 294 ALA B C 1
ATOM 5516 O O . ALA B 1 294 ? 6.645 24.203 21.016 1 95.25 294 ALA B O 1
ATOM 5517 N N . GLU B 1 295 ? 5.684 25.047 22.891 1 95.88 295 GLU B N 1
ATOM 5518 C CA . GLU B 1 295 ? 6.969 25.266 23.547 1 95.88 295 GLU B CA 1
ATOM 5519 C C . GLU B 1 295 ? 7.707 23.953 23.797 1 95.88 295 GLU B C 1
ATOM 5521 O O . GLU B 1 295 ? 8.93 23.891 23.641 1 95.88 295 GLU B O 1
ATOM 5526 N N . LYS B 1 296 ? 6.988 23 24.156 1 93.44 296 LYS B N 1
ATOM 5527 C CA . LYS B 1 296 ? 7.59 21.688 24.359 1 93.44 296 LYS B CA 1
ATOM 5528 C C . LYS B 1 296 ? 8.086 21.094 23.047 1 93.44 296 LYS B C 1
ATOM 5530 O O . LYS B 1 296 ? 9.172 20.516 22.984 1 93.44 296 LYS B O 1
ATOM 5535 N N . ALA B 1 297 ? 7.309 21.234 22 1 92 297 ALA B N 1
ATOM 5536 C CA . ALA B 1 297 ? 7.672 20.703 20.688 1 92 297 ALA B CA 1
ATOM 5537 C C . ALA B 1 297 ? 8.922 21.391 20.156 1 92 297 ALA B C 1
ATOM 5539 O O . ALA B 1 297 ? 9.781 20.75 19.547 1 92 297 ALA B O 1
ATOM 5540 N N . ILE B 1 298 ? 9.023 22.641 20.391 1 93.81 298 ILE B N 1
ATOM 5541 C CA . ILE B 1 298 ? 10.109 23.453 19.859 1 93.81 298 ILE B CA 1
ATOM 5542 C C . ILE B 1 298 ? 11.43 23.031 20.5 1 93.81 298 ILE B C 1
ATOM 5544 O O . ILE B 1 298 ? 12.5 23.203 19.906 1 93.81 298 ILE B O 1
ATOM 5548 N N . LEU B 1 299 ? 11.367 22.438 21.703 1 89.31 299 LEU B N 1
ATOM 5549 C CA . LEU B 1 299 ? 12.57 21.953 22.359 1 89.31 299 LEU B CA 1
ATOM 5550 C C . LEU B 1 299 ? 13.211 20.828 21.547 1 89.31 299 LEU B C 1
ATOM 5552 O O . LEU B 1 299 ? 14.414 20.594 21.656 1 89.31 299 LEU B O 1
ATOM 5556 N N . ASN B 1 300 ? 12.43 20.188 20.75 1 85.94 300 ASN B N 1
ATOM 5557 C CA . ASN B 1 300 ? 12.898 19.094 19.891 1 85.94 300 ASN B CA 1
ATOM 5558 C C . ASN B 1 300 ? 13.273 19.594 18.5 1 85.94 300 ASN B C 1
ATOM 5560 O O . ASN B 1 300 ? 13.633 18.781 17.641 1 85.94 300 ASN B O 1
ATOM 5564 N N . SER B 1 301 ? 13.203 20.844 18.266 1 91.75 301 SER B N 1
ATOM 5565 C CA . SER B 1 301 ? 13.445 21.406 16.938 1 91.75 301 SER B CA 1
ATOM 5566 C C . SER B 1 301 ? 14.945 21.484 16.641 1 91.75 301 SER B C 1
ATOM 5568 O O . SER B 1 301 ? 15.758 21.562 17.547 1 91.75 301 SER B O 1
ATOM 5570 N N . ARG B 1 302 ? 15.289 21.375 15.367 1 95.06 302 ARG B N 1
ATOM 5571 C CA . ARG B 1 302 ? 16.672 21.453 14.891 1 95.06 302 ARG B CA 1
ATOM 5572 C C . ARG B 1 302 ? 16.797 22.484 13.781 1 95.06 302 ARG B C 1
ATOM 5574 O O . ARG B 1 302 ? 16.031 22.484 12.82 1 95.06 302 ARG B O 1
ATOM 5581 N N . PHE B 1 303 ? 17.719 23.375 13.984 1 97.25 303 PHE B N 1
ATOM 5582 C CA . PHE B 1 303 ? 18.078 24.344 12.953 1 97.25 303 PHE B CA 1
ATOM 5583 C C . PHE B 1 303 ? 19.469 24.047 12.406 1 97.25 303 PHE B C 1
ATOM 5585 O O . PHE B 1 303 ? 20.469 24.109 13.133 1 97.25 303 PHE B O 1
ATOM 5592 N N . ILE B 1 304 ? 19.531 23.734 11.148 1 97.81 304 ILE B N 1
ATOM 5593 C CA . ILE B 1 304 ? 20.766 23.203 10.562 1 97.81 304 ILE B CA 1
ATOM 5594 C C . ILE B 1 304 ? 21.203 24.109 9.406 1 97.81 304 ILE B C 1
ATOM 5596 O O . ILE B 1 304 ? 20.422 24.375 8.492 1 97.81 304 ILE B O 1
ATOM 5600 N N . TYR B 1 305 ? 22.438 24.547 9.43 1 97.75 305 TYR B N 1
ATOM 5601 C CA . TYR B 1 305 ? 23.062 25.297 8.352 1 97.75 305 TYR B CA 1
ATOM 5602 C C . TYR B 1 305 ? 23.984 24.406 7.531 1 97.75 305 TYR B C 1
ATOM 5604 O O . TYR B 1 305 ? 24.797 23.656 8.086 1 97.75 305 TYR B O 1
ATOM 5612 N N . PHE B 1 306 ? 23.828 24.438 6.238 1 97.38 306 PHE B N 1
ATOM 5613 C CA . PHE B 1 306 ? 24.75 23.797 5.312 1 97.38 306 PHE B CA 1
ATOM 5614 C C . PHE B 1 306 ? 25.406 24.844 4.41 1 97.38 306 PHE B C 1
ATOM 5616 O O . PHE B 1 306 ? 24.75 25.781 3.957 1 97.38 306 PHE B O 1
ATOM 5623 N N . LYS B 1 307 ? 26.688 24.641 4.016 1 95.81 307 LYS B N 1
ATOM 5624 C CA . LYS B 1 307 ? 27.422 25.578 3.172 1 95.81 307 LYS B CA 1
ATOM 5625 C C . LYS B 1 307 ? 26.953 25.5 1.722 1 95.81 307 LYS B C 1
ATOM 5627 O O . LYS B 1 307 ? 27.016 26.484 0.99 1 95.81 307 LYS B O 1
ATOM 5632 N N . ASP B 1 308 ? 26.547 24.312 1.301 1 95.56 308 ASP B N 1
ATOM 5633 C CA . ASP B 1 308 ? 26.156 24.141 -0.095 1 95.56 308 ASP B CA 1
ATOM 5634 C C . ASP B 1 308 ? 24.781 23.484 -0.205 1 95.56 308 ASP B C 1
ATOM 5636 O O . ASP B 1 308 ? 24.375 22.734 0.69 1 95.56 308 ASP B O 1
ATOM 5640 N N . LYS B 1 309 ? 24.109 23.781 -1.378 1 97.31 309 LYS B N 1
ATOM 5641 C CA . LYS B 1 309 ? 22.75 23.297 -1.603 1 97.31 309 LYS B CA 1
ATOM 5642 C C . LYS B 1 309 ? 22.734 21.781 -1.787 1 97.31 309 LYS B C 1
ATOM 5644 O O . LYS B 1 309 ? 21.719 21.125 -1.487 1 97.31 309 LYS B O 1
ATOM 5649 N N . GLU B 1 310 ? 23.797 21.141 -2.268 1 97.69 310 GLU B N 1
ATOM 5650 C CA . GLU B 1 310 ? 23.859 19.703 -2.467 1 97.69 310 GLU B CA 1
ATOM 5651 C C . GLU B 1 310 ? 23.766 18.953 -1.139 1 97.69 310 GLU B C 1
ATOM 5653 O O . GLU B 1 310 ? 23 18 -1.019 1 97.69 310 GLU B O 1
ATOM 5658 N N . SER B 1 311 ? 24.484 19.422 -0.119 1 97.31 311 SER B N 1
ATOM 5659 C CA . SER B 1 311 ? 24.453 18.812 1.203 1 97.31 311 SER B CA 1
ATOM 5660 C C . SER B 1 311 ? 23.078 18.969 1.855 1 97.31 311 SER B C 1
ATOM 5662 O O . SER B 1 311 ? 22.578 18.047 2.5 1 97.31 311 SER B O 1
ATOM 5664 N N . ALA B 1 312 ? 22.516 20.156 1.718 1 97.75 312 ALA B N 1
ATOM 5665 C CA . ALA B 1 312 ? 21.188 20.406 2.246 1 97.75 312 ALA B CA 1
ATOM 5666 C C . ALA B 1 312 ? 20.172 19.438 1.65 1 97.75 312 ALA B C 1
ATOM 5668 O O . ALA B 1 312 ? 19.375 18.844 2.375 1 97.75 312 ALA B O 1
ATOM 5669 N N . MET B 1 313 ? 20.234 19.266 0.303 1 98 313 MET B N 1
ATOM 5670 C CA . MET B 1 313 ? 19.312 18.391 -0.396 1 98 313 MET B CA 1
ATOM 5671 C C . MET B 1 313 ? 19.484 16.938 0.037 1 98 313 MET B C 1
ATOM 5673 O O . MET B 1 313 ? 18.516 16.219 0.214 1 98 313 MET B O 1
ATOM 5677 N N . GLU B 1 314 ? 20.734 16.516 0.175 1 97.31 314 GLU B N 1
ATOM 5678 C CA . GLU B 1 314 ? 21.016 15.156 0.633 1 97.31 314 GLU B CA 1
ATOM 5679 C C . GLU B 1 314 ? 20.422 14.906 2.02 1 97.31 314 GLU B C 1
ATOM 5681 O O . GLU B 1 314 ? 19.844 13.852 2.277 1 97.31 314 GLU B O 1
ATOM 5686 N N . PHE B 1 315 ? 20.562 15.875 2.885 1 97.38 315 PHE B N 1
ATOM 5687 C CA . PHE B 1 315 ? 20.031 15.766 4.234 1 97.38 315 PHE B CA 1
ATOM 5688 C C . PHE B 1 315 ? 18.516 15.648 4.207 1 97.38 315 PHE B C 1
ATOM 5690 O O . PHE B 1 315 ? 17.938 14.812 4.91 1 97.38 315 PHE B O 1
ATOM 5697 N N . VAL B 1 316 ? 17.891 16.469 3.422 1 98 316 VAL B N 1
ATOM 5698 C CA . VAL B 1 316 ? 16.438 16.453 3.301 1 98 316 VAL B CA 1
ATOM 5699 C C . VAL B 1 316 ? 15.969 15.086 2.822 1 98 316 VAL B C 1
ATOM 5701 O O . VAL B 1 316 ? 15.031 14.516 3.375 1 98 316 VAL B O 1
ATOM 5704 N N . ASN B 1 317 ? 16.609 14.57 1.823 1 97.81 317 ASN B N 1
ATOM 5705 C CA . ASN B 1 317 ? 16.25 13.266 1.288 1 97.81 317 ASN B CA 1
ATOM 5706 C C . ASN B 1 317 ? 16.422 12.164 2.33 1 97.81 317 ASN B C 1
ATOM 5708 O O . ASN B 1 317 ? 15.617 11.227 2.383 1 97.81 317 ASN B O 1
ATOM 5712 N N . GLU B 1 318 ? 17.453 12.281 3.123 1 96.06 318 GLU B N 1
ATOM 5713 C CA . GLU B 1 318 ? 17.672 11.289 4.176 1 96.06 318 GLU B CA 1
ATOM 5714 C C . GLU B 1 318 ? 16.625 11.43 5.285 1 96.06 318 GLU B C 1
ATOM 5716 O O . GLU B 1 318 ? 16.172 10.422 5.84 1 96.06 318 GLU B O 1
ATOM 5721 N N . TYR B 1 319 ? 16.266 12.641 5.602 1 96.12 319 TYR B N 1
ATOM 5722 C CA . TYR B 1 319 ? 15.266 12.906 6.629 1 96.12 319 TYR B CA 1
ATOM 5723 C C . TYR B 1 319 ? 13.891 12.414 6.191 1 96.12 319 TYR B C 1
ATOM 5725 O O . TYR B 1 319 ? 13.102 11.93 7.012 1 96.12 319 TYR B O 1
ATOM 5733 N N . ALA B 1 320 ? 13.562 12.562 4.859 1 96.62 320 ALA B N 1
ATOM 5734 C CA . ALA B 1 320 ? 12.297 12.133 4.277 1 96.62 320 ALA B CA 1
ATOM 5735 C C . ALA B 1 320 ? 11.117 12.727 5.047 1 96.62 320 ALA B C 1
ATOM 5737 O O . ALA B 1 320 ? 10.305 11.984 5.617 1 96.62 320 ALA B O 1
ATOM 5738 N N . PRO B 1 321 ? 10.977 14 4.957 1 97.06 321 PRO B N 1
ATOM 5739 C CA . PRO B 1 321 ? 9.984 14.672 5.797 1 97.06 321 PRO B CA 1
ATOM 5740 C C . PRO B 1 321 ? 8.555 14.391 5.363 1 97.06 321 PRO B C 1
ATOM 5742 O O . PRO B 1 321 ? 8.305 14.117 4.188 1 97.06 321 PRO B O 1
ATOM 5745 N N . GLU B 1 322 ? 7.578 14.477 6.363 1 96.62 322 GLU B N 1
ATOM 5746 C CA . GLU B 1 322 ? 6.145 14.469 6.098 1 96.62 322 GLU B CA 1
ATOM 5747 C C . GLU B 1 322 ? 5.727 15.68 5.27 1 96.62 322 GLU B C 1
ATOM 5749 O O . GLU B 1 322 ? 5.16 15.531 4.184 1 96.62 322 GLU B O 1
ATOM 5754 N N . HIS B 1 323 ? 6.07 16.812 5.812 1 98.31 323 HIS B N 1
ATOM 5755 C CA . HIS B 1 323 ? 5.871 18.094 5.141 1 98.31 323 HIS B CA 1
ATOM 5756 C C . HIS B 1 323 ? 7.203 18.766 4.832 1 98.31 323 HIS B C 1
ATOM 5758 O O . HIS B 1 323 ? 8.07 18.875 5.707 1 98.31 323 HIS B O 1
ATOM 5764 N N . LEU B 1 324 ? 7.371 19.25 3.594 1 98.81 324 LEU B N 1
ATOM 5765 C CA . LEU B 1 324 ? 8.57 19.969 3.191 1 98.81 324 LEU B CA 1
ATOM 5766 C C . LEU B 1 324 ? 8.211 21.312 2.555 1 98.81 324 LEU B C 1
ATOM 5768 O O . LEU B 1 324 ? 7.523 21.359 1.532 1 98.81 324 LEU B O 1
ATOM 5772 N N . ILE B 1 325 ? 8.625 22.375 3.188 1 98.94 325 ILE B N 1
ATOM 5773 C CA . ILE B 1 325 ? 8.516 23.688 2.57 1 98.94 325 ILE B CA 1
ATOM 5774 C C . ILE B 1 325 ? 9.867 24.094 1.975 1 98.94 325 ILE B C 1
ATOM 5776 O O . ILE B 1 325 ? 10.898 24 2.641 1 98.94 325 ILE B O 1
ATOM 5780 N N . ILE B 1 326 ? 9.859 24.516 0.721 1 98.88 326 ILE B N 1
ATOM 5781 C CA . ILE B 1 326 ? 11.07 24.984 0.063 1 98.88 326 ILE B CA 1
ATOM 5782 C C . ILE B 1 326 ? 10.906 26.438 -0.348 1 98.88 326 ILE B C 1
ATOM 5784 O O . ILE B 1 326 ? 10.039 26.766 -1.157 1 98.88 326 ILE B O 1
ATOM 5788 N N . VAL B 1 327 ? 11.695 27.281 0.223 1 98.69 327 VAL B N 1
ATOM 5789 C CA . VAL B 1 327 ? 11.781 28.688 -0.166 1 98.69 327 VAL B CA 1
ATOM 5790 C C . VAL B 1 327 ? 13.211 29.031 -0.557 1 98.69 327 VAL B C 1
ATOM 5792 O O . VAL B 1 327 ? 14.047 29.328 0.304 1 98.69 327 VAL B O 1
ATOM 5795 N N . SER B 1 328 ? 13.453 29.062 -1.855 1 98.19 328 SER B N 1
ATOM 5796 C CA . SER B 1 328 ? 14.812 29.25 -2.346 1 98.19 328 SER B CA 1
ATOM 5797 C C . SER B 1 328 ? 14.82 29.781 -3.773 1 98.19 328 SER B C 1
ATOM 5799 O O . SER B 1 328 ? 13.906 29.5 -4.551 1 98.19 328 SER B O 1
ATOM 5801 N N . LYS B 1 329 ? 15.883 30.562 -4.102 1 97.19 329 LYS B N 1
ATOM 5802 C CA . LYS B 1 329 ? 16.094 30.984 -5.48 1 97.19 329 LYS B CA 1
ATOM 5803 C C . LYS B 1 329 ? 16.484 29.812 -6.371 1 97.19 329 LYS B C 1
ATOM 5805 O O . LYS B 1 329 ? 16.375 29.891 -7.594 1 97.19 329 LYS B O 1
ATOM 5810 N N . GLU B 1 330 ? 16.969 28.656 -5.734 1 97.12 330 GLU B N 1
ATOM 5811 C CA . GLU B 1 330 ? 17.375 27.438 -6.445 1 97.12 330 GLU B CA 1
ATOM 5812 C C . GLU B 1 330 ? 16.266 26.406 -6.453 1 97.12 330 GLU B C 1
ATOM 5814 O O . GLU B 1 330 ? 16.516 25.219 -6.254 1 97.12 330 GLU B O 1
ATOM 5819 N N . GLU B 1 331 ? 15.055 26.844 -6.617 1 97.62 331 GLU B N 1
ATOM 5820 C CA . GLU B 1 331 ? 13.875 26 -6.523 1 97.62 331 GLU B CA 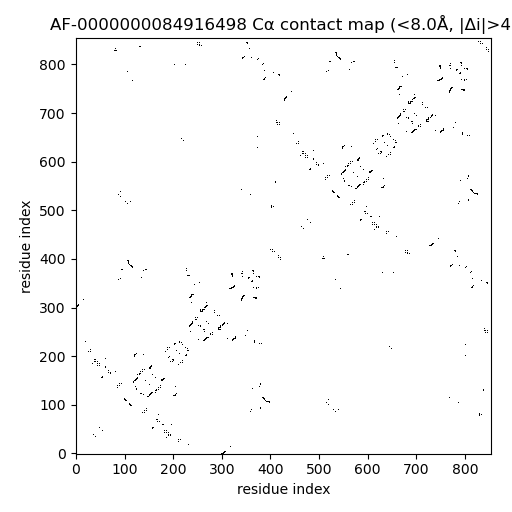1
ATOM 5821 C C . GLU B 1 331 ? 13.969 24.812 -7.484 1 97.62 331 GLU B C 1
ATOM 5823 O O . GLU B 1 331 ? 13.711 23.672 -7.102 1 97.62 331 GLU B O 1
ATOM 5828 N N . ASP B 1 332 ? 14.391 25.016 -8.719 1 97.69 332 ASP B N 1
ATOM 5829 C CA . ASP B 1 332 ? 14.461 23.969 -9.734 1 97.69 332 ASP B CA 1
ATOM 5830 C C . ASP B 1 332 ? 15.453 22.875 -9.32 1 97.69 332 ASP B C 1
ATOM 5832 O O . ASP B 1 332 ? 15.195 21.703 -9.539 1 97.69 332 ASP B O 1
ATOM 5836 N N . PHE B 1 333 ? 16.594 23.328 -8.789 1 97.94 333 PHE B N 1
ATOM 5837 C CA . PHE B 1 333 ? 17.594 22.359 -8.328 1 97.94 333 PHE B CA 1
ATOM 5838 C C . PHE B 1 333 ? 17 21.422 -7.297 1 97.94 333 PHE B C 1
ATOM 5840 O O . PHE B 1 333 ? 17.156 20.203 -7.391 1 97.94 333 PHE B O 1
ATOM 5847 N N . TYR B 1 334 ? 16.312 21.953 -6.32 1 98.25 334 TYR B N 1
ATOM 5848 C CA . TYR B 1 334 ? 15.773 21.141 -5.234 1 98.25 334 TYR B CA 1
ATOM 5849 C C . TYR B 1 334 ? 14.664 20.219 -5.738 1 98.25 334 TYR B C 1
ATOM 5851 O O . TYR B 1 334 ? 14.586 19.062 -5.34 1 98.25 334 TYR B O 1
ATOM 5859 N N . LEU B 1 335 ? 13.828 20.719 -6.629 1 97.69 335 LEU B N 1
ATOM 5860 C CA . LEU B 1 335 ? 12.742 19.922 -7.188 1 97.69 335 LEU B CA 1
ATOM 5861 C C . LEU B 1 335 ? 13.297 18.734 -7.984 1 97.69 335 LEU B C 1
ATOM 5863 O O . LEU B 1 335 ? 12.797 17.625 -7.879 1 97.69 335 LEU B O 1
ATOM 5867 N N . ASP B 1 336 ? 14.328 18.984 -8.773 1 96.81 336 ASP B N 1
ATOM 5868 C CA . ASP B 1 336 ? 14.906 17.984 -9.656 1 96.81 336 ASP B CA 1
ATOM 5869 C C . ASP B 1 336 ? 15.625 16.891 -8.852 1 96.81 336 ASP B C 1
ATOM 5871 O O . ASP B 1 336 ? 15.766 15.766 -9.32 1 96.81 336 ASP B O 1
ATOM 5875 N N . ASN B 1 337 ? 16.047 17.25 -7.648 1 97.88 337 ASN B N 1
ATOM 5876 C CA . ASN B 1 337 ? 16.891 16.328 -6.891 1 97.88 337 ASN B CA 1
ATOM 5877 C C . ASN B 1 337 ? 16.156 15.781 -5.672 1 97.88 337 ASN B C 1
ATOM 5879 O O . ASN B 1 337 ? 16.734 15.039 -4.871 1 97.88 337 ASN B O 1
ATOM 5883 N N . LEU B 1 338 ? 14.914 16.156 -5.512 1 98.25 338 LEU B N 1
ATOM 5884 C CA . LEU B 1 338 ? 14.109 15.68 -4.391 1 98.25 338 LEU B CA 1
ATOM 5885 C C . LEU B 1 338 ? 13.672 14.234 -4.625 1 98.25 338 LEU B C 1
ATOM 5887 O O . LEU B 1 338 ? 13.047 13.93 -5.645 1 98.25 338 LEU B O 1
ATOM 5891 N N . GLN B 1 339 ? 13.977 13.344 -3.643 1 97.62 339 GLN B N 1
ATOM 5892 C CA . GLN B 1 339 ? 13.633 11.93 -3.742 1 97.62 339 GLN B CA 1
ATOM 5893 C C . GLN B 1 339 ? 12.516 11.57 -2.764 1 97.62 339 GLN B C 1
ATOM 5895 O O . GLN B 1 339 ? 11.617 10.789 -3.094 1 97.62 339 GLN B O 1
ATOM 5900 N N . ASN B 1 340 ? 12.578 12.125 -1.563 1 97.81 340 ASN B N 1
ATOM 5901 C CA . ASN B 1 340 ? 11.695 11.664 -0.497 1 97.81 340 ASN B CA 1
ATOM 5902 C C . ASN B 1 340 ? 11.031 12.836 0.219 1 97.81 340 ASN B C 1
ATOM 5904 O O . ASN B 1 340 ? 11.711 13.664 0.833 1 97.81 340 ASN B O 1
ATOM 5908 N N . ALA B 1 341 ? 9.75 12.891 0.23 1 97.94 341 ALA B N 1
ATOM 5909 C CA . ALA B 1 341 ? 8.883 13.789 0.987 1 97.94 341 ALA B CA 1
ATOM 5910 C C . ALA B 1 341 ? 7.418 13.383 0.847 1 97.94 341 ALA B C 1
ATOM 5912 O O . ALA B 1 341 ? 7.043 12.711 -0.116 1 97.94 341 ALA B O 1
ATOM 5913 N N . GLY B 1 342 ? 6.621 13.68 1.847 1 97.12 342 GLY B N 1
ATOM 5914 C CA . GLY B 1 342 ? 5.188 13.453 1.718 1 97.12 342 GLY B CA 1
ATOM 5915 C C . GLY B 1 342 ? 4.496 14.484 0.846 1 97.12 342 GLY B C 1
ATOM 5916 O O . GLY B 1 342 ? 3.963 14.156 -0.213 1 97.12 342 GLY B O 1
ATOM 5917 N N . SER B 1 343 ? 4.555 15.711 1.272 1 98.44 343 SER B N 1
ATOM 5918 C CA . SER B 1 343 ? 3.982 16.844 0.554 1 98.44 343 SER B CA 1
ATOM 5919 C C . SER B 1 343 ? 4.934 18.031 0.552 1 98.44 343 SER B C 1
ATOM 5921 O O . SER B 1 343 ? 5.531 18.359 1.58 1 98.44 343 SER B O 1
ATOM 5923 N N . VAL B 1 344 ? 5.066 18.656 -0.652 1 98.81 344 VAL B N 1
ATOM 5924 C CA . VAL B 1 344 ? 6.051 19.719 -0.832 1 98.81 344 VAL B CA 1
ATOM 5925 C C . VAL B 1 344 ? 5.34 21.047 -1.102 1 98.81 344 VAL B C 1
ATOM 5927 O O . VAL B 1 344 ? 4.449 21.109 -1.955 1 98.81 344 VAL B O 1
ATOM 5930 N N . PHE B 1 345 ? 5.695 22.047 -0.391 1 98.94 345 PHE B N 1
ATOM 5931 C CA . PHE B 1 345 ? 5.16 23.406 -0.498 1 98.94 345 PHE B CA 1
ATOM 5932 C C . PHE B 1 345 ? 6.227 24.359 -1.007 1 98.94 345 PHE B C 1
ATOM 5934 O O . PHE B 1 345 ? 7.289 24.5 -0.399 1 98.94 345 PHE B O 1
ATOM 5941 N N . LEU B 1 346 ? 5.895 25.109 -2.088 1 98.81 346 LEU B N 1
ATOM 5942 C CA . LEU B 1 346 ? 6.949 25.844 -2.773 1 98.81 346 LEU B CA 1
ATOM 5943 C C . LEU B 1 346 ? 6.703 27.359 -2.684 1 98.81 346 LEU B C 1
ATOM 5945 O O . LEU B 1 346 ? 5.648 27.844 -3.096 1 98.81 346 LEU B O 1
ATOM 5949 N N . GLY B 1 347 ? 7.699 28.078 -2.109 1 98.56 347 GLY B N 1
ATOM 5950 C CA . GLY B 1 347 ? 7.672 29.531 -2.125 1 98.56 347 GLY B CA 1
ATOM 5951 C C . GLY B 1 347 ? 7.121 30.125 -0.843 1 98.56 347 GLY B C 1
ATOM 5952 O O . GLY B 1 347 ? 6.516 29.422 -0.033 1 98.56 347 GLY B O 1
ATOM 5953 N N . ASN B 1 348 ? 7.289 31.422 -0.708 1 98.56 348 ASN B N 1
ATOM 5954 C CA . ASN B 1 348 ? 6.941 32.156 0.503 1 98.56 348 ASN B CA 1
ATOM 5955 C C . ASN B 1 348 ? 5.434 32.125 0.754 1 98.56 348 ASN B C 1
ATOM 5957 O O . ASN B 1 348 ? 4.992 32.188 1.903 1 98.56 348 ASN B O 1
ATOM 5961 N N . TYR B 1 349 ? 4.629 31.969 -0.206 1 98.69 349 TYR B N 1
ATOM 5962 C CA . TYR B 1 349 ? 3.189 32.156 -0.041 1 98.69 349 TYR B CA 1
ATOM 5963 C C . TYR B 1 349 ? 2.482 30.797 0.042 1 98.69 349 TYR B C 1
ATOM 5965 O O . TYR B 1 349 ? 1.264 30.719 -0.127 1 98.69 349 TYR B O 1
ATOM 5973 N N . THR B 1 350 ? 3.244 29.75 0.216 1 98.81 350 THR B N 1
ATOM 5974 C CA . THR B 1 350 ? 2.68 28.406 0.247 1 98.81 350 THR B CA 1
ATOM 5975 C C . THR B 1 350 ? 2.936 27.75 1.599 1 98.81 350 THR B C 1
ATOM 5977 O O . THR B 1 350 ? 3.723 26.797 1.695 1 98.81 350 THR B O 1
ATOM 5980 N N . PRO B 1 351 ? 2.188 28.156 2.635 1 98.75 351 PRO B N 1
ATOM 5981 C CA . PRO B 1 351 ? 2.355 27.531 3.949 1 98.75 351 PRO B CA 1
ATOM 5982 C C . PRO B 1 351 ? 1.781 26.109 4.004 1 98.75 351 PRO B C 1
ATOM 5984 O O . PRO B 1 351 ? 0.904 25.766 3.211 1 98.75 351 PRO B O 1
ATOM 5987 N N . GLU B 1 352 ? 2.289 25.281 4.926 1 98.44 352 GLU B N 1
ATOM 5988 C CA . GLU B 1 352 ? 1.76 23.938 5.164 1 98.44 352 GLU B CA 1
ATOM 5989 C C . GLU B 1 352 ? 0.259 23.969 5.438 1 98.44 352 GLU B C 1
ATOM 5991 O O . GLU B 1 352 ? -0.474 23.062 5.043 1 98.44 352 GLU B O 1
ATOM 5996 N N . SER B 1 353 ? -0.266 25.062 6.035 1 98.62 353 SER B N 1
ATOM 5997 C CA . SER B 1 353 ? -1.678 25.219 6.367 1 98.62 353 SER B CA 1
ATOM 5998 C C . SER B 1 353 ? -2.549 25.172 5.117 1 98.62 353 SER B C 1
ATOM 6000 O O . SER B 1 353 ? -3.711 24.766 5.184 1 98.62 353 SER B O 1
ATOM 6002 N N . ALA B 1 354 ? -1.999 25.609 4.051 1 98.75 354 ALA B N 1
ATOM 6003 C CA . ALA B 1 354 ? -2.773 25.547 2.812 1 98.75 354 ALA B CA 1
ATOM 6004 C C . ALA B 1 354 ? -3.072 24.094 2.424 1 98.75 354 ALA B C 1
ATOM 6006 O O . ALA B 1 354 ? -4.199 23.766 2.051 1 98.75 354 ALA B O 1
ATOM 6007 N N . GLY B 1 355 ? -2.1 23.219 2.545 1 98.38 355 GLY B N 1
ATOM 6008 C CA . GLY B 1 355 ? -2.285 21.812 2.254 1 98.38 355 GLY B CA 1
ATOM 6009 C C . GLY B 1 355 ? -3.158 21.094 3.271 1 98.38 355 GLY B C 1
ATOM 6010 O O . GLY B 1 355 ? -3.881 20.156 2.932 1 98.38 355 GLY B O 1
ATOM 6011 N N . ASP B 1 356 ? -3.135 21.562 4.445 1 97.75 356 ASP B N 1
ATOM 6012 C CA . ASP B 1 356 ? -3.914 20.953 5.52 1 97.75 356 ASP B CA 1
ATOM 6013 C C . ASP B 1 356 ? -5.406 21.219 5.332 1 97.75 356 ASP B C 1
ATOM 6015 O O . ASP B 1 356 ? -6.242 20.453 5.809 1 97.75 356 ASP B O 1
ATOM 6019 N N . TYR B 1 357 ? -5.68 22.312 4.574 1 98.44 357 TYR B N 1
ATOM 6020 C CA . TYR B 1 357 ? -7.078 22.719 4.641 1 98.44 357 TYR B CA 1
ATOM 6021 C C . TYR B 1 357 ? -7.664 22.891 3.242 1 98.44 357 TYR B C 1
ATOM 6023 O O . TYR B 1 357 ? -8.711 22.328 2.926 1 98.44 357 TYR B O 1
ATOM 6031 N N . ALA B 1 358 ? -6.922 23.672 2.342 1 98.44 358 ALA B N 1
ATOM 6032 C CA . ALA B 1 358 ? -7.816 24.156 1.3 1 98.44 358 ALA B CA 1
ATOM 6033 C C . ALA B 1 358 ? -7.121 24.188 -0.058 1 98.44 358 ALA B C 1
ATOM 6035 O O . ALA B 1 358 ? -7.734 24.531 -1.07 1 98.44 358 ALA B O 1
ATOM 6036 N N . SER B 1 359 ? -5.836 23.844 -0.164 1 98.62 359 SER B N 1
ATOM 6037 C CA . SER B 1 359 ? -5.164 23.922 -1.458 1 98.62 359 SER B CA 1
ATOM 6038 C C . SER B 1 359 ? -5.637 22.812 -2.395 1 98.62 359 SER B C 1
ATOM 6040 O O . SER B 1 359 ? -5.68 23 -3.611 1 98.62 359 SER B O 1
ATOM 6042 N N . GLY B 1 360 ? -5.926 21.688 -1.839 1 98.56 360 GLY B N 1
ATOM 6043 C CA . GLY B 1 360 ? -6.379 20.562 -2.641 1 98.56 360 GLY B CA 1
ATOM 6044 C C . GLY B 1 360 ? -5.621 19.281 -2.355 1 98.56 360 GLY B C 1
ATOM 6045 O O . GLY B 1 360 ? -6.172 18.188 -2.471 1 98.56 360 GLY B O 1
ATOM 6046 N N . THR B 1 361 ? -4.371 19.375 -2.025 1 98.44 361 THR B N 1
ATOM 6047 C CA . THR B 1 361 ? -3.568 18.203 -1.734 1 98.44 361 THR B CA 1
ATOM 6048 C C . THR B 1 361 ? -4.062 17.516 -0.465 1 98.44 361 THR B C 1
ATOM 6050 O O . THR B 1 361 ? -4.941 18.031 0.226 1 98.44 361 THR B O 1
ATOM 6053 N N . ASN B 1 362 ? -3.58 16.344 -0.198 1 98.38 362 ASN B N 1
ATOM 6054 C CA . ASN B 1 362 ? -4.004 15.562 0.957 1 98.38 362 ASN B CA 1
ATOM 6055 C C . ASN B 1 362 ? -3.043 15.727 2.131 1 98.38 362 ASN B C 1
ATOM 6057 O O . ASN B 1 362 ? -1.825 15.734 1.944 1 98.38 362 ASN B O 1
ATOM 6061 N N . HIS B 1 363 ? -3.588 15.852 3.324 1 97 363 HIS B N 1
ATOM 6062 C CA . HIS B 1 363 ? -2.697 16.125 4.445 1 97 363 HIS B CA 1
ATOM 6063 C C . HIS B 1 363 ? -2.475 14.883 5.297 1 97 363 HIS B C 1
ATOM 6065 O O . HIS B 1 363 ? -1.861 14.961 6.363 1 97 363 HIS B O 1
ATOM 6071 N N . THR B 1 364 ? -3.125 13.734 4.961 1 95.81 364 THR B N 1
ATOM 6072 C CA . THR B 1 364 ? -2.781 12.453 5.574 1 95.81 364 THR B CA 1
ATOM 6073 C C . THR B 1 364 ? -1.53 11.859 4.93 1 95.81 364 THR B C 1
ATOM 6075 O O . THR B 1 364 ? -1.602 11.273 3.848 1 95.81 364 THR B O 1
ATOM 6078 N N . LEU B 1 365 ? -0.419 11.977 5.598 1 96.06 365 LEU B N 1
ATOM 6079 C CA . LEU B 1 365 ? 0.897 11.758 5.008 1 96.06 365 LEU B CA 1
ATOM 6080 C C . LEU B 1 365 ? 1.734 10.828 5.883 1 96.06 365 LEU B C 1
ATOM 6082 O O . LEU B 1 365 ? 1.45 10.664 7.074 1 96.06 365 LEU B O 1
ATOM 6086 N N . PRO B 1 366 ? 2.746 10.219 5.254 1 93 366 PRO B N 1
ATOM 6087 C CA . PRO B 1 366 ? 3.648 9.375 6.043 1 93 366 PRO B CA 1
ATOM 6088 C C . PRO B 1 366 ? 4.582 10.188 6.938 1 93 366 PRO B C 1
ATOM 6090 O O . PRO B 1 366 ? 5.25 11.117 6.461 1 93 366 PRO B O 1
ATOM 6093 N N . THR B 1 367 ? 4.668 9.828 8.172 1 90.62 367 THR B N 1
ATOM 6094 C CA . THR B 1 367 ? 5.555 10.469 9.141 1 90.62 367 THR B CA 1
ATOM 6095 C C . THR B 1 367 ? 6.746 9.57 9.461 1 90.62 367 THR B C 1
ATOM 6097 O O . THR B 1 367 ? 6.879 8.484 8.891 1 90.62 367 THR B O 1
ATOM 6100 N N . ASN B 1 368 ? 7.684 10.031 10.219 1 88.56 368 ASN B N 1
ATOM 6101 C CA . ASN B 1 368 ? 8.75 9.227 10.797 1 88.56 368 ASN B CA 1
ATOM 6102 C C . ASN B 1 368 ? 9.641 8.609 9.719 1 88.56 368 ASN B C 1
ATOM 6104 O O . ASN B 1 368 ? 10.047 7.453 9.836 1 88.56 368 ASN B O 1
ATOM 6108 N N . GLY B 1 369 ? 9.852 9.344 8.656 1 91.94 369 GLY B N 1
ATOM 6109 C CA . GLY B 1 369 ? 10.734 8.875 7.602 1 91.94 369 GLY B CA 1
ATOM 6110 C C . GLY B 1 369 ? 10.047 7.918 6.641 1 91.94 369 GLY B C 1
ATOM 6111 O O . GLY B 1 369 ? 10.664 7.457 5.676 1 91.94 369 GLY B O 1
ATOM 6112 N N . TYR B 1 370 ? 8.734 7.699 6.812 1 92.62 370 TYR B N 1
ATOM 6113 C CA . TYR B 1 370 ? 7.992 6.73 6.016 1 92.62 370 TYR B CA 1
ATOM 6114 C C . TYR B 1 370 ? 7.773 7.246 4.598 1 92.62 370 TYR B C 1
ATOM 6116 O O . TYR B 1 370 ? 7.383 6.488 3.705 1 92.62 370 TYR B O 1
ATOM 6124 N N . ALA B 1 371 ? 8.141 8.469 4.371 1 95 371 ALA B N 1
ATOM 6125 C CA . ALA B 1 371 ? 8.062 8.992 3.012 1 95 371 ALA B CA 1
ATOM 6126 C C . ALA B 1 371 ? 9.062 8.297 2.096 1 95 371 ALA B C 1
ATOM 6128 O O . ALA B 1 371 ? 9 8.445 0.873 1 95 371 ALA B O 1
ATOM 6129 N N . LYS B 1 372 ? 9.953 7.523 2.637 1 96.06 372 LYS B N 1
ATOM 6130 C CA . LYS B 1 372 ? 10.891 6.734 1.839 1 96.06 372 LYS B CA 1
ATOM 6131 C C . LYS B 1 372 ? 10.188 5.57 1.153 1 96.06 372 LYS B C 1
ATOM 6133 O O . LYS B 1 372 ? 10.656 5.062 0.134 1 96.06 372 LYS B O 1
ATOM 6138 N N . ASN B 1 373 ? 9.055 5.195 1.774 1 95.94 373 ASN B N 1
ATOM 6139 C CA . ASN B 1 373 ? 8.531 3.934 1.265 1 95.94 373 ASN B CA 1
ATOM 6140 C C . ASN B 1 373 ? 7.008 3.934 1.229 1 95.94 373 ASN B C 1
ATOM 6142 O O . ASN B 1 373 ? 6.391 2.953 0.804 1 95.94 373 ASN B O 1
ATOM 6146 N N . TYR B 1 374 ? 6.34 5.02 1.647 1 95.38 374 TYR B N 1
ATOM 6147 C CA . TYR B 1 374 ? 4.887 5.137 1.598 1 95.38 374 TYR B CA 1
ATOM 6148 C C . TYR B 1 374 ? 4.465 6.402 0.865 1 95.38 374 TYR B C 1
ATOM 6150 O O . TYR B 1 374 ? 5.156 7.422 0.924 1 95.38 374 TYR B O 1
ATOM 6158 N N . SER B 1 375 ? 3.344 6.297 0.246 1 96.25 375 SER B N 1
ATOM 6159 C CA . SER B 1 375 ? 2.672 7.465 -0.32 1 96.25 375 SER B CA 1
ATOM 6160 C C . SER B 1 375 ? 1.761 8.125 0.707 1 96.25 375 SER B C 1
ATOM 6162 O O . SER B 1 375 ? 1.249 7.465 1.612 1 96.25 375 SER B O 1
ATOM 6164 N N . GLY B 1 376 ? 1.615 9.406 0.546 1 96 376 GLY B N 1
ATOM 6165 C CA . GLY B 1 376 ? 0.457 10 1.198 1 96 376 GLY B CA 1
ATOM 6166 C C . GLY B 1 376 ? -0.862 9.492 0.64 1 96 376 GLY B C 1
ATOM 6167 O O . GLY B 1 376 ? -0.908 8.961 -0.469 1 96 376 GLY B O 1
ATOM 6168 N N . VAL B 1 377 ? -1.9 9.664 1.446 1 97.75 377 VAL B N 1
ATOM 6169 C CA . VAL B 1 377 ? -3.219 9.25 0.974 1 97.75 377 VAL B CA 1
ATOM 6170 C C . VAL B 1 377 ? -3.537 9.953 -0.343 1 97.75 377 VAL B C 1
ATOM 6172 O O . VAL B 1 377 ? -3.275 11.148 -0.496 1 97.75 377 VAL B O 1
ATOM 6175 N N . ASN B 1 378 ? -3.99 9.281 -1.33 1 97.88 378 ASN B N 1
ATOM 6176 C CA . ASN B 1 378 ? -4.43 9.719 -2.65 1 97.88 378 ASN B CA 1
ATOM 6177 C C . ASN B 1 378 ? -5.562 8.844 -3.184 1 97.88 378 ASN B C 1
ATOM 6179 O O . ASN B 1 378 ? -6.098 8.008 -2.459 1 97.88 378 ASN B O 1
ATOM 6183 N N . LEU B 1 379 ? -6.012 9.078 -4.395 1 98.44 379 LEU B N 1
ATOM 6184 C CA . LEU B 1 379 ? -7.156 8.352 -4.934 1 98.44 379 LEU B CA 1
ATOM 6185 C C . LEU B 1 379 ? -6.895 6.852 -4.941 1 98.44 379 LEU B C 1
ATOM 6187 O O . LEU B 1 379 ? -7.77 6.062 -4.578 1 98.44 379 LEU B O 1
ATOM 6191 N N . ASP B 1 380 ? -5.703 6.422 -5.301 1 97.44 380 ASP B N 1
ATOM 6192 C CA . ASP B 1 380 ? -5.359 5.012 -5.426 1 97.44 380 ASP B CA 1
ATOM 6193 C C . ASP B 1 380 ? -5.359 4.32 -4.062 1 97.44 380 ASP B C 1
ATOM 6195 O O . ASP B 1 380 ? -5.445 3.096 -3.98 1 97.44 380 ASP B O 1
ATOM 6199 N N . SER B 1 381 ? -5.23 5.105 -2.988 1 97.94 381 SER B N 1
ATOM 6200 C CA . SER B 1 381 ? -5.285 4.531 -1.647 1 97.94 381 SER B CA 1
ATOM 6201 C C . SER B 1 381 ? -6.59 3.771 -1.423 1 97.94 381 SER B C 1
ATOM 6203 O O . SER B 1 381 ? -6.656 2.881 -0.574 1 97.94 381 SER B O 1
ATOM 6205 N N . PHE B 1 382 ? -7.609 4.082 -2.219 1 98.56 382 PHE B N 1
ATOM 6206 C CA . PHE B 1 382 ? -8.945 3.529 -2.02 1 98.56 382 PHE B CA 1
ATOM 6207 C C . PHE B 1 382 ? -9.281 2.523 -3.113 1 98.56 382 PHE B C 1
ATOM 6209 O O . PHE B 1 382 ? -10.43 2.084 -3.225 1 98.56 382 PHE B O 1
ATOM 6216 N N . MET B 1 383 ? -8.32 2.156 -3.914 1 98 383 MET B N 1
ATOM 6217 C CA . MET B 1 383 ? -8.523 1.278 -5.062 1 98 383 MET B CA 1
ATOM 6218 C C . MET B 1 383 ? -7.531 0.122 -5.051 1 98 383 MET B C 1
ATOM 6220 O O . MET B 1 383 ? -6.52 0.178 -4.352 1 98 383 MET B O 1
ATOM 6224 N N . LYS B 1 384 ? -7.859 -0.935 -5.746 1 96.94 384 LYS B N 1
ATOM 6225 C CA . LYS B 1 384 ? -6.949 -2.053 -5.984 1 96.94 384 LYS B CA 1
ATOM 6226 C C . LYS B 1 384 ? -6.77 -2.309 -7.477 1 96.94 384 LYS B C 1
ATOM 6228 O O . LYS B 1 384 ? -7.727 -2.207 -8.25 1 96.94 384 LYS B O 1
ATOM 6233 N N . ALA B 1 385 ? -5.555 -2.602 -7.84 1 97.06 385 ALA B N 1
ATOM 6234 C CA . ALA B 1 385 ? -5.254 -2.959 -9.227 1 97.06 385 ALA B CA 1
ATOM 6235 C C . ALA B 1 385 ? -5.426 -4.457 -9.453 1 97.06 385 ALA B C 1
ATOM 6237 O O . ALA B 1 385 ? -4.91 -5.273 -8.688 1 97.06 385 ALA B O 1
ATOM 6238 N N . MET B 1 386 ? -6.18 -4.789 -10.438 1 97.38 386 MET B N 1
ATOM 6239 C CA . MET B 1 386 ? -6.426 -6.16 -10.883 1 97.38 386 MET B CA 1
ATOM 6240 C C . MET B 1 386 ? -5.902 -6.379 -12.297 1 97.38 386 MET B C 1
ATOM 6242 O O . MET B 1 386 ? -5.996 -5.488 -13.141 1 97.38 386 MET B O 1
ATOM 6246 N N . THR B 1 387 ? -5.367 -7.562 -12.531 1 98.38 387 THR B N 1
ATOM 6247 C CA . THR B 1 387 ? -4.887 -7.84 -13.875 1 98.38 387 THR B CA 1
ATOM 6248 C C . THR B 1 387 ? -5.777 -8.867 -14.57 1 98.38 387 THR B C 1
ATOM 6250 O O . THR B 1 387 ? -6.418 -9.688 -13.906 1 98.38 387 THR B O 1
ATOM 6253 N N . PHE B 1 388 ? -5.785 -8.758 -15.844 1 98.69 388 PHE B N 1
ATOM 6254 C CA . PHE B 1 388 ? -6.539 -9.641 -16.719 1 98.69 388 PHE B CA 1
ATOM 6255 C C . PHE B 1 388 ? -5.672 -10.109 -17.891 1 98.69 388 PHE B C 1
ATOM 6257 O O . PHE B 1 388 ? -4.777 -9.383 -18.328 1 98.69 388 PHE B O 1
ATOM 6264 N N . GLN B 1 389 ? -5.957 -11.281 -18.312 1 98.75 389 GLN B N 1
ATOM 6265 C CA . GLN B 1 389 ? -5.324 -11.766 -19.547 1 98.75 389 GLN B CA 1
ATOM 6266 C C . GLN B 1 389 ? -6.246 -12.719 -20.297 1 98.75 389 GLN B C 1
ATOM 6268 O O . GLN B 1 389 ? -7.016 -13.461 -19.688 1 98.75 389 GLN B O 1
ATOM 6273 N N . LYS B 1 390 ? -6.23 -12.609 -21.547 1 98.75 390 LYS B N 1
ATOM 6274 C CA . LYS B 1 390 ? -6.965 -13.453 -22.484 1 98.75 390 LYS B CA 1
ATOM 6275 C C . LYS B 1 390 ? -6.062 -13.914 -23.625 1 98.75 390 LYS B C 1
ATOM 6277 O O . LYS B 1 390 ? -5.484 -13.086 -24.344 1 98.75 390 LYS B O 1
ATOM 6282 N N . ILE B 1 391 ? -5.984 -15.227 -23.797 1 98.88 391 ILE B N 1
ATOM 6283 C CA . ILE B 1 391 ? -5.059 -15.812 -24.766 1 98.88 391 ILE B CA 1
ATOM 6284 C C . ILE B 1 391 ? -5.844 -16.594 -25.828 1 98.88 391 ILE B C 1
ATOM 6286 O O . ILE B 1 391 ? -6.691 -17.422 -25.484 1 98.88 391 ILE B O 1
ATOM 6290 N N . SER B 1 392 ? -5.562 -16.328 -27.109 1 98.5 392 SER B N 1
ATOM 6291 C CA . SER B 1 392 ? -6.168 -17.047 -28.219 1 98.5 392 SER B CA 1
ATOM 6292 C C . SER B 1 392 ? -5.434 -18.344 -28.516 1 98.5 392 SER B C 1
ATOM 6294 O O . SER B 1 392 ? -4.41 -18.641 -27.891 1 98.5 392 SER B O 1
ATOM 6296 N N . LYS B 1 393 ? -6.004 -19.141 -29.453 1 98.38 393 LYS B N 1
ATOM 6297 C CA . LYS B 1 393 ? -5.312 -20.328 -29.922 1 98.38 393 LYS B CA 1
ATOM 6298 C C . LYS B 1 393 ? -3.916 -20 -30.438 1 98.38 393 LYS B C 1
ATOM 6300 O O . LYS B 1 393 ? -2.941 -20.672 -30.094 1 98.38 393 LYS B O 1
ATOM 6305 N N . GLU B 1 394 ? -3.83 -18.938 -31.188 1 98.31 394 GLU B N 1
ATOM 6306 C CA . GLU B 1 394 ? -2.537 -18.484 -31.688 1 98.31 394 GLU B CA 1
ATOM 6307 C C . GLU B 1 394 ? -1.622 -18.031 -30.562 1 98.31 394 GLU B C 1
ATOM 6309 O O . GLU B 1 394 ? -0.422 -18.312 -30.578 1 98.31 394 GLU B O 1
ATOM 6314 N N . GLY B 1 395 ? -2.166 -17.359 -29.594 1 98.62 395 GLY B N 1
ATOM 6315 C CA . GLY B 1 395 ? -1.394 -16.859 -28.469 1 98.62 395 GLY B CA 1
ATOM 6316 C C . GLY B 1 395 ? -0.724 -17.969 -27.672 1 98.62 395 GLY B C 1
ATOM 6317 O O . GLY B 1 395 ? 0.461 -17.875 -27.344 1 98.62 395 GLY B O 1
ATOM 6318 N N . ILE B 1 396 ? -1.501 -19.016 -27.359 1 98.56 396 ILE B N 1
ATOM 6319 C CA . ILE B 1 396 ? -0.94 -20.078 -26.531 1 98.56 396 ILE B CA 1
ATOM 6320 C C . ILE B 1 396 ? 0.118 -20.844 -27.312 1 98.56 396 ILE B C 1
ATOM 6322 O O . ILE B 1 396 ? 1.081 -21.359 -26.75 1 98.56 396 ILE B O 1
ATOM 6326 N N . GLN B 1 397 ? 0.001 -20.891 -28.609 1 98.25 397 GLN B N 1
ATOM 6327 C CA . GLN B 1 397 ? 1.035 -21.484 -29.453 1 98.25 397 GLN B CA 1
ATOM 6328 C C . GLN B 1 397 ? 2.316 -20.656 -29.422 1 98.25 397 GLN B C 1
ATOM 6330 O O . GLN B 1 397 ? 3.418 -21.203 -29.5 1 98.25 397 GLN B O 1
ATOM 6335 N N . ASN B 1 398 ? 2.188 -19.391 -29.297 1 98.25 398 ASN B N 1
ATOM 6336 C CA . ASN B 1 398 ? 3.328 -18.484 -29.359 1 98.25 398 ASN B CA 1
ATOM 6337 C C . ASN B 1 398 ? 4.117 -18.469 -28.062 1 98.25 398 ASN B C 1
ATOM 6339 O O . ASN B 1 398 ? 5.332 -18.281 -28.062 1 98.25 398 ASN B O 1
ATOM 6343 N N . ILE B 1 399 ? 3.457 -18.75 -26.875 1 98.69 399 ILE B N 1
ATOM 6344 C CA . ILE B 1 399 ? 4.195 -18.609 -25.625 1 98.69 399 ILE B CA 1
ATOM 6345 C C . ILE B 1 399 ? 4.234 -19.938 -24.875 1 98.69 399 ILE B C 1
ATOM 6347 O O . ILE B 1 399 ? 4.949 -20.078 -23.891 1 98.69 399 ILE B O 1
ATOM 6351 N N . GLY B 1 400 ? 3.5 -20.938 -25.359 1 98.69 400 GLY B N 1
ATOM 6352 C CA . GLY B 1 400 ? 3.303 -22.188 -24.641 1 98.69 400 GLY B CA 1
ATOM 6353 C C . GLY B 1 400 ? 4.594 -22.938 -24.406 1 98.69 400 GLY B C 1
ATOM 6354 O O . GLY B 1 400 ? 4.848 -23.406 -23.281 1 98.69 400 GLY B O 1
ATOM 6355 N N . LYS B 1 401 ? 5.434 -23.078 -25.422 1 98.44 401 LYS B N 1
ATOM 6356 C CA . LYS B 1 401 ? 6.684 -23.812 -25.281 1 98.44 401 LYS B CA 1
ATOM 6357 C C . LYS B 1 401 ? 7.582 -23.188 -24.219 1 98.44 401 LYS B C 1
ATOM 6359 O O . LYS B 1 401 ? 8.219 -23.906 -23.438 1 98.44 401 LYS B O 1
ATOM 6364 N N . ALA B 1 402 ? 7.625 -21.891 -24.219 1 98.69 402 ALA B N 1
ATOM 6365 C CA . ALA B 1 402 ? 8.414 -21.203 -23.219 1 98.69 402 ALA B CA 1
ATOM 6366 C C . ALA B 1 402 ? 7.91 -21.516 -21.812 1 98.69 402 ALA B C 1
ATOM 6368 O O . ALA B 1 402 ? 8.703 -21.75 -20.891 1 98.69 402 ALA B O 1
ATOM 6369 N N . ILE B 1 403 ? 6.594 -21.516 -21.625 1 98.81 403 ILE B N 1
ATOM 6370 C CA . ILE B 1 403 ? 5.98 -21.828 -20.344 1 98.81 403 ILE B CA 1
ATOM 6371 C C . ILE B 1 403 ? 6.344 -23.25 -19.922 1 98.81 403 ILE B C 1
ATOM 6373 O O . ILE B 1 403 ? 6.73 -23.484 -18.766 1 98.81 403 ILE B O 1
ATOM 6377 N N . GLU B 1 404 ? 6.277 -24.172 -20.875 1 98.75 404 GLU B N 1
ATOM 6378 C CA . GLU B 1 404 ? 6.605 -25.562 -20.578 1 98.75 404 GLU B CA 1
ATOM 6379 C C . GLU B 1 404 ? 8.047 -25.688 -20.094 1 98.75 404 GLU B C 1
ATOM 6381 O O . GLU B 1 404 ? 8.312 -26.359 -19.094 1 98.75 404 GLU B O 1
ATOM 6386 N N . ILE B 1 405 ? 8.953 -25.047 -20.781 1 98.69 405 ILE B N 1
ATOM 6387 C CA . ILE B 1 405 ? 10.375 -25.125 -20.469 1 98.69 405 ILE B CA 1
ATOM 6388 C C . ILE B 1 405 ? 10.633 -24.547 -19.078 1 98.69 405 ILE B C 1
ATOM 6390 O O . ILE B 1 405 ? 11.328 -25.156 -18.25 1 98.69 405 ILE B O 1
ATOM 6394 N N . MET B 1 406 ? 10.062 -23.422 -18.781 1 98.62 406 MET B N 1
ATOM 6395 C CA . MET B 1 406 ? 10.289 -22.75 -17.516 1 98.62 406 MET B CA 1
ATOM 6396 C C . MET B 1 406 ? 9.656 -23.531 -16.359 1 98.62 406 MET B C 1
ATOM 6398 O O . MET B 1 406 ? 10.273 -23.703 -15.312 1 98.62 406 MET B O 1
ATOM 6402 N N . ALA B 1 407 ? 8.398 -23.969 -16.531 1 98.25 407 ALA B N 1
ATOM 6403 C CA . ALA B 1 407 ? 7.723 -24.75 -15.5 1 98.25 407 ALA B CA 1
ATOM 6404 C C . ALA B 1 407 ? 8.5 -26.016 -15.164 1 98.25 407 ALA B C 1
ATOM 6406 O O . ALA B 1 407 ? 8.656 -26.375 -13.992 1 98.25 407 ALA B O 1
ATOM 6407 N N . GLU B 1 408 ? 9 -26.672 -16.203 1 97 408 GLU B N 1
ATOM 6408 C CA . GLU B 1 408 ? 9.805 -27.875 -16 1 97 408 GLU B CA 1
ATOM 6409 C C . GLU B 1 408 ? 11.078 -27.562 -15.219 1 97 408 GLU B C 1
ATOM 6411 O O . GLU B 1 408 ? 11.461 -28.328 -14.336 1 97 408 GLU B O 1
ATOM 6416 N N . ALA B 1 409 ? 11.703 -26.516 -15.562 1 96.38 409 ALA B N 1
ATOM 6417 C CA . ALA B 1 409 ? 12.945 -26.109 -14.906 1 96.38 409 ALA B CA 1
ATOM 6418 C C . ALA B 1 409 ? 12.711 -25.812 -13.422 1 96.38 409 ALA B C 1
ATOM 6420 O O . ALA B 1 409 ? 13.617 -25.984 -12.602 1 96.38 409 ALA B O 1
ATOM 6421 N N . GLU B 1 410 ? 11.516 -25.391 -13.047 1 96.38 410 GLU B N 1
ATOM 6422 C CA . GLU B 1 410 ? 11.195 -25.109 -11.648 1 96.38 410 GLU B CA 1
ATOM 6423 C C . GLU B 1 410 ? 10.625 -26.328 -10.945 1 96.38 410 GLU B C 1
ATOM 6425 O O . GLU B 1 410 ? 10.258 -26.266 -9.773 1 96.38 410 GLU B O 1
ATOM 6430 N N . GLY B 1 411 ? 10.469 -27.422 -11.703 1 94.5 411 GLY B N 1
ATOM 6431 C CA . GLY B 1 411 ? 9.977 -28.656 -11.125 1 94.5 411 GLY B CA 1
ATOM 6432 C C . GLY B 1 411 ? 8.469 -28.672 -10.953 1 94.5 411 GLY B C 1
ATOM 6433 O O . GLY B 1 411 ? 7.941 -29.406 -10.117 1 94.5 411 GLY B O 1
ATOM 6434 N N . LEU B 1 412 ? 7.758 -27.875 -11.664 1 96.19 412 LEU B N 1
ATOM 6435 C CA . LEU B 1 412 ? 6.305 -27.766 -11.547 1 96.19 412 LEU B CA 1
ATOM 6436 C C . LEU B 1 412 ? 5.617 -28.359 -12.773 1 96.19 412 LEU B C 1
ATOM 6438 O O . LEU B 1 412 ? 5.117 -27.625 -13.625 1 96.19 412 LEU B O 1
ATOM 6442 N N . GLN B 1 413 ? 5.492 -29.656 -12.727 1 97.38 413 GLN B N 1
ATOM 6443 C CA . GLN B 1 413 ? 5.059 -30.422 -13.891 1 97.38 413 GLN B CA 1
ATOM 6444 C C . GLN B 1 413 ? 3.564 -30.25 -14.141 1 97.38 413 GLN B C 1
ATOM 6446 O O . GLN B 1 413 ? 3.111 -30.312 -15.289 1 97.38 413 GLN B O 1
ATOM 6451 N N . ALA B 1 414 ? 2.781 -30.016 -13.055 1 97.81 414 ALA B N 1
ATOM 6452 C CA . ALA B 1 414 ? 1.361 -29.75 -13.289 1 97.81 414 ALA B CA 1
ATOM 6453 C C . ALA B 1 414 ? 1.159 -28.438 -14.047 1 97.81 414 ALA B C 1
ATOM 6455 O O . ALA B 1 414 ? 0.275 -28.344 -14.906 1 97.81 414 ALA B O 1
ATOM 6456 N N . HIS B 1 415 ? 1.954 -27.469 -13.742 1 98.19 415 HIS B N 1
ATOM 6457 C CA . HIS B 1 415 ? 1.931 -26.234 -14.516 1 98.19 415 HIS B CA 1
ATOM 6458 C C . HIS B 1 415 ? 2.26 -26.484 -15.984 1 98.19 415 HIS B C 1
ATOM 6460 O O . HIS B 1 415 ? 1.587 -25.969 -16.875 1 98.19 415 HIS B O 1
ATOM 6466 N N . LYS B 1 416 ? 3.303 -27.266 -16.219 1 98.56 416 LYS B N 1
ATOM 6467 C CA . LYS B 1 416 ? 3.67 -27.641 -17.578 1 98.56 416 LYS B CA 1
ATOM 6468 C C . LYS B 1 416 ? 2.518 -28.344 -18.281 1 98.56 416 LYS B C 1
ATOM 6470 O O . LYS B 1 416 ? 2.18 -28.031 -19.422 1 98.56 416 LYS B O 1
ATOM 6475 N N . ASN B 1 417 ? 1.916 -29.25 -17.609 1 98.5 417 ASN B N 1
ATOM 6476 C CA . ASN B 1 417 ? 0.855 -30.062 -18.188 1 98.5 417 ASN B CA 1
ATOM 6477 C C . ASN B 1 417 ? -0.349 -29.219 -18.594 1 98.5 417 ASN B C 1
ATOM 6479 O O . ASN B 1 417 ? -1.025 -29.531 -19.578 1 98.5 417 ASN B O 1
ATOM 6483 N N . ALA B 1 418 ? -0.67 -28.156 -17.812 1 98.56 418 ALA B N 1
ATOM 6484 C CA . ALA B 1 418 ? -1.791 -27.266 -18.109 1 98.56 418 ALA B CA 1
ATOM 6485 C C . ALA B 1 418 ? -1.645 -26.641 -19.5 1 98.56 418 ALA B C 1
ATOM 6487 O O . ALA B 1 418 ? -2.641 -26.359 -20.172 1 98.56 418 ALA B O 1
ATOM 6488 N N . VAL B 1 419 ? -0.452 -26.469 -19.938 1 98.69 419 VAL B N 1
ATOM 6489 C CA . VAL B 1 419 ? -0.177 -25.891 -21.234 1 98.69 419 VAL B CA 1
ATOM 6490 C C . VAL B 1 419 ? -0.057 -27 -22.281 1 98.69 419 VAL B C 1
ATOM 6492 O O . VAL B 1 419 ? -0.617 -26.906 -23.375 1 98.69 419 VAL B O 1
ATOM 6495 N N . THR B 1 420 ? 0.6 -28.078 -21.922 1 98.44 420 THR B N 1
ATOM 6496 C CA . THR B 1 420 ? 0.833 -29.188 -22.828 1 98.44 420 THR B CA 1
ATOM 6497 C C . THR B 1 420 ? -0.486 -29.734 -23.359 1 98.44 420 THR B C 1
ATOM 6499 O O . THR B 1 420 ? -0.606 -30.016 -24.562 1 98.44 420 THR B O 1
ATOM 6502 N N . LEU B 1 421 ? -1.454 -29.938 -22.516 1 98.06 421 LEU B N 1
ATOM 6503 C CA . LEU B 1 421 ? -2.756 -30.469 -22.906 1 98.06 421 LEU B CA 1
ATOM 6504 C C . LEU B 1 421 ? -3.391 -29.594 -23.984 1 98.06 421 LEU B C 1
ATOM 6506 O O . LEU B 1 421 ? -3.938 -30.094 -24.969 1 98.06 421 LEU B O 1
ATOM 6510 N N . ARG B 1 422 ? -3.334 -28.297 -23.781 1 98.38 422 ARG B N 1
ATOM 6511 C CA . ARG B 1 422 ? -3.945 -27.359 -24.719 1 98.38 422 ARG B CA 1
ATOM 6512 C C . ARG B 1 422 ? -3.209 -27.344 -26.047 1 98.38 422 ARG B C 1
ATOM 6514 O O . ARG B 1 422 ? -3.836 -27.297 -27.109 1 98.38 422 ARG B O 1
ATOM 6521 N N . LEU B 1 423 ? -1.893 -27.375 -26.016 1 98.25 423 LEU B N 1
ATOM 6522 C CA . LEU B 1 423 ? -1.109 -27.406 -27.25 1 98.25 423 LEU B CA 1
ATOM 6523 C C . LEU B 1 423 ? -1.376 -28.703 -28.031 1 98.25 423 LEU B C 1
ATOM 6525 O O . LEU B 1 423 ? -1.472 -28.672 -29.266 1 98.25 423 LEU B O 1
ATOM 6529 N N . LYS B 1 424 ? -1.484 -29.797 -27.359 1 97.75 424 LYS B N 1
ATOM 6530 C CA . LYS B 1 424 ? -1.762 -31.078 -28 1 97.75 424 LYS B CA 1
ATOM 6531 C C . LYS B 1 424 ? -3.102 -31.047 -28.719 1 97.75 424 LYS B C 1
ATOM 6533 O O . LYS B 1 424 ? -3.242 -31.641 -29.797 1 97.75 424 LYS B O 1
ATOM 6538 N N . ASP B 1 425 ? -4.031 -30.375 -28.109 1 96.88 425 ASP B N 1
ATOM 6539 C CA . ASP B 1 425 ? -5.375 -30.312 -28.688 1 96.88 425 ASP B CA 1
ATOM 6540 C C . ASP B 1 425 ? -5.391 -29.469 -29.953 1 96.88 425 ASP B C 1
ATOM 6542 O O . ASP B 1 425 ? -6.355 -29.5 -30.719 1 96.88 425 ASP B O 1
ATOM 6546 N N . LEU B 1 426 ? -4.398 -28.625 -30.172 1 95.56 426 LEU B N 1
ATOM 6547 C CA . LEU B 1 426 ? -4.348 -27.734 -31.312 1 95.56 426 LEU B CA 1
ATOM 6548 C C . LEU B 1 426 ? -3.568 -28.359 -32.469 1 95.56 426 LEU B C 1
ATOM 6550 O O . LEU B 1 426 ? -3.568 -27.844 -33.594 1 95.56 426 LEU B O 1
ATOM 6554 N N . VAL B 1 427 ? -2.934 -29.484 -32.375 1 88.19 427 VAL B N 1
ATOM 6555 C CA . VAL B 1 427 ? -2.271 -30.219 -33.438 1 88.19 427 VAL B CA 1
ATOM 6556 C C . VAL B 1 427 ? -3.188 -31.328 -33.938 1 88.19 427 VAL B C 1
ATOM 6558 O O . VAL B 1 427 ? -3.947 -31.906 -33.188 1 88.19 427 VAL B O 1
#

Radius of gyration: 27.68 Å; Cα contacts (8 Å, |Δi|>4): 2017; chains: 2; bounding box: 64×85×64 Å

Secondary structure (DSSP, 8-state):
-EEEES--GGGHHHHT-------HHHHHHHHHHHHHHHHHTHHHHHHHHHHHH----S--BPPHHHHHHHHHHS-HHHHHHHHHHHHHHHHHHHTT----EEEEEETTEEEEEEEEE-SEEEEE---SSS--HHHHHHHHHHHHHHT-SEEEEE----TTS---HHHHHHHHHHT--EEE---HHHHHHHHHH--SSSPP-SEEE----HHHHHHHHHHGGGT-EES------EEEEEE-TTS-HHHHHHHHHHHHTT-TT-EEEEEES-HHHHHHHHHHHHHHHTT-TTHHHHHHHHTT-EEEE-SSHHHHHHHHHHH--SEEEEE-TTHHHHHHH----SEEEESTT--HHHHHHTSSS------TTGGGT-PPS-GGGGEEEEEEEEE-HHHHHHHHHHHHHHHHHTT-HHHHHHHHHHHHHH-/-EEEES--GGGHHHHT-------HHHHHHHHHHHHHHHHHTHHHHHHHHHHHH----S--BPPHHHHHHHHHHS-HHHHHHHHHHHHHHHHHHHTT----EEEEEETTEEEEEEEEE-SEEEEE---SSS--HHHHHHHHHHHHHHT-SEEEEE----TTS---HHHHHHHHHTT--EEE---HHHHHHHHHH--SSSPP-SEEE----HHHHHHHHHHGGGT-EES------EEEEEE-TTS-HHHHHHHHHHHHTT-TT-EEEEEES-HHHHHHHHHHHHHHHTT-TTHHHHHHHHTT-EEEE-SSHHHHHHHHHHH--SEEEEE-TTHHHHHHH----SEEEESTT--HHHHHHTSSS------TTGGGT-PPS-GGGGEEEEEEEEE-HHHHHHHHHHHHHHHHHTT-HHHHHHHHHHHHHH-

Organism: Flavobacterium indicum (strain DSM 17447 / CIP 109464 / GPTSA100-9) (NCBI:txid1094466)

Sequence (854 aa):
MKVYLNPSQNDWSELLKRPTDSIADLQNTVTDIFKEVQQKGDKAVDKYTSFFDGVILNSIEVTSVEIQEAIEQVPIELKEAIQLAQSNIEKFHQAQKTEKVAVETAKGVICWQEKRPIQKIGLYIPGGSAPLFSTVLMLAIPAKLAGCKEIVLCSPPNKEGKINPAILYAAQLCGVTKIFKVGGIQAIAALTFGTKTIPQVSKIFGPGNQYVTVAKQIATNYGIAIDMPAGPSELLVLADETANASYIASDLLSQAEHGADSQVVLVTTDSNLISAVQQEIELQIKKLPRKSIAEKAILNSRFIYFKDKESAMEFVNEYAPEHLIIVSKEEDFYLDNLQNAGSVFLGNYTPESAGDYASGTNHTLPTNGYAKNYSGVNLDSFMKAMTFQKISKEGIQNIGKAIEIMAEAEGLQAHKNAVTLRLKDLVMKVYLNPSQNDWSELLKRPTDSIADLQNTVTDIFKEVQQKGDKAVDKYTSFFDGVILNSIEVTSVEIQEAIEQVPIELKEAIQLAQSNIEKFHQAQKTEKVAVETAKGVICWQEKRPIQKIGLYIPGGSAPLFSTVLMLAIPAKLAGCKEIVLCSPPNKEGKINPAILYAAQLCGVTKIFKVGGIQAIAALTFGTKTIPQVSKIFGPGNQYVTVAKQIATNYGIAIDMPAGPSELLVLADETANASYIASDLLSQAEHGADSQVVLVTTDSNLISAVQQEIELQIKKLPRKSIAEKAILNSRFIYFKDKESAMEFVNEYAPEHLIIVSKEEDFYLDNLQNAGSVFLGNYTPESAGDYASGTNHTLPTNGYAKNYSGVNLDSFMKAMTFQKISKEGIQNIGKAIEIMAEAEGLQAHKNAVTLRLKDLV